Protein AF-A0A9P6TEL8-F1 (afdb_monomer)

Sequence (952 aa):
MSQSDEKSLIQFINDIPPGVNAYSTVANQLFSLLQPPTTPAWVQWVQRVILLGYGIMFLQAVYLVSLRIKTKMFRGIIFNELAIFWFYGKAENEYNHVQKLTLNVIKTLQDASLSYSPESYDEGKLLIMLIPERKAESHLNMVNKYIRMAIQVNLYQSVLPSRKIDGRKLNSETGEAIMLKSIGEKTRRKRDLIVMHATIAYTSTLVYLPVIIWQSTFKGDDFLRNPTWLIGTRLSAILIIKNARLELPNPRAQTQKITSPTLELRDVFGRCEVRTNTETISIPEPRLQPNTGGNILEKAAIAIMPLRIPNGGIRTMRTALHTKSQWSPTRMLSPRPFVRSTSESSNASPSSSNSDRKVLASLDGGPVNKISQPIAPNSKAEAKVAFYTMGRIIRAMIFTTLGLGTSAVVAFAGLHLWVENFELPPGNRGLRALKEEEELYGWKEELEGWGAAYAGGGTDSRIGWKARSLVRAAWVAANWQTGQRALSQTGTDVADEDGWMVDSAFAIAETRLQQALLLARKRGLKLDQDGVVDRALMELESRLAYICECINTPLALTKAHQVYERLWQACAGAIDRLGKDGKDCWEIREGMRIATRLGDVGLKLSTSGLILDPLSIVDSQRSAEQYLVWSVTQGLGLAVGDGEAFRKIPTANDQSVFAKPGGIFSFLTKSKQPIIDRDSTTASASQPLKAEVALLEASLDALNQLPPEKILGGPYISPTASRATILALTRFIVHLATVDVNLAYRLQKRTHGVLQKAIPGNLNNNSPDAFLHGNWFQTREALAAVYLAELGYATKHLKPESVVDLCQSALRSLDSVLSKERFQDEVFKRGGTRSASGRLAEQAHRIREEARMTAAMASNILGIMFENCPVNVTKESPAWCGSQPGCSSAKAFFTRALRYSDASTTSDGLGGENRMVSLWNQSRHHLDRVERNIPSTASDPISSKSSSSLSP

pLDDT: mean 71.87, std 23.31, range [23.41, 98.12]

Nearest PDB structures (foldseek):
  8qai-assembly2_B  TM=4.046E-01  e=1.006E-02  synthetic construct
  5cwm-assembly1_A  TM=3.563E-01  e=3.461E-02  synthetic construct
  7a6r-assembly1_A  TM=4.408E-01  e=5.032E-01  Homo sapiens
  7bii-assembly2_B  TM=2.185E-01  e=1.352E+00  Nematocida sp. ERTm5

Structure (mmCIF, N/CA/C/O backbone):
data_AF-A0A9P6TEL8-F1
#
_entry.id   AF-A0A9P6TEL8-F1
#
loop_
_atom_site.group_PDB
_atom_site.id
_atom_site.type_symbol
_atom_site.label_atom_id
_atom_site.label_alt_id
_atom_site.label_comp_id
_atom_site.label_asym_id
_atom_site.label_entity_id
_atom_site.label_seq_id
_atom_site.pdbx_PDB_ins_code
_atom_site.Cartn_x
_atom_site.Cartn_y
_atom_site.Cartn_z
_atom_site.occupancy
_atom_site.B_iso_or_equiv
_atom_site.auth_seq_id
_atom_site.auth_comp_id
_atom_site.auth_asym_id
_atom_site.auth_atom_id
_atom_site.pdbx_PDB_model_num
ATOM 1 N N . MET A 1 1 ? 55.507 15.311 -52.796 1.00 65.06 1 MET A N 1
ATOM 2 C CA . MET A 1 1 ? 55.201 14.566 -54.029 1.00 65.06 1 MET A CA 1
ATOM 3 C C . MET A 1 1 ? 55.265 13.085 -53.670 1.00 65.06 1 MET A C 1
ATOM 5 O O . MET A 1 1 ? 56.182 12.735 -52.939 1.00 65.06 1 MET A O 1
ATOM 9 N N . SER A 1 2 ? 54.272 12.253 -54.010 1.00 66.00 2 SER A N 1
ATOM 10 C CA . SER A 1 2 ? 54.348 10.816 -53.676 1.00 66.00 2 SER A CA 1
ATOM 11 C C . SER A 1 2 ? 55.459 10.147 -54.499 1.00 66.00 2 SER A C 1
ATOM 13 O O . SER A 1 2 ? 55.808 10.647 -55.566 1.00 66.00 2 SER A O 1
ATOM 15 N N . GLN A 1 3 ? 55.985 8.994 -54.074 1.00 70.88 3 GLN A N 1
ATOM 16 C CA . GLN A 1 3 ? 56.974 8.250 -54.875 1.00 70.88 3 GLN A CA 1
ATOM 17 C C . GLN A 1 3 ? 56.440 7.897 -56.283 1.00 70.88 3 GLN A C 1
ATOM 19 O O . GLN A 1 3 ? 57.208 7.712 -57.225 1.00 70.88 3 GLN A O 1
ATOM 24 N N . SER A 1 4 ? 55.113 7.803 -56.439 1.00 74.38 4 SER A N 1
ATOM 25 C CA . SER A 1 4 ? 54.455 7.614 -57.735 1.00 74.38 4 SER A CA 1
ATOM 26 C C . SER A 1 4 ? 54.449 8.895 -58.569 1.00 74.38 4 SER A C 1
ATOM 28 O O . SER A 1 4 ? 54.710 8.842 -59.767 1.00 74.38 4 SER A O 1
ATOM 30 N N . ASP A 1 5 ? 54.173 10.039 -57.944 1.00 75.75 5 ASP A N 1
ATOM 31 C CA . ASP A 1 5 ? 54.202 11.344 -58.607 1.00 75.75 5 ASP A CA 1
ATOM 32 C C . ASP A 1 5 ? 55.634 11.698 -59.042 1.00 75.75 5 ASP A C 1
ATOM 34 O O . ASP A 1 5 ? 55.823 12.223 -60.129 1.00 75.75 5 ASP A O 1
ATOM 38 N N . GLU A 1 6 ? 56.645 11.361 -58.232 1.00 79.94 6 GLU A N 1
ATOM 39 C CA . GLU A 1 6 ? 58.064 11.553 -58.561 1.00 79.94 6 GLU A CA 1
ATOM 40 C C . GLU A 1 6 ? 58.463 10.737 -59.789 1.00 79.94 6 GLU A C 1
ATOM 42 O O . GLU A 1 6 ? 59.033 11.276 -60.733 1.00 79.94 6 GLU A O 1
ATOM 47 N N . LYS A 1 7 ? 58.083 9.454 -59.833 1.00 82.31 7 LYS A N 1
ATOM 48 C CA . LYS A 1 7 ? 58.286 8.614 -61.021 1.00 82.31 7 LYS A CA 1
ATOM 49 C C . LYS A 1 7 ? 57.555 9.167 -62.241 1.00 82.31 7 LYS A C 1
ATOM 51 O O . LYS A 1 7 ? 58.127 9.175 -63.324 1.00 82.31 7 LYS A O 1
ATOM 56 N N . SER A 1 8 ? 56.324 9.650 -62.064 1.00 83.12 8 SER A N 1
ATOM 57 C CA . SER A 1 8 ? 55.549 10.264 -63.145 1.00 83.12 8 SER A CA 1
ATOM 58 C C . SER A 1 8 ? 56.167 11.574 -63.628 1.00 83.12 8 SER A C 1
ATOM 60 O O . SER A 1 8 ? 56.089 11.856 -64.818 1.00 83.12 8 SER A O 1
ATOM 62 N N . LEU A 1 9 ? 56.765 12.371 -62.738 1.00 85.00 9 LEU A N 1
ATOM 63 C CA . LEU A 1 9 ? 57.433 13.621 -63.092 1.00 85.00 9 LEU A CA 1
ATOM 64 C C . LEU A 1 9 ? 58.752 13.345 -63.818 1.00 85.00 9 LEU A C 1
ATOM 66 O O . LEU A 1 9 ? 59.008 13.966 -64.839 1.00 85.00 9 LEU A O 1
ATOM 70 N N . ILE A 1 10 ? 59.553 12.388 -63.340 1.00 86.56 10 ILE A N 1
ATOM 71 C CA . ILE A 1 10 ? 60.791 11.964 -64.012 1.00 86.56 10 ILE A CA 1
ATOM 72 C C . ILE A 1 10 ? 60.472 11.412 -65.402 1.00 86.56 10 ILE A C 1
ATOM 74 O O . ILE A 1 10 ? 61.114 11.784 -66.377 1.00 86.56 10 ILE A O 1
ATOM 78 N N . GLN A 1 11 ? 59.443 10.569 -65.512 1.00 90.00 11 GLN A N 1
ATOM 79 C CA . GLN A 1 11 ? 58.989 10.064 -66.803 1.00 90.00 11 GLN A CA 1
ATOM 80 C C . GLN A 1 11 ? 58.515 11.204 -67.714 1.00 90.00 11 GLN A C 1
ATOM 82 O O . GLN A 1 11 ? 58.922 11.266 -68.866 1.00 90.00 11 GLN A O 1
ATOM 87 N N . PHE A 1 12 ? 57.743 12.156 -67.181 1.00 90.88 12 PHE A N 1
ATOM 88 C CA . PHE A 1 12 ? 57.314 13.340 -67.924 1.00 90.88 12 PHE A CA 1
ATOM 89 C C . PHE A 1 12 ? 58.490 14.194 -68.416 1.00 90.88 12 PHE A C 1
ATOM 91 O O . PHE A 1 12 ? 58.431 14.679 -69.537 1.00 90.88 12 PHE A O 1
ATOM 98 N N . ILE A 1 13 ? 59.548 14.361 -67.611 1.00 90.75 13 ILE A N 1
ATOM 99 C CA . ILE A 1 13 ? 60.770 15.090 -67.991 1.00 90.75 13 ILE A CA 1
ATOM 100 C C . ILE A 1 13 ? 61.494 14.376 -69.139 1.00 90.75 13 ILE A C 1
ATOM 102 O O . ILE A 1 13 ? 61.902 15.032 -70.095 1.00 90.75 13 ILE A O 1
ATOM 106 N N . ASN A 1 14 ? 61.599 13.047 -69.073 1.00 89.88 14 ASN A N 1
ATOM 107 C CA . ASN A 1 14 ? 62.244 12.237 -70.112 1.00 89.88 14 ASN A CA 1
ATOM 108 C C . ASN A 1 14 ? 61.471 12.244 -71.442 1.00 89.88 14 ASN A C 1
ATOM 110 O O . ASN A 1 14 ? 62.073 12.075 -72.499 1.00 89.88 14 ASN A O 1
ATOM 114 N N . ASP A 1 15 ? 60.155 12.457 -71.392 1.00 91.38 15 ASP A N 1
ATOM 115 C CA . ASP A 1 15 ? 59.270 12.453 -72.561 1.00 91.38 15 ASP A CA 1
ATOM 116 C C . ASP A 1 15 ? 59.164 13.835 -73.255 1.00 91.38 15 ASP A C 1
ATOM 118 O O . ASP A 1 15 ? 58.415 13.985 -74.226 1.00 91.38 15 ASP A O 1
ATOM 122 N N . ILE A 1 16 ? 59.890 14.867 -72.792 1.00 90.81 16 ILE A N 1
ATOM 123 C CA . ILE A 1 16 ? 59.842 16.214 -73.391 1.00 90.81 16 ILE A CA 1
ATOM 124 C C . ILE A 1 16 ? 60.568 16.215 -74.751 1.00 90.81 16 ILE A C 1
ATOM 126 O O . ILE A 1 16 ? 61.758 15.900 -74.809 1.00 90.81 16 ILE A O 1
ATOM 130 N N . PRO A 1 17 ? 59.908 16.618 -75.857 1.00 90.50 17 PRO A N 1
ATOM 131 C CA . PRO A 1 17 ? 60.537 16.631 -77.174 1.00 90.50 17 PRO A CA 1
ATOM 132 C C . PRO A 1 17 ? 61.736 17.593 -77.252 1.00 90.50 17 PRO A C 1
ATOM 134 O O . PRO A 1 17 ? 61.655 18.714 -76.732 1.00 90.50 17 PRO A O 1
ATOM 137 N N . PRO A 1 18 ? 62.815 17.223 -77.970 1.00 82.06 18 PRO A N 1
ATOM 138 C CA . PRO A 1 18 ? 63.937 18.124 -78.209 1.00 82.06 18 PRO A CA 1
ATOM 139 C C . PRO A 1 18 ? 63.453 19.357 -78.989 1.00 82.06 18 PRO A C 1
ATOM 141 O O . PRO A 1 18 ? 62.857 19.235 -80.057 1.00 82.06 18 PRO A O 1
ATOM 144 N N . GLY A 1 19 ? 63.675 20.550 -78.431 1.00 84.69 19 GLY A N 1
ATOM 145 C CA . GLY A 1 19 ? 63.225 21.832 -78.993 1.00 84.69 19 GLY A CA 1
ATOM 146 C C . GLY A 1 19 ? 62.068 22.498 -78.237 1.00 84.69 19 GLY A C 1
ATOM 147 O O . GLY A 1 19 ? 61.784 23.671 -78.475 1.00 84.69 19 GLY A O 1
ATOM 148 N N . VAL A 1 20 ? 61.431 21.802 -77.291 1.00 90.12 20 VAL A N 1
ATOM 149 C CA . VAL A 1 20 ? 60.465 22.406 -76.361 1.00 90.12 20 VAL A CA 1
ATOM 150 C C . VAL A 1 20 ? 61.199 22.873 -75.103 1.00 90.12 20 VAL A C 1
ATOM 152 O O . VAL A 1 20 ? 62.045 22.165 -74.563 1.00 90.12 20 VAL A O 1
ATOM 155 N N . ASN A 1 21 ? 60.869 24.067 -74.605 1.00 92.25 21 ASN A N 1
ATOM 156 C CA . ASN A 1 21 ? 61.451 24.600 -73.373 1.00 92.25 21 ASN A CA 1
ATOM 157 C C . ASN A 1 21 ? 61.050 23.724 -72.171 1.00 92.25 21 ASN A C 1
ATOM 159 O O . ASN A 1 21 ? 59.938 23.836 -71.635 1.00 92.25 21 ASN A O 1
ATOM 163 N N . ALA A 1 22 ? 61.963 22.843 -71.761 1.00 90.62 22 ALA A N 1
ATOM 164 C CA . ALA A 1 22 ? 61.742 21.886 -70.685 1.00 90.62 22 ALA A CA 1
ATOM 165 C C . ALA A 1 22 ? 61.431 22.584 -69.352 1.00 90.62 22 ALA A C 1
ATOM 167 O O . ALA A 1 22 ? 60.518 22.168 -68.643 1.00 90.62 22 ALA A O 1
ATOM 168 N N . TYR A 1 23 ? 62.093 23.708 -69.052 1.00 91.81 23 TYR A N 1
ATOM 169 C CA . TYR A 1 23 ? 61.861 24.466 -67.819 1.00 91.81 23 TYR A CA 1
ATOM 170 C C . TYR A 1 23 ? 60.429 25.014 -67.730 1.00 91.81 23 TYR A C 1
ATOM 172 O O . TYR A 1 23 ? 59.773 24.859 -66.701 1.00 91.81 23 TYR A O 1
ATOM 180 N N . SER A 1 24 ? 59.909 25.598 -68.817 1.00 91.19 24 SER A N 1
ATOM 181 C CA . SER A 1 24 ? 58.525 26.100 -68.867 1.00 91.19 24 SER A CA 1
ATOM 182 C C . SER A 1 24 ? 57.502 24.962 -68.772 1.00 91.19 24 SER A C 1
ATOM 184 O O . SER A 1 24 ? 56.507 25.060 -68.053 1.00 91.19 24 SER A O 1
ATOM 186 N N . THR A 1 25 ? 57.772 23.850 -69.455 1.00 91.12 25 THR A N 1
ATOM 187 C CA . THR A 1 25 ? 56.878 22.685 -69.503 1.00 91.12 25 THR A CA 1
ATOM 188 C C . THR A 1 25 ? 56.768 22.007 -68.136 1.00 91.12 25 THR A C 1
ATOM 190 O O . THR A 1 25 ? 55.662 21.739 -67.664 1.00 91.12 25 THR A O 1
ATOM 193 N N . VAL A 1 26 ? 57.896 21.819 -67.446 1.00 91.69 26 VAL A N 1
ATOM 194 C CA . VAL A 1 26 ? 57.936 21.280 -66.079 1.00 91.69 26 VAL A CA 1
ATOM 195 C C . VAL A 1 26 ? 57.318 22.259 -65.079 1.00 91.69 26 VAL A C 1
ATOM 197 O O . VAL A 1 26 ? 56.549 21.832 -64.220 1.00 91.69 26 VAL A O 1
ATOM 200 N N . ALA A 1 27 ? 57.561 23.568 -65.215 1.00 90.25 27 ALA A N 1
ATOM 201 C CA . ALA A 1 27 ? 56.921 24.581 -64.374 1.00 90.25 27 ALA A CA 1
ATOM 202 C C . ALA A 1 27 ? 55.389 24.555 -64.502 1.00 90.25 27 ALA A C 1
ATOM 204 O O . ALA A 1 27 ? 54.687 24.592 -63.492 1.00 90.25 27 ALA A O 1
ATOM 205 N N . ASN A 1 28 ? 54.862 24.436 -65.724 1.00 87.56 28 ASN A N 1
ATOM 206 C CA . ASN A 1 28 ? 53.423 24.336 -65.977 1.00 87.56 28 ASN A CA 1
ATOM 207 C C . ASN A 1 28 ? 52.833 23.028 -65.435 1.00 87.56 28 ASN A C 1
ATOM 209 O O . ASN A 1 28 ? 51.743 23.040 -64.860 1.00 87.56 28 ASN A O 1
ATOM 213 N N . GLN A 1 29 ? 53.563 21.916 -65.556 1.00 88.62 29 GLN A N 1
ATOM 214 C CA . GLN A 1 29 ? 53.145 20.631 -65.002 1.00 88.62 29 GLN A CA 1
ATOM 215 C C . GLN A 1 29 ? 53.103 20.675 -63.468 1.00 88.62 29 GLN A C 1
ATOM 217 O O . GLN A 1 29 ? 52.082 20.321 -62.879 1.00 88.62 29 GLN A O 1
ATOM 222 N N . LEU A 1 30 ? 54.141 21.198 -62.809 1.00 85.88 30 LEU A N 1
ATOM 223 C CA . LEU A 1 30 ? 54.158 21.412 -61.356 1.00 85.88 30 LEU A CA 1
ATOM 224 C C . LEU A 1 30 ? 53.060 22.377 -60.900 1.00 85.88 30 LEU A C 1
ATOM 226 O O . LEU A 1 30 ? 52.406 22.143 -59.884 1.00 85.88 30 LEU A O 1
ATOM 230 N N . PHE A 1 31 ? 52.808 23.437 -61.670 1.00 84.62 31 PHE A N 1
ATOM 231 C CA . PHE A 1 31 ? 51.720 24.369 -61.391 1.00 84.62 31 PHE A CA 1
ATOM 232 C C . PHE A 1 31 ? 50.354 23.680 -61.488 1.00 84.62 31 PHE A C 1
ATOM 234 O O . PHE A 1 31 ? 49.499 23.902 -60.634 1.00 84.62 31 PHE A O 1
ATOM 241 N N . SER A 1 32 ? 50.159 22.789 -62.466 1.00 80.56 32 SER A N 1
ATOM 242 C CA . SER A 1 32 ? 48.930 21.998 -62.600 1.00 80.56 32 SER A CA 1
ATOM 243 C C . SER A 1 32 ? 48.724 21.017 -61.439 1.00 80.56 32 SER A C 1
ATOM 245 O O . SER A 1 32 ? 47.596 20.841 -60.987 1.00 80.56 32 SER A O 1
ATOM 247 N N . LEU A 1 33 ? 49.809 20.448 -60.897 1.00 77.50 33 LEU A N 1
ATOM 248 C CA . LEU A 1 33 ? 49.777 19.582 -59.713 1.00 77.50 33 LEU A CA 1
ATOM 249 C C . LEU A 1 33 ? 49.490 20.361 -58.418 1.00 77.50 33 LEU A C 1
ATOM 251 O O . LEU A 1 33 ? 48.956 19.792 -57.465 1.00 77.50 33 LEU A O 1
ATOM 255 N N . LEU A 1 34 ? 49.827 21.654 -58.380 1.00 73.81 34 LEU A N 1
ATOM 256 C CA . LEU A 1 34 ? 49.540 22.556 -57.261 1.00 73.81 34 LEU A CA 1
ATOM 257 C C . LEU A 1 34 ? 48.138 23.160 -57.295 1.00 73.81 34 LEU A C 1
ATOM 259 O O . LEU A 1 34 ? 47.656 23.613 -56.252 1.00 73.81 34 LEU A O 1
ATOM 263 N N . GLN A 1 35 ? 47.489 23.220 -58.461 1.00 68.06 35 GLN A N 1
ATOM 264 C CA . GLN A 1 35 ? 46.132 23.736 -58.518 1.00 68.06 35 GLN A CA 1
ATOM 265 C C . GLN A 1 35 ? 45.204 22.778 -57.765 1.00 68.06 35 GLN A C 1
ATOM 267 O O . GLN A 1 35 ? 45.113 21.600 -58.120 1.00 68.06 35 GLN A O 1
ATOM 272 N N . PRO A 1 36 ? 44.490 23.253 -56.724 1.00 58.50 36 PRO A N 1
ATOM 273 C CA . PRO A 1 36 ? 43.475 22.431 -56.094 1.00 58.50 36 PRO A CA 1
ATOM 274 C C . PRO A 1 36 ? 42.472 22.028 -57.182 1.00 58.50 36 PRO A C 1
ATOM 276 O O . PRO A 1 36 ? 42.120 22.876 -58.009 1.00 58.50 36 PRO A O 1
ATOM 279 N N . PRO A 1 37 ? 42.010 20.764 -57.211 1.00 58.75 37 PRO A N 1
ATOM 280 C CA . PRO A 1 37 ? 41.077 20.309 -58.231 1.00 58.75 37 PRO A CA 1
ATOM 281 C C . PRO A 1 37 ? 39.908 21.291 -58.290 1.00 58.75 37 PRO A C 1
ATOM 283 O O . PRO A 1 37 ? 39.257 21.544 -57.269 1.00 58.75 37 PRO A O 1
ATOM 286 N N . THR A 1 38 ? 39.695 21.899 -59.462 1.00 50.88 38 THR A N 1
ATOM 287 C CA . THR A 1 38 ? 38.678 22.934 -59.640 1.00 50.88 38 THR A CA 1
ATOM 288 C C . THR A 1 38 ? 37.337 22.341 -59.245 1.00 50.88 38 THR A C 1
ATOM 290 O O . THR A 1 38 ? 36.808 21.415 -59.861 1.00 50.88 38 THR A O 1
ATOM 293 N N . THR A 1 39 ? 36.812 22.819 -58.121 1.00 46.09 39 THR A N 1
ATOM 294 C CA . THR A 1 39 ? 35.548 22.308 -57.614 1.00 46.09 39 THR A CA 1
ATOM 295 C C . THR A 1 39 ? 34.451 22.751 -58.582 1.00 46.09 39 THR A C 1
ATOM 297 O O . THR A 1 39 ? 34.379 23.938 -58.908 1.00 46.09 39 THR A O 1
ATOM 300 N N . PRO A 1 40 ? 33.600 21.828 -59.072 1.00 60.81 40 PRO A N 1
ATOM 301 C CA . PRO A 1 40 ? 32.486 22.186 -59.940 1.00 60.81 40 PRO A CA 1
ATOM 302 C C . PRO A 1 40 ? 31.662 23.322 -59.326 1.00 60.81 40 PRO A C 1
ATOM 304 O O . PRO A 1 40 ? 31.474 23.348 -58.110 1.00 60.81 40 PRO A O 1
ATOM 307 N N . ALA A 1 41 ? 31.117 24.231 -60.137 1.00 61.06 41 ALA A N 1
ATOM 308 C CA . ALA A 1 41 ? 30.379 25.400 -59.639 1.00 61.06 41 ALA A CA 1
ATOM 309 C C . ALA A 1 41 ? 29.249 25.037 -58.649 1.00 61.06 41 ALA A C 1
ATOM 311 O O . ALA A 1 41 ? 29.008 25.755 -57.679 1.00 61.06 41 ALA A O 1
ATOM 312 N N . TRP A 1 42 ? 28.605 23.876 -58.822 1.00 60.62 42 TRP A N 1
ATOM 313 C CA . TRP A 1 42 ? 27.594 23.379 -57.882 1.00 60.62 42 TRP A CA 1
ATOM 314 C C . TRP A 1 42 ? 28.171 23.036 -56.496 1.00 60.62 42 TRP A C 1
ATOM 316 O O . TRP A 1 42 ? 27.497 23.229 -55.489 1.00 60.62 42 TRP A O 1
ATOM 326 N N . VAL A 1 43 ? 29.428 22.585 -56.413 1.00 49.22 43 VAL A N 1
ATOM 327 C CA . VAL A 1 43 ? 30.126 22.308 -55.146 1.00 49.22 43 VAL A CA 1
ATOM 328 C C . VAL A 1 43 ? 30.391 23.600 -54.388 1.00 49.22 43 VAL A C 1
ATOM 330 O O . VAL A 1 43 ? 30.230 23.620 -53.173 1.00 49.22 43 VAL A O 1
ATOM 333 N N . GLN A 1 44 ? 30.735 24.687 -55.082 1.00 57.59 44 GLN A N 1
ATOM 334 C CA . GLN A 1 44 ? 30.915 25.997 -54.449 1.00 57.59 44 GLN A CA 1
ATOM 335 C C . GLN A 1 44 ? 29.594 26.520 -53.870 1.00 57.59 44 GLN A C 1
ATOM 337 O O . GLN A 1 44 ? 29.569 27.054 -52.761 1.00 57.59 44 GLN A O 1
ATOM 342 N N . TRP A 1 45 ? 28.476 26.296 -54.569 1.00 66.12 45 TRP A N 1
ATOM 343 C CA . TRP A 1 45 ? 27.138 26.575 -54.041 1.00 66.12 45 TRP A CA 1
ATOM 344 C C . TRP A 1 45 ? 26.811 25.730 -52.808 1.00 66.12 45 TRP A C 1
ATOM 346 O O . TRP A 1 45 ? 26.383 26.273 -51.791 1.00 66.12 45 TRP A O 1
ATOM 356 N N . VAL A 1 46 ? 27.079 24.423 -52.850 1.00 54.53 46 VAL A N 1
ATOM 357 C CA . VAL A 1 46 ? 26.896 23.531 -51.695 1.00 54.53 46 VAL A CA 1
ATOM 358 C C . VAL A 1 46 ? 27.782 23.958 -50.522 1.00 54.53 46 VAL A C 1
ATOM 360 O O . VAL A 1 46 ? 27.313 23.990 -49.390 1.00 54.53 46 VAL A O 1
ATOM 363 N N . GLN A 1 47 ? 29.028 24.366 -50.768 1.00 54.25 47 GLN A N 1
ATOM 364 C CA . GLN A 1 47 ? 29.947 24.845 -49.737 1.00 54.25 47 GLN A CA 1
ATOM 365 C C . GLN A 1 47 ? 29.458 26.147 -49.089 1.00 54.25 47 GLN A C 1
ATOM 367 O O . GLN A 1 47 ? 29.532 26.270 -47.869 1.00 54.25 47 GLN A O 1
ATOM 372 N N . ARG A 1 48 ? 28.887 27.083 -49.861 1.00 69.94 48 ARG A N 1
ATOM 373 C CA . ARG A 1 48 ? 28.245 28.299 -49.324 1.00 69.94 48 ARG A CA 1
ATOM 374 C C . ARG A 1 48 ? 27.017 27.973 -48.474 1.00 69.94 48 ARG A C 1
ATOM 376 O O . ARG A 1 48 ? 26.840 28.566 -47.416 1.00 69.94 48 ARG A O 1
ATOM 383 N N . VAL A 1 49 ? 26.204 27.001 -48.891 1.00 62.56 49 VAL A N 1
ATOM 384 C CA . VAL A 1 49 ? 25.047 26.526 -48.111 1.00 62.56 49 VAL A CA 1
ATOM 385 C C . VAL A 1 49 ? 25.494 25.839 -46.816 1.00 62.56 49 VAL A C 1
ATOM 387 O O . VAL A 1 49 ? 24.894 26.062 -45.768 1.00 62.56 49 VAL A O 1
ATOM 390 N N . ILE A 1 50 ? 26.570 25.051 -46.861 1.00 56.47 50 ILE A N 1
ATOM 391 C CA . ILE A 1 50 ? 27.166 24.419 -45.677 1.00 56.47 50 ILE A CA 1
ATOM 392 C C . ILE A 1 50 ? 27.731 25.481 -44.727 1.00 56.47 50 ILE A C 1
ATOM 394 O O . ILE A 1 50 ? 27.450 25.421 -43.535 1.00 56.47 50 ILE A O 1
ATOM 398 N N . LEU A 1 51 ? 28.464 26.478 -45.234 1.00 64.50 51 LEU A N 1
ATOM 399 C CA . LEU A 1 51 ? 28.972 27.609 -44.446 1.00 64.50 51 LEU A CA 1
ATOM 400 C C . LEU A 1 51 ? 27.841 28.404 -43.787 1.00 64.50 51 LEU A C 1
ATOM 402 O O . LEU A 1 51 ? 27.934 28.726 -42.606 1.00 64.50 51 LEU A O 1
ATOM 406 N N . LEU A 1 52 ? 26.749 28.657 -44.513 1.00 73.25 52 LEU A N 1
ATOM 407 C CA . LEU A 1 52 ? 25.547 29.277 -43.957 1.00 73.25 52 LEU A CA 1
ATOM 408 C C . LEU A 1 52 ? 24.940 28.406 -42.842 1.00 73.25 52 LEU A C 1
ATOM 410 O O . LEU A 1 52 ? 24.605 28.917 -41.776 1.00 73.25 52 LEU A O 1
ATOM 414 N N . GLY A 1 53 ? 24.858 27.088 -43.054 1.00 60.44 53 GLY A N 1
ATOM 415 C CA . GLY A 1 53 ? 24.396 26.124 -42.053 1.00 60.44 53 GLY A CA 1
ATOM 416 C C . GLY A 1 53 ? 25.266 26.105 -40.792 1.00 60.44 53 GLY A C 1
ATOM 417 O O . GLY A 1 53 ? 24.736 26.161 -39.684 1.00 60.44 53 GLY A O 1
ATOM 418 N N . TYR A 1 54 ? 26.594 26.108 -40.941 1.00 61.16 54 TYR A N 1
ATOM 419 C CA . TYR A 1 54 ? 27.531 26.226 -39.821 1.00 61.16 54 TYR A CA 1
ATOM 420 C C . TYR A 1 54 ? 27.406 27.570 -39.101 1.00 61.16 54 TYR A C 1
ATOM 422 O O . TYR A 1 54 ? 27.449 27.589 -37.876 1.00 61.16 54 TYR A O 1
ATOM 430 N N . GLY A 1 55 ? 27.192 28.673 -39.824 1.00 71.62 55 GLY A N 1
ATOM 431 C CA . GLY A 1 55 ? 26.930 29.983 -39.225 1.00 71.62 55 GLY A CA 1
ATOM 432 C C . GLY A 1 55 ? 25.671 29.983 -38.354 1.00 71.62 55 GLY A C 1
ATOM 433 O O . GLY A 1 55 ? 25.692 30.494 -37.236 1.00 71.62 55 GLY A O 1
ATOM 434 N N . ILE A 1 56 ? 24.599 29.333 -38.815 1.00 64.25 56 ILE A N 1
ATOM 435 C CA . ILE A 1 56 ? 23.354 29.186 -38.047 1.00 64.25 56 ILE A CA 1
ATOM 436 C C . ILE A 1 56 ? 23.577 28.310 -36.807 1.00 64.25 56 ILE A C 1
ATOM 438 O O . ILE A 1 56 ? 23.204 28.717 -35.707 1.00 64.25 56 ILE A O 1
ATOM 442 N N . MET A 1 57 ? 24.231 27.151 -36.950 1.00 56.38 57 MET A N 1
ATOM 443 C CA . MET A 1 57 ? 24.541 26.279 -35.808 1.00 56.38 57 MET A CA 1
ATOM 444 C C . MET A 1 57 ? 25.466 26.960 -34.794 1.00 56.38 57 MET A C 1
ATOM 446 O O . MET A 1 57 ? 25.283 26.802 -33.590 1.00 56.38 57 MET A O 1
ATOM 450 N N . PHE A 1 58 ? 26.437 27.750 -35.256 1.00 63.88 58 PHE A N 1
ATOM 451 C CA . PHE A 1 58 ? 27.328 28.520 -34.393 1.00 63.88 58 PHE A CA 1
ATOM 452 C C . PHE A 1 58 ? 26.557 29.582 -33.604 1.00 63.88 58 PHE A C 1
ATOM 454 O O . PHE A 1 58 ? 26.705 29.659 -32.388 1.00 63.88 58 PHE A O 1
ATOM 461 N N . LEU A 1 59 ? 25.671 30.344 -34.253 1.00 64.56 59 LEU A N 1
ATOM 462 C CA . LEU A 1 59 ? 24.814 31.318 -33.568 1.00 64.56 59 LEU A CA 1
ATOM 463 C C . LEU A 1 59 ? 23.879 30.645 -32.550 1.00 64.56 59 LEU A C 1
ATOM 465 O O . LEU A 1 59 ? 23.697 31.164 -31.449 1.00 64.56 59 LEU A O 1
ATOM 469 N N . GLN A 1 60 ? 23.341 29.464 -32.868 1.00 56.50 60 GLN A N 1
ATOM 470 C CA . GLN A 1 60 ? 22.539 28.661 -31.938 1.00 56.50 60 GLN A CA 1
ATOM 471 C C . GLN A 1 60 ? 23.363 28.149 -30.750 1.00 56.50 60 GLN A C 1
ATOM 473 O O . GLN A 1 60 ? 22.909 28.231 -29.608 1.00 56.50 60 GLN A O 1
ATOM 478 N N . ALA A 1 61 ? 24.583 27.665 -30.988 1.00 55.12 61 ALA A N 1
ATOM 479 C CA . ALA A 1 61 ? 25.491 27.226 -29.937 1.00 55.12 61 ALA A CA 1
ATOM 480 C C . ALA A 1 61 ? 25.895 28.396 -29.031 1.00 55.12 61 ALA A C 1
ATOM 482 O O . ALA A 1 61 ? 25.830 28.264 -27.813 1.00 55.12 61 ALA A O 1
ATOM 483 N N . VAL A 1 62 ? 26.219 29.561 -29.601 1.00 62.78 62 VAL A N 1
ATOM 484 C CA . VAL A 1 62 ? 26.503 30.793 -28.849 1.00 62.78 62 VAL A CA 1
ATOM 485 C C . VAL A 1 62 ? 25.284 31.233 -28.040 1.00 62.78 62 VAL A C 1
ATOM 487 O O . VAL A 1 62 ? 25.441 31.600 -26.880 1.00 62.78 62 VAL A O 1
ATOM 490 N N . TYR A 1 63 ? 24.069 31.138 -28.585 1.00 68.38 63 TYR A N 1
ATOM 491 C CA . TYR A 1 63 ? 22.831 31.449 -27.864 1.00 68.38 63 TYR A CA 1
ATOM 492 C C . TYR A 1 63 ? 22.571 30.487 -26.691 1.00 68.38 63 TYR A C 1
ATOM 494 O O . TYR A 1 63 ? 22.269 30.926 -25.580 1.00 68.38 63 TYR A O 1
ATOM 502 N N . LEU A 1 64 ? 22.750 29.179 -26.897 1.00 57.16 64 LEU A N 1
ATOM 503 C CA . LEU A 1 64 ? 22.605 28.166 -25.847 1.00 57.16 64 LEU A CA 1
ATOM 504 C C . LEU A 1 64 ? 23.697 28.282 -24.781 1.00 57.16 64 LEU A C 1
ATOM 506 O O . LEU A 1 64 ? 23.409 28.165 -23.593 1.00 57.16 64 LEU A O 1
ATOM 510 N N . VAL A 1 65 ? 24.939 28.553 -25.182 1.00 55.72 65 VAL A N 1
ATOM 511 C CA . VAL A 1 65 ? 26.058 28.810 -24.271 1.00 55.72 65 VAL A CA 1
ATOM 512 C C . VAL A 1 65 ? 25.835 30.119 -23.512 1.00 55.72 65 VAL A C 1
ATOM 514 O O . VAL A 1 65 ? 26.038 30.137 -22.308 1.00 55.72 65 VAL A O 1
ATOM 517 N N . SER A 1 66 ? 25.313 31.171 -24.144 1.00 64.62 66 SER A N 1
ATOM 518 C CA . SER A 1 66 ? 24.875 32.420 -23.496 1.00 64.62 66 SER A CA 1
ATOM 519 C C . SER A 1 66 ? 23.813 32.166 -22.415 1.00 64.62 66 SER A C 1
ATOM 521 O O . SER A 1 66 ? 23.965 32.600 -21.268 1.00 64.62 66 SER A O 1
ATOM 523 N N . LEU A 1 67 ? 22.783 31.374 -22.737 1.00 58.56 67 LEU A N 1
ATOM 524 C CA . LEU A 1 67 ? 21.738 30.960 -21.794 1.00 58.56 67 LEU A CA 1
ATOM 525 C C . LEU A 1 67 ? 22.284 30.132 -20.623 1.00 58.56 67 LEU A C 1
ATOM 527 O O . LEU A 1 67 ? 21.742 30.198 -19.523 1.00 58.56 67 LEU A O 1
ATOM 531 N N . ARG A 1 68 ? 23.361 29.371 -20.843 1.00 51.91 68 ARG A N 1
ATOM 532 C CA . ARG A 1 68 ? 23.933 28.426 -19.868 1.00 51.91 68 ARG A CA 1
ATOM 533 C C . ARG A 1 68 ? 25.132 28.979 -19.088 1.00 51.91 68 ARG A C 1
ATOM 535 O O . ARG A 1 68 ? 25.391 28.543 -17.971 1.00 51.91 68 ARG A O 1
ATOM 542 N N . ILE A 1 69 ? 25.839 29.981 -19.611 1.00 52.22 69 ILE A N 1
ATOM 543 C CA . ILE A 1 69 ? 26.828 30.781 -18.869 1.00 52.22 69 ILE A CA 1
ATOM 544 C C . ILE A 1 69 ? 26.119 31.561 -17.759 1.00 52.22 69 ILE A C 1
ATOM 546 O O . ILE A 1 69 ? 26.647 31.668 -16.651 1.00 52.22 69 ILE A O 1
ATOM 550 N N . LYS A 1 70 ? 24.871 31.988 -17.995 1.00 63.34 70 LYS A N 1
ATOM 551 C CA . LYS A 1 70 ? 23.998 32.507 -16.933 1.00 63.34 70 LYS A CA 1
ATOM 552 C C . LYS A 1 70 ? 23.712 31.491 -15.813 1.00 63.34 70 LYS A C 1
ATOM 554 O O . LYS A 1 70 ? 23.343 31.914 -14.727 1.00 63.34 70 LYS A O 1
ATOM 559 N N . THR A 1 71 ? 23.951 30.189 -16.015 1.00 51.44 71 THR A N 1
ATOM 560 C CA . THR A 1 71 ? 23.693 29.119 -15.028 1.00 51.44 71 THR A CA 1
ATOM 561 C C . THR A 1 71 ? 24.966 28.462 -14.462 1.00 51.44 71 THR A C 1
ATOM 563 O O . THR A 1 71 ? 24.926 27.302 -14.073 1.00 51.44 71 THR A O 1
ATOM 566 N N . LYS A 1 72 ? 26.102 29.183 -14.440 1.00 44.44 72 LYS A N 1
ATOM 567 C CA . LYS A 1 72 ? 27.385 28.869 -13.757 1.00 44.44 72 LYS A CA 1
ATOM 568 C C . LYS A 1 72 ? 27.696 27.376 -13.503 1.00 44.44 72 LYS A C 1
ATOM 570 O O . LYS A 1 72 ? 27.511 26.892 -12.397 1.00 44.44 72 LYS A O 1
ATOM 575 N N . MET A 1 73 ? 28.307 26.698 -14.478 1.00 52.22 73 MET A N 1
ATOM 576 C CA . MET A 1 73 ? 29.403 25.725 -14.267 1.00 52.22 73 MET A CA 1
ATOM 577 C C . MET A 1 73 ? 29.803 25.094 -15.607 1.00 52.22 73 MET A C 1
ATOM 579 O O . MET A 1 73 ? 29.175 24.148 -16.070 1.00 52.22 73 MET A O 1
ATOM 583 N N . PHE A 1 74 ? 30.872 25.587 -16.234 1.00 47.97 74 PHE A N 1
ATOM 584 C CA . PHE A 1 74 ? 31.496 24.903 -17.370 1.00 47.97 74 PHE A CA 1
ATOM 585 C C . PHE A 1 74 ? 33.007 25.154 -17.374 1.00 47.97 74 PHE A C 1
ATOM 587 O O . PHE A 1 74 ? 33.481 26.132 -17.937 1.00 47.97 74 PHE A O 1
ATOM 594 N N . ARG A 1 75 ? 33.779 24.273 -16.723 1.00 48.56 75 ARG A N 1
ATOM 595 C CA . ARG A 1 75 ? 35.257 24.285 -16.794 1.00 48.56 75 ARG A CA 1
ATOM 596 C C . ARG A 1 75 ? 35.867 23.056 -17.487 1.00 48.56 75 ARG A C 1
ATOM 598 O O . ARG A 1 75 ? 37.079 22.981 -17.600 1.00 48.56 75 ARG A O 1
ATOM 605 N N . GLY A 1 76 ? 35.060 22.118 -17.999 1.00 49.69 76 GLY A N 1
ATOM 606 C CA . GLY A 1 76 ? 35.568 20.828 -18.502 1.00 49.69 76 GLY A CA 1
ATOM 607 C C . GLY A 1 76 ? 35.575 20.592 -20.020 1.00 49.69 76 GLY A C 1
ATOM 608 O O . GLY A 1 76 ? 36.277 19.692 -20.461 1.00 49.69 76 GLY A O 1
ATOM 609 N N . ILE A 1 77 ? 34.812 21.341 -20.829 1.00 52.16 77 ILE A N 1
ATOM 610 C CA . ILE A 1 77 ? 34.627 21.020 -22.268 1.00 52.16 77 ILE A CA 1
ATOM 611 C C . ILE A 1 77 ? 35.586 21.784 -23.201 1.00 52.16 77 ILE A C 1
ATOM 613 O O . ILE A 1 77 ? 35.830 21.355 -24.322 1.00 52.16 77 ILE A O 1
ATOM 617 N N . ILE A 1 78 ? 36.206 22.869 -22.737 1.00 52.81 78 ILE A N 1
ATOM 618 C CA . ILE A 1 78 ? 36.932 23.800 -23.620 1.00 52.81 78 ILE A CA 1
ATOM 619 C C . ILE A 1 78 ? 38.276 23.229 -24.124 1.00 52.81 78 ILE A C 1
ATOM 621 O O . ILE A 1 78 ? 38.711 23.574 -25.217 1.00 52.81 78 ILE A O 1
ATOM 625 N N . PHE A 1 79 ? 38.917 22.310 -23.395 1.00 54.91 79 PHE A N 1
ATOM 626 C CA . PHE A 1 79 ? 40.268 21.842 -23.744 1.00 54.91 79 PHE A CA 1
ATOM 627 C C . PHE A 1 79 ? 40.341 20.888 -24.952 1.00 54.91 79 PHE A C 1
ATOM 629 O O . PHE A 1 79 ? 41.384 20.830 -25.599 1.00 54.91 79 PHE A O 1
ATOM 636 N N . ASN A 1 80 ? 39.262 20.178 -25.302 1.00 60.28 80 ASN A N 1
ATOM 637 C CA . ASN A 1 80 ? 39.314 19.145 -26.350 1.00 60.28 80 ASN A CA 1
ATOM 638 C C . ASN A 1 80 ? 39.047 19.684 -27.765 1.00 60.28 80 ASN A C 1
ATOM 640 O O . ASN A 1 80 ? 39.715 19.265 -28.706 1.00 60.28 80 ASN A O 1
ATOM 644 N N . GLU A 1 81 ? 38.147 20.660 -27.919 1.00 67.06 81 GLU A N 1
ATOM 645 C CA . GLU A 1 81 ? 37.907 21.319 -29.216 1.00 67.06 81 GLU A CA 1
ATOM 646 C C . GLU A 1 81 ? 39.141 22.111 -29.673 1.00 67.06 81 GLU A C 1
ATOM 648 O O . GLU A 1 81 ? 39.516 22.086 -30.846 1.00 67.06 81 GLU A O 1
ATOM 653 N N . LEU A 1 82 ? 39.848 22.742 -28.727 1.00 71.25 82 LEU A N 1
ATOM 654 C CA . LEU A 1 82 ? 41.100 23.452 -28.999 1.00 71.25 82 LEU A CA 1
ATOM 655 C C . LEU A 1 82 ? 42.178 22.533 -29.586 1.00 71.25 82 LEU A C 1
ATOM 657 O O . LEU A 1 82 ? 42.949 22.980 -30.431 1.00 71.25 82 LEU A O 1
ATOM 661 N N . ALA A 1 83 ? 42.211 21.253 -29.201 1.00 74.38 83 ALA A N 1
ATOM 662 C CA . ALA A 1 83 ? 43.157 20.292 -29.761 1.00 74.38 83 ALA A CA 1
ATOM 663 C C . ALA A 1 83 ? 42.866 20.003 -31.244 1.00 74.38 83 ALA A C 1
ATOM 665 O O . ALA A 1 83 ? 43.794 19.971 -32.050 1.00 74.38 83 ALA A O 1
ATOM 666 N N . ILE A 1 84 ? 41.591 19.853 -31.626 1.00 78.44 84 ILE A N 1
ATOM 667 C CA . ILE A 1 84 ? 41.189 19.625 -33.024 1.00 78.44 84 ILE A CA 1
ATOM 668 C C . ILE A 1 84 ? 41.569 20.833 -33.889 1.00 78.44 84 ILE A C 1
ATOM 670 O O . ILE A 1 84 ? 42.232 20.667 -34.915 1.00 78.44 84 ILE A O 1
ATOM 674 N N . PHE A 1 85 ? 41.219 22.048 -33.452 1.00 76.06 85 PHE A N 1
ATOM 675 C CA . PHE A 1 85 ? 41.601 23.279 -34.153 1.00 76.06 85 PHE A CA 1
ATOM 676 C C . PHE A 1 85 ? 43.120 23.442 -34.251 1.00 76.06 85 PHE A C 1
ATOM 678 O O . PHE A 1 85 ? 43.627 23.841 -35.297 1.00 76.06 85 PHE A O 1
ATOM 685 N N . TRP A 1 86 ? 43.858 23.086 -33.198 1.00 87.25 86 TRP A N 1
ATOM 686 C CA . TRP A 1 86 ? 45.316 23.145 -33.196 1.00 87.25 86 TRP A CA 1
ATOM 687 C C . TRP A 1 86 ? 45.937 22.194 -34.226 1.00 87.25 86 TRP A C 1
ATOM 689 O O . TRP A 1 86 ? 46.811 22.610 -34.987 1.00 87.25 86 TRP A O 1
ATOM 699 N N . PHE A 1 87 ? 45.466 20.944 -34.311 1.00 86.00 87 PHE A N 1
ATOM 700 C CA . PHE A 1 87 ? 45.967 19.979 -35.295 1.00 86.00 87 PHE A CA 1
ATOM 701 C C . PHE A 1 87 ? 45.646 20.394 -36.736 1.00 86.00 87 PHE A C 1
ATOM 703 O O . PHE A 1 87 ? 46.526 20.308 -37.594 1.00 86.00 87 PHE A O 1
ATOM 710 N N . TYR A 1 88 ? 44.436 20.895 -37.011 1.00 81.94 88 TYR A N 1
ATOM 711 C CA . TYR A 1 88 ? 44.102 21.415 -38.343 1.00 81.94 88 TYR A CA 1
ATOM 712 C C . TYR A 1 88 ? 44.910 22.666 -38.699 1.00 81.94 88 TYR A C 1
ATOM 714 O O . TYR A 1 88 ? 45.442 22.738 -39.804 1.00 81.94 88 TYR A O 1
ATOM 722 N N . GLY A 1 89 ? 45.092 23.602 -37.762 1.00 81.12 89 GLY A N 1
ATOM 723 C CA . GLY A 1 89 ? 45.924 24.787 -37.982 1.00 81.12 89 GLY A CA 1
ATOM 724 C C . GLY A 1 89 ? 47.396 24.440 -38.229 1.00 81.12 89 GLY A C 1
ATOM 725 O O . GLY A 1 89 ? 48.056 25.056 -39.065 1.00 81.12 89 GLY A O 1
ATOM 726 N N . LYS A 1 90 ? 47.922 23.403 -37.562 1.00 87.25 90 LYS A N 1
ATOM 727 C CA . LYS A 1 90 ? 49.260 22.874 -37.860 1.00 87.25 90 LYS A CA 1
ATOM 728 C C . LYS A 1 90 ? 49.327 22.235 -39.244 1.00 87.25 90 LYS A C 1
ATOM 730 O O . LYS A 1 90 ? 50.269 22.530 -39.971 1.00 87.25 90 LYS A O 1
ATOM 735 N N . ALA A 1 91 ? 48.335 21.433 -39.633 1.00 83.62 91 ALA A N 1
ATOM 736 C CA . ALA A 1 91 ? 48.268 20.853 -40.975 1.00 83.62 91 ALA A CA 1
ATOM 737 C C . ALA A 1 91 ? 48.232 21.936 -42.070 1.00 83.62 91 ALA A C 1
ATOM 739 O O . ALA A 1 91 ? 48.964 21.842 -43.049 1.00 83.62 91 ALA A O 1
ATOM 740 N N . GLU A 1 92 ? 47.445 22.994 -41.881 1.00 84.31 92 GLU A N 1
ATOM 741 C CA . GLU A 1 92 ? 47.378 24.125 -42.811 1.00 84.31 92 GLU A CA 1
ATOM 742 C C . GLU A 1 92 ? 48.710 24.882 -42.898 1.00 84.31 92 GLU A C 1
ATOM 744 O O . GLU A 1 92 ? 49.176 25.205 -43.990 1.00 84.31 92 GLU A O 1
ATOM 749 N N . ASN A 1 93 ? 49.380 25.112 -41.765 1.00 87.19 93 ASN A N 1
ATOM 750 C CA . ASN A 1 93 ? 50.687 25.761 -41.765 1.00 87.19 93 ASN A CA 1
ATOM 751 C C . ASN A 1 93 ? 51.743 24.937 -42.520 1.00 87.19 93 ASN A C 1
ATOM 753 O O . ASN A 1 93 ? 52.493 25.498 -43.317 1.00 87.19 93 ASN A O 1
ATOM 757 N N . GLU A 1 94 ? 51.793 23.619 -42.310 1.00 90.06 94 GLU A N 1
ATOM 758 C CA . GLU A 1 94 ? 52.695 22.731 -43.059 1.00 90.06 94 GLU A CA 1
ATOM 759 C C . GLU A 1 94 ? 52.357 22.714 -44.558 1.00 90.06 94 GLU A 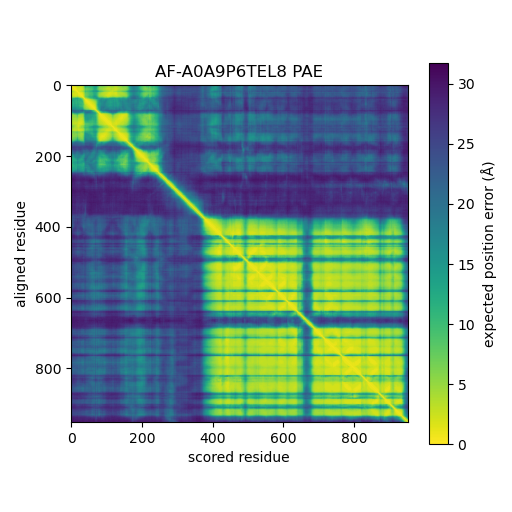C 1
ATOM 761 O O . GLU A 1 94 ? 53.254 22.766 -45.399 1.00 90.06 94 GLU A O 1
ATOM 766 N N . TYR A 1 95 ? 51.068 22.727 -44.913 1.00 85.62 95 TYR A N 1
ATOM 767 C CA . TYR A 1 95 ? 50.627 22.809 -46.307 1.00 85.62 95 TYR A CA 1
ATOM 768 C C . TYR A 1 95 ? 51.057 24.125 -46.974 1.00 85.62 95 TYR A C 1
ATOM 770 O O . TYR A 1 95 ? 51.575 24.121 -48.089 1.00 85.62 95 TYR A O 1
ATOM 778 N N . ASN A 1 96 ? 50.945 25.252 -46.269 1.00 83.06 96 ASN A N 1
ATOM 779 C CA . ASN A 1 96 ? 51.421 26.545 -46.761 1.00 83.06 96 ASN A CA 1
ATOM 780 C C . ASN A 1 96 ? 52.948 26.564 -46.959 1.00 83.06 96 ASN A C 1
ATOM 782 O O . ASN A 1 96 ? 53.440 27.251 -47.856 1.00 83.06 96 ASN A O 1
ATOM 786 N N . HIS A 1 97 ? 53.713 25.807 -46.163 1.00 88.38 97 HIS A N 1
ATOM 787 C CA . HIS A 1 97 ? 55.154 25.635 -46.382 1.00 88.38 97 HIS A CA 1
ATOM 788 C C . HIS A 1 97 ? 55.442 24.826 -47.648 1.00 88.38 97 HIS A C 1
ATOM 790 O O . HIS A 1 97 ? 56.289 25.243 -48.438 1.00 88.38 97 HIS A O 1
ATOM 796 N N . VAL A 1 98 ? 54.703 23.735 -47.883 1.00 86.75 98 VAL A N 1
ATOM 797 C CA . VAL A 1 98 ? 54.765 22.974 -49.145 1.00 86.75 98 VAL A CA 1
ATOM 798 C C . VAL A 1 98 ? 54.492 23.899 -50.327 1.00 86.75 98 VAL A C 1
ATOM 800 O O . VAL A 1 98 ? 55.305 23.975 -51.243 1.00 86.75 98 VAL A O 1
ATOM 803 N N . GLN A 1 99 ? 53.408 24.673 -50.271 1.00 85.81 99 GLN A N 1
ATOM 804 C CA . GLN A 1 99 ? 53.031 25.580 -51.350 1.00 85.81 99 GLN A CA 1
ATOM 805 C C . GLN A 1 99 ? 54.107 26.642 -51.617 1.00 85.81 99 GLN A C 1
ATOM 807 O O . GLN A 1 99 ? 54.450 26.882 -52.772 1.00 85.81 99 GLN A O 1
ATOM 812 N N . LYS A 1 100 ? 54.683 27.254 -50.573 1.00 89.00 100 LYS A N 1
ATOM 813 C CA . LYS A 1 100 ? 55.777 28.230 -50.720 1.00 89.00 100 LYS A CA 1
ATOM 814 C C . LYS A 1 100 ? 57.023 27.613 -51.355 1.00 89.00 100 LYS A C 1
ATOM 816 O O . LYS A 1 100 ? 57.615 28.230 -52.237 1.00 89.00 100 LYS A O 1
ATOM 821 N N . LEU A 1 101 ? 57.419 26.413 -50.925 1.00 89.31 101 LEU A N 1
ATOM 822 C CA . LEU A 1 101 ? 58.576 25.711 -51.484 1.00 89.31 101 LEU A CA 1
ATOM 823 C C . LEU A 1 101 ? 58.366 25.398 -52.967 1.00 89.31 101 LEU A C 1
ATOM 825 O O . LEU A 1 101 ? 59.230 25.713 -53.781 1.00 89.31 101 LEU A O 1
ATOM 829 N N . THR A 1 102 ? 57.206 24.852 -53.330 1.00 87.75 102 THR A N 1
ATOM 830 C CA . THR A 1 102 ? 56.913 24.496 -54.721 1.00 87.75 102 THR A CA 1
ATOM 831 C C . THR A 1 102 ? 56.730 25.735 -55.608 1.00 87.75 102 THR A C 1
ATOM 833 O O . THR A 1 102 ? 57.206 25.742 -56.738 1.00 87.75 102 THR A O 1
ATOM 836 N N . LEU A 1 103 ? 56.132 26.826 -55.107 1.00 88.75 103 LEU A N 1
ATOM 837 C CA . LEU A 1 103 ? 56.046 28.093 -55.850 1.00 88.75 103 LEU A CA 1
ATOM 838 C C . LEU A 1 103 ? 57.422 28.721 -56.102 1.00 88.75 103 LEU A C 1
ATOM 840 O O . LEU A 1 103 ? 57.644 29.272 -57.177 1.00 88.75 103 LEU A O 1
ATOM 844 N N . ASN A 1 104 ? 58.355 28.615 -55.152 1.00 91.75 104 ASN A N 1
ATOM 845 C CA . ASN A 1 104 ? 59.729 29.072 -55.362 1.00 91.75 104 ASN A CA 1
ATOM 846 C C . ASN A 1 104 ? 60.427 28.255 -56.455 1.00 91.75 104 ASN A C 1
ATOM 848 O O . ASN A 1 104 ? 61.067 28.844 -57.319 1.00 91.75 104 ASN A O 1
ATOM 852 N N . VAL A 1 105 ? 60.253 26.928 -56.456 1.00 91.00 105 VAL A N 1
ATOM 853 C CA . VAL A 1 105 ? 60.777 26.049 -57.517 1.00 91.00 105 VAL A CA 1
ATOM 854 C C . VAL A 1 105 ? 60.183 26.430 -58.873 1.00 91.00 105 VAL A C 1
ATOM 856 O O . VAL A 1 105 ? 60.931 26.633 -59.824 1.00 91.00 105 VAL A O 1
ATOM 859 N N . ILE A 1 106 ? 58.863 26.624 -58.957 1.00 90.44 106 ILE A N 1
ATOM 860 C CA . ILE A 1 106 ? 58.197 27.075 -60.190 1.00 90.44 106 ILE A CA 1
ATOM 861 C C . ILE A 1 106 ? 58.760 28.409 -60.664 1.00 90.44 106 ILE A C 1
ATOM 863 O O . ILE A 1 106 ? 59.042 28.551 -61.849 1.00 90.44 106 ILE A O 1
ATOM 867 N N . LYS A 1 107 ? 58.954 29.374 -59.761 1.00 91.88 107 LYS A N 1
ATOM 868 C CA . LYS A 1 107 ? 59.520 30.675 -60.117 1.00 91.88 107 LYS A CA 1
ATOM 869 C C . LYS A 1 107 ? 60.940 30.532 -60.668 1.00 91.88 107 LYS A C 1
ATOM 871 O O . LYS A 1 107 ? 61.235 31.090 -61.714 1.00 91.88 107 LYS A O 1
ATOM 876 N N . THR A 1 108 ? 61.794 29.734 -60.025 1.00 92.81 108 THR A N 1
ATOM 877 C CA . THR A 1 108 ? 63.155 29.467 -60.518 1.00 92.81 108 THR A CA 1
ATOM 878 C C . THR A 1 108 ? 63.146 28.778 -61.881 1.00 92.81 108 THR A C 1
ATOM 880 O O . THR A 1 108 ? 63.941 29.137 -62.747 1.00 92.81 108 THR A O 1
ATOM 883 N N . LEU A 1 109 ? 62.228 27.834 -62.104 1.00 92.19 109 LEU A N 1
ATOM 884 C CA . LEU A 1 109 ? 62.044 27.195 -63.407 1.00 92.19 109 LEU A CA 1
ATOM 885 C C . LEU A 1 109 ? 61.546 28.195 -64.461 1.00 92.19 109 LEU A C 1
ATOM 887 O O . LEU A 1 109 ? 62.020 28.174 -65.591 1.00 92.19 109 LEU A O 1
ATOM 891 N N . GLN A 1 110 ? 60.637 29.105 -64.108 1.00 92.88 110 GLN A N 1
ATOM 892 C CA . GLN A 1 110 ? 60.166 30.163 -65.005 1.00 92.88 110 GLN A CA 1
ATOM 893 C C . GLN A 1 110 ? 61.288 31.149 -65.355 1.00 92.88 110 GLN A C 1
ATOM 895 O O . GLN A 1 110 ? 61.486 31.436 -66.534 1.00 92.88 110 GLN A O 1
ATOM 900 N N . ASP A 1 111 ? 62.079 31.592 -64.379 1.00 92.81 111 ASP A N 1
ATOM 901 C CA . ASP A 1 111 ? 63.228 32.478 -64.602 1.00 92.81 111 ASP A CA 1
ATOM 902 C C . ASP A 1 111 ? 64.293 31.790 -65.483 1.00 92.81 111 ASP A C 1
ATOM 904 O O . ASP A 1 111 ? 64.815 32.384 -66.429 1.00 92.81 111 ASP A O 1
ATOM 908 N N . ALA A 1 112 ? 64.561 30.499 -65.247 1.00 91.88 112 ALA A N 1
ATOM 909 C CA . ALA A 1 112 ? 65.440 29.693 -66.095 1.00 91.88 112 ALA A CA 1
ATOM 910 C C . ALA A 1 112 ? 64.878 29.532 -67.517 1.00 91.88 112 ALA A C 1
ATOM 912 O O . ALA A 1 112 ? 65.633 29.594 -68.486 1.00 91.88 112 ALA A O 1
ATOM 913 N N . SER A 1 113 ? 63.554 29.402 -67.658 1.00 92.50 113 SER A N 1
ATOM 914 C CA . SER A 1 113 ? 62.898 29.274 -68.960 1.00 92.50 113 SER A CA 1
ATOM 915 C C . SER A 1 113 ? 63.088 30.507 -69.849 1.00 92.50 113 SER A C 1
ATOM 917 O O . SER A 1 113 ? 63.178 30.350 -71.064 1.00 92.50 113 SER A O 1
ATOM 919 N N . LEU A 1 114 ? 63.217 31.707 -69.267 1.00 91.12 114 LEU A N 1
ATOM 920 C CA . LEU A 1 114 ? 63.455 32.952 -70.010 1.00 91.12 114 LEU A CA 1
ATOM 921 C C . LEU A 1 114 ? 64.864 33.029 -70.617 1.00 91.12 114 LEU A C 1
ATOM 923 O O . LEU A 1 114 ? 65.068 33.741 -71.594 1.00 91.12 114 LEU A O 1
ATOM 927 N N . SER A 1 115 ? 65.827 32.293 -70.053 1.00 88.88 115 SER A N 1
ATOM 928 C CA . SER A 1 115 ? 67.222 32.230 -70.523 1.00 88.88 115 SER A CA 1
ATOM 929 C C . SER A 1 115 ? 67.541 30.947 -71.304 1.00 88.88 115 SER A C 1
ATOM 931 O O . SER A 1 115 ? 68.706 30.637 -71.556 1.00 88.88 115 SER A O 1
ATOM 933 N N . TYR A 1 116 ? 66.510 30.186 -71.678 1.00 90.75 116 TYR A N 1
ATOM 934 C CA . TYR A 1 116 ? 66.651 28.898 -72.345 1.00 90.75 116 TYR A CA 1
ATOM 935 C C . TYR A 1 116 ? 67.157 29.045 -73.787 1.00 90.75 116 TYR A C 1
ATOM 937 O O . TYR A 1 116 ? 66.546 29.737 -74.601 1.00 90.75 116 TYR A O 1
ATOM 945 N N . SER A 1 117 ? 68.223 28.313 -74.116 1.00 88.12 117 SER A N 1
ATOM 946 C CA . SER A 1 117 ? 68.618 27.991 -75.488 1.00 88.12 117 SER A CA 1
ATOM 947 C C . SER A 1 117 ? 68.731 26.467 -75.612 1.00 88.12 117 SER A C 1
ATOM 949 O O . SER A 1 117 ? 69.206 25.830 -74.668 1.00 88.12 117 SER A O 1
ATOM 951 N N . PRO A 1 118 ? 68.335 25.859 -76.746 1.00 86.94 118 PRO A N 1
ATOM 952 C CA . PRO A 1 118 ? 68.494 24.421 -76.966 1.00 86.94 118 PRO A CA 1
ATOM 953 C C . PRO A 1 118 ? 69.936 23.930 -76.769 1.00 86.94 118 PRO A C 1
ATOM 955 O O . PRO A 1 118 ? 70.139 22.812 -76.311 1.00 86.94 118 PRO A O 1
ATOM 958 N N . GLU A 1 119 ? 70.929 24.778 -77.061 1.00 87.38 119 GLU A N 1
ATOM 959 C CA . GLU A 1 119 ? 72.359 24.458 -76.928 1.00 87.38 119 GLU A CA 1
ATOM 960 C C . GLU A 1 119 ? 72.889 24.591 -75.489 1.00 87.38 119 GLU A C 1
ATOM 962 O O . GLU A 1 119 ? 73.925 24.020 -75.160 1.00 87.38 119 GLU A O 1
ATOM 967 N N . SER A 1 120 ? 72.193 25.332 -74.616 1.00 82.50 120 SER A N 1
ATOM 968 C CA . SER A 1 120 ? 72.588 25.567 -73.216 1.00 82.50 120 SER A CA 1
ATOM 969 C C . SER A 1 120 ? 71.772 24.753 -72.206 1.00 82.50 120 SER A C 1
ATOM 971 O O . SER A 1 120 ? 71.885 24.963 -70.992 1.00 82.50 120 SER A O 1
ATOM 973 N N . TYR A 1 121 ? 70.925 23.842 -72.694 1.00 87.69 121 TYR A N 1
ATOM 974 C CA . TYR A 1 121 ? 70.113 22.971 -71.857 1.00 87.69 121 TYR A CA 1
ATOM 975 C C . TYR A 1 121 ? 70.973 21.901 -71.182 1.00 87.69 121 TYR A C 1
ATOM 977 O O . TYR A 1 121 ? 71.675 21.138 -71.837 1.00 87.69 121 TYR A O 1
ATOM 985 N N . ASP A 1 122 ? 70.864 21.830 -69.860 1.00 87.69 122 ASP A N 1
ATOM 986 C CA . ASP A 1 122 ? 71.474 20.795 -69.039 1.00 87.69 122 ASP A CA 1
ATOM 987 C C . ASP A 1 122 ? 70.382 20.162 -68.171 1.00 87.69 122 ASP A C 1
ATOM 989 O O . ASP A 1 122 ? 69.767 20.822 -67.326 1.00 87.69 122 ASP A O 1
ATOM 993 N N . GLU A 1 123 ? 70.133 18.874 -68.394 1.00 86.50 123 GLU A N 1
ATOM 994 C CA . GLU A 1 123 ? 69.185 18.074 -67.619 1.00 86.50 123 GLU A CA 1
ATOM 995 C C . GLU A 1 123 ? 69.592 18.007 -66.138 1.00 86.50 123 GLU A C 1
ATOM 997 O O . GLU A 1 123 ? 68.740 18.069 -65.247 1.00 86.50 123 GLU A O 1
ATOM 1002 N N . GLY A 1 124 ? 70.900 17.990 -65.854 1.00 87.38 124 GLY A N 1
ATOM 1003 C CA . GLY A 1 124 ? 71.428 18.034 -64.495 1.00 87.38 124 GLY A CA 1
ATOM 1004 C C . GLY A 1 124 ? 71.020 19.317 -63.773 1.00 87.38 124 GLY A C 1
ATOM 1005 O O . GLY A 1 124 ? 70.575 19.272 -62.625 1.00 87.38 124 GLY A O 1
ATOM 1006 N N . LYS A 1 125 ? 71.074 20.462 -64.462 1.00 89.56 125 LYS A N 1
ATOM 1007 C CA . LYS A 1 125 ? 70.626 21.757 -63.933 1.00 89.56 125 LYS A CA 1
ATOM 1008 C C . LYS A 1 125 ? 69.122 21.777 -63.637 1.00 89.56 125 LYS A C 1
ATOM 1010 O O . LYS A 1 125 ? 68.727 22.318 -62.603 1.00 89.56 125 LYS A O 1
ATOM 1015 N N . LEU A 1 126 ? 68.297 21.155 -64.483 1.00 89.94 126 LEU A N 1
ATOM 1016 C CA . LEU A 1 126 ? 66.855 21.003 -64.250 1.00 89.94 126 LEU A CA 1
ATOM 1017 C C . LEU A 1 126 ? 66.571 20.140 -63.009 1.00 89.94 126 LEU A C 1
ATOM 1019 O O . LEU A 1 126 ? 65.804 20.551 -62.138 1.00 89.94 126 LEU A O 1
ATOM 1023 N N . LEU A 1 127 ? 67.232 18.986 -62.877 1.00 87.06 127 LEU A N 1
ATOM 1024 C CA . LEU A 1 127 ? 67.088 18.112 -61.707 1.00 87.06 127 LEU A CA 1
ATOM 1025 C C . LEU A 1 127 ? 67.558 18.798 -60.420 1.00 87.06 127 LEU A C 1
ATOM 1027 O O . LEU A 1 127 ? 66.889 18.694 -59.392 1.00 87.06 127 LEU A O 1
ATOM 1031 N N . ILE A 1 128 ? 68.654 19.563 -60.476 1.00 87.81 128 ILE A N 1
ATOM 1032 C CA . ILE A 1 128 ? 69.151 20.351 -59.339 1.00 87.81 128 ILE A CA 1
ATOM 1033 C C . ILE A 1 128 ? 68.119 21.398 -58.894 1.00 87.81 128 ILE A C 1
ATOM 1035 O O . ILE A 1 128 ? 67.923 21.583 -57.691 1.00 87.81 128 ILE A O 1
ATOM 1039 N N . MET A 1 129 ? 67.410 22.040 -59.831 1.00 89.44 129 MET A N 1
ATOM 1040 C CA . MET A 1 129 ? 66.336 22.994 -59.515 1.00 89.44 129 MET A CA 1
ATOM 1041 C C . MET A 1 129 ? 65.118 22.339 -58.846 1.00 89.44 129 MET A C 1
ATOM 1043 O O . MET A 1 129 ? 64.405 23.020 -58.109 1.00 89.44 129 MET A O 1
ATOM 1047 N N . LEU A 1 130 ? 64.905 21.032 -59.037 1.00 87.69 130 LEU A N 1
ATOM 1048 C CA . LEU A 1 130 ? 63.824 20.262 -58.408 1.00 87.69 130 LEU A CA 1
ATOM 1049 C C . LEU A 1 130 ? 64.201 19.693 -57.026 1.00 87.69 130 LEU A C 1
ATOM 1051 O O . LEU A 1 130 ? 63.317 19.357 -56.241 1.00 87.69 130 LEU A O 1
ATOM 1055 N N . ILE A 1 131 ? 65.489 19.646 -56.655 1.00 86.38 131 ILE A N 1
ATOM 1056 C CA . ILE A 1 131 ? 65.945 19.143 -55.339 1.00 86.38 131 ILE A CA 1
ATOM 1057 C C . ILE A 1 131 ? 65.218 19.794 -54.142 1.00 86.38 131 ILE A C 1
ATOM 1059 O O . ILE A 1 131 ? 64.871 19.069 -53.201 1.00 86.38 131 ILE A O 1
ATOM 1063 N N . PRO A 1 132 ? 64.955 21.120 -54.109 1.00 85.06 132 PRO A N 1
ATOM 1064 C CA . PRO A 1 132 ? 64.216 21.741 -53.010 1.00 85.06 132 PRO A CA 1
ATOM 1065 C C . PRO A 1 132 ? 62.809 21.160 -52.812 1.00 85.06 132 PRO A C 1
ATOM 1067 O O . PRO A 1 132 ? 62.315 21.150 -51.683 1.00 85.06 132 PRO A O 1
ATOM 1070 N N . GLU A 1 133 ? 62.186 20.618 -53.861 1.00 77.31 133 GLU A N 1
ATOM 1071 C CA . GLU A 1 133 ? 60.870 19.979 -53.799 1.00 77.31 133 GLU A CA 1
ATOM 1072 C C . GLU A 1 133 ? 60.889 18.687 -52.969 1.00 77.31 133 GLU A C 1
ATOM 1074 O O . GLU A 1 133 ? 59.920 18.372 -52.277 1.00 77.31 133 GLU A O 1
ATOM 1079 N N . ARG A 1 134 ? 62.030 17.989 -52.906 1.00 78.69 134 ARG A N 1
ATOM 1080 C CA . ARG A 1 134 ? 62.200 16.813 -52.038 1.00 78.69 134 ARG A CA 1
ATOM 1081 C C . ARG A 1 134 ? 62.011 17.157 -50.557 1.00 78.69 134 ARG A C 1
ATOM 1083 O O . ARG A 1 134 ? 61.526 16.338 -49.781 1.00 78.69 134 ARG A O 1
ATOM 1090 N N . LYS A 1 135 ? 62.308 18.398 -50.148 1.00 81.69 135 LYS A N 1
ATOM 1091 C CA . LYS A 1 135 ? 62.036 18.870 -48.776 1.00 81.69 135 LYS A CA 1
ATOM 1092 C C . LYS A 1 135 ? 60.535 19.025 -48.501 1.00 81.69 135 LYS A C 1
ATOM 1094 O O . LYS A 1 135 ? 60.118 18.887 -47.351 1.00 81.69 135 LYS A O 1
ATOM 1099 N N . ALA A 1 136 ? 59.713 19.246 -49.530 1.00 81.31 136 ALA A N 1
ATOM 1100 C CA . ALA A 1 136 ? 58.262 19.358 -49.395 1.00 81.31 136 ALA A CA 1
ATOM 1101 C C . ALA A 1 136 ? 57.592 18.021 -49.026 1.00 81.31 136 ALA A C 1
ATOM 1103 O O . ALA A 1 136 ? 56.517 18.016 -48.429 1.00 81.31 136 ALA A O 1
ATOM 1104 N N . GLU A 1 137 ? 58.231 16.882 -49.312 1.00 81.19 137 GLU A N 1
ATOM 1105 C CA . GLU A 1 137 ? 57.742 15.556 -48.911 1.00 81.19 137 GLU A CA 1
ATOM 1106 C C . GLU A 1 137 ? 57.655 15.409 -47.384 1.00 81.19 137 GLU A C 1
ATOM 1108 O O . GLU A 1 137 ? 56.652 14.929 -46.855 1.00 81.19 137 GLU A O 1
ATOM 1113 N N . SER A 1 138 ? 58.665 15.904 -46.660 1.00 83.38 138 SER A N 1
ATOM 1114 C CA . SER A 1 138 ? 58.671 15.897 -45.192 1.00 83.38 138 SER A CA 1
ATOM 1115 C C . SER A 1 138 ? 57.486 16.687 -44.621 1.00 83.38 138 SER A C 1
ATOM 1117 O O . SER A 1 138 ? 56.764 16.199 -43.749 1.00 83.38 138 SER A O 1
ATOM 1119 N N . HIS A 1 139 ? 57.215 17.870 -45.180 1.00 86.62 139 HIS A N 1
ATOM 1120 C CA . HIS A 1 139 ? 56.077 18.696 -44.779 1.00 86.62 139 HIS A CA 1
ATOM 1121 C C . HIS A 1 139 ? 54.732 18.036 -45.124 1.00 86.62 139 HIS A C 1
ATOM 1123 O O . HIS A 1 139 ? 53.823 18.035 -44.296 1.00 86.62 139 HIS A O 1
ATOM 1129 N N . LEU A 1 140 ? 54.604 17.380 -46.283 1.00 80.44 140 LEU A N 1
ATOM 1130 C CA . LEU A 1 140 ? 53.389 16.645 -46.661 1.00 80.44 140 LEU A CA 1
ATOM 1131 C C . LEU A 1 140 ? 53.111 15.452 -45.723 1.00 80.44 140 LEU A C 1
ATOM 1133 O O . LEU A 1 140 ? 51.968 15.211 -45.327 1.00 80.44 140 LEU A O 1
ATOM 1137 N N . ASN A 1 141 ? 54.157 14.744 -45.292 1.00 82.19 141 ASN A N 1
ATOM 1138 C CA . ASN A 1 141 ? 54.040 13.688 -44.284 1.00 82.19 141 ASN A CA 1
ATOM 1139 C C . ASN A 1 141 ? 53.565 14.237 -42.929 1.00 82.19 141 ASN A C 1
ATOM 1141 O O . ASN A 1 141 ? 52.757 13.598 -42.247 1.00 82.19 141 ASN A O 1
ATOM 1145 N N . MET A 1 142 ? 53.996 15.446 -42.560 1.00 84.81 142 MET A N 1
ATOM 1146 C CA . MET A 1 142 ? 53.520 16.135 -41.358 1.00 84.81 142 MET A CA 1
ATOM 1147 C C . MET A 1 142 ? 52.054 16.574 -41.483 1.00 84.81 142 MET A C 1
ATOM 1149 O O . MET A 1 142 ? 51.291 16.358 -40.540 1.00 84.81 142 MET A O 1
ATOM 1153 N N . VAL A 1 143 ? 51.615 17.076 -42.646 1.00 82.31 143 VAL A N 1
ATOM 1154 C CA . VAL A 1 143 ? 50.192 17.361 -42.935 1.00 82.31 143 VAL A CA 1
ATOM 1155 C C . VAL A 1 143 ? 49.337 16.114 -42.694 1.00 82.31 143 VAL A C 1
ATOM 1157 O O . VAL A 1 143 ? 48.373 16.152 -41.927 1.00 82.31 143 VAL A O 1
ATOM 1160 N N . ASN A 1 144 ? 49.730 14.978 -43.277 1.00 79.31 144 ASN A N 1
ATOM 1161 C CA . ASN A 1 144 ? 49.025 13.707 -43.108 1.00 79.31 144 ASN A CA 1
ATOM 1162 C C . ASN A 1 144 ? 48.971 13.254 -41.645 1.00 79.31 144 ASN A C 1
ATOM 1164 O O . ASN A 1 144 ? 47.930 12.792 -41.169 1.00 79.31 144 ASN A O 1
ATOM 1168 N N . LYS A 1 145 ? 50.081 13.399 -40.916 1.00 84.81 145 LYS A N 1
ATOM 1169 C CA . LYS A 1 145 ? 50.162 13.062 -39.493 1.00 84.81 145 LYS A CA 1
ATOM 1170 C C . LYS A 1 145 ? 49.199 13.910 -38.661 1.00 84.81 145 LYS A C 1
ATOM 1172 O O . LYS A 1 145 ? 48.450 13.352 -37.860 1.00 84.81 145 LYS A O 1
ATOM 1177 N N . TYR A 1 146 ? 49.178 15.226 -38.868 1.00 87.00 146 TYR A N 1
ATOM 1178 C CA . TYR A 1 146 ? 48.305 16.132 -38.121 1.00 87.00 146 TYR A CA 1
ATOM 1179 C C . TYR A 1 146 ? 46.820 15.913 -38.437 1.00 87.00 146 TYR A C 1
ATOM 1181 O O . TYR A 1 146 ? 46.010 15.867 -37.512 1.00 87.00 146 TYR A O 1
ATOM 1189 N N . ILE A 1 147 ? 46.458 15.666 -39.702 1.00 81.75 147 ILE A N 1
ATOM 1190 C CA . ILE A 1 147 ? 45.077 15.325 -40.085 1.00 81.75 147 ILE A CA 1
ATOM 1191 C C . ILE A 1 147 ? 44.633 14.014 -39.418 1.00 81.75 147 ILE A C 1
ATOM 1193 O O . ILE A 1 147 ? 43.547 13.947 -38.842 1.00 81.75 147 ILE A O 1
ATOM 1197 N N . ARG A 1 148 ? 45.479 12.973 -39.422 1.00 78.94 148 ARG A N 1
ATOM 1198 C CA . ARG A 1 148 ? 45.168 11.696 -38.753 1.00 78.94 148 ARG A CA 1
ATOM 1199 C C . ARG A 1 148 ? 45.003 11.863 -37.240 1.00 78.94 148 ARG A C 1
ATOM 1201 O O . ARG A 1 148 ? 44.087 11.270 -36.674 1.00 78.94 148 ARG A O 1
ATOM 1208 N N . MET A 1 149 ? 45.832 12.685 -36.595 1.00 81.56 149 MET A N 1
ATOM 1209 C CA . MET A 1 149 ? 45.695 12.999 -35.167 1.00 81.56 149 MET A CA 1
ATOM 1210 C C . MET A 1 149 ? 44.385 13.740 -34.868 1.00 81.56 149 MET A C 1
ATOM 1212 O O . MET A 1 149 ? 43.683 13.362 -33.932 1.00 81.56 149 MET A O 1
ATOM 1216 N N . ALA A 1 150 ? 43.996 14.717 -35.693 1.00 80.19 150 ALA A N 1
ATOM 1217 C CA . ALA A 1 150 ? 42.714 15.411 -35.550 1.00 80.19 150 ALA A CA 1
ATOM 1218 C C . ALA A 1 150 ? 41.520 14.442 -35.650 1.00 80.19 150 ALA A C 1
ATOM 1220 O O . ALA A 1 150 ? 40.592 14.499 -34.842 1.00 80.19 150 ALA A O 1
ATOM 1221 N N . ILE A 1 151 ? 41.571 13.503 -36.601 1.00 75.94 151 ILE A N 1
ATOM 1222 C CA . ILE A 1 151 ? 40.544 12.468 -36.785 1.00 75.94 151 ILE A CA 1
ATOM 1223 C C . ILE A 1 151 ? 40.481 11.518 -35.576 1.00 75.94 151 ILE A C 1
ATOM 1225 O O . ILE A 1 151 ? 39.392 11.186 -35.108 1.00 75.94 151 ILE A O 1
ATOM 1229 N N . GLN A 1 152 ? 41.630 11.098 -35.038 1.00 76.69 152 GLN A N 1
ATOM 1230 C CA . GLN A 1 152 ? 41.698 10.226 -33.859 1.00 76.69 152 GLN A CA 1
ATOM 1231 C C . GLN A 1 152 ? 41.153 10.900 -32.594 1.00 76.69 152 GLN A C 1
ATOM 1233 O O . GLN A 1 152 ? 40.418 10.267 -31.836 1.00 76.69 152 GLN A O 1
ATOM 1238 N N . VAL A 1 153 ? 41.461 12.184 -32.379 1.00 77.12 153 VAL A N 1
ATOM 1239 C CA . VAL A 1 153 ? 40.908 12.967 -31.261 1.00 77.12 153 VAL A CA 1
ATOM 1240 C C . VAL A 1 153 ? 39.385 13.077 -31.383 1.00 77.12 153 VAL A C 1
ATOM 1242 O O . VAL A 1 153 ? 38.678 12.852 -30.401 1.00 77.12 153 VAL A O 1
ATOM 1245 N N . ASN A 1 154 ? 38.870 13.317 -32.593 1.00 74.69 154 ASN A N 1
ATOM 1246 C CA . ASN A 1 154 ? 37.431 13.375 -32.857 1.00 74.69 154 ASN A CA 1
ATOM 1247 C C . ASN A 1 154 ? 36.734 12.016 -32.606 1.00 74.69 154 ASN A C 1
ATOM 1249 O O . ASN A 1 154 ? 35.701 11.948 -31.938 1.00 74.69 154 ASN A O 1
ATOM 1253 N N . LEU A 1 155 ? 37.342 10.900 -33.035 1.00 68.56 155 LEU A N 1
ATOM 1254 C CA . LEU A 1 155 ? 36.864 9.548 -32.707 1.00 68.56 155 LEU A CA 1
ATOM 1255 C C . LEU A 1 155 ? 36.783 9.323 -31.197 1.00 68.56 155 LEU A C 1
ATOM 1257 O O . LEU A 1 155 ? 35.751 8.879 -30.694 1.00 68.56 155 LEU A O 1
ATOM 1261 N N . TYR A 1 156 ? 37.850 9.653 -30.471 1.00 72.81 156 TYR A N 1
ATOM 1262 C CA . TYR A 1 156 ? 37.900 9.483 -29.022 1.00 72.81 156 TYR A CA 1
ATOM 1263 C C . TYR A 1 156 ? 36.810 10.309 -28.318 1.00 72.81 156 TYR A C 1
ATOM 1265 O O . TYR A 1 156 ? 36.130 9.814 -27.415 1.00 72.81 156 TYR A O 1
ATOM 1273 N N . GLN A 1 157 ? 36.568 11.532 -28.796 1.00 68.88 157 GLN A N 1
ATOM 1274 C CA . GLN A 1 157 ? 35.499 12.401 -28.308 1.00 68.88 157 GLN A CA 1
ATOM 1275 C C . GLN A 1 157 ? 34.099 11.850 -28.600 1.00 68.88 157 GLN A C 1
ATOM 1277 O O . GLN A 1 157 ? 33.225 11.989 -27.753 1.00 68.88 157 GLN A O 1
ATOM 1282 N N . SER A 1 158 ? 33.872 11.193 -29.740 1.00 62.28 158 SER A N 1
ATOM 1283 C CA . SER A 1 158 ? 32.563 10.604 -30.070 1.00 62.28 158 SER A CA 1
ATOM 1284 C C . SER A 1 158 ? 32.198 9.379 -29.212 1.00 62.28 158 SER A C 1
ATOM 1286 O O . SER A 1 158 ? 31.021 9.071 -29.039 1.00 62.28 158 SER A O 1
ATOM 1288 N N . VAL A 1 159 ? 33.192 8.702 -28.620 1.00 58.84 159 VAL A N 1
ATOM 1289 C CA . VAL A 1 159 ? 33.004 7.471 -27.826 1.00 58.84 159 VAL A CA 1
ATOM 1290 C C . VAL A 1 159 ? 32.852 7.750 -26.319 1.00 58.84 159 VAL A C 1
ATOM 1292 O O . VAL A 1 159 ? 32.170 7.005 -25.613 1.00 58.84 159 VAL A O 1
ATOM 1295 N N . LEU A 1 160 ? 33.443 8.833 -25.804 1.00 53.12 160 LEU A N 1
ATOM 1296 C CA . LEU A 1 160 ? 33.438 9.177 -24.372 1.00 53.12 160 LEU A CA 1
ATOM 1297 C C . LEU A 1 160 ? 32.088 9.597 -23.734 1.00 53.12 160 LEU A C 1
ATOM 1299 O O . LEU A 1 160 ? 31.923 9.314 -22.541 1.00 53.12 160 LEU A O 1
ATOM 1303 N N . PRO A 1 161 ? 31.114 10.231 -24.427 1.00 53.44 161 PRO A N 1
ATOM 1304 C CA . PRO A 1 161 ? 29.851 10.663 -23.817 1.00 53.44 161 PRO A CA 1
ATOM 1305 C C . PRO A 1 161 ? 29.066 9.500 -23.201 1.00 53.44 161 PRO A C 1
ATOM 1307 O O . PRO A 1 161 ? 28.384 9.669 -22.192 1.00 53.44 161 PRO A O 1
ATOM 1310 N N . SER A 1 162 ? 29.250 8.295 -23.741 1.00 47.22 162 SER A N 1
ATOM 1311 C CA . SER A 1 162 ? 28.585 7.062 -23.317 1.00 47.22 162 SER A CA 1
ATOM 1312 C C . SER A 1 162 ? 28.993 6.562 -21.922 1.00 47.22 162 SER A C 1
ATOM 1314 O O . SER A 1 162 ? 28.349 5.656 -21.404 1.00 47.22 162 SER A O 1
ATOM 1316 N N . ARG A 1 163 ? 30.044 7.118 -21.293 1.00 44.75 163 ARG A N 1
ATOM 1317 C CA . ARG A 1 163 ? 30.528 6.683 -19.963 1.00 44.75 163 ARG A CA 1
ATOM 1318 C C . ARG A 1 163 ? 30.203 7.629 -18.803 1.00 44.75 163 ARG A C 1
ATOM 1320 O O . ARG A 1 163 ? 30.438 7.252 -17.662 1.00 44.75 163 ARG A O 1
ATOM 1327 N N . LYS A 1 164 ? 29.684 8.837 -19.056 1.00 40.50 164 LYS A N 1
ATOM 1328 C CA . LYS A 1 164 ? 29.472 9.872 -18.016 1.00 40.50 164 LYS A CA 1
ATOM 1329 C C . LYS A 1 164 ? 28.009 10.263 -17.778 1.00 40.50 164 LYS A C 1
ATOM 1331 O O . LYS A 1 164 ? 27.749 11.308 -17.186 1.00 40.50 164 LYS A O 1
ATOM 1336 N N . ILE A 1 165 ? 27.048 9.426 -18.170 1.00 45.62 165 ILE A N 1
ATOM 1337 C CA . ILE A 1 165 ? 25.695 9.499 -17.597 1.00 45.62 165 ILE A CA 1
ATOM 1338 C C . ILE A 1 165 ? 25.743 8.733 -16.273 1.00 45.62 165 ILE A C 1
ATOM 1340 O O . ILE A 1 165 ? 25.354 7.574 -16.175 1.00 45.62 165 ILE A O 1
ATOM 1344 N N . ASP A 1 166 ? 26.338 9.373 -15.272 1.00 39.62 166 ASP A N 1
ATOM 1345 C CA . ASP A 1 166 ? 26.421 8.843 -13.918 1.00 39.62 166 ASP A CA 1
ATOM 1346 C C . ASP A 1 166 ? 25.041 9.023 -13.267 1.00 39.62 166 ASP A C 1
ATOM 1348 O O . ASP A 1 166 ? 24.628 10.134 -12.926 1.00 39.62 166 ASP A O 1
ATOM 1352 N N . GLY A 1 167 ? 24.288 7.928 -13.145 1.00 40.50 167 GLY A N 1
ATOM 1353 C CA . GLY A 1 167 ? 22.904 7.897 -12.654 1.00 40.50 167 GLY A CA 1
ATOM 1354 C C . GLY A 1 167 ? 22.714 8.286 -11.182 1.00 40.50 167 GLY A C 1
ATOM 1355 O O . GLY A 1 167 ? 21.640 8.068 -10.636 1.00 40.50 167 GLY A O 1
ATOM 1356 N N . ARG A 1 168 ? 23.731 8.848 -10.516 1.00 37.09 168 ARG A N 1
ATOM 1357 C CA . ARG A 1 168 ? 23.717 9.121 -9.068 1.00 37.09 168 ARG A CA 1
ATOM 1358 C C . ARG A 1 168 ? 23.290 10.528 -8.661 1.00 37.09 168 ARG A C 1
ATOM 1360 O O . ARG A 1 168 ? 23.113 10.756 -7.472 1.00 37.09 168 ARG A O 1
ATOM 1367 N N . LYS A 1 169 ? 23.111 11.474 -9.589 1.00 37.47 169 LYS A N 1
ATOM 1368 C CA . LYS A 1 169 ? 22.818 12.880 -9.229 1.00 37.47 169 LYS A CA 1
ATOM 1369 C C . LYS A 1 169 ? 21.429 13.407 -9.587 1.00 37.47 169 LYS A C 1
ATOM 1371 O O . LYS A 1 169 ? 21.185 14.590 -9.403 1.00 37.47 169 LYS A O 1
ATOM 1376 N N . LEU A 1 170 ? 20.499 12.555 -10.023 1.00 41.47 170 LEU A N 1
ATOM 1377 C CA . LEU A 1 170 ? 19.102 12.972 -10.227 1.00 41.47 170 LEU A CA 1
ATOM 1378 C C . LEU A 1 170 ? 18.229 12.928 -8.955 1.00 41.47 170 LEU A C 1
ATOM 1380 O O . LEU A 1 170 ? 17.059 13.283 -9.035 1.00 41.47 170 LEU A O 1
ATOM 1384 N N . ASN A 1 171 ? 18.785 12.542 -7.798 1.00 37.41 171 ASN A N 1
ATOM 1385 C CA . ASN A 1 171 ? 18.018 12.317 -6.564 1.00 37.41 171 ASN A CA 1
ATOM 1386 C C . ASN A 1 171 ? 18.259 13.351 -5.444 1.00 37.41 171 ASN A C 1
ATOM 1388 O O . ASN A 1 171 ? 17.852 13.088 -4.319 1.00 37.41 171 ASN A O 1
ATOM 1392 N N . SER A 1 172 ? 18.918 14.495 -5.682 1.00 39.06 172 SER A N 1
ATOM 1393 C CA . SER A 1 172 ? 19.329 15.377 -4.566 1.00 39.06 172 SER A CA 1
ATOM 1394 C C . SER A 1 172 ? 19.000 16.866 -4.685 1.00 39.06 172 SER A C 1
ATOM 1396 O O . SER A 1 172 ? 19.681 17.664 -4.050 1.00 39.06 172 SER A O 1
ATOM 1398 N N . GLU A 1 173 ? 17.991 17.276 -5.451 1.00 36.19 173 GLU A N 1
ATOM 1399 C CA . GLU A 1 173 ? 17.545 18.681 -5.425 1.00 36.19 173 GLU A CA 1
ATOM 1400 C C . GLU A 1 173 ? 16.028 18.770 -5.229 1.00 36.19 173 GLU A C 1
ATOM 1402 O O . GLU A 1 173 ? 15.246 19.029 -6.141 1.00 36.19 173 GLU A O 1
ATOM 1407 N N . THR A 1 174 ? 15.622 18.516 -3.985 1.00 47.75 174 THR A N 1
ATOM 1408 C CA . THR A 1 174 ? 14.380 19.001 -3.379 1.00 47.75 174 THR A CA 1
ATOM 1409 C C . THR A 1 174 ? 14.610 20.402 -2.824 1.00 47.75 174 THR A C 1
ATOM 1411 O O . THR A 1 174 ? 15.357 20.573 -1.863 1.00 47.75 174 THR A O 1
ATOM 1414 N N . GLY A 1 175 ? 13.936 21.392 -3.404 1.00 42.47 175 GLY A N 1
ATOM 1415 C CA . GLY A 1 175 ? 13.845 22.743 -2.859 1.00 42.47 175 GLY A CA 1
ATOM 1416 C C . GLY A 1 175 ? 13.230 23.704 -3.872 1.00 42.47 175 GLY A C 1
ATOM 1417 O O . GLY A 1 175 ? 13.851 23.975 -4.887 1.00 42.47 175 GLY A O 1
ATOM 1418 N N . GLU A 1 176 ? 12.030 24.203 -3.559 1.00 39.22 176 GLU A N 1
ATOM 1419 C CA . GLU A 1 176 ? 11.233 25.234 -4.262 1.00 39.22 176 GLU A CA 1
ATOM 1420 C C . GLU A 1 176 ? 10.126 24.740 -5.209 1.00 39.22 176 GLU A C 1
ATOM 1422 O O . GLU A 1 176 ? 10.214 24.751 -6.437 1.00 39.22 176 GLU A O 1
ATOM 1427 N N . ALA A 1 177 ? 8.995 24.383 -4.593 1.00 43.00 177 ALA A N 1
ATOM 1428 C CA . ALA A 1 177 ? 7.729 24.077 -5.248 1.00 43.00 177 ALA A CA 1
ATOM 1429 C C . ALA A 1 177 ? 6.699 25.200 -5.022 1.00 43.00 177 ALA A C 1
ATOM 1431 O O . ALA A 1 177 ? 5.765 25.023 -4.251 1.00 43.00 177 ALA A O 1
ATOM 1432 N N . ILE A 1 178 ? 6.856 26.349 -5.697 1.00 44.12 178 ILE A N 1
ATOM 1433 C CA . ILE A 1 178 ? 5.766 27.344 -5.871 1.00 44.12 178 ILE A CA 1
ATOM 1434 C C . ILE A 1 178 ? 5.618 27.818 -7.345 1.00 44.12 178 ILE A C 1
ATOM 1436 O O . ILE A 1 178 ? 4.624 28.438 -7.702 1.00 44.12 178 ILE A O 1
ATOM 1440 N N . MET A 1 179 ? 6.499 27.434 -8.285 1.00 42.78 179 MET A N 1
ATOM 1441 C CA . MET A 1 179 ? 6.487 27.974 -9.667 1.00 42.78 179 MET A CA 1
ATOM 1442 C C . MET A 1 179 ? 6.262 26.930 -10.791 1.00 42.78 179 MET A C 1
ATOM 1444 O O . MET A 1 179 ? 6.865 27.018 -11.860 1.00 42.78 179 MET A O 1
ATOM 1448 N N . LEU A 1 180 ? 5.416 25.908 -10.587 1.00 47.34 180 LEU A N 1
ATOM 1449 C CA . LEU A 1 180 ? 5.386 24.695 -11.439 1.00 47.34 180 LEU A CA 1
ATOM 1450 C C . LEU A 1 180 ? 4.167 24.495 -12.372 1.00 47.34 180 LEU A C 1
ATOM 1452 O O . LEU A 1 180 ? 4.081 23.450 -13.010 1.00 47.34 180 LEU A O 1
ATOM 1456 N N . LYS A 1 181 ? 3.288 25.490 -12.581 1.00 42.03 181 LYS A N 1
ATOM 1457 C CA . LYS A 1 181 ? 2.193 25.402 -13.588 1.00 42.03 181 LYS A CA 1
ATOM 1458 C C . LYS A 1 181 ? 2.694 25.552 -15.045 1.00 42.03 181 LYS A C 1
ATOM 1460 O O . LYS A 1 181 ? 2.212 24.878 -15.943 1.00 42.03 181 LYS A O 1
ATOM 1465 N N . SER A 1 182 ? 3.731 26.367 -15.285 1.00 44.62 182 SER A N 1
ATOM 1466 C CA . SER A 1 182 ? 4.321 26.637 -16.625 1.00 44.62 182 SER A CA 1
ATOM 1467 C C . SER A 1 182 ? 5.460 25.674 -17.008 1.00 44.62 182 SER A C 1
ATOM 1469 O O . SER A 1 182 ? 5.857 25.555 -18.172 1.00 44.62 182 SER A O 1
ATOM 1471 N N . ILE A 1 183 ? 6.011 24.968 -16.017 1.00 46.97 183 ILE A N 1
ATOM 1472 C CA . ILE A 1 183 ? 7.207 24.142 -16.185 1.00 46.97 183 ILE A CA 1
ATOM 1473 C C . ILE A 1 183 ? 6.846 22.701 -16.569 1.00 46.97 183 ILE A C 1
ATOM 1475 O O . ILE A 1 183 ? 7.616 22.099 -17.308 1.00 46.97 183 ILE A O 1
ATOM 1479 N N . GLY A 1 184 ? 5.680 22.159 -16.196 1.00 48.53 184 GLY A N 1
ATOM 1480 C CA . GLY A 1 184 ? 5.284 20.776 -16.516 1.00 48.53 184 GLY A CA 1
ATOM 1481 C C . GLY A 1 184 ? 5.196 20.474 -18.019 1.00 48.53 184 GLY A C 1
ATOM 1482 O O . GLY A 1 184 ? 5.854 19.553 -18.510 1.00 48.53 184 GLY A O 1
ATOM 1483 N N . GLU A 1 185 ? 4.486 21.306 -18.787 1.00 49.59 185 GLU A N 1
ATOM 1484 C CA . GLU A 1 185 ? 4.402 21.158 -20.250 1.00 49.59 185 GLU A CA 1
ATOM 1485 C C . GLU A 1 185 ? 5.745 21.423 -20.939 1.00 49.59 185 GLU A C 1
ATOM 1487 O O . GLU A 1 185 ? 6.148 20.694 -21.851 1.00 49.59 185 GLU A O 1
ATOM 1492 N N . LYS A 1 186 ? 6.493 22.425 -20.456 1.00 51.56 186 LYS A N 1
ATOM 1493 C CA . LYS A 1 186 ? 7.862 22.687 -20.917 1.00 51.5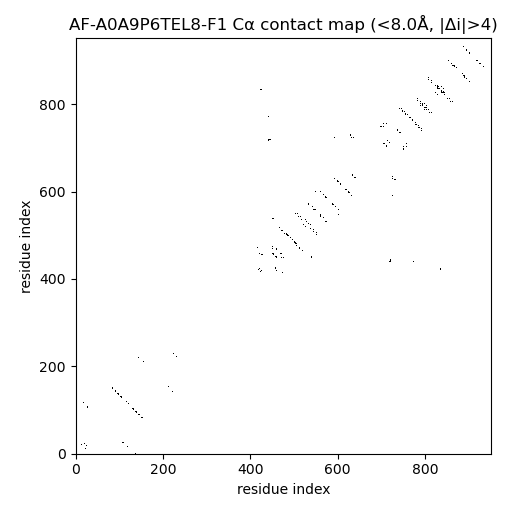6 186 LYS A CA 1
ATOM 1494 C C . LYS A 1 186 ? 8.793 21.522 -20.594 1.00 51.56 186 LYS A C 1
ATOM 1496 O O . LYS A 1 186 ? 9.699 21.269 -21.374 1.00 51.56 186 LYS A O 1
ATOM 1501 N N . THR A 1 187 ? 8.579 20.795 -19.503 1.00 47.47 187 THR A N 1
ATOM 1502 C CA . THR A 1 187 ? 9.434 19.677 -19.077 1.00 47.47 187 THR A CA 1
ATOM 1503 C C . THR A 1 187 ? 9.113 18.402 -19.842 1.00 47.47 187 THR A C 1
ATOM 1505 O O . THR A 1 187 ? 10.042 17.689 -20.205 1.00 47.47 187 THR A O 1
ATOM 1508 N N . ARG A 1 188 ? 7.844 18.147 -20.199 1.00 52.78 188 ARG A N 1
ATOM 1509 C CA . ARG A 1 188 ? 7.473 17.020 -21.074 1.00 52.78 188 ARG A CA 1
ATOM 1510 C C . ARG A 1 188 ? 7.968 17.236 -22.504 1.00 52.78 188 ARG A C 1
ATOM 1512 O O . ARG A 1 188 ? 8.650 16.367 -23.034 1.00 52.78 188 ARG A O 1
ATOM 1519 N N . ARG A 1 189 ? 7.780 18.444 -23.061 1.00 55.50 189 ARG A N 1
ATOM 1520 C CA . ARG A 1 189 ? 8.393 18.823 -24.347 1.00 55.50 189 ARG A CA 1
ATOM 1521 C C . ARG A 1 189 ? 9.912 18.736 -24.280 1.00 55.50 189 ARG A C 1
ATOM 1523 O O . ARG A 1 189 ? 10.508 18.204 -25.199 1.00 55.50 189 ARG A O 1
ATOM 1530 N N . LYS A 1 190 ? 10.544 19.175 -23.185 1.00 55.16 190 LYS A N 1
ATOM 1531 C CA . LYS A 1 190 ? 11.992 19.012 -22.990 1.00 55.16 190 LYS A CA 1
ATOM 1532 C C . LYS A 1 190 ? 12.406 17.545 -22.877 1.00 55.16 190 LYS A C 1
ATOM 1534 O O . LYS A 1 190 ? 13.461 17.216 -23.387 1.00 55.16 190 LYS A O 1
ATOM 1539 N N . ARG A 1 191 ? 11.620 16.661 -22.254 1.00 52.31 191 ARG A N 1
ATOM 1540 C CA . ARG A 1 191 ? 11.962 15.237 -22.094 1.00 52.31 191 ARG A CA 1
ATOM 1541 C C . ARG A 1 191 ? 11.825 14.473 -23.413 1.00 52.31 191 ARG A C 1
ATOM 1543 O O . ARG A 1 191 ? 12.756 13.758 -23.765 1.00 52.31 191 ARG A O 1
ATOM 1550 N N . ASP A 1 192 ? 10.759 14.697 -24.179 1.00 54.12 192 ASP A N 1
ATOM 1551 C CA . ASP A 1 192 ? 10.609 14.115 -25.522 1.00 54.12 192 ASP A CA 1
ATOM 1552 C C . ASP A 1 192 ? 11.649 14.688 -26.487 1.00 54.12 192 ASP A C 1
ATOM 1554 O O . ASP A 1 192 ? 12.243 13.954 -27.273 1.00 54.12 192 ASP A O 1
ATOM 1558 N N . LEU A 1 193 ? 11.963 15.981 -26.357 1.00 63.00 193 LEU A N 1
ATOM 1559 C CA . LEU A 1 193 ? 13.061 16.616 -27.076 1.00 63.00 193 LEU A CA 1
ATOM 1560 C C . LEU A 1 193 ? 14.407 15.991 -26.692 1.00 63.00 193 LEU A C 1
ATOM 1562 O O . LEU A 1 193 ? 15.184 15.690 -27.584 1.00 63.00 193 LEU A O 1
ATOM 1566 N N . ILE A 1 194 ? 14.669 15.717 -25.410 1.00 59.91 194 ILE A N 1
ATOM 1567 C CA . ILE A 1 194 ? 15.899 15.055 -24.943 1.00 59.91 194 ILE A CA 1
ATOM 1568 C C . ILE A 1 194 ? 15.991 13.619 -25.469 1.00 59.91 194 ILE A C 1
ATOM 1570 O O . ILE A 1 194 ? 17.059 13.222 -25.920 1.00 59.91 194 ILE A O 1
ATOM 1574 N N . VAL A 1 195 ? 14.904 12.841 -25.450 1.00 57.75 195 VAL A N 1
ATOM 1575 C CA . VAL A 1 195 ? 14.893 11.463 -25.978 1.00 57.75 195 VAL A CA 1
ATOM 1576 C C . VAL A 1 195 ? 15.084 11.464 -27.494 1.00 57.75 195 VAL A C 1
ATOM 1578 O O . VAL A 1 195 ? 15.859 10.664 -28.020 1.00 57.75 195 VAL A O 1
ATOM 1581 N N . MET A 1 196 ? 14.448 12.397 -28.201 1.00 59.06 196 MET A N 1
ATOM 1582 C CA . MET A 1 196 ? 14.643 12.592 -29.634 1.00 59.06 196 MET A CA 1
ATOM 1583 C C . MET A 1 196 ? 16.086 13.011 -29.943 1.00 59.06 196 MET A C 1
ATOM 1585 O O . MET A 1 196 ? 16.720 12.394 -30.791 1.00 59.06 196 MET A O 1
ATOM 1589 N N . HIS A 1 197 ? 16.643 13.973 -29.201 1.00 60.16 197 HIS A N 1
ATOM 1590 C CA . HIS A 1 197 ? 18.031 14.424 -29.347 1.00 60.16 197 HIS A CA 1
ATOM 1591 C C . HIS A 1 197 ? 19.017 13.298 -29.039 1.00 60.16 197 HIS A C 1
ATOM 1593 O O . HIS A 1 197 ? 19.987 13.126 -29.766 1.00 60.16 197 HIS A O 1
ATOM 1599 N N . ALA A 1 198 ? 18.761 12.488 -28.010 1.00 58.44 198 ALA A N 1
ATOM 1600 C CA . ALA A 1 198 ? 19.579 11.323 -27.693 1.00 58.44 198 ALA A CA 1
ATOM 1601 C C . ALA A 1 198 ? 19.515 10.281 -28.817 1.00 58.44 198 ALA A C 1
ATOM 1603 O O . ALA A 1 198 ? 20.545 9.745 -29.209 1.00 58.44 198 ALA A O 1
ATOM 1604 N N . THR A 1 199 ? 18.333 10.038 -29.387 1.00 58.50 199 THR A N 1
ATOM 1605 C CA . THR A 1 199 ? 18.140 9.083 -30.489 1.00 58.50 199 THR A CA 1
ATOM 1606 C C . THR A 1 199 ? 18.800 9.570 -31.782 1.00 58.50 199 THR A C 1
ATOM 1608 O O . THR A 1 199 ? 19.465 8.794 -32.468 1.00 58.50 199 THR A O 1
ATOM 1611 N N . ILE A 1 200 ? 18.680 10.860 -32.104 1.00 60.69 200 ILE A N 1
ATOM 1612 C CA . ILE A 1 200 ? 19.320 11.493 -33.268 1.00 60.69 200 ILE A CA 1
ATOM 1613 C C . ILE A 1 200 ? 20.840 11.527 -33.089 1.00 60.69 200 ILE A C 1
ATOM 1615 O O . ILE A 1 200 ? 21.576 11.152 -34.000 1.00 60.69 200 ILE A O 1
ATOM 1619 N N . ALA A 1 201 ? 21.329 11.883 -31.899 1.00 61.19 201 ALA A N 1
ATOM 1620 C CA . ALA A 1 201 ? 22.751 11.833 -31.583 1.00 61.19 201 ALA A CA 1
ATOM 1621 C C . ALA A 1 201 ? 23.285 10.406 -31.761 1.00 61.19 201 ALA A C 1
ATOM 1623 O O . ALA A 1 201 ? 24.237 10.207 -32.508 1.00 61.19 201 ALA A O 1
ATOM 1624 N N . TYR A 1 202 ? 22.613 9.403 -31.194 1.00 58.56 202 TYR A N 1
ATOM 1625 C CA . TYR A 1 202 ? 23.043 8.007 -31.277 1.00 58.56 202 TYR A CA 1
ATOM 1626 C C . TYR A 1 202 ? 23.023 7.464 -32.711 1.00 58.56 202 TYR A C 1
ATOM 1628 O O . TYR A 1 202 ? 23.974 6.822 -33.154 1.00 58.56 202 TYR A O 1
ATOM 1636 N N . THR A 1 203 ? 21.965 7.757 -33.470 1.00 60.44 203 THR A N 1
ATOM 1637 C CA . THR A 1 203 ? 21.858 7.351 -34.880 1.00 60.44 203 THR A CA 1
ATOM 1638 C C . THR A 1 203 ? 22.890 8.056 -35.751 1.00 60.44 203 THR A C 1
ATOM 1640 O O . THR A 1 203 ? 23.499 7.410 -36.600 1.00 60.44 203 THR A O 1
ATOM 1643 N N . SER A 1 204 ? 23.169 9.339 -35.505 1.00 61.31 204 SER A N 1
ATOM 1644 C CA . SER A 1 204 ? 24.244 10.047 -36.197 1.00 61.31 204 SER A CA 1
ATOM 1645 C C . SER A 1 204 ? 25.600 9.409 -35.886 1.00 61.31 204 SER A C 1
ATOM 1647 O O . SER A 1 204 ? 26.310 9.036 -36.818 1.00 61.31 204 SER A O 1
ATOM 1649 N N . THR A 1 205 ? 25.930 9.159 -34.612 1.00 62.97 205 THR A N 1
ATOM 1650 C CA . THR A 1 205 ? 27.182 8.499 -34.214 1.00 62.97 205 THR A CA 1
ATOM 1651 C C . THR A 1 205 ? 27.325 7.118 -34.855 1.00 62.97 205 THR A C 1
ATOM 1653 O O . THR A 1 205 ? 28.402 6.800 -35.347 1.00 62.97 205 THR A O 1
ATOM 1656 N N . LEU A 1 206 ? 26.250 6.326 -34.944 1.00 58.94 206 LEU A N 1
ATOM 1657 C CA . LEU A 1 206 ? 26.262 5.016 -35.611 1.00 58.94 206 LEU A CA 1
ATOM 1658 C C . LEU A 1 206 ? 26.527 5.096 -37.121 1.00 58.94 206 LEU A C 1
ATOM 1660 O O . LEU A 1 206 ? 27.142 4.186 -37.675 1.00 58.94 206 LEU A O 1
ATOM 1664 N N . VAL A 1 207 ? 26.094 6.168 -37.788 1.00 65.06 207 VAL A N 1
ATOM 1665 C CA . VAL A 1 207 ? 26.387 6.408 -39.212 1.00 65.06 207 VAL A CA 1
ATOM 1666 C C . VAL A 1 207 ? 27.820 6.922 -39.402 1.00 65.06 207 VAL A C 1
ATOM 1668 O O . VAL A 1 207 ? 28.481 6.559 -40.374 1.00 65.06 207 VAL A O 1
ATOM 1671 N N . TYR A 1 208 ? 28.327 7.727 -38.466 1.00 66.12 208 TYR A N 1
ATOM 1672 C CA . TYR A 1 208 ? 29.665 8.317 -38.530 1.00 66.12 208 TYR A CA 1
ATOM 1673 C C . TYR A 1 208 ? 30.793 7.354 -38.183 1.00 66.12 208 TYR A C 1
ATOM 1675 O O . TYR A 1 208 ? 31.818 7.346 -38.863 1.00 66.12 208 TYR A O 1
ATOM 1683 N N . LEU A 1 209 ? 30.632 6.565 -37.119 1.00 63.38 209 LEU A N 1
ATOM 1684 C CA . LEU A 1 209 ? 31.709 5.744 -36.570 1.00 63.38 209 LEU A CA 1
ATOM 1685 C C . LEU A 1 209 ? 32.341 4.826 -37.635 1.00 63.38 209 LEU A C 1
ATOM 1687 O O . LEU A 1 209 ? 33.567 4.796 -37.717 1.00 63.38 209 LEU A O 1
ATOM 1691 N N . PRO A 1 210 ? 31.571 4.149 -38.516 1.00 67.06 210 PRO A N 1
ATOM 1692 C CA . PRO A 1 210 ? 32.143 3.331 -39.581 1.00 67.06 210 PRO A CA 1
ATOM 1693 C C . PRO A 1 210 ? 32.953 4.140 -40.599 1.00 67.06 210 PRO A C 1
ATOM 1695 O O . PRO A 1 210 ? 34.009 3.680 -41.019 1.00 67.06 210 PRO A O 1
ATOM 1698 N N . VAL A 1 211 ? 32.504 5.347 -40.966 1.00 65.00 211 VAL A N 1
ATOM 1699 C CA . VAL A 1 211 ? 33.205 6.220 -41.927 1.00 65.00 211 VAL A CA 1
ATOM 1700 C C . VAL A 1 211 ? 34.539 6.683 -41.349 1.00 65.00 211 VAL A C 1
ATOM 1702 O O . VAL A 1 211 ? 35.557 6.630 -42.034 1.00 65.00 211 VAL A O 1
ATOM 1705 N N . ILE A 1 212 ? 34.564 7.065 -40.072 1.00 63.81 212 ILE A N 1
ATOM 1706 C CA . ILE A 1 212 ? 35.780 7.567 -39.431 1.00 63.81 212 ILE A CA 1
ATOM 1707 C C . ILE A 1 212 ? 36.752 6.416 -39.082 1.00 63.81 212 ILE A C 1
ATOM 1709 O O . ILE A 1 212 ? 37.968 6.542 -39.251 1.00 63.81 212 ILE A O 1
ATOM 1713 N N . ILE A 1 213 ? 36.244 5.239 -38.690 1.00 65.00 213 ILE A N 1
ATOM 1714 C CA . ILE A 1 213 ? 37.058 4.016 -38.549 1.00 65.00 213 ILE A CA 1
ATOM 1715 C C . ILE A 1 213 ? 37.666 3.628 -39.906 1.00 65.00 213 ILE A C 1
ATOM 1717 O O . ILE A 1 213 ? 38.842 3.275 -39.993 1.00 65.00 213 ILE A O 1
ATOM 1721 N N . TRP A 1 214 ? 36.905 3.750 -40.990 1.00 67.56 214 TRP A N 1
ATOM 1722 C CA . TRP A 1 214 ? 37.401 3.450 -42.329 1.00 67.56 214 TRP A CA 1
ATOM 1723 C C . TRP A 1 214 ? 38.453 4.465 -42.813 1.00 67.56 214 TRP A C 1
ATOM 1725 O O . TRP A 1 214 ? 39.482 4.063 -43.350 1.00 67.56 214 TRP A O 1
ATOM 1735 N N . GLN A 1 215 ? 38.274 5.759 -42.526 1.00 63.59 215 GLN A N 1
ATOM 1736 C CA . GLN A 1 215 ? 39.280 6.802 -42.784 1.00 63.59 215 GLN A CA 1
ATOM 1737 C C . GLN A 1 215 ? 40.575 6.582 -41.988 1.00 63.59 215 GLN A C 1
ATOM 1739 O O . GLN A 1 215 ? 41.671 6.748 -42.517 1.00 63.59 215 GLN A O 1
ATOM 1744 N N . SER A 1 216 ? 40.470 6.175 -40.721 1.00 61.03 216 SER A N 1
ATOM 1745 C CA . SER A 1 216 ? 41.647 5.965 -39.863 1.00 61.03 216 SER A CA 1
ATOM 1746 C C . SER A 1 216 ? 42.440 4.693 -40.194 1.00 61.03 216 SER A C 1
ATOM 1748 O O . SER A 1 216 ? 43.634 4.628 -39.898 1.00 61.03 216 SER A O 1
ATOM 1750 N N . THR A 1 217 ? 41.816 3.703 -40.841 1.00 65.25 217 THR A N 1
ATOM 1751 C CA . THR A 1 217 ? 42.450 2.422 -41.210 1.00 65.25 217 THR A CA 1
ATOM 1752 C C . THR A 1 217 ? 43.122 2.427 -42.586 1.00 65.25 217 THR A C 1
ATOM 1754 O O . THR A 1 217 ? 43.847 1.485 -42.911 1.00 65.25 217 THR A O 1
ATOM 1757 N N . PHE A 1 218 ? 42.947 3.483 -43.388 1.00 64.94 218 PHE A N 1
ATOM 1758 C CA . PHE A 1 218 ? 43.540 3.577 -44.722 1.00 64.94 218 PHE A CA 1
ATOM 1759 C C . PHE A 1 218 ? 45.052 3.874 -44.657 1.00 64.94 218 PHE A C 1
ATOM 1761 O O . PHE A 1 218 ? 45.503 4.738 -43.895 1.00 64.94 218 PHE A O 1
ATOM 1768 N N . LYS A 1 219 ? 45.865 3.160 -45.445 1.00 65.81 219 LYS A N 1
ATOM 1769 C CA . LYS A 1 219 ? 47.324 3.365 -45.535 1.00 65.81 219 LYS A CA 1
ATOM 1770 C C . LYS A 1 219 ? 47.635 4.312 -46.703 1.00 65.81 219 LYS A C 1
ATOM 1772 O O . LYS A 1 219 ? 47.137 4.077 -47.793 1.00 65.81 219 LYS A O 1
ATOM 1777 N N . GLY A 1 220 ? 48.445 5.349 -46.469 1.00 70.62 220 GLY A N 1
ATOM 1778 C CA . GLY A 1 220 ? 48.839 6.337 -47.491 1.00 70.62 220 GLY A CA 1
ATOM 1779 C C . GLY A 1 220 ? 48.053 7.657 -47.464 1.00 70.62 220 GLY A C 1
ATOM 1780 O O . GLY A 1 220 ? 47.255 7.901 -46.554 1.00 70.62 220 GLY A O 1
ATOM 1781 N N . ASP A 1 221 ? 48.326 8.518 -48.443 1.00 62.62 221 ASP A N 1
ATOM 1782 C CA . ASP A 1 221 ? 47.782 9.872 -48.646 1.00 62.62 221 ASP A CA 1
ATOM 1783 C C . ASP A 1 221 ? 46.740 9.960 -49.781 1.00 62.62 221 ASP A C 1
ATOM 1785 O O . ASP A 1 221 ? 46.050 10.971 -49.920 1.00 62.62 221 ASP A O 1
ATOM 1789 N N . ASP A 1 222 ? 46.530 8.863 -50.515 1.00 64.31 222 ASP A N 1
ATOM 1790 C CA . ASP A 1 222 ? 45.568 8.750 -51.623 1.00 64.31 222 ASP A CA 1
ATOM 1791 C C . ASP A 1 222 ? 44.122 9.107 -51.243 1.00 64.31 222 ASP A C 1
ATOM 1793 O O . ASP A 1 222 ? 43.329 9.521 -52.093 1.00 64.31 222 ASP A O 1
ATOM 1797 N N . PHE A 1 223 ? 43.760 9.000 -49.962 1.00 65.12 223 PHE A N 1
ATOM 1798 C CA . PHE A 1 223 ? 42.425 9.361 -49.479 1.00 65.12 223 PHE A CA 1
ATOM 1799 C C . PHE A 1 223 ? 42.112 10.861 -49.645 1.00 65.12 223 PHE A C 1
ATOM 1801 O O . PHE A 1 223 ? 40.941 11.227 -49.734 1.00 65.12 223 PHE A O 1
ATOM 1808 N N . LEU A 1 224 ? 43.133 11.729 -49.712 1.00 60.66 224 LEU A N 1
ATOM 1809 C CA . LEU A 1 224 ? 42.959 13.167 -49.957 1.00 60.66 224 LEU A CA 1
ATOM 1810 C C . LEU A 1 224 ? 42.685 13.481 -51.434 1.00 60.66 224 LEU A C 1
ATOM 1812 O O . LEU A 1 224 ? 42.083 14.510 -51.739 1.00 60.66 224 LEU A O 1
ATOM 1816 N N . ARG A 1 225 ? 43.118 12.606 -52.349 1.00 62.75 225 ARG A N 1
ATOM 1817 C CA . ARG A 1 225 ? 43.069 12.838 -53.801 1.00 62.75 225 ARG A CA 1
ATOM 1818 C C . ARG A 1 225 ? 41.990 12.029 -54.510 1.00 62.75 225 ARG A C 1
ATOM 1820 O O . ARG A 1 225 ? 41.521 12.431 -55.572 1.00 62.75 225 ARG A O 1
ATOM 1827 N N . ASN A 1 226 ? 41.572 10.899 -53.945 1.00 67.12 226 ASN A N 1
ATOM 1828 C CA . ASN A 1 226 ? 40.629 10.013 -54.610 1.00 67.12 226 ASN A CA 1
ATOM 1829 C C . ASN A 1 226 ? 39.184 10.576 -54.526 1.00 67.12 226 ASN A C 1
ATOM 1831 O O . ASN A 1 226 ? 38.640 10.767 -53.434 1.00 67.12 226 ASN A O 1
ATOM 1835 N N . PRO A 1 227 ? 38.518 10.832 -55.670 1.00 62.44 227 PRO A N 1
ATOM 1836 C CA . PRO A 1 227 ? 37.209 11.489 -55.717 1.00 62.44 227 PRO A CA 1
ATOM 1837 C C . PRO A 1 227 ? 36.111 10.684 -55.010 1.00 62.44 227 PRO A C 1
ATOM 1839 O O . PRO A 1 227 ? 35.175 11.266 -54.462 1.00 62.44 227 PRO A O 1
ATOM 1842 N N . THR A 1 228 ? 36.251 9.359 -54.942 1.00 65.00 228 THR A N 1
ATOM 1843 C CA . THR A 1 228 ? 35.340 8.468 -54.209 1.00 65.00 228 THR A CA 1
ATOM 1844 C C . THR A 1 228 ? 35.337 8.787 -52.711 1.00 65.00 228 THR A C 1
ATOM 1846 O O . THR A 1 228 ? 34.286 8.750 -52.072 1.00 65.00 228 THR A O 1
ATOM 1849 N N . TRP A 1 229 ? 36.487 9.190 -52.156 1.00 68.56 229 TRP A N 1
ATOM 1850 C CA . TRP A 1 229 ? 36.631 9.589 -50.751 1.00 68.56 229 TRP A CA 1
ATOM 1851 C C . TRP A 1 229 ? 35.978 10.930 -50.455 1.00 68.56 229 TRP A C 1
ATOM 1853 O O . TRP A 1 229 ? 35.266 11.070 -49.454 1.00 68.56 229 TRP A O 1
ATOM 1863 N N . LEU A 1 230 ? 36.176 11.907 -51.343 1.00 64.38 230 LEU A N 1
ATOM 1864 C CA . LEU A 1 230 ? 35.499 13.198 -51.264 1.00 64.38 230 LEU A CA 1
ATOM 1865 C C . LEU A 1 230 ? 33.983 13.022 -51.353 1.00 64.38 230 LEU A C 1
ATOM 1867 O O . LEU A 1 230 ? 33.258 13.658 -50.594 1.00 64.38 230 LEU A O 1
ATOM 1871 N N . ILE A 1 231 ? 33.495 12.128 -52.216 1.00 71.12 231 ILE A N 1
ATOM 1872 C CA . ILE A 1 231 ? 32.066 11.821 -52.331 1.00 71.12 231 ILE A CA 1
ATOM 1873 C C . ILE A 1 231 ? 31.548 11.133 -51.063 1.00 71.12 231 ILE A C 1
ATOM 1875 O O . ILE A 1 231 ? 30.540 11.578 -50.523 1.00 71.12 231 ILE A O 1
ATOM 1879 N N . GLY A 1 232 ? 32.235 10.113 -50.538 1.00 68.50 232 GLY A N 1
ATOM 1880 C CA . GLY A 1 232 ? 31.824 9.409 -49.316 1.00 68.50 232 GLY A CA 1
ATOM 1881 C C . GLY A 1 232 ? 31.751 10.326 -48.092 1.00 68.50 232 GLY A C 1
ATOM 1882 O O . GLY A 1 232 ? 30.738 10.350 -47.395 1.00 68.50 232 GLY A O 1
ATOM 1883 N N . THR A 1 233 ? 32.774 11.162 -47.895 1.00 66.38 233 THR A N 1
ATOM 1884 C CA . THR A 1 233 ? 32.835 12.134 -46.788 1.00 66.38 233 THR A CA 1
ATOM 1885 C C . THR A 1 233 ? 31.775 13.236 -46.939 1.00 66.38 233 THR A C 1
ATOM 1887 O O . THR A 1 233 ? 31.194 13.703 -45.956 1.00 66.38 233 THR A O 1
ATOM 1890 N N . ARG A 1 234 ? 31.457 13.634 -48.179 1.00 63.44 234 ARG A N 1
ATOM 1891 C CA . ARG A 1 234 ? 30.383 14.598 -48.472 1.00 63.44 234 ARG A CA 1
ATOM 1892 C C . ARG A 1 234 ? 28.990 13.988 -48.329 1.00 63.44 234 ARG A C 1
ATOM 1894 O O . ARG A 1 234 ? 28.090 14.673 -47.860 1.00 63.44 234 ARG A O 1
ATOM 1901 N N . LEU A 1 235 ? 28.792 12.718 -48.679 1.00 64.56 235 LEU A N 1
ATOM 1902 C CA . LEU A 1 235 ? 27.523 12.015 -48.468 1.00 64.56 235 LEU A CA 1
ATOM 1903 C C . LEU A 1 235 ? 27.247 11.806 -46.982 1.00 64.56 235 LEU A C 1
ATOM 1905 O O . LEU A 1 235 ? 26.117 12.043 -46.553 1.00 64.56 235 LEU A O 1
ATOM 1909 N N . SER A 1 236 ? 28.271 11.458 -46.190 1.00 60.75 236 SER A N 1
ATOM 1910 C CA . SER A 1 236 ? 28.132 11.483 -44.735 1.00 60.75 236 SER A CA 1
ATOM 1911 C C . SER A 1 236 ? 27.744 12.883 -44.274 1.00 60.75 236 SER A C 1
ATOM 1913 O O . SER A 1 236 ? 26.703 12.985 -43.635 1.00 60.75 236 SER A O 1
ATOM 1915 N N . ALA A 1 237 ? 28.464 13.941 -44.706 1.00 60.16 237 ALA A N 1
ATOM 1916 C CA . ALA A 1 237 ? 28.173 15.358 -44.408 1.00 60.16 237 ALA A CA 1
ATOM 1917 C C . ALA A 1 237 ? 26.702 15.748 -44.696 1.00 60.16 237 ALA A C 1
ATOM 1919 O O . ALA A 1 237 ? 26.033 16.369 -43.871 1.00 60.16 237 ALA A O 1
ATOM 1920 N N . ILE A 1 238 ? 26.169 15.338 -45.852 1.00 63.28 238 ILE A N 1
ATOM 1921 C CA . ILE A 1 238 ? 24.791 15.619 -46.284 1.00 63.28 238 ILE A CA 1
ATOM 1922 C C . ILE A 1 238 ? 23.759 14.885 -45.417 1.00 63.28 238 ILE A C 1
ATOM 1924 O O . ILE A 1 238 ? 22.734 15.476 -45.073 1.00 63.28 238 ILE A O 1
ATOM 1928 N N . LEU A 1 239 ? 24.005 13.625 -45.041 1.00 57.56 239 LEU A N 1
ATOM 1929 C CA . LEU A 1 239 ? 23.097 12.861 -44.174 1.00 57.56 239 LEU A CA 1
ATOM 1930 C C . LEU A 1 239 ? 22.940 13.515 -42.792 1.00 57.56 239 LEU A C 1
ATOM 1932 O O . LEU A 1 239 ? 21.848 13.500 -42.228 1.00 57.56 239 LEU A O 1
ATOM 1936 N N . ILE A 1 240 ? 23.988 14.169 -42.291 1.00 57.12 240 ILE A N 1
ATOM 1937 C CA . ILE A 1 240 ? 23.953 14.915 -41.022 1.00 57.12 240 ILE A CA 1
ATOM 1938 C C . ILE A 1 240 ? 23.115 16.172 -41.155 1.00 57.12 240 ILE A C 1
ATOM 1940 O O . ILE A 1 240 ? 22.252 16.417 -40.321 1.00 57.12 240 ILE A O 1
ATOM 1944 N N . ILE A 1 241 ? 23.327 16.941 -42.225 1.00 55.97 241 ILE A N 1
ATOM 1945 C CA . ILE A 1 241 ? 22.561 18.164 -42.489 1.00 55.97 241 ILE A CA 1
ATOM 1946 C C . ILE A 1 241 ? 21.078 17.824 -42.655 1.00 55.97 241 ILE A C 1
ATOM 1948 O O . ILE A 1 241 ? 20.209 18.554 -42.183 1.00 55.97 241 ILE A O 1
ATOM 1952 N N . LYS A 1 242 ? 20.769 16.692 -43.295 1.00 57.25 242 LYS A N 1
ATOM 1953 C CA . LYS A 1 242 ? 19.392 16.239 -43.490 1.00 57.25 242 LYS A CA 1
ATOM 1954 C C . LYS A 1 242 ? 18.748 15.767 -42.182 1.00 57.25 242 LYS A C 1
ATOM 1956 O O . LYS A 1 242 ? 17.589 16.099 -41.955 1.00 57.25 242 LYS A O 1
ATOM 1961 N N . ASN A 1 243 ? 19.496 15.079 -41.316 1.00 53.28 243 ASN A N 1
ATOM 1962 C CA . ASN A 1 243 ? 19.030 14.706 -39.977 1.00 53.28 243 ASN A CA 1
ATOM 1963 C C . ASN A 1 243 ? 18.839 15.929 -39.064 1.00 53.28 243 ASN A C 1
ATOM 1965 O O . ASN A 1 243 ? 17.836 15.990 -38.365 1.00 53.28 243 ASN A O 1
ATOM 1969 N N . ALA A 1 244 ? 19.711 16.939 -39.144 1.00 52.31 244 ALA A N 1
ATOM 1970 C CA . ALA A 1 244 ? 19.554 18.206 -38.421 1.00 52.31 244 ALA A CA 1
ATOM 1971 C C . ALA A 1 244 ? 18.364 19.042 -38.941 1.00 52.31 244 ALA A C 1
ATOM 1973 O O . ALA A 1 244 ? 17.716 19.765 -38.195 1.00 52.31 244 ALA A O 1
ATOM 1974 N N . ARG A 1 245 ? 18.009 18.928 -40.230 1.00 49.31 245 ARG A N 1
ATOM 1975 C CA . ARG A 1 245 ? 16.861 19.647 -40.818 1.00 49.31 245 ARG A CA 1
ATOM 1976 C C . ARG A 1 245 ? 15.498 19.081 -40.397 1.00 49.31 245 ARG A C 1
ATOM 1978 O O . ARG A 1 245 ? 14.502 19.792 -40.504 1.00 49.31 245 ARG A O 1
ATOM 1985 N N . LEU A 1 246 ? 15.443 17.837 -39.913 1.00 50.16 246 LEU A N 1
ATOM 1986 C CA . LEU A 1 246 ? 14.226 17.240 -39.344 1.00 50.16 246 LEU A CA 1
ATOM 1987 C C . LEU A 1 246 ? 13.854 17.843 -37.970 1.00 50.16 246 LEU A C 1
ATOM 1989 O O . LEU A 1 246 ? 12.790 17.532 -37.444 1.00 50.16 246 LEU A O 1
ATOM 1993 N N . GLU A 1 247 ? 14.680 18.743 -37.420 1.00 51.72 247 GLU A N 1
ATOM 1994 C CA . GLU A 1 247 ? 14.492 19.391 -36.115 1.00 51.72 247 GLU A CA 1
ATOM 1995 C C . GLU A 1 247 ? 13.634 20.676 -36.135 1.00 51.72 247 GLU A C 1
ATOM 1997 O O . GLU A 1 247 ? 13.536 21.342 -35.107 1.00 51.72 247 GLU A O 1
ATOM 2002 N N . LEU A 1 248 ? 12.997 21.069 -37.250 1.00 46.59 248 LEU A N 1
ATOM 2003 C CA . LEU A 1 248 ? 12.220 22.322 -37.306 1.00 46.59 248 LEU A CA 1
ATOM 2004 C C . LEU A 1 248 ? 10.703 22.115 -37.101 1.00 46.59 248 LEU A C 1
ATOM 2006 O O . LEU A 1 248 ? 10.039 21.571 -37.986 1.00 46.59 248 LEU A O 1
ATOM 2010 N N . PRO A 1 249 ? 10.101 22.635 -36.011 1.00 42.72 249 PRO A N 1
ATOM 2011 C CA . PRO A 1 249 ? 8.665 22.877 -35.939 1.00 42.72 249 PRO A CA 1
ATOM 2012 C C . PRO A 1 249 ? 8.289 24.098 -36.795 1.00 42.72 249 PRO A C 1
ATOM 2014 O O . PRO A 1 249 ? 9.009 25.095 -36.839 1.00 42.72 249 PRO A O 1
ATOM 2017 N N . ASN A 1 250 ? 7.131 24.032 -37.453 1.00 37.56 250 ASN A N 1
ATOM 2018 C CA . ASN A 1 250 ? 6.578 25.101 -38.287 1.00 37.56 250 ASN A CA 1
ATOM 2019 C C . ASN A 1 250 ? 6.335 26.395 -37.462 1.00 37.56 250 ASN A C 1
ATOM 2021 O O . ASN A 1 250 ? 5.543 26.362 -36.518 1.00 37.56 250 ASN A O 1
ATOM 2025 N N . PRO A 1 251 ? 6.957 27.543 -37.801 1.00 36.22 251 PRO A N 1
ATOM 2026 C CA . PRO A 1 251 ? 6.944 28.753 -36.967 1.00 36.22 251 PRO A CA 1
ATOM 2027 C C . PRO A 1 251 ? 5.629 29.561 -36.973 1.00 36.22 251 PRO A C 1
ATOM 2029 O O . PRO A 1 251 ? 5.575 30.631 -36.373 1.00 36.22 251 PRO A O 1
ATOM 2032 N N . ARG A 1 252 ? 4.550 29.100 -37.623 1.00 33.31 252 ARG A N 1
ATOM 2033 C CA . ARG A 1 252 ? 3.315 29.899 -37.793 1.00 33.31 252 ARG A CA 1
ATOM 2034 C C . ARG A 1 252 ? 2.274 29.818 -36.664 1.00 33.31 252 ARG A C 1
ATOM 2036 O O . ARG A 1 252 ? 1.243 30.466 -36.781 1.00 33.31 252 ARG A O 1
ATOM 2043 N N . ALA A 1 253 ? 2.515 29.092 -35.572 1.00 36.59 253 ALA A N 1
ATOM 2044 C CA . ALA A 1 253 ? 1.496 28.869 -34.532 1.00 36.59 253 ALA A CA 1
ATOM 2045 C C . ALA A 1 253 ? 1.682 29.664 -33.215 1.00 36.59 253 ALA A C 1
ATOM 2047 O O . ALA A 1 253 ? 1.046 29.323 -32.224 1.00 36.59 253 ALA A O 1
ATOM 2048 N N . GLN A 1 254 ? 2.550 30.687 -33.149 1.00 34.56 254 GLN A N 1
ATOM 2049 C CA . GLN A 1 254 ? 2.957 31.293 -31.860 1.00 34.56 254 GLN A CA 1
ATOM 2050 C C . GLN A 1 254 ? 2.774 32.812 -31.700 1.00 34.56 254 GLN A C 1
ATOM 2052 O O . GLN A 1 254 ? 3.371 33.406 -30.805 1.00 34.56 254 GLN A O 1
ATOM 2057 N N . THR A 1 255 ? 1.903 33.453 -32.477 1.00 35.44 255 THR A N 1
ATOM 2058 C CA . THR A 1 255 ? 1.593 34.883 -32.289 1.00 35.44 255 THR A CA 1
ATOM 2059 C C . THR A 1 255 ? 0.144 35.098 -31.863 1.00 35.44 255 THR A C 1
ATOM 2061 O O . THR A 1 255 ? -0.711 35.429 -32.677 1.00 35.44 255 THR A O 1
ATOM 2064 N N . GLN A 1 256 ? -0.133 34.983 -30.559 1.00 29.91 256 GLN A N 1
ATOM 2065 C CA . GLN A 1 256 ? -1.276 35.676 -29.959 1.00 29.91 256 GLN A CA 1
ATOM 2066 C C . GLN A 1 256 ? -0.936 36.258 -28.576 1.00 29.91 256 GLN A C 1
ATOM 2068 O O . GLN A 1 256 ? -0.674 35.549 -27.610 1.00 29.91 256 GLN A O 1
ATOM 2073 N N . LYS A 1 257 ? -0.882 37.597 -28.592 1.00 31.56 257 LYS A N 1
ATOM 2074 C CA . LYS A 1 257 ? -0.961 38.618 -27.535 1.00 31.56 257 LYS A CA 1
ATOM 2075 C C . LYS A 1 257 ? -1.156 38.143 -26.087 1.00 31.56 257 LYS A C 1
ATOM 2077 O O . LYS A 1 257 ? -2.220 37.655 -25.728 1.00 31.56 257 LYS A O 1
ATOM 2082 N N . ILE A 1 258 ? -0.195 38.509 -25.238 1.00 28.59 258 ILE A N 1
ATOM 2083 C CA . ILE A 1 258 ? -0.402 38.738 -23.803 1.00 28.59 258 ILE A CA 1
ATOM 2084 C C . ILE A 1 258 ? -0.175 40.232 -23.554 1.00 28.59 258 ILE A C 1
ATOM 2086 O O . ILE A 1 258 ? 0.944 40.726 -23.673 1.00 28.59 258 ILE A O 1
ATOM 2090 N N . THR A 1 259 ? -1.252 40.948 -23.246 1.00 29.75 259 THR A N 1
ATOM 2091 C CA . THR A 1 259 ? -1.236 42.253 -22.574 1.00 29.75 259 THR A CA 1
ATOM 2092 C C . THR A 1 259 ? -1.593 42.016 -21.114 1.00 29.75 259 THR A C 1
ATOM 2094 O O . THR A 1 259 ? -2.630 41.422 -20.831 1.00 29.75 259 THR A O 1
ATOM 2097 N N . SER A 1 260 ? -0.747 42.477 -20.200 1.00 28.80 260 SER A N 1
ATOM 2098 C CA . SER A 1 260 ? -0.954 42.442 -18.748 1.00 28.80 260 SER A CA 1
ATOM 2099 C C . SER A 1 260 ? -0.974 43.869 -18.194 1.00 28.80 260 SER A C 1
ATOM 2101 O O . SER A 1 260 ? -0.110 44.651 -18.600 1.00 28.80 260 SER A O 1
ATOM 2103 N N . PRO A 1 261 ? -1.874 44.215 -17.255 1.00 32.38 261 PRO A N 1
ATOM 2104 C CA . PRO A 1 261 ? -1.711 45.385 -16.413 1.00 32.38 261 PRO A CA 1
ATOM 2105 C C . PRO A 1 261 ? -1.008 45.021 -15.097 1.00 32.38 261 PRO A C 1
ATOM 2107 O O . PRO A 1 261 ? -1.215 43.962 -14.507 1.00 32.38 261 PRO A O 1
ATOM 2110 N N . THR A 1 262 ? -0.147 45.938 -14.682 1.00 31.17 262 THR A N 1
ATOM 2111 C CA . THR A 1 262 ? 0.593 46.023 -13.422 1.00 31.17 262 THR A CA 1
ATOM 2112 C C . THR A 1 262 ? -0.310 46.364 -12.240 1.00 31.17 262 THR A C 1
ATOM 2114 O O . THR A 1 262 ? -1.144 47.259 -12.363 1.00 31.17 262 THR A O 1
ATOM 2117 N N . LEU A 1 263 ? -0.059 45.755 -11.077 1.00 25.55 263 LEU A N 1
ATOM 2118 C CA . LEU A 1 263 ? -0.377 46.349 -9.777 1.00 25.55 263 LEU A CA 1
ATOM 2119 C C . LEU A 1 263 ? 0.577 45.838 -8.689 1.00 25.55 263 LEU A C 1
ATOM 2121 O O . LEU A 1 263 ? 0.967 44.672 -8.667 1.00 25.55 263 LEU A O 1
ATOM 2125 N N . GLU A 1 264 ? 0.995 46.795 -7.869 1.00 28.91 264 GLU A N 1
ATOM 2126 C CA . GLU A 1 264 ? 2.016 46.770 -6.825 1.00 28.91 264 GLU A CA 1
ATOM 2127 C C . GLU A 1 264 ? 1.610 45.955 -5.590 1.00 28.91 264 GLU A C 1
ATOM 2129 O O . GLU A 1 264 ? 0.434 45.935 -5.237 1.00 28.91 264 GLU A O 1
ATOM 2134 N N . LEU A 1 265 ? 2.593 45.412 -4.854 1.00 25.70 265 LEU A N 1
ATOM 2135 C CA . LEU A 1 265 ? 2.650 45.582 -3.395 1.00 25.70 265 LEU A CA 1
ATOM 2136 C C . LEU A 1 265 ? 4.012 45.195 -2.794 1.00 25.70 265 LEU A C 1
ATOM 2138 O O . LEU A 1 265 ? 4.680 44.252 -3.212 1.00 25.70 265 LEU A O 1
ATOM 2142 N N . ARG A 1 266 ? 4.387 46.030 -1.826 1.00 25.09 266 ARG A N 1
ATOM 2143 C CA . ARG A 1 266 ? 5.646 46.185 -1.098 1.00 25.09 266 ARG A CA 1
ATOM 2144 C C . ARG A 1 266 ? 5.840 45.173 0.041 1.00 25.09 266 ARG A C 1
ATOM 2146 O O . ARG A 1 266 ? 4.898 44.857 0.754 1.00 25.09 266 ARG A O 1
ATOM 2153 N N . ASP A 1 267 ? 7.124 44.882 0.247 1.00 26.92 267 ASP A N 1
ATOM 2154 C CA . ASP A 1 267 ? 7.889 44.803 1.501 1.00 26.92 267 ASP A CA 1
ATOM 2155 C C . ASP A 1 267 ? 7.741 43.669 2.538 1.00 26.92 267 ASP A C 1
ATOM 2157 O O . ASP A 1 267 ? 6.671 43.234 2.945 1.00 26.92 267 ASP A O 1
ATOM 2161 N N . VAL A 1 268 ? 8.941 43.382 3.071 1.00 27.14 268 VAL A N 1
ATOM 2162 C CA . VAL A 1 268 ? 9.329 42.766 4.351 1.00 27.14 268 VAL A CA 1
ATOM 2163 C C . VAL A 1 268 ? 9.501 41.245 4.351 1.00 27.14 268 VAL A C 1
ATOM 2165 O O . VAL A 1 268 ? 8.546 40.513 4.533 1.00 27.14 268 VAL A O 1
ATOM 2168 N N . PHE A 1 269 ? 10.757 40.777 4.261 1.00 28.31 269 PHE A N 1
ATOM 2169 C CA . PHE A 1 269 ? 11.362 39.911 5.291 1.00 28.31 269 PHE A CA 1
ATOM 2170 C C . PHE A 1 269 ? 12.896 39.905 5.181 1.00 28.31 269 PHE A C 1
ATOM 2172 O O . PHE A 1 269 ? 13.482 39.548 4.157 1.00 28.31 269 PHE A O 1
ATOM 2179 N N . GLY A 1 270 ? 13.533 40.344 6.270 1.00 26.55 270 GLY A N 1
ATOM 2180 C CA . GLY A 1 270 ? 14.976 40.346 6.477 1.00 26.55 270 GLY A CA 1
ATOM 2181 C C . GLY A 1 270 ? 15.520 38.941 6.726 1.00 26.55 270 GLY A C 1
ATOM 2182 O O . GLY A 1 270 ? 14.891 38.100 7.364 1.00 26.55 270 GLY A O 1
ATOM 2183 N N . ARG A 1 271 ? 16.711 38.707 6.183 1.00 24.52 271 ARG A N 1
ATOM 2184 C CA . ARG A 1 271 ? 17.446 37.447 6.167 1.00 24.52 271 ARG A CA 1
ATOM 2185 C C . ARG A 1 271 ? 18.418 37.442 7.357 1.00 24.52 271 ARG A C 1
ATOM 2187 O O . ARG A 1 271 ? 19.327 38.264 7.373 1.00 24.52 271 ARG A O 1
ATOM 2194 N N . CYS A 1 272 ? 18.245 36.536 8.321 1.00 24.48 272 CYS A N 1
ATOM 2195 C CA . CYS A 1 272 ? 19.254 36.248 9.349 1.00 24.48 272 CYS A CA 1
ATOM 2196 C C . CYS A 1 272 ? 19.724 34.798 9.211 1.00 24.48 272 CYS A C 1
ATOM 2198 O O . CYS A 1 272 ? 18.968 33.851 9.405 1.00 24.48 272 CYS A O 1
ATOM 2200 N N . GLU A 1 273 ? 20.988 34.663 8.832 1.00 24.98 273 GLU A N 1
ATOM 2201 C CA . GLU A 1 273 ? 21.736 33.422 8.682 1.00 24.98 273 GLU A CA 1
ATOM 2202 C C . GLU A 1 273 ? 22.319 33.066 10.063 1.00 24.98 273 GLU A C 1
ATOM 2204 O O . GLU A 1 273 ? 23.137 33.815 10.595 1.00 24.98 273 GLU A O 1
ATOM 2209 N N . VAL A 1 274 ? 21.879 31.962 10.680 1.00 26.95 274 VAL A N 1
ATOM 2210 C CA . VAL A 1 274 ? 22.444 31.472 11.950 1.00 26.95 274 VAL A CA 1
ATOM 2211 C C . VAL A 1 274 ? 23.145 30.140 11.714 1.00 26.95 274 VAL A C 1
ATOM 2213 O O . VAL A 1 274 ? 22.581 29.174 11.206 1.00 26.95 274 VAL A O 1
ATOM 2216 N N . ARG A 1 275 ? 24.425 30.148 12.076 1.00 23.41 275 ARG A N 1
ATOM 2217 C CA . ARG A 1 275 ? 25.431 29.100 11.931 1.00 23.41 275 ARG A CA 1
ATOM 2218 C C . ARG A 1 275 ? 25.240 28.067 13.047 1.00 23.41 275 ARG A C 1
ATOM 2220 O O . ARG A 1 275 ? 25.412 28.401 14.215 1.00 23.41 275 ARG A O 1
ATOM 2227 N N . THR A 1 276 ? 24.890 26.827 12.714 1.00 27.06 276 THR A N 1
ATOM 2228 C CA . THR A 1 276 ? 24.779 25.734 13.693 1.00 27.06 276 THR A CA 1
ATOM 2229 C C . THR A 1 276 ? 26.143 25.084 13.922 1.00 27.06 276 THR A C 1
ATOM 2231 O O . THR A 1 276 ? 26.671 24.430 13.021 1.00 27.06 276 THR A O 1
ATOM 2234 N N . ASN A 1 277 ? 26.695 25.241 15.126 1.00 23.91 277 ASN A N 1
ATOM 2235 C CA . ASN A 1 277 ? 27.762 24.384 15.639 1.00 23.91 277 ASN A CA 1
ATOM 2236 C C . ASN A 1 277 ? 27.117 23.150 16.286 1.00 23.91 277 ASN A C 1
ATOM 2238 O O . ASN A 1 277 ? 26.288 23.271 17.184 1.00 23.91 277 ASN A O 1
ATOM 2242 N N . THR A 1 278 ? 27.480 21.969 15.799 1.00 26.02 278 THR A N 1
ATOM 2243 C CA . THR A 1 278 ? 27.144 20.668 16.387 1.00 26.02 278 THR A CA 1
ATOM 2244 C C . THR A 1 278 ? 28.009 20.413 17.618 1.00 26.02 278 THR A C 1
ATOM 2246 O O . THR A 1 278 ? 29.205 20.164 17.473 1.00 26.02 278 THR A O 1
ATOM 2249 N N . GLU A 1 279 ? 27.405 20.421 18.806 1.00 25.30 279 GLU A N 1
ATOM 2250 C CA . GLU 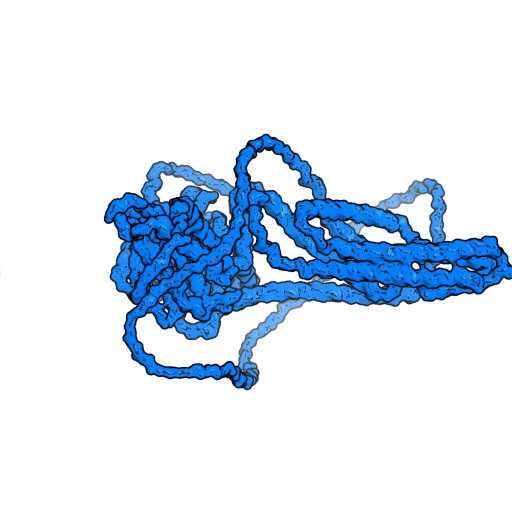A 1 279 ? 27.977 19.812 20.010 1.00 25.30 279 GLU A CA 1
ATOM 2251 C C . GLU A 1 279 ? 27.213 18.531 20.357 1.00 25.30 279 GLU A C 1
ATOM 2253 O O . GLU A 1 279 ? 25.991 18.506 20.507 1.00 25.30 279 GLU A O 1
ATOM 2258 N N . THR A 1 280 ? 27.968 17.440 20.437 1.00 26.92 280 THR A N 1
ATOM 2259 C CA . THR A 1 280 ? 27.523 16.103 20.823 1.00 26.92 280 THR A CA 1
ATOM 2260 C C . THR A 1 280 ? 27.395 16.057 22.345 1.00 26.92 280 THR A C 1
ATOM 2262 O O . THR A 1 280 ? 28.404 16.116 23.042 1.00 26.92 280 THR A O 1
ATOM 2265 N N . ILE A 1 281 ? 26.171 15.944 22.865 1.00 26.78 281 ILE A N 1
ATOM 2266 C CA . ILE A 1 281 ? 25.906 15.781 24.301 1.00 26.78 281 ILE A CA 1
ATOM 2267 C C . ILE A 1 281 ? 25.529 14.320 24.566 1.00 26.78 281 ILE A C 1
ATOM 2269 O O . ILE A 1 281 ? 24.508 13.827 24.087 1.00 26.78 281 ILE A O 1
ATOM 2273 N N . SER A 1 282 ? 26.371 13.628 25.330 1.00 27.31 282 SER A N 1
ATOM 2274 C CA . SER A 1 282 ? 26.115 12.317 25.925 1.00 27.31 282 SER A CA 1
ATOM 2275 C C . SER A 1 282 ? 25.321 12.475 27.229 1.00 27.31 282 SER A C 1
ATOM 2277 O O . SER A 1 282 ? 25.668 13.292 28.079 1.00 27.31 282 SER A O 1
ATOM 2279 N N . ILE A 1 283 ? 24.250 11.693 27.401 1.00 30.09 283 ILE A N 1
ATOM 2280 C CA . ILE A 1 283 ? 23.438 11.628 28.633 1.00 30.09 283 ILE A CA 1
ATOM 2281 C C . ILE A 1 283 ? 23.314 10.149 29.054 1.00 30.09 283 ILE A C 1
ATOM 2283 O O . ILE A 1 283 ? 23.221 9.296 28.168 1.00 30.09 283 ILE A O 1
ATOM 2287 N N . PRO A 1 284 ? 23.369 9.825 30.365 1.00 30.52 284 PRO A N 1
ATOM 2288 C CA . PRO A 1 284 ? 23.785 8.513 30.854 1.00 30.52 284 PRO A CA 1
ATOM 2289 C C . PRO A 1 284 ? 22.631 7.518 31.063 1.00 30.52 284 PRO A C 1
ATOM 2291 O O . PRO A 1 284 ? 21.483 7.898 31.292 1.00 30.52 284 PRO A O 1
ATOM 2294 N N . GLU A 1 285 ? 22.981 6.229 31.023 1.00 28.66 285 GLU A N 1
ATOM 2295 C CA . GLU A 1 285 ? 22.132 5.087 31.385 1.00 28.66 285 GLU A CA 1
ATOM 2296 C C . GLU A 1 285 ? 21.720 5.098 32.871 1.00 28.66 285 GLU A C 1
ATOM 2298 O O . GLU A 1 285 ? 22.512 5.493 33.737 1.00 28.66 285 GLU A O 1
ATOM 2303 N N . PRO A 1 286 ? 20.516 4.601 33.211 1.00 34.66 286 PRO A N 1
ATOM 2304 C CA . PRO A 1 286 ? 20.107 4.435 34.597 1.00 34.66 286 PRO A CA 1
ATOM 2305 C C . PRO A 1 286 ? 20.745 3.187 35.231 1.00 34.66 286 PRO A C 1
ATOM 2307 O O . PRO A 1 286 ? 20.610 2.065 34.744 1.00 34.66 286 PRO A O 1
ATOM 2310 N N . ARG A 1 287 ? 21.399 3.403 36.380 1.00 26.47 287 ARG A N 1
ATOM 2311 C CA . ARG A 1 287 ? 21.883 2.367 37.303 1.00 26.47 287 ARG A CA 1
ATOM 2312 C C . ARG A 1 287 ? 20.712 1.584 37.905 1.00 26.47 287 ARG A C 1
ATOM 2314 O O . ARG A 1 287 ? 19.867 2.166 38.580 1.00 26.47 287 ARG A O 1
ATOM 2321 N N . LEU A 1 288 ? 20.738 0.263 37.753 1.00 31.66 288 LEU A N 1
ATOM 2322 C CA . LEU A 1 288 ? 20.001 -0.683 38.593 1.00 31.66 288 LEU A CA 1
ATOM 2323 C C . LEU A 1 288 ? 20.903 -1.122 39.756 1.00 31.66 288 LEU A C 1
ATOM 2325 O O . LEU A 1 288 ? 22.033 -1.558 39.538 1.00 31.66 288 LEU A O 1
ATOM 2329 N N . GLN A 1 289 ? 20.412 -0.989 40.991 1.00 31.55 289 GLN A N 1
ATOM 2330 C CA . GLN A 1 289 ? 21.034 -1.595 42.171 1.00 31.55 289 GLN A CA 1
ATOM 2331 C C . GLN A 1 289 ? 20.707 -3.098 42.234 1.00 31.55 289 GLN A C 1
ATOM 2333 O O . GLN A 1 289 ? 19.577 -3.478 41.917 1.00 31.55 289 GLN A O 1
ATOM 2338 N N . PRO A 1 290 ? 21.652 -3.953 42.668 1.00 40.94 290 PRO A N 1
ATOM 2339 C CA . PRO A 1 290 ? 21.422 -5.377 42.836 1.00 40.94 290 PRO A CA 1
ATOM 2340 C C . PRO A 1 290 ? 21.040 -5.698 44.284 1.00 40.94 290 PRO A C 1
ATOM 2342 O O . PRO A 1 290 ? 21.579 -5.116 45.223 1.00 40.94 290 PRO A O 1
ATOM 2345 N N . ASN A 1 291 ? 20.185 -6.700 44.470 1.00 30.20 291 ASN A N 1
ATOM 2346 C CA . ASN A 1 291 ? 20.139 -7.439 45.723 1.00 30.20 291 ASN A CA 1
ATOM 2347 C C . ASN A 1 291 ? 20.024 -8.936 45.433 1.00 30.20 291 ASN A C 1
ATOM 2349 O O . ASN A 1 291 ? 19.077 -9.364 44.781 1.00 30.20 291 ASN A O 1
ATOM 2353 N N . THR A 1 292 ? 21.028 -9.661 45.948 1.00 31.58 292 THR A N 1
ATOM 2354 C CA . THR A 1 292 ? 21.021 -11.041 46.482 1.00 31.58 292 THR A CA 1
ATOM 2355 C C . THR A 1 292 ? 20.429 -12.142 45.590 1.00 31.58 292 THR A C 1
ATOM 2357 O O . THR A 1 292 ? 19.257 -12.112 45.256 1.00 31.58 292 THR A O 1
ATOM 2360 N N . GLY A 1 293 ? 21.114 -13.214 45.200 1.00 28.12 293 GLY A N 1
ATOM 2361 C CA . GLY A 1 293 ? 22.226 -13.941 45.809 1.00 28.12 293 GLY A CA 1
ATOM 2362 C C . GLY A 1 293 ? 21.873 -15.432 45.707 1.00 28.12 293 GLY A C 1
ATOM 2363 O O . GLY A 1 293 ? 20.849 -15.852 46.235 1.00 28.12 293 GLY A O 1
ATOM 2364 N N . GLY A 1 294 ? 22.672 -16.222 44.990 1.00 27.34 294 GLY A N 1
ATOM 2365 C CA . GLY A 1 294 ? 22.405 -17.647 44.781 1.00 27.34 294 GLY A CA 1
ATOM 2366 C C . GLY A 1 294 ? 23.427 -18.279 43.846 1.00 27.34 294 GLY A C 1
ATOM 2367 O O . GLY A 1 294 ? 23.240 -18.303 42.636 1.00 27.34 294 GLY A O 1
ATOM 2368 N N . ASN A 1 295 ? 24.530 -18.734 44.438 1.00 30.28 295 ASN A N 1
ATOM 2369 C CA . ASN A 1 295 ? 25.616 -19.478 43.805 1.00 30.28 295 ASN A CA 1
ATOM 2370 C C . ASN A 1 295 ? 25.113 -20.726 43.066 1.00 30.28 295 ASN A C 1
ATOM 2372 O O . ASN A 1 295 ? 24.301 -21.451 43.626 1.00 30.28 295 ASN A O 1
ATOM 2376 N N . ILE A 1 296 ? 25.707 -21.029 41.905 1.00 30.23 296 ILE A N 1
ATOM 2377 C CA . ILE A 1 296 ? 26.297 -22.340 41.575 1.00 30.23 296 ILE A CA 1
ATOM 2378 C C . ILE A 1 296 ? 27.371 -22.119 40.490 1.00 30.23 296 ILE A C 1
ATOM 2380 O O . ILE A 1 296 ? 27.123 -21.563 39.423 1.00 30.23 296 ILE A O 1
ATOM 2384 N N . LEU A 1 297 ? 28.585 -22.539 40.838 1.00 29.25 297 LEU A N 1
ATOM 2385 C CA . LEU A 1 297 ? 29.789 -22.677 40.021 1.00 29.25 297 LEU A CA 1
ATOM 2386 C C . LEU A 1 297 ? 29.725 -23.983 39.211 1.00 29.25 297 LEU A C 1
ATOM 2388 O O . LEU A 1 297 ? 29.409 -25.015 39.791 1.00 29.25 297 LEU A O 1
ATOM 2392 N N . GLU A 1 298 ? 30.107 -23.962 37.930 1.00 28.44 298 GLU A N 1
ATOM 2393 C CA . GLU A 1 298 ? 31.306 -24.653 37.400 1.00 28.44 298 GLU A CA 1
ATOM 2394 C C . GLU A 1 298 ? 31.276 -24.842 35.866 1.00 28.44 298 GLU A C 1
ATOM 2396 O O . GLU A 1 298 ? 30.372 -25.474 35.335 1.00 28.44 298 GLU A O 1
ATOM 2401 N N . LYS A 1 299 ? 32.389 -24.413 35.233 1.00 27.23 299 LYS A N 1
ATOM 2402 C CA . LYS A 1 299 ? 33.108 -25.017 34.080 1.00 27.23 299 LYS A CA 1
ATOM 2403 C C . LYS A 1 299 ? 32.404 -25.060 32.705 1.00 27.23 299 LYS A C 1
ATOM 2405 O O . LYS A 1 299 ? 31.229 -25.342 32.595 1.00 27.23 299 LYS A O 1
ATOM 2410 N N . ALA A 1 300 ? 33.067 -24.912 31.558 1.00 26.55 300 ALA A N 1
ATOM 2411 C CA . ALA A 1 300 ? 34.419 -24.516 31.170 1.00 26.55 300 ALA A CA 1
ATOM 2412 C C . ALA A 1 300 ? 34.462 -24.427 29.623 1.00 26.55 300 ALA A C 1
ATOM 2414 O O . ALA A 1 300 ? 33.695 -25.096 28.940 1.00 26.55 300 ALA A O 1
ATOM 2415 N N . ALA A 1 301 ? 35.445 -23.673 29.121 1.00 26.36 301 ALA A N 1
ATOM 2416 C CA . ALA A 1 301 ? 36.212 -23.912 27.891 1.00 26.36 301 ALA A CA 1
ATOM 2417 C C . ALA A 1 301 ? 35.533 -23.831 26.502 1.00 26.36 301 ALA A C 1
ATOM 2419 O O . ALA A 1 301 ? 34.969 -24.778 25.965 1.00 26.36 301 ALA A O 1
ATOM 2420 N N . ILE A 1 302 ? 35.767 -22.673 25.877 1.00 28.06 302 ILE A N 1
ATOM 2421 C CA . ILE A 1 302 ? 36.360 -22.460 24.541 1.00 28.06 302 ILE A CA 1
ATOM 2422 C C . ILE A 1 302 ? 36.735 -23.746 23.773 1.00 28.06 302 ILE A C 1
ATOM 2424 O O . ILE A 1 302 ? 37.672 -24.447 24.152 1.00 28.06 302 ILE A O 1
ATOM 2428 N N . ALA A 1 303 ? 36.117 -23.944 22.604 1.00 25.17 303 ALA A N 1
ATOM 2429 C CA . ALA A 1 303 ? 36.693 -24.718 21.506 1.00 25.17 303 ALA A CA 1
ATOM 2430 C C . ALA A 1 303 ? 36.246 -24.155 20.143 1.00 25.17 303 ALA A C 1
ATOM 2432 O O . ALA A 1 303 ? 35.083 -24.219 19.753 1.00 25.17 303 ALA A O 1
ATOM 2433 N N . ILE A 1 304 ? 37.220 -23.594 19.430 1.00 26.25 304 ILE A N 1
ATOM 2434 C CA . ILE A 1 304 ? 37.211 -23.268 18.001 1.00 26.25 304 ILE A CA 1
ATOM 2435 C C . ILE A 1 304 ? 37.434 -24.574 17.230 1.00 26.25 304 ILE A C 1
ATOM 2437 O O . ILE A 1 304 ? 38.495 -25.152 17.447 1.00 26.25 304 ILE A O 1
ATOM 2441 N N . MET A 1 305 ? 36.525 -25.011 16.335 1.00 24.67 305 MET A N 1
ATOM 2442 C CA . MET A 1 305 ? 36.821 -25.801 15.108 1.00 24.67 305 MET A CA 1
ATOM 2443 C C . MET A 1 305 ? 35.547 -26.223 14.315 1.00 24.67 305 MET A C 1
ATOM 2445 O O . MET A 1 305 ? 34.448 -25.976 14.798 1.00 24.67 305 MET A O 1
ATOM 2449 N N . PRO A 1 306 ? 35.624 -26.742 13.063 1.00 31.02 306 PRO A N 1
ATOM 2450 C CA . PRO A 1 306 ? 35.337 -25.951 11.867 1.00 31.02 306 PRO A CA 1
ATOM 2451 C C . PRO A 1 306 ? 34.227 -26.526 10.954 1.00 31.02 306 PRO A C 1
ATOM 2453 O O . PRO A 1 306 ? 33.697 -27.618 11.151 1.00 31.02 306 PRO A O 1
ATOM 2456 N N . LEU A 1 307 ? 33.935 -25.762 9.895 1.00 28.62 307 LEU A N 1
ATOM 2457 C CA . LEU A 1 307 ? 33.159 -26.126 8.705 1.00 28.62 307 LEU A CA 1
ATOM 2458 C C . LEU A 1 307 ? 33.459 -27.549 8.200 1.00 28.62 307 LEU A C 1
ATOM 2460 O O . LEU A 1 307 ? 34.572 -27.847 7.765 1.00 28.62 307 LEU A O 1
ATOM 2464 N N . ARG A 1 308 ? 32.422 -28.395 8.173 1.00 24.89 308 ARG A N 1
ATOM 2465 C CA . ARG A 1 308 ? 32.429 -29.714 7.532 1.00 24.89 308 ARG A CA 1
ATOM 2466 C C . ARG A 1 308 ? 31.470 -29.705 6.342 1.00 24.89 308 ARG A C 1
ATOM 2468 O O . ARG A 1 308 ? 30.256 -29.694 6.507 1.00 24.89 308 ARG A O 1
ATOM 2475 N N . ILE A 1 309 ? 32.044 -29.710 5.143 1.00 30.06 309 ILE A N 1
ATOM 2476 C CA . ILE A 1 309 ? 31.362 -29.964 3.868 1.00 30.06 309 ILE A CA 1
ATOM 2477 C C . ILE A 1 309 ? 31.134 -31.480 3.754 1.00 30.06 309 ILE A C 1
ATOM 2479 O O . ILE A 1 309 ? 32.113 -32.225 3.862 1.00 30.06 309 ILE A O 1
ATOM 2483 N N . PRO A 1 310 ? 29.915 -31.979 3.482 1.00 33.19 310 PRO A N 1
ATOM 2484 C CA . PRO A 1 310 ? 29.749 -33.338 3.001 1.00 33.19 310 PRO A CA 1
ATOM 2485 C C . PRO A 1 310 ? 29.816 -33.351 1.468 1.00 33.19 310 PRO A C 1
ATOM 2487 O O . PRO A 1 310 ? 28.879 -32.970 0.770 1.00 33.19 310 PRO A O 1
ATOM 2490 N N . ASN A 1 311 ? 30.955 -33.820 0.959 1.00 26.19 311 ASN A N 1
ATOM 2491 C CA . ASN A 1 311 ? 31.055 -34.436 -0.359 1.00 26.19 311 ASN A CA 1
ATOM 2492 C C . ASN A 1 311 ? 30.420 -35.832 -0.309 1.00 26.19 311 ASN A C 1
ATOM 2494 O O . ASN A 1 311 ? 30.706 -36.600 0.607 1.00 26.19 311 ASN A O 1
ATOM 2498 N N . GLY A 1 312 ? 29.671 -36.193 -1.352 1.00 26.45 312 GLY A N 1
ATOM 2499 C CA . GLY A 1 312 ? 29.447 -37.594 -1.718 1.00 26.45 312 GLY A CA 1
ATOM 2500 C C . GLY A 1 312 ? 27.989 -37.957 -1.965 1.00 26.45 312 GLY A C 1
ATOM 2501 O O . GLY A 1 312 ? 27.235 -38.200 -1.031 1.00 26.45 312 GLY A O 1
ATOM 2502 N N . GLY A 1 313 ? 27.612 -38.068 -3.240 1.00 24.61 313 GLY A N 1
ATOM 2503 C CA . GLY A 1 313 ? 26.315 -38.625 -3.616 1.00 24.61 313 GLY A CA 1
ATOM 2504 C C . GLY A 1 313 ? 25.971 -38.551 -5.100 1.00 24.61 313 GLY A C 1
ATOM 2505 O O . GLY A 1 313 ? 24.835 -38.238 -5.436 1.00 24.61 313 GLY A O 1
ATOM 2506 N N . ILE A 1 314 ? 26.920 -38.824 -6.003 1.00 29.89 314 ILE A N 1
ATOM 2507 C CA . ILE A 1 314 ? 26.597 -39.082 -7.414 1.00 29.89 314 ILE A CA 1
ATOM 2508 C C . ILE A 1 314 ? 25.846 -40.419 -7.468 1.00 29.89 314 ILE A C 1
ATOM 2510 O O . ILE A 1 314 ? 26.449 -41.481 -7.327 1.00 29.89 314 ILE A O 1
ATOM 2514 N N . ARG A 1 315 ? 24.525 -40.370 -7.669 1.00 29.61 315 ARG A N 1
ATOM 2515 C CA . ARG A 1 315 ? 23.724 -41.521 -8.101 1.00 29.61 315 ARG A CA 1
ATOM 2516 C C . ARG A 1 315 ? 23.117 -41.235 -9.467 1.00 29.61 315 ARG A C 1
ATOM 2518 O O . ARG A 1 315 ? 22.165 -40.479 -9.619 1.00 29.61 315 ARG A O 1
ATOM 2525 N N . THR A 1 316 ? 23.709 -41.881 -10.458 1.00 27.50 316 THR A N 1
ATOM 2526 C CA . THR A 1 316 ? 23.170 -42.148 -11.785 1.00 27.50 316 THR A CA 1
ATOM 2527 C C . THR A 1 316 ? 21.991 -43.126 -11.691 1.00 27.50 316 THR A C 1
ATOM 2529 O O . THR A 1 316 ? 22.145 -44.251 -11.229 1.00 27.50 316 THR A O 1
ATOM 2532 N N . MET A 1 317 ? 20.819 -42.727 -12.187 1.00 26.83 317 MET A N 1
ATOM 2533 C CA . MET A 1 317 ? 19.734 -43.615 -12.643 1.00 26.83 317 MET A CA 1
ATOM 2534 C C . MET A 1 317 ? 19.103 -42.919 -13.856 1.00 26.83 317 MET A C 1
ATOM 2536 O O . MET A 1 317 ? 18.499 -41.864 -13.723 1.00 26.83 317 MET A O 1
ATOM 2540 N N . ARG A 1 318 ? 19.499 -43.258 -15.087 1.00 26.39 318 ARG A N 1
ATOM 2541 C CA . ARG A 1 318 ? 19.028 -44.390 -15.908 1.00 26.39 318 ARG A CA 1
ATOM 2542 C C . ARG A 1 318 ? 17.504 -44.385 -16.096 1.00 26.39 318 ARG A C 1
ATOM 2544 O O . ARG A 1 318 ? 16.753 -44.922 -15.296 1.00 26.39 318 ARG A O 1
ATOM 2551 N N . THR A 1 319 ? 17.115 -43.714 -17.179 1.00 28.42 319 THR A N 1
ATOM 2552 C CA . THR A 1 319 ? 16.062 -44.079 -18.137 1.00 28.42 319 THR A CA 1
ATOM 2553 C C . THR A 1 319 ? 15.174 -45.273 -17.771 1.00 28.42 319 THR A C 1
ATOM 2555 O O . THR A 1 319 ? 15.590 -46.422 -17.881 1.00 28.42 319 THR A O 1
ATOM 2558 N N . ALA A 1 320 ? 13.899 -44.985 -17.504 1.00 26.30 320 ALA A N 1
ATOM 2559 C CA . ALA A 1 320 ? 12.792 -45.914 -17.703 1.00 26.30 320 ALA A CA 1
ATOM 2560 C C . ALA A 1 320 ? 11.743 -45.234 -18.601 1.00 26.30 320 ALA A C 1
ATOM 2562 O O . ALA A 1 320 ? 10.885 -44.474 -18.158 1.00 26.30 320 ALA A O 1
ATOM 2563 N N . LEU A 1 321 ? 11.900 -45.470 -19.903 1.00 27.72 321 LEU A N 1
ATOM 2564 C CA . LEU A 1 321 ? 10.899 -45.274 -20.945 1.00 27.72 321 LEU A CA 1
ATOM 2565 C C . LEU A 1 321 ? 9.917 -46.449 -20.880 1.00 27.72 321 LEU A C 1
ATOM 2567 O O . LEU A 1 321 ? 10.360 -47.581 -21.031 1.00 27.72 321 LEU A O 1
ATOM 2571 N N . HIS A 1 322 ? 8.625 -46.175 -20.685 1.00 28.48 322 HIS A N 1
ATOM 2572 C CA . HIS A 1 322 ? 7.486 -46.719 -21.446 1.00 28.48 322 HIS A CA 1
ATOM 2573 C C . HIS A 1 322 ? 6.191 -46.651 -20.628 1.00 28.48 322 HIS A C 1
ATOM 2575 O O . HIS A 1 322 ? 5.992 -47.456 -19.733 1.00 28.48 322 HIS A O 1
ATOM 2581 N N . THR A 1 323 ? 5.260 -45.794 -21.053 1.00 27.50 323 THR A N 1
ATOM 2582 C CA . THR A 1 323 ? 3.854 -46.185 -21.264 1.00 27.50 323 THR A CA 1
ATOM 2583 C C . THR A 1 323 ? 3.226 -45.236 -22.283 1.00 27.50 323 THR A C 1
ATOM 2585 O O . THR A 1 323 ? 3.249 -44.017 -22.133 1.00 27.50 323 THR A O 1
ATOM 2588 N N . LYS A 1 324 ? 2.739 -45.837 -23.371 1.00 27.02 324 LYS A N 1
ATOM 2589 C CA . LYS A 1 324 ? 2.081 -45.233 -24.533 1.00 27.02 324 LYS A CA 1
ATOM 2590 C C . LYS A 1 324 ? 0.637 -44.829 -24.194 1.00 27.02 324 LYS A C 1
ATOM 2592 O O . LYS A 1 324 ? -0.094 -45.645 -23.652 1.00 27.02 324 LYS A O 1
ATOM 2597 N N . SER A 1 325 ? 0.206 -43.651 -24.640 1.00 27.06 325 SER A N 1
ATOM 2598 C CA . SER A 1 325 ? -1.146 -43.399 -25.181 1.00 27.06 325 SER A CA 1
ATOM 2599 C C . SER A 1 325 ? -1.028 -42.195 -26.136 1.00 27.06 325 SER A C 1
ATOM 2601 O O . SER A 1 325 ? -0.708 -41.087 -25.732 1.00 27.06 325 SER A O 1
ATOM 2603 N N . GLN A 1 326 ? -0.798 -42.416 -27.431 1.00 26.11 326 GLN A N 1
ATOM 2604 C CA . GLN A 1 326 ? -1.788 -42.662 -28.487 1.00 26.11 326 GLN A CA 1
ATOM 2605 C C . GLN A 1 326 ? -2.777 -41.494 -28.670 1.00 26.11 326 GLN A C 1
ATOM 2607 O O . GLN A 1 326 ? -3.915 -41.560 -28.231 1.00 26.11 326 GLN A O 1
ATOM 2612 N N . TRP A 1 327 ? -2.328 -40.437 -29.355 1.00 26.88 327 TRP A N 1
ATOM 2613 C CA . TRP A 1 327 ? -3.193 -39.485 -30.060 1.00 26.88 327 TRP A CA 1
ATOM 2614 C C . TRP A 1 327 ? -2.693 -39.363 -31.503 1.00 26.88 327 TRP A C 1
ATOM 2616 O O . TRP A 1 327 ? -1.557 -38.961 -31.758 1.00 26.88 327 TRP A O 1
ATOM 2626 N N . SER A 1 328 ? -3.538 -39.793 -32.435 1.00 25.64 328 SER A N 1
ATOM 2627 C CA . SER A 1 328 ? -3.324 -39.748 -33.881 1.00 25.64 328 SER A CA 1
ATOM 2628 C C . SER A 1 328 ? -3.486 -38.317 -34.417 1.00 25.64 328 SER A C 1
ATOM 2630 O O . SER A 1 328 ? -4.392 -37.613 -33.969 1.00 25.64 328 SER A O 1
ATOM 2632 N N . PRO A 1 329 ? -2.688 -37.875 -35.406 1.00 28.97 329 PRO A N 1
ATOM 2633 C CA . PRO A 1 329 ? -2.905 -36.609 -36.092 1.00 28.97 329 PRO A CA 1
ATOM 2634 C C . PRO A 1 329 ? -3.763 -36.824 -37.346 1.00 28.97 329 PRO A C 1
ATOM 2636 O O . PRO A 1 329 ? -3.330 -37.458 -38.310 1.00 28.97 329 PRO A O 1
ATOM 2639 N N . THR A 1 330 ? -4.975 -36.270 -37.364 1.00 30.16 330 THR A N 1
ATOM 2640 C CA . THR A 1 330 ? -5.796 -36.219 -38.580 1.00 30.16 330 THR A CA 1
ATOM 2641 C C . THR A 1 330 ? -5.230 -35.169 -39.534 1.00 30.16 330 THR A C 1
ATOM 2643 O O . THR A 1 330 ? -5.168 -33.978 -39.236 1.00 30.16 330 THR A O 1
ATOM 2646 N N . ARG A 1 331 ? -4.792 -35.655 -40.693 1.00 29.31 331 ARG A N 1
ATOM 2647 C CA . ARG A 1 331 ? -4.277 -34.932 -41.856 1.00 29.31 331 ARG A CA 1
ATOM 2648 C C . ARG A 1 331 ? -5.390 -34.896 -42.907 1.00 29.31 331 ARG A C 1
ATOM 2650 O O . ARG A 1 331 ? -5.872 -35.970 -43.234 1.00 29.31 331 ARG A O 1
ATOM 2657 N N . MET A 1 332 ? -5.755 -33.716 -43.425 1.00 28.23 332 MET A N 1
ATOM 2658 C CA . MET A 1 332 ? -6.456 -33.425 -44.707 1.00 28.23 332 MET A CA 1
ATOM 2659 C C . MET A 1 332 ? -6.922 -31.946 -44.648 1.00 28.23 332 MET A C 1
ATOM 2661 O O . MET A 1 332 ? -7.416 -31.542 -43.608 1.00 28.23 332 MET A O 1
ATOM 2665 N N . LEU A 1 333 ? -6.770 -31.026 -45.613 1.00 29.39 333 LEU A N 1
ATOM 2666 C CA . LEU A 1 333 ? -6.601 -31.056 -47.072 1.00 29.39 333 LEU A CA 1
ATOM 2667 C C . LEU A 1 333 ? -5.847 -29.800 -47.585 1.00 29.39 333 LEU A C 1
ATOM 2669 O O . LEU A 1 333 ? -5.629 -28.830 -46.867 1.00 29.39 333 LEU A O 1
ATOM 2673 N N . SER A 1 334 ? -5.461 -29.891 -48.857 1.00 29.84 334 SER A N 1
ATOM 2674 C CA . SER A 1 334 ? -4.566 -29.083 -49.700 1.00 29.84 334 SER A CA 1
ATOM 2675 C C . SER A 1 334 ? -4.831 -27.572 -49.864 1.00 29.84 334 SER A C 1
ATOM 2677 O O . SER A 1 334 ? -5.978 -27.134 -49.772 1.00 29.84 334 SER A O 1
ATOM 2679 N N . PRO A 1 335 ? -3.815 -26.803 -50.313 1.00 31.27 335 PRO A N 1
ATOM 2680 C CA . PRO A 1 335 ? -3.968 -25.427 -50.785 1.00 31.27 335 PRO A CA 1
ATOM 2681 C C . PRO A 1 335 ? -4.445 -25.372 -52.254 1.00 31.27 335 PRO A C 1
ATOM 2683 O O . PRO A 1 335 ? -3.921 -26.087 -53.108 1.00 31.27 335 PRO A O 1
ATOM 2686 N N . ARG A 1 336 ? -5.419 -24.502 -52.567 1.00 30.61 336 ARG A N 1
ATOM 2687 C CA . ARG A 1 336 ? -5.795 -24.156 -53.954 1.00 30.61 336 ARG A CA 1
ATOM 2688 C C . ARG A 1 336 ? -4.972 -22.960 -54.466 1.00 30.61 336 ARG A C 1
ATOM 2690 O O . ARG A 1 336 ? -4.751 -22.025 -53.697 1.00 30.61 336 ARG A O 1
ATOM 2697 N N . PRO A 1 337 ? -4.561 -22.957 -55.748 1.00 36.53 337 PRO A N 1
ATOM 2698 C CA . PRO A 1 337 ? -3.853 -21.850 -56.384 1.00 36.53 337 PRO A CA 1
ATOM 2699 C C . PRO A 1 337 ? -4.837 -20.815 -56.952 1.00 36.53 337 PRO A C 1
ATOM 2701 O O . PRO A 1 337 ? -5.938 -21.168 -57.370 1.00 36.53 337 PRO A O 1
ATOM 2704 N N . PHE A 1 338 ? -4.427 -19.546 -57.016 1.00 28.05 338 PHE A N 1
ATOM 2705 C CA . PHE A 1 338 ? -5.179 -18.489 -57.698 1.00 28.05 338 PHE A CA 1
ATOM 2706 C C . PHE A 1 338 ? -4.356 -17.978 -58.886 1.00 28.05 338 PHE A C 1
ATOM 2708 O O . PHE A 1 338 ? -3.301 -17.371 -58.708 1.00 28.05 338 PHE A O 1
ATOM 2715 N N . VAL A 1 339 ? -4.827 -18.270 -60.100 1.00 30.41 339 VAL A N 1
ATOM 2716 C CA . VAL A 1 339 ? -4.280 -17.796 -61.376 1.00 30.41 339 VAL A CA 1
ATOM 2717 C C . VAL A 1 339 ? -5.422 -17.183 -62.191 1.00 30.41 339 VAL A C 1
ATOM 2719 O O . VAL A 1 339 ? -6.390 -17.867 -62.494 1.00 30.41 339 VAL A O 1
ATOM 2722 N N . ARG A 1 340 ? -5.209 -15.910 -62.559 1.00 29.77 340 ARG A N 1
ATOM 2723 C CA . ARG A 1 340 ? -5.616 -15.179 -63.779 1.00 29.77 340 ARG A CA 1
ATOM 2724 C C . ARG A 1 340 ? -7.107 -14.992 -64.110 1.00 29.77 340 ARG A C 1
ATOM 2726 O O . ARG A 1 340 ? -7.813 -15.934 -64.435 1.00 29.77 340 ARG A O 1
ATOM 2733 N N . SER A 1 341 ? -7.477 -13.724 -64.303 1.00 27.77 341 SER A N 1
ATOM 2734 C CA . SER A 1 341 ? -8.377 -13.313 -65.388 1.00 27.77 341 SER A CA 1
ATOM 2735 C C . SER A 1 341 ? -8.031 -11.904 -65.878 1.00 27.77 341 SER A C 1
ATOM 2737 O O . SER A 1 341 ? -8.107 -10.925 -65.140 1.00 27.77 341 SER A O 1
ATOM 2739 N N . THR A 1 342 ? -7.615 -11.851 -67.136 1.00 31.45 342 THR A N 1
ATOM 2740 C CA . THR A 1 342 ? -7.573 -10.701 -68.040 1.00 31.45 342 THR A CA 1
ATOM 2741 C C . THR A 1 342 ? -8.980 -10.380 -68.558 1.00 31.45 342 THR A C 1
ATOM 2743 O O . THR A 1 342 ? -9.730 -11.297 -68.870 1.00 31.45 342 THR A O 1
ATOM 2746 N N . SER A 1 343 ? -9.299 -9.094 -68.695 1.00 31.53 343 SER A N 1
ATOM 2747 C CA . SER A 1 343 ? -10.278 -8.507 -69.637 1.00 31.53 343 SER A CA 1
ATOM 2748 C C . SER A 1 343 ? -9.787 -7.061 -69.838 1.00 31.53 343 SER A C 1
ATOM 2750 O O . SER A 1 343 ? -9.502 -6.398 -68.847 1.00 31.53 343 SER A O 1
ATOM 2752 N N . GLU A 1 344 ? -9.332 -6.583 -70.998 1.00 29.53 344 GLU A N 1
ATOM 2753 C CA . GLU A 1 344 ? -9.950 -6.457 -72.329 1.00 29.53 344 GLU A CA 1
ATOM 2754 C C . GLU A 1 344 ? -11.281 -5.687 -72.337 1.00 29.53 344 GLU A C 1
ATOM 2756 O O . GLU A 1 344 ? -12.347 -6.254 -72.127 1.00 29.53 344 GLU A O 1
ATOM 2761 N N . SER A 1 345 ? -11.191 -4.385 -72.646 1.00 31.03 345 SER A N 1
ATOM 2762 C CA . SER A 1 345 ? -12.142 -3.687 -73.520 1.00 31.03 345 SER A CA 1
ATOM 2763 C C . SER A 1 345 ? -11.408 -2.622 -74.366 1.00 31.03 345 SER A C 1
ATOM 2765 O O . SER A 1 345 ? -11.037 -1.556 -73.876 1.00 31.03 345 SER A O 1
ATOM 2767 N N . SER A 1 346 ? -11.163 -2.971 -75.634 1.00 31.73 346 SER A N 1
ATOM 2768 C CA . SER A 1 346 ? -11.475 -2.213 -76.873 1.00 31.73 346 SER A CA 1
ATOM 2769 C C . SER A 1 346 ? -12.394 -0.988 -76.700 1.00 31.73 346 SER A C 1
ATOM 2771 O O . SER A 1 346 ? -13.280 -1.043 -75.857 1.00 31.73 346 SER A O 1
ATOM 2773 N N . ASN A 1 347 ? -12.422 0.105 -77.471 1.00 31.27 347 ASN A N 1
ATOM 2774 C CA . ASN A 1 347 ? -11.870 0.658 -78.727 1.00 31.27 347 ASN A CA 1
ATOM 2775 C C . ASN A 1 347 ? -12.139 2.199 -78.594 1.00 31.27 347 ASN A C 1
ATOM 2777 O O . ASN A 1 347 ? -12.941 2.584 -77.750 1.00 31.27 347 ASN A O 1
ATOM 2781 N N . ALA A 1 348 ? -11.571 3.182 -79.298 1.00 30.61 348 ALA A N 1
ATOM 2782 C CA . ALA A 1 348 ? -11.412 3.359 -80.737 1.00 30.61 348 ALA A CA 1
ATOM 2783 C C . ALA A 1 348 ? -10.522 4.597 -81.032 1.00 30.61 348 ALA A C 1
ATOM 2785 O O . ALA A 1 348 ? -10.443 5.532 -80.236 1.00 30.61 348 ALA A O 1
ATOM 2786 N N . SER A 1 349 ? -9.864 4.571 -82.191 1.00 33.44 349 SER A N 1
ATOM 2787 C CA . SER A 1 349 ? -9.033 5.613 -82.833 1.00 33.44 349 SER A CA 1
ATOM 2788 C C . SER A 1 349 ? -9.906 6.650 -83.598 1.00 33.44 349 SER A C 1
ATOM 2790 O O . SER A 1 349 ? -11.121 6.618 -83.418 1.00 33.44 349 SER A O 1
ATOM 2792 N N . PRO A 1 350 ? -9.423 7.416 -84.610 1.00 53.94 350 PRO A N 1
ATOM 2793 C CA . PRO A 1 350 ? -8.163 8.160 -84.824 1.00 53.94 350 PRO A CA 1
ATOM 2794 C C . PRO A 1 350 ? -8.399 9.612 -85.348 1.00 53.94 350 PRO A C 1
ATOM 2796 O O . PRO A 1 350 ? -9.428 9.902 -85.944 1.00 53.94 350 PRO A O 1
ATOM 2799 N N . SER A 1 351 ? -7.393 10.494 -85.288 1.00 29.89 351 SER A N 1
ATOM 2800 C CA . SER A 1 351 ? -7.179 11.559 -86.302 1.00 29.89 351 SER A CA 1
ATOM 2801 C C . SER A 1 351 ? -5.793 12.191 -86.085 1.00 29.89 351 SER A C 1
ATOM 2803 O O . SER A 1 351 ? -5.522 12.693 -85.002 1.00 29.89 351 SER A O 1
ATOM 2805 N N . SER A 1 352 ? -4.803 12.035 -86.970 1.00 33.09 352 SER A N 1
ATOM 2806 C CA . SER A 1 352 ? -4.673 12.703 -88.277 1.00 33.09 352 SER A CA 1
ATOM 2807 C C . SER A 1 352 ? -4.660 14.236 -88.183 1.00 33.09 352 SER A C 1
ATOM 2809 O O . SER A 1 352 ? -5.713 14.850 -88.308 1.00 33.09 352 SER A O 1
ATOM 2811 N N . SER A 1 353 ? -3.468 14.837 -88.084 1.00 33.12 353 SER A N 1
ATOM 2812 C CA . SER A 1 353 ? -3.097 16.003 -88.908 1.00 33.12 353 SER A CA 1
ATOM 2813 C C . SER A 1 353 ? -1.598 16.311 -88.796 1.00 33.12 353 SER A C 1
ATOM 2815 O O . SER A 1 353 ? -1.115 16.821 -87.784 1.00 33.12 353 SER A O 1
ATOM 2817 N N . ASN A 1 354 ? -0.880 16.005 -89.877 1.00 33.03 354 ASN A N 1
ATOM 2818 C CA . ASN A 1 354 ? 0.299 16.746 -90.321 1.00 33.03 354 ASN A CA 1
ATOM 2819 C C . ASN A 1 354 ? -0.058 18.231 -90.478 1.00 33.03 354 ASN A C 1
ATOM 2821 O O . ASN A 1 354 ? -1.095 18.501 -91.073 1.00 33.03 354 ASN A O 1
ATOM 2825 N N . SER A 1 355 ? 0.821 19.141 -90.043 1.00 34.28 355 SER A N 1
ATOM 2826 C CA . SER A 1 355 ? 1.399 20.219 -90.876 1.00 34.28 355 SER A CA 1
ATOM 2827 C C . SER A 1 355 ? 1.989 21.360 -90.031 1.00 34.28 355 SER A C 1
ATOM 2829 O O . SER A 1 355 ? 1.299 21.973 -89.223 1.00 34.28 355 SER A O 1
ATOM 2831 N N . ASP A 1 356 ? 3.251 21.669 -90.330 1.00 32.88 356 ASP A N 1
ATOM 2832 C CA . ASP A 1 356 ? 3.824 23.014 -90.447 1.00 32.88 356 ASP A CA 1
ATOM 2833 C C . ASP A 1 356 ? 3.965 23.936 -89.224 1.00 32.88 356 ASP A C 1
ATOM 2835 O O . ASP A 1 356 ? 3.075 24.701 -88.863 1.00 32.88 356 ASP A O 1
ATOM 2839 N N . ARG A 1 357 ? 5.222 24.070 -88.771 1.00 31.09 357 ARG A N 1
ATOM 2840 C CA . ARG A 1 357 ? 5.946 25.347 -88.924 1.00 31.09 357 ARG A CA 1
ATOM 2841 C C . ARG A 1 357 ? 7.468 25.170 -88.867 1.00 31.09 357 ARG A C 1
ATOM 2843 O O . ARG A 1 357 ? 8.050 24.864 -87.832 1.00 31.09 357 ARG A O 1
ATOM 2850 N N . LYS A 1 358 ? 8.091 25.410 -90.025 1.00 35.69 358 LYS A N 1
ATOM 2851 C CA . LYS A 1 358 ? 9.472 25.892 -90.186 1.00 35.69 358 LYS A CA 1
ATOM 2852 C C . LYS A 1 358 ? 9.612 27.310 -89.599 1.00 35.69 358 LYS A C 1
ATOM 2854 O O . LYS A 1 358 ? 8.611 28.015 -89.494 1.00 35.69 358 LYS A O 1
ATOM 2859 N N . VAL A 1 359 ? 10.877 27.734 -89.423 1.00 35.00 359 VAL A N 1
ATOM 2860 C CA . VAL A 1 359 ? 11.396 29.092 -89.102 1.00 35.00 359 VAL A CA 1
ATOM 2861 C C . VAL A 1 359 ? 11.509 29.302 -87.574 1.00 35.00 359 VAL A C 1
ATOM 2863 O O . VAL A 1 359 ? 10.497 29.425 -86.905 1.00 35.00 359 VAL A O 1
ATOM 2866 N N . LEU A 1 360 ? 12.677 29.245 -86.913 1.00 37.19 360 LEU A N 1
ATOM 2867 C CA . LEU A 1 360 ? 13.968 29.900 -87.178 1.00 37.19 360 LEU A CA 1
ATOM 2868 C C . LEU A 1 360 ? 15.179 29.041 -86.764 1.00 37.19 360 LEU A C 1
ATOM 2870 O O . LEU A 1 360 ? 15.160 28.334 -85.761 1.00 37.19 360 LEU A O 1
ATOM 2874 N N . ALA A 1 361 ? 16.239 29.181 -87.556 1.00 38.50 361 ALA A N 1
ATOM 2875 C CA . ALA A 1 361 ? 17.603 28.751 -87.288 1.00 38.50 361 ALA A CA 1
ATOM 2876 C C . ALA A 1 361 ? 18.298 29.628 -86.224 1.00 38.50 361 ALA A C 1
ATOM 2878 O O . ALA A 1 361 ? 17.825 30.725 -85.929 1.00 38.50 361 ALA A O 1
ATOM 2879 N N . SER A 1 362 ? 19.477 29.164 -85.782 1.00 39.34 362 SER A N 1
ATOM 2880 C CA . SER A 1 362 ? 20.536 29.871 -85.031 1.00 39.34 362 SER A CA 1
ATOM 2881 C C . SER A 1 362 ? 20.668 29.485 -83.555 1.00 39.34 362 SER A C 1
ATOM 2883 O O . SER A 1 362 ? 20.079 30.115 -82.682 1.00 39.34 362 SER A O 1
ATOM 2885 N N . LEU A 1 363 ? 21.482 28.456 -83.285 1.00 36.72 363 LEU A N 1
ATOM 2886 C CA . LEU A 1 363 ? 22.688 28.560 -82.445 1.00 36.72 363 LEU A CA 1
ATOM 2887 C C . LEU A 1 363 ? 23.368 27.186 -82.365 1.00 36.72 363 LEU A C 1
ATOM 2889 O O . LEU A 1 363 ? 23.072 26.355 -81.508 1.00 36.72 363 LEU A O 1
ATOM 2893 N N . ASP A 1 364 ? 24.280 26.975 -83.314 1.00 40.38 364 ASP A N 1
ATOM 2894 C CA . ASP A 1 364 ? 25.300 25.935 -83.272 1.00 40.38 364 ASP A CA 1
ATOM 2895 C C . ASP A 1 364 ? 26.201 26.120 -82.047 1.00 40.38 364 ASP A C 1
ATOM 2897 O O . ASP A 1 364 ? 26.729 27.201 -81.782 1.00 40.38 364 ASP A O 1
ATOM 2901 N N . GLY A 1 365 ? 26.395 25.027 -81.318 1.00 37.00 365 GLY A N 1
ATOM 2902 C CA . GLY A 1 365 ? 27.271 24.940 -80.156 1.00 37.00 365 GLY A CA 1
ATOM 2903 C C . GLY A 1 365 ? 27.400 23.495 -79.692 1.00 37.00 365 GLY A C 1
ATOM 2904 O O . GLY A 1 365 ? 27.085 23.173 -78.550 1.00 37.00 365 GLY A O 1
ATOM 2905 N N . GLY A 1 366 ? 27.786 22.601 -80.606 1.00 38.97 366 GLY A N 1
ATOM 2906 C CA . GLY A 1 366 ? 27.980 21.185 -80.310 1.00 38.97 366 GLY A CA 1
ATOM 2907 C C . GLY A 1 366 ? 29.115 20.957 -79.300 1.00 38.97 366 GLY A C 1
ATOM 2908 O O . GLY A 1 366 ? 30.219 21.468 -79.499 1.00 38.97 366 GLY A O 1
ATOM 2909 N N . PRO A 1 367 ? 28.908 20.165 -78.232 1.00 37.78 367 PRO A N 1
ATOM 2910 C CA . PRO A 1 367 ? 30.015 19.665 -77.442 1.00 37.78 367 PRO A CA 1
ATOM 2911 C C . PRO A 1 367 ? 30.696 18.529 -78.210 1.00 37.78 367 PRO A C 1
ATOM 2913 O O . PRO A 1 367 ? 30.124 17.471 -78.462 1.00 37.78 367 PRO A O 1
ATOM 2916 N N . VAL A 1 368 ? 31.945 18.797 -78.575 1.00 41.94 368 VAL A N 1
ATOM 2917 C CA . VAL A 1 368 ? 32.937 17.868 -79.116 1.00 41.94 368 VAL A CA 1
ATOM 2918 C C . VAL A 1 368 ? 32.875 16.517 -78.395 1.00 41.94 368 VAL A C 1
ATOM 2920 O O . VAL A 1 368 ? 33.013 16.445 -77.172 1.00 41.94 368 VAL A O 1
ATOM 2923 N N . ASN A 1 369 ? 32.717 15.449 -79.182 1.00 47.75 369 ASN A N 1
ATOM 2924 C CA . ASN A 1 369 ? 32.892 14.058 -78.774 1.00 47.75 369 ASN A CA 1
ATOM 2925 C C . ASN A 1 369 ? 34.263 13.874 -78.103 1.00 47.75 369 ASN A C 1
ATOM 2927 O O . ASN A 1 369 ? 35.278 13.666 -78.768 1.00 47.75 369 ASN A O 1
ATOM 2931 N N . LYS A 1 370 ? 34.300 13.933 -76.767 1.00 41.09 370 LYS A N 1
ATOM 2932 C CA . LYS A 1 370 ? 35.430 13.427 -75.987 1.00 41.09 370 LYS A CA 1
ATOM 2933 C C . LYS A 1 370 ? 35.413 11.908 -76.076 1.00 41.09 370 LYS A C 1
ATOM 2935 O O . LYS A 1 370 ? 34.539 11.252 -75.517 1.00 41.09 370 LYS A O 1
ATOM 2940 N N . ILE A 1 371 ? 36.404 11.397 -76.796 1.00 47.00 371 ILE A N 1
ATOM 2941 C CA . ILE A 1 371 ? 36.863 10.009 -76.835 1.00 47.00 371 ILE A CA 1
ATOM 2942 C C . ILE A 1 371 ? 36.691 9.379 -75.446 1.00 47.00 371 ILE A C 1
ATOM 2944 O O . ILE A 1 371 ? 37.330 9.791 -74.476 1.00 47.00 371 ILE A O 1
ATOM 2948 N N . SER A 1 372 ? 35.795 8.398 -75.352 1.00 44.00 372 SER A N 1
ATOM 2949 C CA . SER A 1 372 ? 35.600 7.567 -74.170 1.00 44.00 372 SER A CA 1
ATOM 2950 C C . SER A 1 372 ? 36.891 6.802 -73.891 1.00 44.00 372 SER A C 1
ATOM 2952 O O . SER A 1 372 ? 37.171 5.791 -74.536 1.00 44.00 372 SER A O 1
ATOM 2954 N N . GLN A 1 373 ? 37.697 7.314 -72.957 1.00 48.53 373 GLN A N 1
ATOM 2955 C CA . GLN A 1 373 ? 38.874 6.613 -72.458 1.00 48.53 373 GLN A CA 1
ATOM 2956 C C . GLN A 1 373 ? 38.445 5.235 -71.923 1.00 48.53 373 GLN A C 1
ATOM 2958 O O . GLN A 1 373 ? 37.452 5.153 -71.189 1.00 48.53 373 GLN A O 1
ATOM 2963 N N . PRO A 1 374 ? 39.150 4.148 -72.286 1.00 49.69 374 PRO A N 1
ATOM 2964 C CA . PRO A 1 374 ? 38.839 2.820 -71.788 1.00 49.69 374 PRO A CA 1
ATOM 2965 C C . PRO A 1 374 ? 38.953 2.829 -70.264 1.00 49.69 374 PRO A C 1
ATOM 2967 O O . PRO A 1 374 ? 39.980 3.207 -69.702 1.00 49.69 374 PRO A O 1
ATOM 2970 N N . ILE A 1 375 ? 37.867 2.440 -69.597 1.00 47.03 375 ILE A N 1
ATOM 2971 C CA . ILE A 1 375 ? 37.809 2.297 -68.145 1.00 47.03 375 ILE A CA 1
ATOM 2972 C C . ILE A 1 375 ? 39.009 1.450 -67.704 1.00 47.03 375 ILE A C 1
ATOM 2974 O O . ILE A 1 375 ? 39.156 0.310 -68.151 1.00 47.03 375 ILE A O 1
ATOM 2978 N N . ALA A 1 376 ? 39.856 2.010 -66.834 1.00 55.31 376 ALA A N 1
ATOM 2979 C CA . ALA A 1 376 ? 41.064 1.347 -66.362 1.00 55.31 376 ALA A CA 1
ATOM 2980 C C . ALA A 1 376 ? 40.734 -0.071 -65.840 1.00 55.31 376 ALA A C 1
ATOM 2982 O O . ALA A 1 376 ? 39.750 -0.236 -65.097 1.00 55.31 376 ALA A O 1
ATOM 2983 N N . PRO A 1 377 ? 41.538 -1.097 -66.188 1.00 62.56 377 PRO A N 1
ATOM 2984 C CA . PRO A 1 377 ? 41.259 -2.502 -65.867 1.00 62.56 377 PRO A CA 1
ATOM 2985 C C . PRO A 1 377 ? 41.092 -2.787 -64.359 1.00 62.56 377 PRO A C 1
ATOM 2987 O O . PRO A 1 377 ? 40.514 -3.809 -63.988 1.00 62.56 377 PRO A O 1
ATOM 2990 N N . ASN A 1 378 ? 41.494 -1.856 -63.486 1.00 64.44 378 ASN A N 1
ATOM 2991 C CA . ASN A 1 378 ? 41.421 -1.981 -62.027 1.00 64.44 378 ASN A CA 1
ATOM 2992 C C . ASN A 1 378 ? 40.054 -1.611 -61.412 1.00 64.44 378 ASN A C 1
ATOM 2994 O O . ASN A 1 378 ? 39.749 -2.037 -60.299 1.00 64.44 378 ASN A O 1
ATOM 2998 N N . SER A 1 379 ? 39.176 -0.911 -62.137 1.00 60.53 379 SER A N 1
ATOM 2999 C CA . SER A 1 379 ? 37.842 -0.502 -61.641 1.00 60.53 379 SER A CA 1
ATOM 3000 C C . SER A 1 379 ? 36.940 -1.684 -61.247 1.00 60.53 379 SER A C 1
ATOM 3002 O O . SER A 1 379 ? 36.166 -1.611 -60.290 1.00 60.53 379 SER A O 1
ATOM 3004 N N . LYS A 1 380 ? 37.071 -2.823 -61.943 1.00 69.44 380 LYS A N 1
ATOM 3005 C CA . LYS A 1 380 ? 36.343 -4.060 -61.620 1.00 69.44 380 LYS A CA 1
ATOM 3006 C C . LYS A 1 380 ? 36.823 -4.685 -60.307 1.00 69.44 380 LYS A C 1
ATOM 3008 O O . LYS A 1 380 ? 36.020 -5.301 -59.607 1.00 69.44 380 LYS A O 1
ATOM 3013 N N . ALA A 1 381 ? 38.106 -4.547 -59.972 1.00 73.94 381 ALA A N 1
ATOM 3014 C CA . ALA A 1 381 ? 38.657 -5.044 -58.713 1.00 73.94 381 ALA A CA 1
ATOM 3015 C C . ALA A 1 381 ? 38.194 -4.175 -57.534 1.00 73.94 381 ALA A C 1
ATOM 3017 O O . ALA A 1 381 ? 37.739 -4.704 -56.521 1.00 73.94 381 ALA A O 1
ATOM 3018 N N . GLU A 1 382 ? 38.199 -2.853 -57.703 1.00 73.44 382 GLU A N 1
ATOM 3019 C CA . GLU A 1 382 ? 37.732 -1.901 -56.688 1.00 73.44 382 GLU A CA 1
ATOM 3020 C C . GLU A 1 382 ? 36.232 -2.038 -56.403 1.00 73.44 382 GLU A C 1
ATOM 3022 O O . GLU A 1 382 ? 35.826 -2.087 -55.241 1.00 73.44 382 GLU A O 1
ATOM 3027 N N . ALA A 1 383 ? 35.407 -2.206 -57.444 1.00 71.25 383 ALA A N 1
ATOM 3028 C CA . ALA A 1 383 ? 33.979 -2.459 -57.276 1.00 71.25 383 ALA A CA 1
ATOM 3029 C C . ALA A 1 383 ? 33.725 -3.745 -56.473 1.00 71.25 383 ALA A C 1
ATOM 3031 O O . ALA A 1 383 ? 32.914 -3.746 -55.547 1.00 71.25 383 ALA A O 1
ATOM 3032 N N . LYS A 1 384 ? 34.457 -4.833 -56.764 1.00 78.81 384 LYS A N 1
ATOM 3033 C CA . LYS A 1 384 ? 34.353 -6.083 -55.992 1.00 78.81 384 LYS A CA 1
ATOM 3034 C C . LYS A 1 384 ? 34.685 -5.854 -54.516 1.00 78.81 384 LYS A C 1
ATOM 3036 O O . LYS A 1 384 ? 33.915 -6.279 -53.659 1.00 78.81 384 LYS A O 1
ATOM 3041 N N . VAL A 1 385 ? 35.773 -5.146 -54.206 1.00 80.38 385 VAL A N 1
ATOM 3042 C CA . VAL A 1 385 ? 36.165 -4.835 -52.817 1.00 80.38 385 VAL A CA 1
ATOM 3043 C C . VAL A 1 385 ? 35.112 -3.974 -52.109 1.00 80.38 385 VAL A C 1
ATOM 3045 O O . VAL A 1 385 ? 34.770 -4.250 -50.955 1.00 80.38 385 VAL A O 1
ATOM 3048 N N . ALA A 1 386 ? 34.537 -2.985 -52.797 1.00 73.88 386 ALA A N 1
ATOM 3049 C CA . ALA A 1 386 ? 33.457 -2.161 -52.261 1.00 73.88 386 ALA A CA 1
ATOM 3050 C C . ALA A 1 386 ? 32.203 -2.995 -51.947 1.00 73.88 386 ALA A C 1
ATOM 3052 O O . ALA A 1 386 ? 31.656 -2.887 -50.848 1.00 73.88 386 ALA A O 1
ATOM 3053 N N . PHE A 1 387 ? 31.791 -3.895 -52.848 1.00 80.69 387 PHE A N 1
ATOM 3054 C CA . PHE A 1 387 ? 30.655 -4.791 -52.609 1.00 80.69 387 PHE A CA 1
ATOM 3055 C C . PHE A 1 387 ? 30.907 -5.771 -51.455 1.00 80.69 387 PHE A C 1
ATOM 3057 O O . PHE A 1 387 ? 30.013 -5.976 -50.632 1.00 80.69 387 PHE A O 1
ATOM 3064 N N . TYR A 1 388 ? 32.117 -6.326 -51.327 1.00 85.50 388 TYR A N 1
ATOM 3065 C CA . TYR A 1 388 ? 32.475 -7.169 -50.178 1.00 85.50 388 TYR A CA 1
ATOM 3066 C C . TYR A 1 388 ? 32.433 -6.394 -48.857 1.00 85.50 388 TYR A C 1
ATOM 3068 O O . TYR A 1 388 ? 31.928 -6.901 -47.852 1.00 85.50 388 TYR A O 1
ATOM 3076 N N . THR A 1 389 ? 32.913 -5.150 -48.860 1.00 78.56 389 THR A N 1
ATOM 3077 C CA . THR A 1 389 ? 32.923 -4.285 -47.673 1.00 78.56 389 THR A CA 1
ATOM 3078 C C . THR A 1 389 ? 31.504 -3.888 -47.272 1.00 78.56 389 THR A C 1
ATOM 3080 O O . THR A 1 389 ? 31.128 -4.041 -46.110 1.00 78.56 389 THR A O 1
ATOM 3083 N N . MET A 1 390 ? 30.674 -3.483 -48.236 1.00 79.44 390 MET A N 1
ATOM 3084 C CA . MET A 1 390 ? 29.262 -3.172 -48.010 1.00 79.44 390 MET A CA 1
ATOM 3085 C C . MET A 1 390 ? 28.501 -4.395 -47.490 1.00 79.44 390 MET A C 1
ATOM 3087 O O . MET A 1 390 ? 27.766 -4.300 -46.509 1.00 79.44 390 MET A O 1
ATOM 3091 N N . GLY A 1 391 ? 28.743 -5.574 -48.073 1.00 85.75 391 GLY A N 1
ATOM 3092 C CA . GLY A 1 391 ? 28.174 -6.833 -47.596 1.00 85.75 391 GLY A CA 1
ATOM 3093 C C . GLY A 1 391 ? 28.561 -7.146 -46.147 1.00 85.75 391 GLY A C 1
ATOM 3094 O O . GLY A 1 391 ? 27.718 -7.587 -45.366 1.00 85.75 391 GLY A O 1
ATOM 3095 N N . ARG A 1 392 ? 29.807 -6.867 -45.747 1.00 87.88 392 ARG A N 1
ATOM 3096 C CA . ARG A 1 392 ? 30.270 -7.034 -44.361 1.00 87.88 392 ARG A CA 1
ATOM 3097 C C . ARG A 1 392 ? 29.602 -6.044 -43.401 1.00 87.88 392 ARG A C 1
ATOM 3099 O O . ARG A 1 392 ? 29.210 -6.455 -42.311 1.00 87.88 392 ARG A O 1
ATOM 3106 N N . ILE A 1 393 ? 29.434 -4.782 -43.802 1.00 82.75 393 ILE A N 1
ATOM 3107 C CA . ILE A 1 393 ? 28.760 -3.752 -42.993 1.00 82.75 393 ILE A CA 1
ATOM 3108 C C . ILE A 1 393 ? 27.277 -4.087 -42.817 1.00 82.75 393 ILE A C 1
ATOM 3110 O O . ILE A 1 393 ? 26.785 -4.071 -41.693 1.00 82.75 393 ILE A O 1
ATOM 3114 N N . ILE A 1 394 ? 26.579 -4.459 -43.895 1.00 85.19 394 ILE A N 1
ATOM 3115 C CA . ILE A 1 394 ? 25.165 -4.854 -43.836 1.00 85.19 394 ILE A CA 1
ATOM 3116 C C . ILE A 1 394 ? 24.990 -6.056 -42.904 1.00 85.19 394 ILE A C 1
ATOM 3118 O O . ILE A 1 394 ? 24.116 -6.036 -42.039 1.00 85.19 394 ILE A O 1
ATOM 3122 N N . ARG A 1 395 ? 25.853 -7.076 -43.008 1.00 88.00 395 ARG A N 1
ATOM 3123 C CA . ARG A 1 395 ? 25.838 -8.209 -42.070 1.00 88.00 395 ARG A CA 1
ATOM 3124 C C . ARG A 1 395 ? 26.053 -7.747 -40.629 1.00 88.00 395 ARG A C 1
ATOM 3126 O O . ARG A 1 395 ? 25.299 -8.162 -39.758 1.00 88.00 395 ARG A O 1
ATOM 3133 N N . ALA A 1 396 ? 27.026 -6.872 -40.372 1.00 86.56 396 ALA A N 1
ATOM 3134 C CA . ALA A 1 396 ? 27.279 -6.341 -39.032 1.00 86.56 396 ALA A CA 1
ATOM 3135 C C . ALA A 1 396 ? 26.083 -5.551 -38.473 1.00 86.56 396 ALA A C 1
ATOM 3137 O O . ALA A 1 396 ? 25.739 -5.726 -37.305 1.00 86.56 396 ALA A O 1
ATOM 3138 N N . MET A 1 397 ? 25.408 -4.740 -39.294 1.00 84.56 397 MET A N 1
ATOM 3139 C CA . MET A 1 397 ? 24.183 -4.038 -38.902 1.00 84.56 397 MET A CA 1
ATOM 3140 C C . MET A 1 397 ? 23.061 -5.022 -38.570 1.00 84.56 397 MET A C 1
ATOM 3142 O O . MET A 1 397 ? 22.480 -4.925 -37.496 1.00 84.56 397 MET A O 1
ATOM 3146 N N . ILE A 1 398 ? 22.813 -6.015 -39.432 1.00 90.88 398 ILE A N 1
ATOM 3147 C CA . ILE A 1 398 ? 21.793 -7.047 -39.196 1.00 90.88 398 ILE A CA 1
ATOM 3148 C C . ILE A 1 398 ? 22.083 -7.800 -37.894 1.00 90.88 398 ILE A C 1
ATOM 3150 O O . ILE A 1 398 ? 21.191 -7.932 -37.059 1.00 90.88 398 ILE A O 1
ATOM 3154 N N . PHE A 1 399 ? 23.327 -8.238 -37.673 1.00 92.12 399 PHE A N 1
ATOM 3155 C CA . PHE A 1 399 ? 23.712 -8.923 -36.436 1.00 92.12 399 PHE A CA 1
ATOM 3156 C C . PHE A 1 399 ? 23.591 -8.022 -35.204 1.00 92.12 399 PHE A C 1
ATOM 3158 O O . PHE A 1 399 ? 23.167 -8.495 -34.155 1.00 92.12 399 PHE A O 1
ATOM 3165 N N . THR A 1 400 ? 23.897 -6.729 -35.324 1.00 88.50 400 THR A N 1
ATOM 3166 C CA . THR A 1 400 ? 23.759 -5.771 -34.217 1.00 88.50 400 THR A CA 1
ATOM 3167 C C . THR A 1 400 ? 22.289 -5.527 -33.879 1.00 88.50 400 THR A C 1
ATOM 3169 O O . THR A 1 400 ? 21.910 -5.601 -32.714 1.00 88.50 400 THR A O 1
ATOM 3172 N N . THR A 1 401 ? 21.432 -5.296 -34.877 1.00 86.62 401 THR A N 1
ATOM 3173 C CA . THR A 1 401 ? 19.990 -5.104 -34.671 1.00 86.62 401 THR A CA 1
ATOM 3174 C C . THR A 1 401 ? 19.331 -6.367 -34.119 1.00 86.62 401 THR A C 1
ATOM 3176 O O . THR A 1 401 ? 18.547 -6.276 -33.176 1.00 86.62 401 THR A O 1
ATOM 3179 N N . LEU A 1 402 ? 19.683 -7.547 -34.644 1.00 93.31 402 LEU A N 1
ATOM 3180 C CA . LEU A 1 402 ? 19.225 -8.829 -34.100 1.00 93.31 402 LEU A CA 1
ATOM 3181 C C . LEU A 1 402 ? 19.720 -9.036 -32.667 1.00 93.31 402 LEU A C 1
ATOM 3183 O O . LEU A 1 402 ? 18.942 -9.468 -31.819 1.00 93.31 402 LEU A O 1
ATOM 3187 N N . GLY A 1 403 ? 20.977 -8.692 -32.378 1.00 92.69 403 GLY A N 1
ATOM 3188 C CA . GLY A 1 403 ? 21.555 -8.762 -31.039 1.00 92.69 403 GLY A CA 1
ATOM 3189 C C . GLY A 1 403 ? 20.805 -7.882 -30.040 1.00 92.69 403 GLY A C 1
ATOM 3190 O O . GLY A 1 403 ? 20.371 -8.377 -29.003 1.00 92.69 403 GLY A O 1
ATOM 3191 N N . LEU A 1 404 ? 20.566 -6.614 -30.386 1.00 88.88 404 LEU A N 1
ATOM 3192 C CA . LEU A 1 404 ? 19.827 -5.663 -29.548 1.00 88.88 404 LEU A CA 1
ATOM 3193 C C . LEU A 1 404 ? 18.366 -6.081 -29.341 1.00 88.88 404 LEU A C 1
ATOM 3195 O O . LEU A 1 404 ? 17.872 -6.067 -28.210 1.00 88.88 404 LEU A O 1
ATOM 3199 N N . GLY A 1 405 ? 17.687 -6.503 -30.411 1.00 90.44 405 GLY A N 1
ATOM 3200 C CA . GLY A 1 405 ? 16.318 -7.012 -30.335 1.00 90.44 405 GLY A CA 1
ATOM 3201 C C . GLY A 1 405 ? 16.223 -8.248 -29.440 1.00 90.44 405 GLY A C 1
ATOM 3202 O O . GLY A 1 405 ? 15.372 -8.311 -28.554 1.00 90.44 405 GLY A O 1
ATOM 3203 N N . THR A 1 406 ? 17.155 -9.191 -29.600 1.00 94.31 406 THR A N 1
ATOM 3204 C CA . THR A 1 406 ? 17.224 -10.403 -28.773 1.00 94.31 406 THR A CA 1
ATOM 3205 C C . THR A 1 406 ? 17.508 -10.056 -27.314 1.00 94.31 406 THR A C 1
ATOM 3207 O O . THR A 1 406 ? 16.809 -10.551 -26.432 1.00 94.31 406 THR A O 1
ATOM 3210 N N . SER A 1 407 ? 18.459 -9.157 -27.031 1.00 90.62 407 SER A N 1
ATOM 3211 C CA . SER A 1 407 ? 18.757 -8.745 -25.654 1.00 90.62 407 SER A CA 1
ATOM 3212 C C . SER A 1 407 ? 17.574 -8.053 -24.978 1.00 90.62 407 SER A C 1
ATOM 3214 O O . SER A 1 407 ? 17.322 -8.307 -23.804 1.00 90.62 407 SER A O 1
ATOM 3216 N N . ALA A 1 408 ? 16.805 -7.238 -25.710 1.00 89.50 408 ALA A N 1
ATOM 3217 C CA . ALA A 1 408 ? 15.617 -6.580 -25.171 1.00 89.50 408 ALA A CA 1
ATOM 3218 C C . ALA A 1 408 ? 14.515 -7.594 -24.824 1.00 89.50 408 ALA A C 1
ATOM 3220 O O . ALA A 1 408 ? 13.911 -7.508 -23.756 1.00 89.50 408 ALA A O 1
ATOM 3221 N N . VAL A 1 409 ? 14.291 -8.593 -25.686 1.00 92.62 409 VAL A N 1
ATOM 3222 C CA . VAL A 1 409 ? 13.333 -9.681 -25.425 1.00 92.62 409 VAL A CA 1
ATOM 3223 C C . VAL A 1 409 ? 13.767 -10.524 -24.224 1.00 92.62 409 VAL A C 1
ATOM 3225 O O . VAL A 1 409 ? 12.938 -10.831 -23.368 1.00 92.62 409 VAL A O 1
ATOM 3228 N N . VAL A 1 410 ? 15.058 -10.859 -24.122 1.00 94.88 410 VAL A N 1
ATOM 3229 C CA . VAL A 1 410 ? 15.612 -11.607 -22.981 1.00 94.88 410 VAL A CA 1
ATOM 3230 C C . VAL A 1 410 ? 15.490 -10.803 -21.689 1.00 94.88 410 VAL A C 1
ATOM 3232 O O . VAL A 1 410 ? 15.052 -11.357 -20.687 1.00 94.88 410 VAL A O 1
ATOM 3235 N N . ALA A 1 411 ? 15.803 -9.505 -21.701 1.00 92.38 411 ALA A N 1
ATOM 3236 C CA . ALA A 1 411 ? 15.654 -8.640 -20.532 1.00 92.38 411 ALA A CA 1
ATOM 3237 C C . ALA A 1 411 ? 14.186 -8.526 -20.092 1.00 92.38 411 ALA A C 1
ATOM 3239 O O . ALA A 1 411 ? 13.882 -8.660 -18.908 1.00 92.38 411 ALA A O 1
ATOM 3240 N N . PHE A 1 412 ? 13.263 -8.352 -21.042 1.00 91.75 412 PHE A N 1
ATOM 3241 C CA . PHE A 1 412 ? 11.825 -8.305 -20.774 1.00 91.75 412 PHE A CA 1
ATOM 3242 C C . PHE A 1 412 ? 11.306 -9.619 -20.169 1.00 91.75 412 PHE A C 1
ATOM 3244 O O . PHE A 1 412 ? 10.629 -9.613 -19.139 1.00 91.75 412 PHE A O 1
ATOM 3251 N N . ALA A 1 413 ? 11.642 -10.761 -20.775 1.00 94.56 413 ALA A N 1
ATOM 3252 C CA . ALA A 1 413 ? 11.253 -12.072 -20.264 1.00 94.56 413 ALA A CA 1
ATOM 3253 C C . ALA A 1 413 ? 11.909 -12.370 -18.908 1.00 94.56 413 ALA A C 1
ATOM 3255 O O . ALA A 1 413 ? 11.241 -12.874 -18.007 1.00 94.56 413 ALA A O 1
ATOM 3256 N N . GLY A 1 414 ? 13.186 -12.015 -18.754 1.00 96.38 414 GLY A N 1
ATOM 3257 C CA . GLY A 1 414 ? 13.957 -12.156 -17.524 1.00 96.38 414 GLY A CA 1
ATOM 3258 C C . GLY A 1 414 ? 13.341 -11.371 -16.374 1.00 96.38 414 GLY A C 1
ATOM 3259 O O . GLY A 1 414 ? 13.133 -11.941 -15.310 1.00 96.38 414 GLY A O 1
ATOM 3260 N N . LEU A 1 415 ? 12.938 -10.119 -16.606 1.00 95.56 415 LEU A N 1
ATOM 3261 C CA . LEU A 1 415 ? 12.229 -9.313 -15.613 1.00 95.56 415 LEU A CA 1
ATOM 3262 C C . LEU A 1 415 ? 10.913 -9.973 -15.185 1.00 95.56 415 LEU A C 1
ATOM 3264 O O . LEU A 1 415 ? 10.627 -10.112 -14.000 1.00 95.56 415 LEU A O 1
ATOM 3268 N N . HIS A 1 416 ? 10.109 -10.423 -16.146 1.00 95.00 416 HIS A N 1
ATOM 3269 C CA . HIS A 1 416 ? 8.848 -11.092 -15.849 1.00 95.00 416 HIS A CA 1
ATOM 3270 C C . HIS A 1 416 ? 9.040 -12.419 -15.103 1.00 95.00 416 HIS A C 1
ATOM 3272 O O . HIS A 1 416 ? 8.246 -12.744 -14.220 1.00 95.00 416 HIS A O 1
ATOM 3278 N N . LEU A 1 417 ? 10.060 -13.204 -15.444 1.00 94.38 417 LEU A N 1
ATOM 3279 C CA . LEU A 1 417 ? 10.413 -14.421 -14.710 1.00 94.38 417 LEU A CA 1
ATOM 3280 C C . LEU A 1 417 ? 10.957 -14.103 -13.320 1.00 94.38 417 LEU A C 1
ATOM 3282 O O . LEU A 1 417 ? 10.704 -14.860 -12.389 1.00 94.38 417 LEU A O 1
ATOM 3286 N N . TRP A 1 418 ? 11.665 -12.987 -13.171 1.00 94.94 418 TRP A N 1
ATOM 3287 C CA . TRP A 1 418 ? 12.148 -12.535 -11.882 1.00 94.94 418 TRP A CA 1
ATOM 3288 C C . TRP A 1 418 ? 10.975 -12.160 -10.965 1.00 94.94 418 TRP A C 1
ATOM 3290 O O . TRP A 1 418 ? 10.872 -12.705 -9.875 1.00 94.94 418 TRP A O 1
ATOM 3300 N N . VAL A 1 419 ? 10.007 -11.369 -11.444 1.00 94.88 419 VAL A N 1
ATOM 3301 C CA . VAL A 1 419 ? 8.789 -11.056 -10.669 1.00 94.88 419 VAL A CA 1
ATOM 3302 C C . VAL A 1 419 ? 8.018 -12.330 -10.320 1.00 94.88 419 VAL A C 1
ATOM 3304 O O . VAL A 1 419 ? 7.636 -12.518 -9.173 1.00 94.88 419 VAL A O 1
ATOM 3307 N N . GLU A 1 420 ? 7.820 -13.227 -11.291 1.00 93.56 420 GLU A N 1
ATOM 3308 C CA . GLU A 1 420 ? 7.087 -14.486 -11.089 1.00 93.56 420 GLU A CA 1
ATOM 3309 C C . GLU A 1 420 ? 7.707 -15.363 -9.995 1.00 93.56 420 GLU A C 1
ATOM 3311 O O . GLU A 1 420 ? 6.979 -15.939 -9.200 1.00 93.56 420 GLU A O 1
ATOM 3316 N N . ASN A 1 421 ? 9.037 -15.486 -9.966 1.00 90.88 421 ASN A N 1
ATOM 3317 C CA . ASN A 1 421 ? 9.706 -16.450 -9.094 1.00 90.88 421 ASN A CA 1
ATOM 3318 C C . ASN A 1 421 ? 10.228 -15.836 -7.787 1.00 90.88 421 ASN A C 1
ATOM 3320 O O . ASN A 1 421 ? 10.319 -16.552 -6.793 1.00 90.88 421 ASN A O 1
ATOM 3324 N N . PHE A 1 422 ? 10.573 -14.544 -7.775 1.00 90.19 422 PHE A N 1
ATOM 3325 C CA . PHE A 1 422 ? 11.212 -13.885 -6.629 1.00 90.19 422 PHE A CA 1
ATOM 3326 C C . PHE A 1 422 ? 10.295 -12.909 -5.889 1.00 90.19 422 PHE A C 1
ATOM 3328 O O . PHE A 1 422 ? 10.424 -12.770 -4.675 1.00 90.19 422 PHE A O 1
ATOM 3335 N N . GLU A 1 423 ? 9.358 -12.254 -6.575 1.00 89.81 423 GLU A N 1
ATOM 3336 C CA . GLU A 1 423 ? 8.447 -11.281 -5.945 1.00 89.81 423 GLU A CA 1
ATOM 3337 C C . GLU A 1 423 ? 7.042 -11.832 -5.714 1.00 89.81 423 GLU A C 1
ATOM 3339 O O . GLU A 1 423 ? 6.344 -11.449 -4.770 1.00 89.81 423 GLU A O 1
ATOM 3344 N N . LEU A 1 424 ? 6.653 -12.805 -6.533 1.00 90.00 424 LEU A N 1
ATOM 3345 C CA . LEU A 1 424 ? 5.435 -13.592 -6.400 1.00 90.00 424 LEU A CA 1
ATOM 3346 C C . LEU A 1 424 ? 5.779 -15.048 -6.059 1.00 90.00 424 LEU A C 1
ATOM 3348 O O . LEU A 1 424 ? 5.275 -15.944 -6.740 1.00 90.00 424 LEU 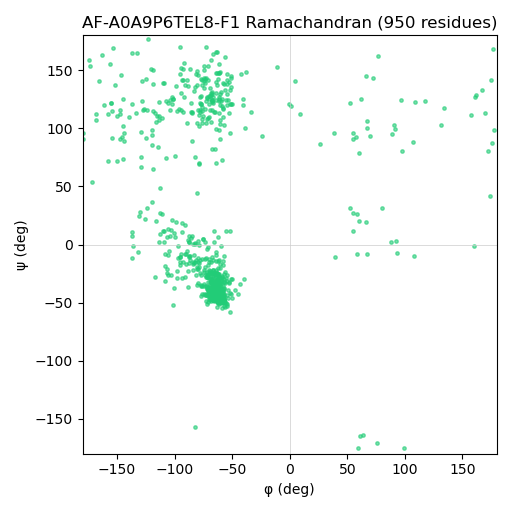A O 1
ATOM 3352 N N . PRO A 1 425 ? 6.654 -15.308 -5.062 1.00 77.31 425 PRO A N 1
ATOM 3353 C CA . PRO A 1 425 ? 7.270 -16.612 -4.896 1.00 77.31 425 PRO A CA 1
ATOM 3354 C C . PRO A 1 425 ? 6.215 -17.720 -4.848 1.00 77.31 425 PRO A C 1
ATOM 3356 O O . PRO A 1 425 ? 5.149 -17.534 -4.242 1.00 77.31 425 PRO A O 1
ATOM 3359 N N . PRO A 1 426 ? 6.486 -18.875 -5.485 1.00 68.31 426 PRO A N 1
ATOM 3360 C CA . PRO A 1 426 ? 5.648 -20.039 -5.307 1.00 68.31 426 PRO A CA 1
ATOM 3361 C C . PRO A 1 426 ? 5.540 -20.304 -3.807 1.00 68.31 426 PRO A C 1
ATOM 3363 O O . PRO A 1 426 ? 6.566 -20.412 -3.135 1.00 68.31 426 PRO A O 1
ATOM 3366 N N . GLY A 1 427 ? 4.320 -20.370 -3.265 1.00 66.44 427 GLY A N 1
ATOM 3367 C CA . GLY A 1 427 ? 4.129 -20.795 -1.882 1.00 66.44 427 GLY A CA 1
ATOM 3368 C C . GLY A 1 427 ? 4.854 -22.126 -1.738 1.00 66.44 427 GLY A C 1
ATOM 3369 O O . GLY A 1 427 ? 4.498 -23.059 -2.455 1.00 66.44 427 GLY A O 1
ATOM 3370 N N . ASN A 1 428 ? 5.936 -22.152 -0.947 1.00 60.91 428 ASN A N 1
ATOM 3371 C CA . ASN A 1 428 ? 6.945 -23.215 -0.934 1.00 60.91 428 ASN A CA 1
ATOM 3372 C C . ASN A 1 428 ? 6.292 -24.594 -1.103 1.00 60.91 428 ASN A C 1
ATOM 3374 O O . ASN A 1 428 ? 5.749 -25.152 -0.154 1.00 60.91 428 ASN A O 1
ATOM 3378 N N . ARG A 1 429 ? 6.325 -25.152 -2.322 1.00 53.28 429 ARG A N 1
ATOM 3379 C CA . ARG A 1 429 ? 5.617 -26.408 -2.637 1.00 53.28 429 ARG A CA 1
ATOM 3380 C C . ARG A 1 429 ? 6.162 -27.599 -1.843 1.00 53.28 429 ARG A C 1
ATOM 3382 O O . ARG A 1 429 ? 5.442 -28.568 -1.646 1.00 53.28 429 ARG A O 1
ATOM 3389 N N . GLY A 1 430 ? 7.404 -27.509 -1.357 1.00 54.00 430 GLY A N 1
ATOM 3390 C CA . GLY A 1 430 ? 8.007 -28.491 -0.447 1.00 54.00 430 GLY A CA 1
ATOM 3391 C C . GLY A 1 430 ? 7.480 -28.428 0.990 1.00 54.00 430 GLY A C 1
ATOM 3392 O O . GLY A 1 430 ? 7.686 -29.356 1.758 1.00 54.00 430 GLY A O 1
ATOM 3393 N N . LEU A 1 431 ? 6.755 -27.368 1.341 1.00 54.38 431 LEU A N 1
ATOM 3394 C CA . LEU A 1 431 ? 6.162 -27.146 2.655 1.00 54.38 431 LEU A CA 1
ATOM 3395 C C . LEU A 1 431 ? 4.653 -27.455 2.664 1.00 54.38 431 LEU A C 1
ATOM 3397 O O . LEU A 1 431 ? 3.936 -27.021 3.554 1.00 54.38 431 LEU A O 1
ATOM 3401 N N . ARG A 1 432 ? 4.164 -28.263 1.710 1.00 54.38 432 ARG A N 1
ATOM 3402 C CA . ARG A 1 432 ? 2.816 -28.871 1.763 1.00 54.38 432 ARG A CA 1
ATOM 3403 C C . ARG A 1 432 ? 2.649 -29.845 2.944 1.00 54.38 432 ARG A C 1
ATOM 3405 O O . ARG A 1 432 ? 1.548 -30.307 3.195 1.00 54.38 432 ARG A O 1
ATOM 3412 N N . ALA A 1 433 ? 3.751 -30.159 3.629 1.00 55.22 433 ALA A N 1
ATOM 3413 C CA . ALA A 1 433 ? 3.798 -30.887 4.893 1.00 55.22 433 ALA A CA 1
ATOM 3414 C C . ALA A 1 433 ? 3.974 -29.965 6.118 1.00 55.22 433 ALA A C 1
ATOM 3416 O O . ALA A 1 433 ? 4.179 -30.465 7.223 1.00 55.22 433 ALA A O 1
ATOM 3417 N N . LEU A 1 434 ? 3.935 -28.635 5.949 1.00 58.78 434 LEU A N 1
ATOM 3418 C CA . LEU A 1 434 ? 3.764 -27.756 7.102 1.00 58.78 434 LEU A CA 1
ATOM 3419 C C . LEU A 1 434 ? 2.442 -28.097 7.758 1.00 58.78 434 LEU A C 1
ATOM 3421 O O . LEU A 1 434 ? 1.419 -28.204 7.086 1.00 58.78 434 LEU A O 1
ATOM 3425 N N . LYS A 1 435 ? 2.518 -28.310 9.066 1.00 62.19 435 LYS A N 1
ATOM 3426 C CA . LYS A 1 435 ? 1.400 -28.698 9.909 1.00 62.19 435 LYS A CA 1
ATOM 3427 C C . LYS A 1 435 ? 0.221 -27.752 9.684 1.00 62.19 435 LYS A C 1
ATOM 3429 O O . LYS A 1 435 ? 0.409 -26.544 9.567 1.00 62.19 435 LYS A O 1
ATOM 3434 N N . GLU A 1 436 ? -0.975 -28.324 9.718 1.00 72.88 436 GLU A N 1
ATOM 3435 C CA . GLU A 1 436 ? -2.286 -27.662 9.807 1.00 72.88 436 GLU A CA 1
ATOM 3436 C C . GLU A 1 436 ? -2.283 -26.447 10.771 1.00 72.88 436 GLU A C 1
ATOM 3438 O O . GLU A 1 436 ? -2.942 -25.439 10.531 1.00 72.88 436 GLU A O 1
ATOM 3443 N N . GLU A 1 437 ? -1.426 -26.483 11.799 1.00 72.56 437 GLU A N 1
ATOM 3444 C CA . GLU A 1 437 ? -1.137 -25.388 12.736 1.00 72.56 437 GLU A CA 1
ATOM 3445 C C . GLU A 1 437 ? -0.668 -24.063 12.089 1.00 72.56 437 GLU A C 1
ATOM 3447 O O . GLU A 1 437 ? -0.963 -22.996 12.623 1.00 72.56 437 GLU A O 1
ATOM 3452 N N . GLU A 1 438 ? 0.061 -24.075 10.964 1.00 77.25 438 GLU A N 1
ATOM 3453 C CA . GLU A 1 438 ? 0.487 -22.830 10.295 1.00 77.25 438 GLU A CA 1
ATOM 3454 C C . GLU A 1 438 ? -0.629 -22.203 9.452 1.00 77.25 438 GLU A C 1
ATOM 3456 O O . GLU A 1 438 ? -0.710 -20.978 9.332 1.00 77.25 438 GLU A O 1
ATOM 3461 N N . GLU A 1 439 ? -1.496 -23.032 8.868 1.00 80.06 439 GLU A N 1
ATOM 3462 C CA . GLU A 1 439 ? -2.665 -22.568 8.111 1.00 80.06 439 GLU A CA 1
ATOM 3463 C C . GLU A 1 439 ? -3.739 -21.998 9.044 1.00 80.06 439 GLU A C 1
ATOM 3465 O O . GLU A 1 439 ? -4.429 -21.049 8.671 1.00 80.06 439 GLU A O 1
ATOM 3470 N N . LEU A 1 440 ? -3.794 -22.473 10.295 1.00 84.88 440 LEU A N 1
ATOM 3471 C CA . LEU A 1 440 ? -4.712 -21.988 11.328 1.00 84.88 440 LEU A CA 1
ATOM 3472 C C . LEU A 1 440 ? -4.671 -20.461 11.495 1.00 84.88 440 LEU A C 1
ATOM 3474 O O . LEU A 1 440 ? -5.709 -19.808 11.625 1.00 84.88 440 LEU A O 1
ATOM 3478 N N . TYR A 1 441 ? -3.473 -19.869 11.484 1.00 88.12 441 TYR A N 1
ATOM 3479 C CA . TYR A 1 441 ? -3.333 -18.428 11.675 1.00 88.12 441 TYR A CA 1
ATOM 3480 C C . TYR A 1 441 ? -3.644 -17.618 10.428 1.00 88.12 441 TYR A C 1
ATOM 3482 O O . TYR A 1 441 ? -3.900 -16.432 10.577 1.00 88.12 441 TYR A O 1
ATOM 3490 N N . GLY A 1 442 ? -3.625 -18.214 9.238 1.00 87.50 442 GLY A N 1
ATOM 3491 C CA . GLY A 1 442 ? -4.011 -17.612 7.962 1.00 87.50 442 GLY A CA 1
ATOM 3492 C C . GLY A 1 442 ? -3.250 -16.351 7.512 1.00 87.50 442 GLY A C 1
ATOM 3493 O O . GLY A 1 442 ? -3.766 -15.513 6.766 1.00 87.50 442 GLY A O 1
ATOM 3494 N N . TRP A 1 443 ? -2.003 -16.178 7.965 1.00 89.44 443 TRP A N 1
ATOM 3495 C CA . TRP A 1 443 ? -1.161 -15.038 7.574 1.00 89.44 443 TRP A CA 1
ATOM 3496 C C . TRP A 1 443 ? -0.829 -15.009 6.080 1.00 89.44 443 TRP A C 1
ATOM 3498 O O . TRP A 1 443 ? -0.577 -13.937 5.526 1.00 89.44 443 TRP A O 1
ATOM 3508 N N . LYS A 1 444 ? -0.800 -16.177 5.426 1.00 83.56 444 LYS A N 1
ATOM 3509 C CA . LYS A 1 444 ? -0.521 -16.296 3.987 1.00 83.56 444 LYS A CA 1
ATOM 3510 C C . LYS A 1 444 ? -1.693 -15.783 3.157 1.00 83.56 444 LYS A C 1
ATOM 3512 O O . LYS A 1 444 ? -1.475 -15.135 2.140 1.00 83.56 444 LYS A O 1
ATOM 3517 N N . GLU A 1 445 ? -2.917 -16.044 3.599 1.00 81.38 445 GLU A N 1
ATOM 3518 C CA . GLU A 1 445 ? -4.149 -15.591 2.965 1.00 81.38 445 GLU A CA 1
ATOM 3519 C C . GLU A 1 445 ? -4.349 -14.088 3.141 1.00 81.38 445 GLU A C 1
ATOM 3521 O O . GLU A 1 445 ? -5.044 -13.476 2.337 1.00 81.38 445 GLU A O 1
ATOM 3526 N N . GLU A 1 446 ? -3.817 -13.495 4.214 1.00 81.06 446 GLU A N 1
ATOM 3527 C CA . GLU A 1 446 ? -3.870 -12.045 4.453 1.00 81.06 446 GLU A CA 1
ATOM 3528 C C . GLU A 1 446 ? -2.885 -11.245 3.621 1.00 81.06 446 GLU A C 1
ATOM 3530 O O . GLU A 1 446 ? -3.130 -10.065 3.352 1.00 81.06 446 GLU A O 1
ATOM 3535 N N . LEU A 1 447 ? -1.775 -11.863 3.210 1.00 78.12 447 LEU A N 1
ATOM 3536 C CA . LEU A 1 447 ? -0.893 -11.215 2.260 1.00 78.12 447 LEU A CA 1
ATOM 3537 C C . LEU A 1 447 ? -1.683 -10.908 1.005 1.00 78.12 447 LEU A C 1
ATOM 3539 O O . LEU A 1 447 ? -2.465 -11.716 0.510 1.00 78.12 447 LEU A O 1
ATOM 3543 N N . GLU A 1 448 ? -1.429 -9.725 0.466 1.00 68.00 448 GLU A N 1
ATOM 3544 C CA . GLU A 1 448 ? -1.928 -9.339 -0.834 1.00 68.00 448 GLU A CA 1
ATOM 3545 C C . GLU A 1 448 ? -1.368 -10.326 -1.882 1.00 68.00 448 GLU A C 1
ATOM 3547 O O . GLU A 1 448 ? -0.261 -10.170 -2.402 1.00 68.00 448 GLU A O 1
ATOM 3552 N N . GLY A 1 449 ? -2.130 -11.400 -2.122 1.00 64.75 449 GLY A N 1
ATOM 3553 C CA . GLY A 1 449 ? -1.983 -12.440 -3.134 1.00 64.75 449 GLY A CA 1
ATOM 3554 C C . GLY A 1 449 ? -2.006 -11.864 -4.541 1.00 64.75 449 GLY A C 1
ATOM 3555 O O . GLY A 1 449 ? -2.987 -11.946 -5.271 1.00 64.75 449 GLY A O 1
ATOM 3556 N N . TRP A 1 450 ? -0.925 -11.188 -4.904 1.00 80.38 450 TRP A N 1
ATOM 3557 C CA . TRP A 1 450 ? -0.527 -11.019 -6.296 1.00 80.38 450 TRP A CA 1
ATOM 3558 C C . TRP A 1 450 ? -0.060 -12.348 -6.896 1.00 80.38 450 TRP A C 1
ATOM 3560 O O . TRP A 1 450 ? -0.115 -12.539 -8.110 1.00 80.38 450 TRP A O 1
ATOM 3570 N N . GLY A 1 451 ? 0.399 -13.256 -6.029 1.00 68.31 451 GLY A N 1
ATOM 3571 C CA . GLY A 1 451 ? 0.609 -14.649 -6.364 1.00 68.31 451 GLY A CA 1
ATOM 3572 C C . GLY A 1 451 ? -0.676 -15.434 -6.124 1.00 68.31 451 GLY A C 1
ATOM 3573 O O . GLY A 1 451 ? -1.302 -15.255 -5.083 1.00 68.31 451 GLY A O 1
ATOM 3574 N N . ALA A 1 452 ? -1.037 -16.315 -7.052 1.00 81.88 452 ALA A N 1
ATOM 3575 C CA . ALA A 1 452 ? -2.056 -17.345 -6.915 1.00 81.88 452 ALA A CA 1
ATOM 3576 C C . ALA A 1 452 ? -1.620 -18.337 -5.826 1.00 81.88 452 ALA A C 1
ATOM 3578 O O . ALA A 1 452 ? -1.210 -19.465 -6.102 1.00 81.88 452 ALA A O 1
ATOM 3579 N N . ALA A 1 453 ? -1.631 -17.892 -4.568 1.00 78.69 453 ALA A N 1
ATOM 3580 C CA . ALA A 1 453 ? -1.112 -18.631 -3.422 1.00 78.69 453 ALA A CA 1
ATOM 3581 C C . ALA A 1 453 ? -1.812 -19.989 -3.295 1.00 78.69 453 ALA A C 1
ATOM 3583 O O . ALA A 1 453 ? -1.155 -21.002 -3.063 1.00 78.69 453 ALA A O 1
ATOM 3584 N N . TYR A 1 454 ? -3.113 -20.025 -3.596 1.00 82.94 454 TYR A N 1
ATOM 3585 C CA . TYR A 1 454 ? -3.915 -21.247 -3.666 1.00 82.94 454 TYR A CA 1
ATOM 3586 C C . TYR A 1 454 ? -3.446 -22.245 -4.740 1.00 82.94 454 TYR A C 1
ATOM 3588 O O . TYR A 1 454 ? -3.661 -23.445 -4.603 1.00 82.94 454 TYR A O 1
ATOM 3596 N N . ALA A 1 455 ? -2.770 -21.775 -5.793 1.00 82.81 455 ALA A N 1
ATOM 3597 C CA . ALA A 1 455 ? -2.159 -22.594 -6.841 1.00 82.81 455 ALA A CA 1
ATOM 3598 C C . ALA A 1 455 ? -0.670 -22.908 -6.564 1.00 82.81 455 ALA A C 1
ATOM 3600 O O . ALA A 1 455 ? 0.049 -23.414 -7.433 1.00 82.81 455 ALA A O 1
ATOM 3601 N N . GLY A 1 456 ? -0.184 -22.614 -5.353 1.00 77.75 456 GLY A N 1
ATOM 3602 C CA . GLY A 1 456 ? 1.219 -22.773 -4.976 1.00 77.75 456 GLY A CA 1
ATOM 3603 C C . GLY A 1 456 ? 2.112 -21.623 -5.449 1.00 77.75 456 GLY A C 1
ATOM 3604 O O . GLY A 1 456 ? 3.282 -21.870 -5.728 1.00 77.75 456 GLY A O 1
ATOM 3605 N N . GLY A 1 457 ? 1.555 -20.406 -5.537 1.00 84.38 457 GLY A N 1
ATOM 3606 C CA . GLY A 1 457 ? 2.183 -19.114 -5.865 1.00 84.38 457 GLY A CA 1
ATOM 3607 C C . GLY A 1 457 ? 2.513 -18.891 -7.349 1.00 84.38 457 GLY A C 1
ATOM 3608 O O . GLY A 1 457 ? 2.052 -19.641 -8.210 1.00 84.38 457 GLY A O 1
ATOM 3609 N N . GLY A 1 458 ? 3.249 -17.817 -7.660 1.00 89.44 458 GLY A N 1
ATOM 3610 C CA . GLY A 1 458 ? 3.332 -17.272 -9.024 1.00 89.44 458 GLY A CA 1
ATOM 3611 C C . GLY A 1 458 ? 1.980 -16.748 -9.523 1.00 89.44 458 GLY A C 1
ATOM 3612 O O . GLY A 1 458 ? 1.060 -16.547 -8.743 1.00 89.44 458 GLY A O 1
ATOM 3613 N N . THR A 1 459 ? 1.810 -16.530 -10.822 1.00 94.06 459 THR A N 1
ATOM 3614 C CA . THR A 1 459 ? 0.518 -16.140 -11.415 1.00 94.06 459 THR A CA 1
ATOM 3615 C C . THR A 1 459 ? -0.256 -17.368 -11.916 1.00 94.06 459 THR A C 1
ATOM 3617 O O . THR A 1 459 ? 0.339 -18.283 -12.489 1.00 94.06 459 THR A O 1
ATOM 3620 N N . ASP A 1 460 ? -1.591 -17.405 -11.749 1.00 93.75 460 ASP A N 1
ATOM 3621 C CA . ASP A 1 460 ? -2.396 -18.577 -12.148 1.00 93.75 460 ASP A CA 1
ATOM 3622 C C . ASP A 1 460 ? -2.171 -18.927 -13.635 1.00 93.75 460 ASP A C 1
ATOM 3624 O O . ASP A 1 460 ? -2.337 -18.113 -14.546 1.00 93.75 460 ASP A O 1
ATOM 3628 N N . SER A 1 461 ? -1.779 -20.169 -13.914 1.00 94.38 461 SER A N 1
ATOM 3629 C CA . SER A 1 461 ? -1.574 -20.655 -15.279 1.00 94.38 461 SER A CA 1
ATOM 3630 C C . SER A 1 461 ? -2.844 -20.610 -16.147 1.00 94.38 461 SER A C 1
ATOM 3632 O O . SER A 1 461 ? -2.725 -20.402 -17.361 1.00 94.38 461 SER A O 1
ATOM 3634 N N . ARG A 1 462 ? -4.043 -20.708 -15.546 1.00 95.31 462 ARG A N 1
ATOM 3635 C CA . ARG A 1 462 ? -5.348 -20.727 -16.233 1.00 95.31 462 ARG A CA 1
ATOM 3636 C C . ARG A 1 462 ? -5.674 -19.407 -16.937 1.00 95.31 462 ARG A C 1
ATOM 3638 O O . ARG A 1 462 ? -6.233 -19.422 -18.033 1.00 95.31 462 ARG A O 1
ATOM 3645 N N . ILE A 1 463 ? -5.236 -18.259 -16.399 1.00 96.12 463 ILE A N 1
ATOM 3646 C CA . ILE A 1 463 ? -5.426 -16.949 -17.062 1.00 96.12 463 ILE A CA 1
ATOM 3647 C C . ILE A 1 463 ? -4.552 -16.800 -18.324 1.00 96.12 463 ILE A C 1
ATOM 3649 O O . ILE A 1 463 ? -4.806 -15.945 -19.176 1.00 96.12 463 ILE A O 1
ATOM 3653 N N . GLY A 1 464 ? -3.547 -17.669 -18.489 1.00 96.12 464 GLY A N 1
ATOM 3654 C CA . GLY A 1 464 ? -2.660 -17.784 -19.643 1.00 96.12 464 GLY A CA 1
ATOM 3655 C C . GLY A 1 464 ? -1.570 -16.712 -19.739 1.00 96.12 464 GLY A C 1
ATOM 3656 O O . GLY A 1 464 ? -1.612 -15.659 -19.111 1.00 96.12 464 GLY A O 1
ATOM 3657 N N . TRP A 1 465 ? -0.534 -16.988 -20.539 1.00 95.75 465 TRP A N 1
ATOM 3658 C CA . TRP A 1 465 ? 0.751 -16.269 -20.470 1.00 95.75 465 TRP A CA 1
ATOM 3659 C C . TRP A 1 465 ? 0.662 -14.746 -20.670 1.00 95.75 465 TRP A C 1
ATOM 3661 O O . TRP A 1 465 ? 1.334 -14.016 -19.947 1.00 95.75 465 TRP A O 1
ATOM 3671 N N . LYS A 1 466 ? -0.188 -14.266 -21.591 1.00 96.75 466 LYS A N 1
ATOM 3672 C CA . LYS A 1 466 ? -0.376 -12.824 -21.844 1.00 96.75 466 LYS A CA 1
ATOM 3673 C C . LYS A 1 466 ? -1.008 -12.100 -20.650 1.00 96.75 466 LYS A C 1
ATOM 3675 O O . LYS A 1 466 ? -0.574 -11.010 -20.295 1.00 96.75 466 LYS A O 1
ATOM 3680 N N . ALA A 1 467 ? -2.016 -12.705 -20.019 1.00 96.56 467 ALA A N 1
ATOM 3681 C CA . ALA A 1 467 ? -2.638 -12.132 -18.827 1.00 96.56 467 ALA A CA 1
ATOM 3682 C C . ALA A 1 467 ? -1.646 -12.156 -17.658 1.00 96.56 467 ALA A C 1
ATOM 3684 O O . ALA A 1 467 ? -1.445 -11.138 -17.010 1.00 96.56 467 ALA A O 1
ATOM 3685 N N . ARG A 1 468 ? -0.911 -13.263 -17.481 1.00 95.94 468 ARG A N 1
ATOM 3686 C CA . ARG A 1 468 ? 0.168 -13.376 -16.486 1.00 95.94 468 ARG A CA 1
ATOM 3687 C C . ARG A 1 468 ? 1.256 -12.312 -16.644 1.00 95.94 468 ARG A C 1
ATOM 3689 O O . ARG A 1 468 ? 1.720 -11.756 -15.655 1.00 95.94 468 ARG A O 1
ATOM 3696 N N . SER A 1 469 ? 1.702 -12.006 -17.868 1.00 96.25 469 SER A N 1
ATOM 3697 C CA . SER A 1 469 ? 2.653 -10.900 -18.081 1.00 96.25 469 SER A CA 1
ATOM 3698 C C . SER A 1 469 ? 2.054 -9.545 -17.707 1.00 96.25 469 SER A C 1
ATOM 3700 O O . SER A 1 469 ? 2.753 -8.725 -17.128 1.00 96.25 469 SER A O 1
ATOM 3702 N N . LEU A 1 470 ? 0.764 -9.317 -17.969 1.00 97.19 470 LEU A N 1
ATOM 3703 C CA . LEU A 1 470 ? 0.096 -8.070 -17.589 1.00 97.19 470 LEU A CA 1
ATOM 3704 C C . LEU A 1 470 ? -0.066 -7.933 -16.071 1.00 97.19 470 LEU A C 1
ATOM 3706 O O . LEU A 1 470 ? 0.196 -6.856 -15.552 1.00 97.19 470 LEU A O 1
ATOM 3710 N N . VAL A 1 471 ? -0.409 -9.010 -15.358 1.00 96.88 471 VAL A N 1
ATOM 3711 C CA . VAL A 1 471 ? -0.458 -9.021 -13.883 1.00 96.88 471 VAL A CA 1
ATOM 3712 C C . VAL A 1 471 ? 0.909 -8.673 -13.297 1.00 96.88 471 VAL A C 1
ATOM 3714 O O . VAL A 1 471 ? 1.014 -7.797 -12.446 1.00 96.88 471 VAL A O 1
ATOM 3717 N N . ARG A 1 472 ? 1.981 -9.281 -13.814 1.00 96.06 472 ARG A N 1
ATOM 3718 C CA . ARG A 1 472 ? 3.354 -8.966 -13.389 1.00 96.06 472 ARG A CA 1
ATOM 3719 C C . ARG A 1 472 ? 3.771 -7.538 -13.736 1.00 96.06 472 ARG A C 1
ATOM 3721 O O . ARG A 1 472 ? 4.444 -6.897 -12.943 1.00 96.06 472 ARG A O 1
ATOM 3728 N N . ALA A 1 473 ? 3.363 -7.023 -14.896 1.00 96.06 473 ALA A N 1
ATOM 3729 C CA . ALA A 1 473 ? 3.603 -5.627 -15.259 1.00 96.06 473 ALA A CA 1
ATOM 3730 C C . ALA A 1 473 ? 2.847 -4.661 -14.333 1.00 96.06 473 ALA A C 1
ATOM 3732 O O . ALA A 1 473 ? 3.388 -3.623 -13.967 1.00 96.06 473 ALA A O 1
ATOM 3733 N N . ALA A 1 474 ? 1.619 -5.010 -13.935 1.00 96.38 474 ALA A N 1
ATOM 3734 C CA . ALA A 1 474 ? 0.852 -4.246 -12.960 1.00 96.38 474 ALA A CA 1
ATOM 3735 C C . ALA A 1 474 ? 1.525 -4.253 -11.585 1.00 96.38 474 ALA A C 1
ATOM 3737 O O . ALA A 1 474 ? 1.619 -3.203 -10.959 1.00 96.38 474 ALA A O 1
ATOM 3738 N N . TRP A 1 475 ? 2.046 -5.407 -11.158 1.00 95.31 475 TRP A N 1
ATOM 3739 C CA . TRP A 1 475 ? 2.817 -5.526 -9.923 1.00 95.31 475 TRP A CA 1
ATOM 3740 C C . TRP A 1 475 ? 4.056 -4.630 -9.958 1.00 95.31 475 TRP A C 1
ATOM 3742 O O . TRP A 1 475 ? 4.266 -3.846 -9.039 1.00 95.31 475 TRP A O 1
ATOM 3752 N N . VAL A 1 476 ? 4.835 -4.688 -11.046 1.00 94.81 476 VAL A N 1
ATOM 3753 C CA . VAL A 1 476 ? 6.026 -3.845 -11.237 1.00 94.81 476 VAL A CA 1
ATOM 3754 C C . VAL A 1 476 ? 5.670 -2.367 -11.148 1.00 94.81 476 VAL A C 1
ATOM 3756 O O . VAL A 1 476 ? 6.336 -1.628 -10.431 1.00 94.81 476 VAL A O 1
ATOM 3759 N N . ALA A 1 477 ? 4.612 -1.933 -11.835 1.00 94.19 477 ALA A N 1
ATOM 3760 C CA . ALA A 1 477 ? 4.163 -0.550 -11.749 1.00 94.19 477 ALA A CA 1
ATOM 3761 C C . ALA A 1 477 ? 3.815 -0.187 -10.295 1.00 94.19 477 ALA A C 1
ATOM 3763 O O . ALA A 1 477 ? 4.429 0.713 -9.732 1.00 94.19 477 ALA A O 1
ATOM 3764 N N . ALA A 1 478 ? 2.932 -0.956 -9.654 1.00 92.44 478 ALA A N 1
ATOM 3765 C CA . ALA A 1 478 ? 2.424 -0.683 -8.310 1.00 92.44 478 ALA A CA 1
ATOM 3766 C C . ALA A 1 478 ? 3.447 -0.820 -7.167 1.00 92.44 478 ALA A C 1
ATOM 3768 O O . ALA A 1 478 ? 3.143 -0.375 -6.069 1.00 92.44 478 ALA A O 1
ATOM 3769 N N . ASN A 1 479 ? 4.612 -1.441 -7.379 1.00 89.56 479 ASN A N 1
ATOM 3770 C CA . ASN A 1 479 ? 5.608 -1.648 -6.315 1.00 89.56 479 ASN A CA 1
ATOM 3771 C C . ASN A 1 479 ? 6.941 -0.938 -6.572 1.00 89.56 479 ASN A C 1
ATOM 3773 O O . ASN A 1 479 ? 7.648 -0.616 -5.624 1.00 89.56 479 ASN A O 1
ATOM 3777 N N . TRP A 1 480 ? 7.323 -0.705 -7.831 1.00 90.06 480 TRP A N 1
ATOM 3778 C CA . TRP A 1 480 ? 8.629 -0.116 -8.158 1.00 90.06 480 TRP A CA 1
ATOM 3779 C C . TRP A 1 480 ? 8.566 1.328 -8.626 1.00 90.06 480 TRP A C 1
ATOM 3781 O O . TRP A 1 480 ? 9.583 2.017 -8.610 1.00 90.06 480 TRP A O 1
ATOM 3791 N N . GLN A 1 481 ? 7.405 1.775 -9.103 1.00 84.81 481 GLN A N 1
ATOM 3792 C CA . GLN A 1 481 ? 7.245 3.108 -9.686 1.00 84.81 481 GLN A CA 1
ATOM 3793 C C . GLN A 1 481 ? 6.419 4.045 -8.800 1.00 84.81 481 GLN A C 1
ATOM 3795 O O . GLN A 1 481 ? 6.194 5.192 -9.184 1.00 84.81 481 GLN A O 1
ATOM 3800 N N . THR A 1 482 ? 5.982 3.585 -7.624 1.00 75.94 482 THR A N 1
ATOM 3801 C CA . THR A 1 482 ? 5.199 4.391 -6.680 1.00 75.94 482 THR A CA 1
ATOM 3802 C C . THR A 1 482 ? 5.968 5.616 -6.205 1.00 75.94 482 THR A C 1
ATOM 3804 O O . THR A 1 482 ? 7.191 5.587 -6.067 1.00 75.94 482 THR A O 1
ATOM 3807 N N . GLY A 1 483 ? 5.242 6.697 -5.930 1.00 74.31 483 GLY A N 1
ATOM 3808 C CA . GLY A 1 483 ? 5.798 7.999 -5.560 1.00 74.31 483 GLY A CA 1
ATOM 3809 C C . GLY A 1 483 ? 5.990 8.944 -6.750 1.00 74.31 483 GLY A C 1
ATOM 3810 O O . GLY A 1 483 ? 6.252 10.132 -6.550 1.00 74.31 483 GLY A O 1
ATOM 3811 N N . GLN A 1 484 ? 5.797 8.472 -7.988 1.00 77.38 484 GLN A N 1
ATOM 3812 C CA . GLN A 1 484 ? 5.805 9.320 -9.181 1.00 77.38 484 GLN A CA 1
ATOM 3813 C C . GLN A 1 484 ? 4.421 9.941 -9.416 1.00 77.38 484 GLN A C 1
ATOM 3815 O O . GLN A 1 484 ? 3.579 9.405 -10.142 1.00 77.38 484 GLN A O 1
ATOM 3820 N N . ARG A 1 485 ? 4.194 11.118 -8.822 1.00 75.12 485 ARG A N 1
ATOM 3821 C CA . ARG A 1 485 ? 2.969 11.905 -9.038 1.00 75.12 485 ARG A CA 1
ATOM 3822 C C . ARG A 1 485 ? 2.916 12.424 -10.477 1.00 75.12 485 ARG A C 1
ATOM 3824 O O . ARG A 1 485 ? 3.822 13.131 -10.919 1.00 75.12 485 ARG A O 1
ATOM 3831 N N . ALA A 1 486 ? 1.844 12.101 -11.193 1.00 72.00 486 ALA A N 1
ATOM 3832 C CA . ALA A 1 486 ? 1.522 12.687 -12.487 1.00 72.00 486 ALA A CA 1
ATOM 3833 C C . ALA A 1 486 ? 0.158 13.379 -12.422 1.00 72.00 486 ALA A C 1
ATOM 3835 O O . ALA A 1 486 ? -0.729 12.995 -11.663 1.00 72.00 486 ALA A O 1
ATOM 3836 N N . LEU A 1 487 ? -0.019 14.413 -13.240 1.00 68.94 487 LEU A N 1
ATOM 3837 C CA . LEU A 1 487 ? -1.342 14.991 -13.449 1.00 68.94 487 LEU A CA 1
ATOM 3838 C C . LEU A 1 487 ? -2.202 13.974 -14.202 1.00 68.94 487 LEU A C 1
ATOM 3840 O O . LEU A 1 487 ? -1.757 13.419 -15.215 1.00 68.94 487 LEU A O 1
ATOM 3844 N N . SER A 1 488 ? -3.411 13.722 -13.700 1.00 62.38 488 SER A N 1
ATOM 3845 C CA . SER A 1 488 ? -4.364 12.835 -14.363 1.00 62.38 488 SER A CA 1
ATOM 3846 C C . SER A 1 488 ? -4.664 13.354 -15.774 1.00 62.38 488 SER A C 1
ATOM 3848 O O . SER A 1 488 ? -5.150 14.467 -15.945 1.00 62.38 488 SER A O 1
ATOM 3850 N N . GLN A 1 489 ? -4.362 12.558 -16.805 1.00 59.62 489 GLN A N 1
ATOM 3851 C CA . GLN A 1 489 ? -4.558 12.941 -18.213 1.00 59.62 489 GLN A CA 1
ATOM 3852 C C . GLN A 1 489 ? -6.009 12.796 -18.700 1.00 59.62 489 GLN A C 1
ATOM 3854 O O . GLN A 1 489 ? -6.269 13.005 -19.881 1.00 59.62 489 GLN A O 1
ATOM 3859 N N . THR A 1 490 ? -6.952 12.419 -17.836 1.00 56.62 490 THR A N 1
ATOM 3860 C CA . THR A 1 490 ? -8.353 12.187 -18.222 1.00 56.62 490 THR A CA 1
ATOM 3861 C C . THR A 1 490 ? -9.169 13.460 -18.472 1.00 56.62 490 THR A C 1
ATOM 3863 O O . THR A 1 490 ? -10.352 13.358 -18.779 1.00 56.62 490 THR A O 1
ATOM 3866 N N . GLY A 1 491 ? -8.556 14.645 -18.423 1.00 46.25 491 GLY A N 1
ATOM 3867 C CA . GLY A 1 491 ? -9.205 15.899 -18.792 1.00 46.25 491 GLY A CA 1
ATOM 3868 C C . GLY A 1 491 ? -9.270 16.103 -20.305 1.00 46.25 491 GLY A C 1
ATOM 3869 O O . GLY A 1 491 ? -8.299 16.528 -20.925 1.00 46.25 491 GLY A O 1
ATOM 3870 N N . THR A 1 492 ? -10.444 15.849 -20.880 1.00 51.31 492 THR A N 1
ATOM 3871 C CA . THR A 1 492 ? -11.023 16.707 -21.928 1.00 51.31 492 THR A CA 1
ATOM 3872 C C . THR A 1 492 ? -10.833 18.183 -21.552 1.00 51.31 492 THR A C 1
ATOM 3874 O O . THR A 1 492 ? -10.902 18.474 -20.365 1.00 51.31 492 THR A O 1
ATOM 3877 N N . ASP A 1 493 ? -10.632 19.083 -22.524 1.00 51.00 493 ASP A N 1
ATOM 3878 C CA . ASP A 1 493 ? -10.199 20.504 -22.421 1.00 51.00 493 ASP A CA 1
ATOM 3879 C C . ASP A 1 493 ? -10.965 21.456 -21.458 1.00 51.00 493 ASP A C 1
ATOM 3881 O O . ASP A 1 493 ? -10.777 22.673 -21.491 1.00 51.00 493 ASP A O 1
ATOM 3885 N N . VAL A 1 494 ? -11.823 20.947 -20.579 1.00 56.81 494 VAL A N 1
ATOM 3886 C CA . VAL A 1 494 ? -12.413 21.693 -19.470 1.00 56.81 494 VAL A CA 1
ATOM 3887 C C . VAL A 1 494 ? -11.388 21.736 -18.339 1.00 56.81 494 VAL A C 1
ATOM 3889 O O . VAL A 1 494 ? -11.124 20.739 -17.671 1.00 56.81 494 VAL A O 1
ATOM 3892 N N . ALA A 1 495 ? -10.761 22.898 -18.180 1.00 50.06 495 ALA A N 1
ATOM 3893 C CA . ALA A 1 495 ? -9.804 23.194 -17.127 1.00 50.06 495 ALA A CA 1
ATOM 3894 C C . ALA A 1 495 ? -10.478 23.153 -15.744 1.00 50.06 495 ALA A C 1
ATOM 3896 O O . ALA A 1 495 ? -10.847 24.191 -15.207 1.00 50.06 495 ALA A O 1
ATOM 3897 N N . ASP A 1 496 ? -10.638 21.961 -15.174 1.00 55.00 496 ASP A N 1
ATOM 3898 C CA . ASP A 1 496 ? -10.912 21.820 -13.746 1.00 55.00 496 ASP A CA 1
ATOM 3899 C C . ASP A 1 496 ? -9.643 22.226 -12.986 1.00 55.00 496 ASP A C 1
ATOM 3901 O O . ASP A 1 496 ? -8.576 21.619 -13.144 1.00 55.00 496 ASP A O 1
ATOM 3905 N N . GLU A 1 497 ? -9.736 23.306 -12.208 1.00 59.09 497 GLU A N 1
ATOM 3906 C CA . GLU A 1 497 ? -8.606 23.907 -11.490 1.00 59.09 497 GLU A CA 1
ATOM 3907 C C . GLU A 1 497 ? -7.999 22.982 -10.417 1.00 59.09 497 GLU A C 1
ATOM 3909 O O . GLU A 1 497 ? -6.849 23.185 -10.023 1.00 59.09 497 GLU A O 1
ATOM 3914 N N . ASP A 1 498 ? -8.694 21.907 -10.039 1.00 60.16 498 ASP A N 1
ATOM 3915 C CA . ASP A 1 498 ? -8.330 21.014 -8.930 1.00 60.16 498 ASP A CA 1
ATOM 3916 C C . ASP A 1 498 ? -7.503 19.782 -9.331 1.00 60.16 498 ASP A C 1
ATOM 3918 O O . ASP A 1 498 ? -7.436 18.813 -8.576 1.00 60.16 498 ASP A O 1
ATOM 3922 N N . GLY A 1 499 ? -6.870 19.798 -10.512 1.00 68.50 499 GLY A N 1
ATOM 3923 C CA . GLY A 1 499 ? -6.117 18.688 -11.117 1.00 68.50 499 GLY A CA 1
ATOM 3924 C C . GLY A 1 499 ? -5.567 17.644 -10.134 1.00 68.50 499 GLY A C 1
ATOM 3925 O O . GLY A 1 499 ? -4.457 17.780 -9.614 1.00 68.50 499 GLY A O 1
ATOM 3926 N N . TRP A 1 500 ? -6.341 16.574 -9.915 1.00 74.25 500 TRP A N 1
ATOM 3927 C CA . TRP A 1 500 ? -6.000 15.508 -8.978 1.00 74.25 500 TRP A CA 1
ATOM 3928 C C . TRP A 1 500 ? -4.657 14.891 -9.371 1.00 74.25 500 TRP A C 1
ATOM 3930 O O . TRP A 1 500 ? -4.492 14.336 -10.465 1.00 74.25 500 TRP A O 1
ATOM 3940 N N . MET A 1 501 ? -3.675 15.000 -8.477 1.00 77.69 501 MET A N 1
ATOM 3941 C CA . MET A 1 501 ? -2.397 14.319 -8.642 1.00 77.69 501 MET A CA 1
ATOM 3942 C C . MET A 1 501 ? -2.612 12.829 -8.408 1.00 77.69 501 MET A C 1
ATOM 3944 O O . MET A 1 501 ? -2.804 12.391 -7.276 1.00 77.69 501 MET A O 1
ATOM 3948 N N . VAL A 1 502 ? -2.551 12.054 -9.485 1.00 82.69 502 VAL A N 1
ATOM 3949 C CA . VAL A 1 502 ? -2.640 10.597 -9.435 1.00 82.69 502 VAL A CA 1
ATOM 3950 C C . VAL A 1 502 ? -1.229 10.032 -9.501 1.00 82.69 502 VAL A C 1
ATOM 3952 O O . VAL A 1 502 ? -0.392 10.484 -10.286 1.00 82.69 502 VAL A O 1
ATOM 3955 N N . ASP A 1 503 ? -0.933 9.031 -8.678 1.00 86.31 503 ASP A N 1
ATOM 3956 C CA . ASP A 1 503 ? 0.305 8.279 -8.849 1.00 86.31 503 ASP A CA 1
ATOM 3957 C C . ASP A 1 503 ? 0.247 7.530 -10.190 1.00 86.31 503 ASP A C 1
ATOM 3959 O O . ASP A 1 503 ? -0.583 6.637 -10.398 1.00 86.31 503 ASP A O 1
ATOM 3963 N N . SER A 1 504 ? 1.120 7.917 -11.124 1.00 89.25 504 SER A N 1
ATOM 3964 C CA . SER A 1 504 ? 1.155 7.337 -12.471 1.00 89.25 504 SER A CA 1
ATOM 3965 C C . SER A 1 504 ? 1.358 5.823 -12.451 1.00 89.25 504 SER A C 1
ATOM 3967 O O . SER A 1 504 ? 0.843 5.120 -13.324 1.00 89.25 504 SER A O 1
ATOM 3969 N N . ALA A 1 505 ? 2.044 5.313 -11.427 1.00 91.81 505 ALA A N 1
ATOM 3970 C CA . ALA A 1 505 ? 2.261 3.894 -11.216 1.00 91.81 505 ALA A CA 1
ATOM 3971 C C . ALA A 1 505 ? 0.949 3.122 -11.039 1.00 91.81 505 ALA A C 1
ATOM 3973 O O . ALA A 1 505 ? 0.745 2.087 -11.680 1.00 91.81 505 ALA A O 1
ATOM 3974 N N . PHE A 1 506 ? 0.028 3.642 -10.221 1.00 94.00 506 PHE A N 1
ATOM 3975 C CA . PHE A 1 506 ? -1.258 2.993 -9.983 1.00 94.00 506 PHE A CA 1
ATOM 3976 C C . PHE A 1 506 ? -2.171 3.058 -11.209 1.00 94.00 506 PHE A C 1
ATOM 3978 O O . PHE A 1 506 ? -2.803 2.056 -11.534 1.00 94.00 506 PHE A O 1
ATOM 3985 N N . ALA A 1 507 ? -2.165 4.160 -11.964 1.00 91.94 507 ALA A N 1
ATOM 3986 C CA . ALA A 1 507 ? -2.916 4.255 -13.222 1.00 91.94 507 ALA A CA 1
ATOM 3987 C C . ALA A 1 507 ? -2.419 3.247 -14.284 1.00 91.94 507 ALA A C 1
ATOM 3989 O O . ALA A 1 507 ? -3.205 2.614 -15.002 1.00 91.94 507 ALA A O 1
ATOM 3990 N N . ILE A 1 508 ? -1.097 3.044 -14.369 1.00 93.69 508 ILE A N 1
ATOM 3991 C CA . ILE A 1 508 ? -0.515 2.003 -15.227 1.00 93.69 508 ILE A CA 1
ATOM 3992 C C . ILE A 1 508 ? -0.945 0.620 -14.726 1.00 93.69 508 ILE A C 1
ATOM 3994 O O . ILE A 1 508 ? -1.396 -0.198 -15.531 1.00 93.69 508 ILE A O 1
ATOM 3998 N N . ALA A 1 509 ? -0.842 0.355 -13.420 1.00 95.69 509 ALA A N 1
ATOM 3999 C CA . ALA A 1 509 ? -1.236 -0.922 -12.831 1.00 95.69 509 ALA A CA 1
ATOM 4000 C C . ALA A 1 509 ? -2.714 -1.252 -13.097 1.00 95.69 509 ALA A C 1
ATOM 4002 O O . ALA A 1 509 ? -3.020 -2.353 -13.557 1.00 95.69 509 ALA A O 1
ATOM 4003 N N . GLU A 1 510 ? -3.610 -0.283 -12.912 1.00 95.94 510 GLU A N 1
ATOM 4004 C CA . GLU A 1 510 ? -5.041 -0.380 -13.204 1.00 95.94 510 GLU A CA 1
ATOM 4005 C C . GLU A 1 510 ? -5.284 -0.813 -14.655 1.00 95.94 510 GLU A C 1
ATOM 4007 O O . GLU A 1 510 ? -5.943 -1.825 -14.911 1.00 95.94 510 GLU A O 1
ATOM 4012 N N . THR A 1 511 ? -4.681 -0.102 -15.613 1.00 96.06 511 THR A N 1
ATOM 4013 C CA . THR A 1 511 ? -4.825 -0.390 -17.048 1.00 96.06 511 THR A CA 1
ATOM 4014 C C . THR A 1 511 ? -4.365 -1.813 -17.381 1.00 96.06 511 THR A C 1
ATOM 4016 O O . THR A 1 511 ? -5.001 -2.530 -18.162 1.00 96.06 511 THR A O 1
ATOM 4019 N N . ARG A 1 512 ? -3.256 -2.265 -16.781 1.00 97.25 512 ARG A N 1
ATOM 4020 C CA . ARG A 1 512 ? -2.717 -3.616 -16.996 1.00 97.25 512 ARG A CA 1
ATOM 4021 C C . ARG A 1 512 ? -3.606 -4.697 -16.381 1.00 97.25 512 ARG A C 1
ATOM 4023 O O . ARG A 1 512 ? -3.830 -5.717 -17.036 1.00 97.25 512 ARG A O 1
ATOM 4030 N N . LEU A 1 513 ? -4.161 -4.470 -15.190 1.00 97.31 513 LEU A N 1
ATOM 4031 C CA . LEU A 1 513 ? -5.101 -5.394 -14.545 1.00 97.31 513 LEU A CA 1
ATOM 4032 C C . LEU A 1 513 ? -6.409 -5.519 -15.333 1.00 97.31 513 LEU A C 1
ATOM 4034 O O . LEU A 1 513 ? -6.882 -6.632 -15.555 1.00 97.31 513 LEU A O 1
ATOM 4038 N N . GLN A 1 514 ? -6.950 -4.417 -15.857 1.00 97.06 514 GLN A N 1
ATOM 4039 C CA . GLN A 1 514 ? -8.123 -4.463 -16.737 1.00 97.06 514 GLN A CA 1
ATOM 4040 C C . GLN A 1 514 ? -7.870 -5.299 -17.997 1.00 97.06 514 GLN A C 1
ATOM 4042 O O . GLN A 1 514 ? -8.693 -6.136 -18.372 1.00 97.06 514 GLN A O 1
ATOM 4047 N N . GLN A 1 515 ? -6.716 -5.113 -18.646 1.00 97.50 515 GLN A N 1
ATOM 4048 C CA . GLN A 1 515 ? -6.335 -5.918 -19.809 1.00 97.50 515 GLN A CA 1
ATOM 4049 C C . GLN A 1 515 ? -6.171 -7.401 -19.440 1.00 97.50 515 GLN A C 1
ATOM 4051 O O . GLN A 1 515 ? -6.597 -8.273 -20.203 1.00 97.50 515 GLN A O 1
ATOM 4056 N N . ALA A 1 516 ? -5.595 -7.702 -18.271 1.00 97.19 516 ALA A N 1
ATOM 4057 C CA . ALA A 1 516 ? -5.469 -9.068 -17.773 1.00 97.19 516 ALA A CA 1
ATOM 4058 C C . ALA A 1 516 ? -6.845 -9.720 -17.553 1.00 97.19 516 ALA A C 1
ATOM 4060 O O . ALA A 1 516 ? -7.053 -10.841 -18.016 1.00 97.19 516 ALA A O 1
ATOM 4061 N N . LEU A 1 517 ? -7.799 -9.000 -16.950 1.00 97.25 517 LEU A N 1
ATOM 4062 C CA . LEU A 1 517 ? -9.179 -9.457 -16.741 1.00 97.25 517 LEU A CA 1
ATOM 4063 C C . LEU A 1 517 ? -9.897 -9.752 -18.057 1.00 97.25 517 LEU A C 1
ATOM 4065 O O . LEU A 1 517 ? -10.535 -10.794 -18.197 1.00 97.25 517 LEU A O 1
ATOM 4069 N N . LEU A 1 518 ? -9.756 -8.878 -19.058 1.00 97.44 518 LEU A N 1
ATOM 4070 C CA . LEU A 1 518 ? -10.332 -9.111 -20.384 1.00 97.44 518 LEU A CA 1
ATOM 4071 C C . LEU A 1 518 ? -9.774 -10.384 -21.032 1.00 97.44 518 LEU A C 1
ATOM 4073 O O . LEU A 1 518 ? -10.521 -11.138 -21.653 1.00 97.44 518 LEU A O 1
ATOM 4077 N N . LEU A 1 519 ? -8.472 -10.649 -20.891 1.00 97.31 519 LEU A N 1
ATOM 4078 C CA . LEU A 1 519 ? -7.855 -11.871 -21.413 1.00 97.31 519 LEU A CA 1
ATOM 4079 C C . LEU A 1 519 ? -8.246 -13.124 -20.618 1.00 97.31 519 LEU A C 1
ATOM 4081 O O . LEU A 1 519 ? -8.410 -14.179 -21.229 1.00 97.31 519 LEU A O 1
ATOM 4085 N N . ALA A 1 520 ? -8.409 -13.015 -19.297 1.00 96.75 520 ALA A N 1
ATOM 4086 C CA . ALA A 1 520 ? -8.881 -14.098 -18.437 1.00 96.75 520 ALA A CA 1
ATOM 4087 C C . ALA A 1 520 ? -10.321 -14.503 -18.796 1.00 96.75 520 ALA A C 1
ATOM 4089 O O . ALA A 1 520 ? -10.586 -15.674 -19.061 1.00 96.75 520 ALA A O 1
ATOM 4090 N N . ARG A 1 521 ? -11.225 -13.526 -18.940 1.00 96.88 521 ARG A N 1
ATOM 4091 C CA . ARG A 1 521 ? -12.620 -13.762 -19.355 1.00 96.88 521 ARG A CA 1
ATOM 4092 C C . ARG A 1 521 ? -12.723 -14.328 -20.771 1.00 96.88 521 ARG A C 1
ATOM 4094 O O . ARG A 1 521 ? -13.502 -15.243 -21.011 1.00 96.88 521 ARG A O 1
ATOM 4101 N N . LYS A 1 522 ? -11.881 -13.865 -21.707 1.00 97.38 522 LYS A N 1
ATOM 4102 C CA . LYS A 1 522 ? -11.781 -14.449 -23.064 1.00 97.38 522 LYS A CA 1
ATOM 4103 C C . LYS A 1 522 ? -11.360 -15.922 -23.065 1.00 97.38 522 LYS A C 1
ATOM 4105 O O . LYS A 1 522 ? -11.593 -16.602 -24.057 1.00 97.38 522 LYS A O 1
ATOM 4110 N N . ARG A 1 523 ? -10.738 -16.413 -21.989 1.00 96.75 523 ARG A N 1
ATOM 4111 C CA . ARG A 1 523 ? -10.405 -17.833 -21.802 1.00 96.75 523 ARG A CA 1
ATOM 4112 C C . ARG A 1 523 ? -11.515 -18.648 -21.133 1.00 96.75 523 ARG A C 1
ATOM 4114 O O . ARG A 1 523 ? -11.309 -19.829 -20.893 1.00 96.75 523 ARG A O 1
ATOM 4121 N N . GLY A 1 524 ? -12.670 -18.045 -20.861 1.00 96.69 524 GLY A N 1
ATOM 4122 C CA . GLY A 1 524 ? -13.821 -18.727 -20.275 1.00 96.69 524 GLY A CA 1
ATOM 4123 C C . GLY A 1 524 ? -13.889 -18.669 -18.751 1.00 96.69 524 GLY A C 1
ATOM 4124 O O . GLY A 1 524 ? -14.820 -19.234 -18.193 1.00 96.69 524 GLY A O 1
ATOM 4125 N N . LEU A 1 525 ? -12.966 -17.971 -18.077 1.00 96.38 525 LEU A N 1
ATOM 4126 C CA . LEU A 1 525 ? -13.067 -17.752 -16.632 1.00 96.38 525 LEU A CA 1
ATOM 4127 C C . LEU A 1 525 ? -14.221 -16.788 -16.337 1.00 96.38 525 LEU A C 1
ATOM 4129 O O . LEU A 1 525 ? -14.268 -15.677 -16.879 1.00 96.38 525 LEU A O 1
ATOM 4133 N N . LYS A 1 526 ? -15.141 -17.215 -15.475 1.00 96.19 526 LYS A N 1
ATOM 4134 C CA . LYS A 1 526 ? -16.273 -16.426 -14.980 1.00 96.19 526 LYS A CA 1
ATOM 4135 C C . LYS A 1 526 ? -16.155 -16.291 -13.467 1.00 96.19 526 LYS A C 1
ATOM 4137 O O . LYS A 1 526 ? -15.579 -17.161 -12.829 1.00 96.19 526 LYS A O 1
ATOM 4142 N N . LEU A 1 527 ? -16.660 -15.184 -12.921 1.00 94.81 527 LEU A N 1
ATOM 4143 C CA . LEU A 1 527 ? -16.540 -14.913 -11.486 1.00 94.81 527 LEU A CA 1
ATOM 4144 C C . LEU A 1 527 ? -17.404 -15.881 -10.686 1.00 94.81 527 LEU A C 1
ATOM 4146 O O . LEU A 1 527 ? -16.918 -16.456 -9.727 1.00 94.81 527 LEU A O 1
ATOM 4150 N N . ASP A 1 528 ? -18.639 -16.084 -11.137 1.00 92.00 528 ASP A N 1
ATOM 4151 C CA . ASP A 1 528 ? -19.549 -17.110 -10.647 1.00 92.00 528 ASP A CA 1
ATOM 4152 C C . ASP A 1 528 ? -19.873 -18.044 -11.819 1.00 92.00 528 ASP A C 1
ATOM 4154 O O . ASP A 1 528 ? -20.423 -17.615 -12.844 1.00 92.00 528 ASP A O 1
ATOM 4158 N N . GLN A 1 529 ? -19.446 -19.300 -11.710 1.00 91.81 529 GLN A N 1
ATOM 4159 C CA . GLN A 1 529 ? -19.800 -20.358 -12.645 1.00 91.81 529 GLN A CA 1
ATOM 4160 C C . GLN A 1 529 ? -20.429 -21.502 -11.863 1.00 91.81 529 GLN A C 1
ATOM 4162 O O . GLN A 1 529 ? -19.771 -22.124 -11.034 1.00 91.81 529 GLN A O 1
ATOM 4167 N N . ASP A 1 530 ? -21.707 -21.768 -12.138 1.00 89.50 530 ASP A N 1
ATOM 4168 C CA . ASP A 1 530 ? -22.476 -22.847 -11.506 1.00 89.50 530 ASP A CA 1
ATOM 4169 C C . ASP A 1 530 ? -22.469 -22.773 -9.972 1.00 89.50 530 ASP A C 1
ATOM 4171 O O . ASP A 1 530 ? -22.609 -23.768 -9.265 1.00 89.50 530 ASP A O 1
ATOM 4175 N N . GLY A 1 531 ? -22.304 -21.560 -9.450 1.00 85.38 531 GLY A N 1
ATOM 4176 C CA . GLY A 1 531 ? -22.282 -21.291 -8.035 1.00 85.38 531 GLY A CA 1
ATOM 4177 C C . GLY A 1 531 ? -20.940 -21.394 -7.333 1.00 85.38 531 GLY A C 1
ATOM 4178 O O . GLY A 1 531 ? -20.865 -21.204 -6.116 1.00 85.38 531 GLY A O 1
ATOM 4179 N N . VAL A 1 532 ? -19.886 -21.678 -8.086 1.00 89.12 532 VAL A N 1
ATOM 4180 C CA . VAL A 1 532 ? -18.522 -21.719 -7.581 1.00 89.12 532 VAL A CA 1
ATOM 4181 C C . VAL A 1 532 ? -17.823 -20.427 -7.983 1.00 89.12 532 VAL A C 1
ATOM 4183 O O . VAL A 1 532 ? -17.771 -20.070 -9.164 1.00 89.12 532 VAL A O 1
ATOM 4186 N N . VAL A 1 533 ? -17.272 -19.723 -6.992 1.00 93.38 533 VAL A N 1
ATOM 4187 C CA . VAL A 1 533 ? -16.511 -18.494 -7.231 1.00 93.38 533 VAL A CA 1
ATOM 4188 C C . VAL A 1 533 ? -15.130 -18.857 -7.770 1.00 93.38 533 VAL A C 1
ATOM 4190 O O . VAL A 1 533 ? -14.348 -19.518 -7.081 1.00 93.38 533 VAL A O 1
ATOM 4193 N N . ASP A 1 534 ? -14.786 -18.422 -8.988 1.00 94.19 534 ASP A N 1
ATOM 4194 C CA . ASP A 1 534 ? -13.435 -18.655 -9.506 1.00 94.19 534 ASP A CA 1
ATOM 4195 C C . ASP A 1 534 ? -12.430 -17.771 -8.763 1.00 94.19 534 ASP A C 1
ATOM 4197 O O . ASP A 1 534 ? -12.349 -16.553 -8.958 1.00 94.19 534 ASP A O 1
ATOM 4201 N N . ARG A 1 535 ? -11.614 -18.418 -7.931 1.00 92.62 535 ARG A N 1
ATOM 4202 C CA . ARG A 1 535 ? -10.632 -17.753 -7.076 1.00 92.62 535 ARG A CA 1
ATOM 4203 C C . ARG A 1 535 ? -9.593 -16.924 -7.843 1.00 92.62 535 ARG A C 1
ATOM 4205 O O . ARG A 1 535 ? -9.167 -15.894 -7.332 1.00 92.62 535 ARG A O 1
ATOM 4212 N N . ALA A 1 536 ? -9.207 -17.302 -9.068 1.00 93.31 536 ALA A N 1
ATOM 4213 C CA . ALA A 1 536 ? -8.256 -16.508 -9.858 1.00 93.31 536 ALA A CA 1
ATOM 4214 C C . ALA A 1 536 ? -8.858 -15.174 -10.270 1.00 93.31 536 ALA A C 1
ATOM 4216 O O . ALA A 1 536 ? -8.195 -14.138 -10.215 1.00 93.31 536 ALA A O 1
ATOM 4217 N N . LEU A 1 537 ? -10.104 -15.219 -10.746 1.00 94.75 537 LEU A N 1
ATOM 4218 C CA . LEU A 1 537 ? -10.788 -14.025 -11.207 1.00 94.75 537 LEU A CA 1
ATOM 4219 C C . LEU A 1 537 ? -11.161 -13.132 -10.024 1.00 94.75 537 LEU A C 1
ATOM 4221 O O . LEU A 1 537 ? -11.000 -11.919 -10.122 1.00 94.75 537 LEU A O 1
ATOM 4225 N N . MET A 1 538 ? -11.556 -13.740 -8.906 1.00 94.44 538 MET A N 1
ATOM 4226 C CA . MET A 1 538 ? -11.799 -13.073 -7.631 1.00 94.44 538 MET A CA 1
ATOM 4227 C C . MET A 1 538 ? -10.574 -12.287 -7.148 1.00 94.44 538 MET A C 1
ATOM 4229 O O . MET A 1 538 ? -10.664 -11.081 -6.928 1.00 94.44 538 MET A O 1
ATOM 4233 N N . GLU A 1 539 ? -9.407 -12.938 -7.061 1.00 92.75 539 GLU A N 1
ATOM 4234 C CA . GLU A 1 539 ? -8.149 -12.288 -6.668 1.00 92.75 539 GLU A CA 1
ATOM 4235 C C . GLU A 1 539 ? -7.744 -11.192 -7.666 1.00 92.75 539 GLU A C 1
ATOM 4237 O O . GLU A 1 539 ? -7.275 -10.126 -7.275 1.00 92.75 539 GLU A O 1
ATOM 4242 N N . LEU A 1 540 ? -7.941 -11.404 -8.971 1.00 95.12 540 LEU A N 1
ATOM 4243 C CA . LEU A 1 540 ? -7.575 -10.410 -9.981 1.00 95.12 540 LEU A CA 1
ATOM 4244 C C . LEU A 1 540 ? -8.487 -9.168 -9.950 1.00 95.12 540 LEU A C 1
ATOM 4246 O O . LEU A 1 540 ? -8.006 -8.045 -10.125 1.00 95.12 540 LEU A O 1
ATOM 4250 N N . GLU A 1 541 ? -9.790 -9.351 -9.727 1.00 96.19 541 GLU A N 1
ATOM 4251 C CA . GLU A 1 541 ? -10.742 -8.248 -9.562 1.00 96.19 541 GLU A CA 1
ATOM 4252 C C . GLU A 1 541 ? -10.543 -7.521 -8.229 1.00 96.19 541 GLU A C 1
ATOM 4254 O O . GLU A 1 541 ? -10.556 -6.289 -8.220 1.00 96.19 541 GLU A O 1
ATOM 4259 N N . SER A 1 542 ? -10.260 -8.230 -7.131 1.00 94.62 542 SER A N 1
ATOM 4260 C CA . SER A 1 542 ? -9.978 -7.588 -5.840 1.00 94.62 542 SER A CA 1
ATOM 4261 C C . SER A 1 542 ? -8.713 -6.726 -5.903 1.00 94.62 542 SER A C 1
ATOM 4263 O O . SER A 1 542 ? -8.687 -5.623 -5.357 1.00 94.62 542 SER A O 1
ATOM 4265 N N . ARG A 1 543 ? -7.695 -7.142 -6.673 1.00 94.00 543 ARG A N 1
ATOM 4266 C CA . ARG A 1 543 ? -6.502 -6.322 -6.966 1.00 94.00 543 ARG A CA 1
ATOM 4267 C C . ARG A 1 543 ? -6.845 -5.069 -7.751 1.00 94.00 543 ARG A C 1
ATOM 4269 O O . ARG A 1 543 ? -6.329 -4.002 -7.435 1.00 94.00 543 ARG A O 1
ATOM 4276 N N . LEU A 1 544 ? -7.699 -5.181 -8.768 1.00 96.38 544 LEU A N 1
ATOM 4277 C CA . LEU A 1 544 ? -8.144 -4.012 -9.522 1.00 96.38 544 LEU A CA 1
ATOM 4278 C C . LEU A 1 544 ? -8.862 -3.020 -8.599 1.00 96.38 544 LEU A C 1
ATOM 4280 O O . LEU A 1 544 ? -8.549 -1.833 -8.647 1.00 96.38 544 LEU A O 1
ATOM 4284 N N . ALA A 1 545 ? -9.776 -3.503 -7.754 1.00 96.62 545 ALA A N 1
ATOM 4285 C CA . ALA A 1 545 ? -10.495 -2.671 -6.793 1.00 96.62 545 ALA A CA 1
ATOM 4286 C C . ALA A 1 545 ? -9.538 -1.984 -5.810 1.00 96.62 545 ALA A C 1
ATOM 4288 O O . ALA A 1 545 ? -9.637 -0.779 -5.602 1.00 96.62 545 ALA A O 1
ATOM 4289 N N . TYR A 1 546 ? -8.555 -2.720 -5.289 1.00 95.25 546 TYR A N 1
ATOM 4290 C CA . TYR A 1 546 ? -7.522 -2.178 -4.412 1.00 95.25 546 TYR A CA 1
ATOM 4291 C C . TYR A 1 546 ? -6.666 -1.098 -5.089 1.00 95.25 546 TYR A C 1
ATOM 4293 O O . TYR A 1 546 ? -6.478 -0.027 -4.524 1.00 95.25 546 TYR A O 1
ATOM 4301 N N . ILE A 1 547 ? -6.190 -1.321 -6.321 1.00 95.75 547 ILE A N 1
ATOM 4302 C CA . ILE A 1 547 ? -5.444 -0.290 -7.061 1.00 95.75 547 ILE A CA 1
ATOM 4303 C C . ILE A 1 547 ? -6.310 0.956 -7.285 1.00 95.75 547 ILE A C 1
ATOM 4305 O O . ILE A 1 547 ? -5.824 2.073 -7.123 1.00 95.75 547 ILE A O 1
ATOM 4309 N N . CYS A 1 548 ? -7.593 0.781 -7.606 1.00 96.00 548 CYS A N 1
ATOM 4310 C CA . CYS A 1 548 ? -8.525 1.897 -7.753 1.00 96.00 548 CYS A CA 1
ATOM 4311 C C . CYS A 1 548 ? -8.746 2.644 -6.420 1.00 96.00 548 CYS A C 1
ATOM 4313 O O . CYS A 1 548 ? -8.804 3.872 -6.407 1.00 96.00 548 CYS A O 1
ATOM 4315 N N . GLU A 1 549 ? -8.787 1.928 -5.293 1.00 95.25 549 GLU A N 1
ATOM 4316 C CA . GLU A 1 549 ? -8.809 2.517 -3.949 1.00 95.25 549 GLU A CA 1
ATOM 4317 C C . GLU A 1 549 ? -7.534 3.336 -3.671 1.00 95.25 549 GLU A C 1
ATOM 4319 O O . GLU A 1 549 ? -7.621 4.446 -3.150 1.00 95.25 549 GLU A O 1
ATOM 4324 N N . CYS A 1 550 ? -6.354 2.834 -4.057 1.00 93.00 550 CYS A N 1
ATOM 4325 C CA . CYS A 1 550 ? -5.076 3.537 -3.896 1.00 93.00 550 CYS A CA 1
ATOM 4326 C C . CYS A 1 550 ? -4.952 4.795 -4.765 1.00 93.00 550 CYS A C 1
ATOM 4328 O O . CYS A 1 550 ? -4.285 5.744 -4.357 1.00 93.00 550 CYS A O 1
ATOM 4330 N N . ILE A 1 551 ? -5.586 4.822 -5.943 1.00 93.81 551 ILE A N 1
ATOM 4331 C CA . ILE A 1 551 ? -5.662 6.025 -6.789 1.00 93.81 551 ILE A CA 1
ATOM 4332 C C . ILE A 1 551 ? -6.429 7.144 -6.068 1.00 93.81 551 ILE A C 1
ATOM 4334 O O . ILE A 1 551 ? -6.098 8.313 -6.249 1.00 93.81 551 ILE A O 1
ATOM 4338 N N . ASN A 1 552 ? -7.422 6.784 -5.244 1.00 92.31 552 ASN A N 1
ATOM 4339 C CA . ASN A 1 552 ? -8.172 7.684 -4.364 1.00 92.31 552 ASN A CA 1
ATOM 4340 C C . ASN A 1 552 ? -8.765 8.926 -5.064 1.00 92.31 552 ASN A C 1
ATOM 4342 O O . ASN A 1 552 ? -8.890 9.988 -4.461 1.00 92.31 552 ASN A O 1
ATOM 4346 N N . THR A 1 553 ? -9.127 8.803 -6.344 1.00 91.12 553 THR A N 1
ATOM 4347 C CA . THR A 1 553 ? -9.953 9.799 -7.044 1.00 91.12 553 THR A CA 1
ATOM 4348 C C . THR A 1 553 ? -11.417 9.376 -6.973 1.00 91.12 553 THR A C 1
ATOM 4350 O O . THR A 1 553 ? -11.683 8.173 -6.951 1.00 91.12 553 THR A O 1
ATOM 4353 N N . PRO A 1 554 ? -12.391 10.301 -7.003 1.00 90.56 554 PRO A N 1
ATOM 4354 C CA . PRO A 1 554 ? -13.809 9.935 -6.939 1.00 90.56 554 PRO A CA 1
ATOM 4355 C C . PRO A 1 554 ? -14.237 8.903 -8.001 1.00 90.56 554 PRO A C 1
ATOM 4357 O O . PRO A 1 554 ? -14.974 7.960 -7.704 1.00 90.56 554 PRO A O 1
ATOM 4360 N N . LEU A 1 555 ? -13.713 9.018 -9.230 1.00 91.19 555 LEU A N 1
ATOM 4361 C CA . LEU A 1 555 ? -13.967 8.056 -10.307 1.00 91.19 555 LEU A CA 1
ATOM 4362 C C . LEU A 1 555 ? -13.363 6.678 -10.001 1.00 91.19 555 LEU A C 1
ATOM 4364 O O . LEU A 1 555 ? -14.025 5.655 -10.185 1.00 91.19 555 LEU A O 1
ATOM 4368 N N . ALA A 1 556 ? -12.117 6.639 -9.519 1.00 93.75 556 ALA A N 1
ATOM 4369 C CA . ALA A 1 556 ? -11.466 5.387 -9.153 1.00 93.75 556 ALA A CA 1
ATOM 4370 C C . ALA A 1 556 ? -12.134 4.741 -7.930 1.00 93.75 556 ALA A C 1
ATOM 4372 O O . ALA A 1 556 ? -12.346 3.534 -7.931 1.00 93.75 556 ALA A O 1
ATOM 4373 N N . LEU A 1 557 ? -12.559 5.519 -6.933 1.00 94.25 557 LEU A N 1
ATOM 4374 C CA . LEU A 1 557 ? -13.309 5.023 -5.777 1.00 94.25 557 LEU A CA 1
ATOM 4375 C C . LEU A 1 557 ? -14.673 4.455 -6.185 1.00 94.25 557 LEU A C 1
ATOM 4377 O O . LEU A 1 557 ? -15.028 3.366 -5.745 1.00 94.25 557 LEU A O 1
ATOM 4381 N N . THR A 1 558 ? -15.398 5.121 -7.089 1.00 93.44 558 THR A N 1
ATOM 4382 C CA . THR A 1 558 ? -16.681 4.617 -7.617 1.00 93.44 558 THR A CA 1
ATOM 4383 C C . THR A 1 558 ? -16.476 3.276 -8.312 1.00 93.44 558 THR A C 1
ATOM 4385 O O . THR A 1 558 ? -17.213 2.314 -8.096 1.00 93.44 558 THR A O 1
ATOM 4388 N N . LYS A 1 559 ? -15.414 3.174 -9.111 1.00 95.38 559 LYS A N 1
ATOM 4389 C CA . LYS A 1 559 ? -15.033 1.928 -9.767 1.00 95.38 559 LYS A CA 1
ATOM 4390 C C . LYS A 1 559 ? -14.599 0.851 -8.770 1.00 95.38 559 LYS A C 1
ATOM 4392 O O . LYS A 1 559 ? -14.977 -0.305 -8.943 1.00 95.38 559 LYS A O 1
ATOM 4397 N N . ALA A 1 560 ? -13.831 1.203 -7.739 1.00 96.31 560 ALA A N 1
ATOM 4398 C CA . ALA A 1 560 ? -13.441 0.285 -6.672 1.00 96.31 560 ALA A CA 1
ATOM 4399 C C . ALA A 1 560 ? -14.682 -0.275 -5.965 1.00 96.31 560 ALA A C 1
ATOM 4401 O O . ALA A 1 560 ? -14.791 -1.490 -5.822 1.00 96.31 560 ALA A O 1
ATOM 4402 N N . HIS A 1 561 ? -15.642 0.590 -5.624 1.00 95.56 561 HIS A N 1
ATOM 4403 C CA . HIS A 1 561 ? -16.921 0.217 -5.023 1.00 95.56 561 HIS A CA 1
ATOM 4404 C C . HIS A 1 561 ? -17.688 -0.769 -5.907 1.00 95.56 561 HIS A C 1
ATOM 4406 O O . HIS A 1 561 ? -18.008 -1.864 -5.463 1.00 95.56 561 HIS A O 1
ATOM 4412 N N . GLN A 1 562 ? -17.893 -0.444 -7.188 1.00 95.69 562 GLN A N 1
ATOM 4413 C CA . GLN A 1 562 ? -18.585 -1.325 -8.141 1.00 95.69 562 GLN A CA 1
ATOM 4414 C C . GLN A 1 562 ? -17.897 -2.684 -8.318 1.00 95.69 562 GLN A C 1
ATOM 4416 O O . GLN A 1 562 ? -18.550 -3.699 -8.561 1.00 95.69 562 GLN A O 1
ATOM 4421 N N . VAL A 1 563 ? -16.561 -2.731 -8.272 1.00 96.56 563 VAL A N 1
ATOM 4422 C CA . VAL A 1 563 ? -15.835 -4.003 -8.345 1.00 96.56 563 VAL A CA 1
ATOM 4423 C C . VAL A 1 563 ? -16.032 -4.790 -7.051 1.00 96.56 563 VAL A C 1
ATOM 4425 O O . VAL A 1 563 ? -16.420 -5.950 -7.134 1.00 96.56 563 VAL A O 1
ATOM 4428 N N . TYR A 1 564 ? -15.838 -4.178 -5.881 1.00 97.44 564 TYR A N 1
ATOM 4429 C CA . TYR A 1 564 ? -16.050 -4.844 -4.594 1.00 97.44 564 TYR A CA 1
ATOM 4430 C C . TYR A 1 564 ? -17.494 -5.321 -4.404 1.00 97.44 564 TYR A C 1
ATOM 4432 O O . TYR A 1 564 ? -17.684 -6.432 -3.932 1.00 97.44 564 TYR A O 1
ATOM 4440 N N . GLU A 1 565 ? -18.498 -4.562 -4.838 1.00 95.88 565 GLU A N 1
ATOM 4441 C CA . GLU A 1 565 ? -19.910 -4.957 -4.783 1.00 95.88 565 GLU A CA 1
ATOM 4442 C C . GLU A 1 565 ? -20.190 -6.209 -5.632 1.00 95.88 565 GLU A C 1
ATOM 4444 O O . GLU A 1 565 ? -20.863 -7.136 -5.185 1.00 95.88 565 GLU A O 1
ATOM 4449 N N . ARG A 1 566 ? -19.604 -6.306 -6.834 1.00 95.75 566 ARG A N 1
ATOM 4450 C CA . ARG A 1 566 ? -19.718 -7.523 -7.660 1.00 95.75 566 ARG A CA 1
ATOM 4451 C C . ARG A 1 566 ? -19.034 -8.729 -7.014 1.00 95.75 566 ARG A C 1
ATOM 4453 O O . ARG A 1 566 ? -19.560 -9.837 -7.086 1.00 95.75 566 ARG A O 1
ATOM 4460 N N . LEU A 1 567 ? -17.871 -8.529 -6.391 1.00 95.62 567 LEU A N 1
ATOM 4461 C CA . LEU A 1 567 ? -17.168 -9.596 -5.665 1.00 95.62 567 LEU A CA 1
ATOM 4462 C C . LEU A 1 567 ? -17.947 -10.028 -4.420 1.00 95.62 567 LEU A C 1
ATOM 4464 O O . LEU A 1 567 ? -18.038 -11.217 -4.124 1.00 95.62 567 LEU A O 1
ATOM 4468 N N . TRP A 1 568 ? -18.554 -9.064 -3.733 1.00 95.06 568 TRP A N 1
ATOM 4469 C CA . TRP A 1 568 ? -19.421 -9.276 -2.589 1.00 95.06 568 TRP A CA 1
ATOM 4470 C C . TRP A 1 568 ? -20.624 -10.150 -2.949 1.00 95.06 568 TRP A C 1
ATOM 4472 O O . TRP A 1 568 ? -20.856 -11.159 -2.293 1.00 95.06 568 TRP A O 1
ATOM 4482 N N . GLN A 1 569 ? -21.336 -9.824 -4.031 1.00 94.12 569 GLN A N 1
ATOM 4483 C CA . GLN A 1 569 ? -22.476 -10.612 -4.513 1.00 94.12 569 GLN A CA 1
ATOM 4484 C C . GLN A 1 569 ? -22.080 -12.059 -4.845 1.00 94.12 569 GLN A C 1
ATOM 4486 O O . GLN A 1 569 ? -22.801 -12.993 -4.492 1.00 94.12 569 GLN A O 1
ATOM 4491 N N . ALA A 1 570 ? -20.911 -12.258 -5.467 1.00 93.81 570 ALA A N 1
ATOM 4492 C CA . ALA A 1 570 ? -20.385 -13.592 -5.756 1.00 93.81 570 ALA A CA 1
ATOM 4493 C C . ALA A 1 570 ? -20.081 -14.383 -4.467 1.00 93.81 570 ALA A C 1
ATOM 4495 O O . ALA A 1 570 ? -20.459 -15.550 -4.354 1.00 93.81 570 ALA A O 1
ATOM 4496 N N . CYS A 1 571 ? -19.457 -13.741 -3.471 1.00 92.81 571 CYS A N 1
ATOM 4497 C CA . CYS A 1 571 ? -19.225 -14.329 -2.149 1.00 92.81 571 CYS A CA 1
ATOM 4498 C C . CYS A 1 571 ? -20.531 -14.663 -1.428 1.00 92.81 571 CYS A C 1
ATOM 4500 O O . CYS A 1 571 ? -20.688 -15.786 -0.962 1.00 92.81 571 CYS A O 1
ATOM 4502 N N . ALA A 1 572 ? -21.472 -13.722 -1.349 1.00 90.44 572 ALA A N 1
ATOM 4503 C CA . ALA A 1 572 ? -22.738 -13.901 -0.646 1.00 90.44 572 ALA A CA 1
ATOM 4504 C C . ALA A 1 572 ? -23.526 -15.098 -1.205 1.00 90.44 572 ALA A C 1
ATOM 4506 O O . ALA A 1 572 ? -23.965 -15.958 -0.444 1.00 90.44 572 ALA A O 1
ATOM 4507 N N . GLY A 1 573 ? -23.603 -15.229 -2.536 1.00 88.31 573 GLY A N 1
ATOM 4508 C CA . GLY A 1 573 ? -24.238 -16.385 -3.173 1.00 88.31 573 GLY A CA 1
ATOM 4509 C C . GLY A 1 573 ? -23.533 -17.715 -2.875 1.00 88.31 573 GLY A C 1
ATOM 4510 O O . GLY A 1 573 ? -24.187 -18.751 -2.759 1.00 88.31 573 GLY A O 1
ATOM 4511 N N . ALA A 1 574 ? -22.204 -17.716 -2.732 1.00 87.44 574 ALA A N 1
ATOM 4512 C CA . ALA A 1 574 ? -21.453 -18.906 -2.331 1.00 87.44 574 ALA A CA 1
ATOM 4513 C C . ALA A 1 574 ? -21.680 -19.272 -0.856 1.00 87.44 574 ALA A C 1
ATOM 4515 O O . ALA A 1 574 ? -21.890 -20.444 -0.552 1.00 87.44 574 ALA A O 1
ATOM 4516 N N . ILE A 1 575 ? -21.694 -18.280 0.037 1.00 87.69 575 ILE A N 1
ATOM 4517 C CA . ILE A 1 575 ? -21.920 -18.463 1.478 1.00 87.69 575 ILE A CA 1
ATOM 4518 C C . ILE A 1 575 ? -23.298 -19.083 1.734 1.00 87.69 575 ILE A C 1
ATOM 4520 O O . ILE A 1 575 ? -23.396 -20.060 2.471 1.00 87.69 575 ILE A O 1
ATOM 4524 N N . ASP A 1 576 ? -24.339 -18.598 1.054 1.00 85.62 576 ASP A N 1
ATOM 4525 C CA . ASP A 1 576 ? -25.704 -19.124 1.187 1.00 85.62 576 ASP A CA 1
ATOM 4526 C C . ASP A 1 576 ? -25.812 -20.617 0.826 1.00 85.62 576 ASP A C 1
ATOM 4528 O O . ASP A 1 576 ? -26.629 -21.346 1.391 1.00 85.62 576 ASP A O 1
ATOM 4532 N N . ARG A 1 577 ? -24.976 -21.094 -0.104 1.00 84.44 577 ARG A N 1
ATOM 4533 C CA . ARG A 1 577 ? -24.965 -22.495 -0.555 1.00 84.44 577 ARG A CA 1
ATOM 4534 C C . ARG A 1 577 ? -24.204 -23.432 0.373 1.00 84.44 577 ARG A C 1
ATOM 4536 O O . ARG A 1 577 ? -24.500 -24.623 0.391 1.00 84.44 577 ARG A O 1
ATOM 4543 N N . LEU A 1 578 ? -23.231 -22.917 1.121 1.00 80.81 578 LEU A N 1
ATOM 4544 C CA . LEU A 1 578 ? -22.369 -23.723 1.988 1.00 80.81 578 LEU A CA 1
ATOM 4545 C C . LEU A 1 578 ? -23.088 -24.237 3.248 1.00 80.81 578 LEU A C 1
ATOM 4547 O O . LEU A 1 578 ? -22.579 -25.135 3.919 1.00 80.81 578 LEU A O 1
ATOM 4551 N N . GLY A 1 579 ? -24.291 -23.732 3.544 1.00 78.19 579 GLY A N 1
ATOM 4552 C CA . GLY A 1 579 ? -25.101 -24.183 4.675 1.00 78.19 579 GLY A CA 1
ATOM 4553 C C . GLY A 1 579 ? -24.417 -23.965 6.033 1.00 78.19 579 GLY A C 1
ATOM 4554 O O . GLY A 1 579 ? -23.447 -23.222 6.157 1.00 78.19 579 GLY A O 1
ATOM 4555 N N . LYS A 1 580 ? -24.934 -24.616 7.085 1.00 69.12 580 LYS A N 1
ATOM 4556 C CA . LYS A 1 580 ? -24.409 -24.484 8.462 1.00 69.12 580 LYS A CA 1
ATOM 4557 C C . LYS A 1 580 ? -23.098 -25.248 8.710 1.00 69.12 580 LYS A C 1
ATOM 4559 O O . LYS A 1 580 ? -22.449 -25.004 9.729 1.00 69.12 580 LYS A O 1
ATOM 4564 N N . ASP A 1 581 ? -22.705 -26.131 7.792 1.00 70.56 581 ASP A N 1
ATOM 4565 C CA . ASP A 1 581 ? -21.581 -27.055 7.984 1.00 70.56 581 ASP A CA 1
ATOM 4566 C C . ASP A 1 581 ? -20.244 -26.496 7.451 1.00 70.56 581 ASP A C 1
ATOM 4568 O O . ASP A 1 581 ? -19.176 -26.969 7.835 1.00 70.56 581 ASP A O 1
ATOM 4572 N N . GLY A 1 582 ? -20.270 -25.437 6.631 1.00 63.25 582 GLY A N 1
ATOM 4573 C CA . GLY A 1 582 ? -19.092 -24.814 6.009 1.00 63.25 582 GLY A CA 1
ATOM 4574 C C . GLY A 1 582 ? -18.304 -23.843 6.901 1.00 63.25 582 GLY A C 1
ATOM 4575 O O . GLY A 1 582 ? -17.947 -22.756 6.448 1.00 63.25 582 GLY A O 1
ATOM 4576 N N . LYS A 1 583 ? -18.039 -24.193 8.168 1.00 59.00 583 LYS A N 1
ATOM 4577 C CA . LYS A 1 583 ? -17.496 -23.255 9.178 1.00 59.00 583 LYS A CA 1
ATOM 4578 C C . LYS A 1 583 ? -16.105 -22.668 8.881 1.00 59.00 583 LYS A C 1
ATOM 4580 O O . LYS A 1 583 ? -15.770 -21.652 9.475 1.00 59.00 583 LYS A O 1
ATOM 4585 N N . ASP A 1 584 ? -15.348 -23.210 7.925 1.00 63.69 584 ASP A N 1
ATOM 4586 C CA . ASP A 1 584 ? -14.005 -22.716 7.567 1.00 63.69 584 ASP A CA 1
ATOM 4587 C C . ASP A 1 584 ? -13.791 -22.471 6.065 1.00 63.69 584 ASP A C 1
ATOM 4589 O O . ASP A 1 584 ? -12.667 -22.498 5.547 1.00 63.69 584 ASP A O 1
ATOM 4593 N N . CYS A 1 585 ? -14.864 -22.156 5.345 1.00 79.12 585 CYS A N 1
ATOM 4594 C CA . CYS A 1 585 ? -14.782 -21.806 3.932 1.00 79.12 585 CYS A CA 1
ATOM 4595 C C . CYS A 1 585 ? -14.045 -20.471 3.718 1.00 79.12 585 CYS A C 1
ATOM 4597 O O . CYS A 1 585 ? -14.310 -19.456 4.370 1.00 79.12 585 CYS A O 1
ATOM 4599 N N . TRP A 1 586 ? -13.082 -20.465 2.794 1.00 87.19 586 TRP A N 1
ATOM 4600 C CA . TRP A 1 586 ? -12.294 -19.273 2.463 1.00 87.19 586 TRP A CA 1
ATOM 4601 C C . TRP A 1 586 ? -13.174 -18.155 1.884 1.00 87.19 586 TRP A C 1
ATOM 4603 O O . TRP A 1 586 ? -12.833 -16.983 2.026 1.00 87.19 586 TRP A O 1
ATOM 4613 N N . GLU A 1 587 ? -14.321 -18.511 1.302 1.00 89.69 587 GLU A N 1
ATOM 4614 C CA . GLU A 1 587 ? -15.346 -17.619 0.767 1.00 89.69 587 GLU A CA 1
ATOM 4615 C C . GLU A 1 587 ? -15.944 -16.713 1.845 1.00 89.69 587 GLU A C 1
ATOM 4617 O O . GLU A 1 587 ? -16.154 -15.531 1.584 1.00 89.69 587 GLU A O 1
ATOM 4622 N N . ILE A 1 588 ? -16.168 -17.230 3.062 1.00 88.88 588 ILE A N 1
ATOM 4623 C CA . ILE A 1 588 ? -16.669 -16.434 4.195 1.00 88.88 588 ILE A CA 1
ATOM 4624 C C . ILE A 1 588 ? -15.611 -15.404 4.594 1.00 88.88 588 ILE A C 1
ATOM 4626 O O . ILE A 1 588 ? -15.907 -14.217 4.724 1.00 88.88 588 ILE A O 1
ATOM 4630 N N . AR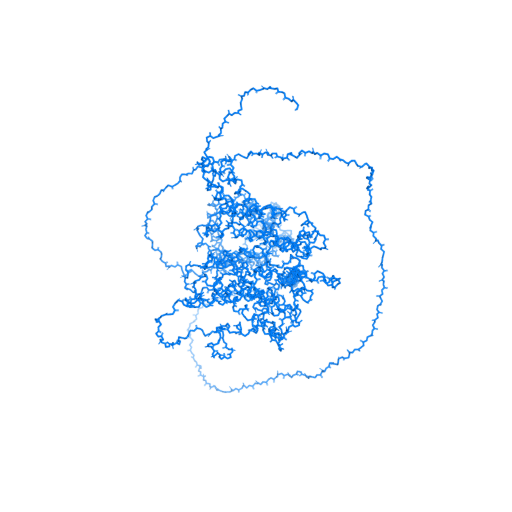G A 1 589 ? -14.351 -15.841 4.724 1.00 88.50 589 ARG A N 1
ATOM 4631 C CA . ARG A 1 589 ? -13.231 -14.956 5.086 1.00 88.50 589 ARG A CA 1
ATOM 4632 C C . ARG A 1 589 ? -13.015 -13.864 4.042 1.00 88.50 589 ARG A C 1
ATOM 4634 O O . ARG A 1 589 ? -12.804 -12.705 4.398 1.00 88.50 589 ARG A O 1
ATOM 4641 N N . GLU A 1 590 ? -13.073 -14.220 2.764 1.00 91.19 590 GLU A N 1
ATOM 4642 C CA . GLU A 1 590 ? -12.926 -13.258 1.674 1.00 91.19 590 GLU A CA 1
ATOM 4643 C C . GLU A 1 590 ? -14.144 -12.331 1.576 1.00 91.19 590 GLU A C 1
ATOM 4645 O O . GLU A 1 590 ? -13.977 -11.125 1.406 1.00 91.19 590 GLU A O 1
ATOM 4650 N N . GLY A 1 591 ? -15.352 -12.854 1.807 1.00 92.88 591 GLY A N 1
ATOM 4651 C CA . GLY A 1 591 ? -16.578 -12.069 1.923 1.00 92.88 591 GLY A CA 1
ATOM 4652 C C . GLY A 1 591 ? -16.476 -11.003 3.014 1.00 92.88 591 GLY A C 1
ATOM 4653 O O . GLY A 1 591 ? -16.724 -9.833 2.742 1.00 92.88 591 GLY A O 1
ATOM 4654 N N . MET A 1 592 ? -16.013 -11.361 4.217 1.00 92.62 592 MET A N 1
ATOM 4655 C CA . MET A 1 592 ? -15.769 -10.401 5.307 1.00 92.62 592 MET A CA 1
ATOM 4656 C C . MET A 1 592 ? -14.780 -9.304 4.902 1.00 92.62 592 MET A C 1
ATOM 4658 O O . MET A 1 592 ? -15.024 -8.117 5.129 1.00 92.62 592 MET A O 1
ATOM 4662 N N . ARG A 1 593 ? -13.665 -9.670 4.259 1.00 92.50 593 ARG A N 1
ATOM 4663 C CA . ARG A 1 593 ? -12.670 -8.690 3.795 1.00 92.50 593 ARG A CA 1
ATOM 4664 C C . ARG A 1 593 ? -13.251 -7.742 2.756 1.00 92.50 593 ARG A C 1
ATOM 4666 O O . ARG A 1 593 ? -13.006 -6.539 2.843 1.00 92.50 593 ARG A O 1
ATOM 4673 N N . ILE A 1 594 ? -14.013 -8.265 1.800 1.00 94.88 594 ILE A N 1
ATOM 4674 C CA . ILE A 1 594 ? -14.657 -7.460 0.763 1.00 94.88 594 ILE A CA 1
ATOM 4675 C C . ILE A 1 594 ? -15.710 -6.547 1.371 1.00 94.88 594 ILE A C 1
ATOM 4677 O O . ILE A 1 594 ? -15.680 -5.362 1.070 1.00 94.88 594 ILE A O 1
ATOM 4681 N N . ALA A 1 595 ? -16.573 -7.046 2.256 1.00 95.25 595 ALA A N 1
ATOM 4682 C CA . ALA A 1 595 ? -17.557 -6.227 2.959 1.00 95.25 595 ALA A CA 1
ATOM 4683 C C . ALA A 1 595 ? -16.876 -5.094 3.739 1.00 95.25 595 ALA A C 1
ATOM 4685 O O . ALA A 1 595 ? -17.266 -3.935 3.628 1.00 95.25 595 ALA A O 1
ATOM 4686 N N . THR A 1 596 ? -15.778 -5.397 4.439 1.00 95.00 596 THR A N 1
ATOM 4687 C CA . THR A 1 596 ? -14.996 -4.373 5.141 1.00 95.00 596 THR A CA 1
ATOM 4688 C C . THR A 1 596 ? -14.449 -3.313 4.177 1.00 95.00 596 THR A C 1
ATOM 4690 O O . THR A 1 596 ? -14.525 -2.117 4.453 1.00 95.00 596 THR A O 1
ATOM 4693 N N . ARG A 1 597 ? -13.896 -3.728 3.028 1.00 95.81 597 ARG A N 1
ATOM 4694 C CA . ARG A 1 597 ? -13.369 -2.809 2.002 1.00 95.81 597 ARG A CA 1
ATOM 4695 C C . ARG A 1 597 ? -14.465 -1.997 1.320 1.00 95.81 597 ARG A C 1
ATOM 4697 O O . ARG A 1 597 ? -14.246 -0.829 1.022 1.00 95.81 597 ARG A O 1
ATOM 4704 N N . LEU A 1 598 ? -15.622 -2.602 1.081 1.00 95.56 598 LEU A N 1
ATOM 4705 C CA . LEU A 1 598 ? -16.782 -1.952 0.488 1.00 95.56 598 LEU A CA 1
ATOM 4706 C C . LEU A 1 598 ? -17.328 -0.874 1.428 1.00 95.56 598 LEU A C 1
ATOM 4708 O O . LEU A 1 598 ? -17.581 0.240 0.980 1.00 95.56 598 LEU A O 1
ATOM 4712 N N . GLY A 1 599 ? -17.368 -1.171 2.732 1.00 95.12 599 GLY A N 1
ATOM 4713 C CA . GLY A 1 599 ? -17.584 -0.193 3.793 1.00 95.12 599 GLY A CA 1
ATOM 4714 C C . GLY A 1 599 ? -16.628 0.994 3.693 1.00 95.12 599 GLY A C 1
ATOM 4715 O O . GLY A 1 599 ? -17.058 2.126 3.501 1.00 95.12 599 GLY A O 1
ATOM 4716 N N . ASP A 1 600 ? -15.317 0.752 3.724 1.00 94.62 600 ASP A N 1
ATOM 4717 C CA . ASP A 1 600 ? -14.331 1.841 3.658 1.00 94.62 600 ASP A CA 1
ATOM 4718 C C . ASP A 1 600 ? -14.441 2.689 2.392 1.00 94.62 600 ASP A C 1
ATOM 4720 O O . ASP A 1 600 ? -14.356 3.915 2.452 1.00 94.62 600 ASP A O 1
ATOM 4724 N N . VAL A 1 601 ? -14.588 2.052 1.228 1.00 95.50 601 VAL A N 1
ATOM 4725 C CA . VAL A 1 601 ? -14.691 2.769 -0.045 1.00 95.50 601 VAL A CA 1
ATOM 4726 C C . VAL A 1 601 ? -15.991 3.568 -0.105 1.00 95.50 601 VAL A C 1
ATOM 4728 O O . VAL A 1 601 ? -15.961 4.709 -0.557 1.00 95.50 601 VAL A O 1
ATOM 4731 N N . GLY A 1 602 ? -17.107 3.019 0.381 1.00 94.81 602 GLY A N 1
ATOM 4732 C CA . GLY A 1 602 ? -18.381 3.733 0.454 1.00 94.81 602 GLY A CA 1
ATOM 4733 C C . GLY A 1 602 ? -18.318 4.954 1.378 1.00 94.81 602 GLY A C 1
ATOM 4734 O O . GLY A 1 602 ? -18.811 6.020 1.015 1.00 94.81 602 GLY A O 1
ATOM 4735 N N . LEU A 1 603 ? -17.606 4.855 2.506 1.00 93.50 603 LEU A N 1
ATOM 4736 C CA . LEU A 1 603 ? -17.346 5.994 3.397 1.00 93.50 603 LEU A CA 1
ATOM 4737 C C . LEU A 1 603 ? -16.396 7.034 2.784 1.00 93.50 603 LEU A C 1
ATOM 4739 O O . LEU A 1 603 ? -16.595 8.241 2.926 1.00 93.50 603 LEU A O 1
ATOM 4743 N N . LYS A 1 604 ? -15.359 6.602 2.059 1.00 93.69 604 LYS A N 1
ATOM 4744 C CA . LYS A 1 604 ? -14.498 7.519 1.289 1.00 93.69 604 LYS A CA 1
ATOM 4745 C C . LYS A 1 604 ? -15.282 8.241 0.192 1.00 93.69 604 LYS A C 1
ATOM 4747 O O . LYS A 1 604 ? -15.039 9.418 -0.064 1.00 93.69 604 LYS A O 1
ATOM 4752 N N . LEU A 1 605 ? -16.221 7.554 -0.458 1.00 92.75 605 LEU A N 1
ATOM 4753 C CA . LEU A 1 605 ? -17.102 8.148 -1.461 1.00 92.75 605 LEU A CA 1
ATOM 4754 C C . LEU A 1 605 ? -18.048 9.177 -0.846 1.00 92.75 605 LEU A C 1
ATOM 4756 O O . LEU A 1 605 ? -18.167 10.271 -1.397 1.00 92.75 605 LEU A O 1
ATOM 4760 N N . SER A 1 606 ? -18.666 8.867 0.299 1.00 91.25 606 SER A N 1
ATOM 4761 C CA . SER A 1 606 ? -19.576 9.798 0.969 1.00 91.25 606 SER A CA 1
ATOM 4762 C C . SER A 1 606 ? -18.850 11.062 1.441 1.00 91.25 606 SER A C 1
ATOM 4764 O O . SER A 1 606 ? -19.336 12.170 1.229 1.00 91.25 606 SER A O 1
ATOM 4766 N N . THR A 1 607 ? -17.644 10.912 1.996 1.00 90.44 607 THR A N 1
ATOM 4767 C CA . THR A 1 607 ? -16.806 12.036 2.454 1.00 90.44 607 THR A CA 1
ATOM 4768 C C . THR A 1 607 ? -16.207 12.865 1.324 1.00 90.44 607 THR A C 1
ATOM 4770 O O . THR A 1 607 ? -15.964 14.055 1.512 1.00 90.44 607 THR A O 1
ATOM 4773 N N . SER A 1 608 ? -15.983 12.280 0.143 1.00 87.81 608 SER A N 1
ATOM 4774 C CA . SER A 1 608 ? -15.383 13.012 -0.977 1.00 87.81 608 SER A CA 1
ATOM 4775 C C . SER A 1 608 ? -16.300 14.106 -1.529 1.00 87.81 608 SER A C 1
ATOM 4777 O O . SER A 1 608 ? -15.785 15.033 -2.138 1.00 87.81 608 SER A O 1
ATOM 4779 N N . GLY A 1 609 ? -17.627 14.016 -1.358 1.00 78.12 609 GLY A N 1
ATOM 4780 C CA . GLY A 1 609 ? -18.614 15.074 -1.658 1.00 78.12 609 GLY A CA 1
ATOM 4781 C C . GLY A 1 609 ? -18.687 15.605 -3.104 1.00 78.12 609 GLY A C 1
ATOM 4782 O O . GLY A 1 609 ? -19.588 16.368 -3.430 1.00 78.12 609 GLY A O 1
ATOM 4783 N N . LEU A 1 610 ? -17.760 15.216 -3.981 1.00 69.06 610 LEU A N 1
ATOM 4784 C CA . LEU A 1 610 ? -17.401 15.981 -5.178 1.00 69.06 610 LEU A CA 1
ATOM 4785 C C . LEU A 1 610 ? -18.124 15.565 -6.466 1.00 69.06 610 LEU A C 1
ATOM 4787 O O . LEU A 1 610 ? -18.001 16.268 -7.460 1.00 69.06 610 LEU A O 1
ATOM 4791 N N . ILE A 1 611 ? -18.854 14.442 -6.498 1.00 63.00 611 ILE A N 1
ATOM 4792 C CA . ILE A 1 611 ? -19.459 13.926 -7.753 1.00 63.00 611 ILE A CA 1
ATOM 4793 C C . ILE A 1 611 ? -20.906 13.432 -7.590 1.00 63.00 611 ILE A C 1
ATOM 4795 O O . ILE A 1 611 ? -21.604 13.195 -8.574 1.00 63.00 611 ILE A O 1
ATOM 4799 N N . LEU A 1 612 ? -21.388 13.282 -6.362 1.00 69.25 612 LEU A N 1
ATOM 4800 C CA . LEU A 1 612 ? -22.610 12.538 -6.083 1.00 69.25 612 LEU A CA 1
ATOM 4801 C C . LEU A 1 612 ? -23.749 13.471 -5.659 1.00 69.25 612 LEU A C 1
ATOM 4803 O O . LEU A 1 612 ? -23.545 14.407 -4.890 1.00 69.25 612 LEU A O 1
ATOM 4807 N N . ASP A 1 613 ? -24.954 13.196 -6.166 1.00 86.31 613 ASP A N 1
ATOM 4808 C CA . ASP A 1 613 ? -26.200 13.786 -5.664 1.00 86.31 613 ASP A CA 1
ATOM 4809 C C . ASP A 1 613 ? -26.254 13.564 -4.136 1.00 86.31 613 ASP A C 1
ATOM 4811 O O . ASP A 1 613 ? -25.985 12.435 -3.704 1.00 86.31 613 ASP A O 1
ATOM 4815 N N . PRO A 1 614 ? -26.577 14.575 -3.305 1.00 87.31 614 PRO A N 1
ATOM 4816 C CA . PRO A 1 614 ? -26.729 14.421 -1.857 1.00 87.31 614 PRO A CA 1
ATOM 4817 C C . PRO A 1 614 ? -27.493 13.164 -1.416 1.00 87.31 614 PRO A C 1
ATOM 4819 O O . PRO A 1 614 ? -27.147 12.564 -0.400 1.00 87.31 614 PRO A O 1
ATOM 4822 N N . LEU A 1 615 ? -28.489 12.717 -2.190 1.00 87.81 615 LEU A N 1
ATOM 4823 C CA . LEU A 1 615 ? -29.209 11.467 -1.917 1.00 87.81 615 LEU A CA 1
ATOM 4824 C C . LEU A 1 615 ? -28.310 10.231 -2.039 1.00 87.81 615 LEU A C 1
ATOM 4826 O O . LEU A 1 615 ? -28.271 9.398 -1.137 1.00 87.81 615 LEU A O 1
ATOM 4830 N N . SER A 1 616 ? -27.516 10.157 -3.106 1.00 86.06 616 SER A N 1
ATOM 4831 C CA . SER A 1 616 ? -26.580 9.053 -3.329 1.00 86.06 616 SER A CA 1
ATOM 4832 C C . SER A 1 616 ? -25.433 9.013 -2.313 1.00 86.06 616 SER A C 1
ATOM 4834 O O . SER A 1 616 ? -24.902 7.936 -2.046 1.00 86.06 616 SER A O 1
ATOM 4836 N N . ILE A 1 617 ? -25.084 10.148 -1.693 1.00 87.38 617 ILE A N 1
ATOM 4837 C CA . ILE A 1 617 ? -24.126 10.204 -0.574 1.00 87.38 617 ILE A CA 1
ATOM 4838 C C . ILE A 1 617 ? -24.699 9.483 0.650 1.00 87.38 617 ILE A C 1
ATOM 4840 O O . ILE A 1 617 ? -24.019 8.637 1.232 1.00 87.38 617 ILE A O 1
ATOM 4844 N N . VAL A 1 618 ? -25.954 9.777 1.011 1.00 89.25 618 VAL A N 1
ATOM 4845 C CA . VAL A 1 618 ? -26.641 9.139 2.147 1.00 89.25 618 VAL A CA 1
ATOM 4846 C C . VAL A 1 618 ? -26.830 7.642 1.900 1.00 89.25 618 VAL A C 1
ATOM 4848 O O . VAL A 1 618 ? -26.581 6.839 2.800 1.00 89.25 618 VAL A O 1
ATOM 4851 N N . ASP A 1 619 ? -27.204 7.250 0.681 1.00 89.00 619 ASP A N 1
ATOM 4852 C CA . ASP A 1 619 ? -27.382 5.839 0.323 1.00 89.00 619 ASP A CA 1
ATOM 4853 C C . ASP A 1 619 ? -26.050 5.073 0.319 1.00 89.00 619 ASP A C 1
ATOM 4855 O O . ASP A 1 619 ? -25.979 3.950 0.829 1.00 89.00 619 ASP A O 1
ATOM 4859 N N . SER A 1 620 ? -24.972 5.690 -0.181 1.00 88.69 620 SER A N 1
ATOM 4860 C CA . SER A 1 620 ? -23.623 5.104 -0.152 1.00 88.69 620 SER A CA 1
ATOM 4861 C C . SER A 1 620 ? -23.114 4.945 1.278 1.00 88.69 620 SER A C 1
ATOM 4863 O O . SER A 1 620 ? -22.559 3.903 1.621 1.00 88.69 620 SER A O 1
ATOM 4865 N N . GLN A 1 621 ? -23.342 5.948 2.133 1.00 92.38 621 GLN A N 1
ATOM 4866 C CA . GLN A 1 621 ? -22.983 5.883 3.546 1.00 92.38 621 GLN A CA 1
ATOM 4867 C C . GLN A 1 621 ? -23.757 4.775 4.270 1.00 92.38 621 GLN A C 1
ATOM 4869 O O . GLN A 1 621 ? -23.148 3.962 4.960 1.00 92.38 621 GLN A O 1
ATOM 4874 N N . ARG A 1 622 ? -25.080 4.698 4.090 1.00 91.94 622 ARG A N 1
ATOM 4875 C CA . ARG A 1 622 ? -25.905 3.657 4.721 1.00 91.94 622 ARG A CA 1
ATOM 4876 C C . ARG A 1 622 ? -25.498 2.258 4.261 1.00 91.94 622 ARG A C 1
ATOM 4878 O O . ARG A 1 622 ? -25.376 1.355 5.081 1.00 91.94 622 ARG A O 1
ATOM 4885 N N . SER A 1 623 ? -25.260 2.083 2.963 1.00 91.12 623 SER A N 1
ATOM 4886 C CA . SER A 1 623 ? -24.796 0.802 2.419 1.00 91.12 623 SER A CA 1
ATOM 4887 C C . SER A 1 623 ? -23.439 0.421 3.016 1.00 91.12 623 SER A C 1
ATOM 4889 O O . SER A 1 623 ? -23.237 -0.716 3.435 1.00 91.12 623 SER A O 1
ATOM 4891 N N . ALA A 1 624 ? -22.522 1.386 3.131 1.00 93.50 624 ALA A N 1
ATOM 4892 C CA . ALA A 1 624 ? -21.221 1.183 3.755 1.00 93.50 624 ALA A CA 1
ATOM 4893 C C . ALA A 1 624 ? -21.322 0.756 5.229 1.00 93.50 624 ALA A C 1
ATOM 4895 O O . ALA A 1 624 ? -20.632 -0.177 5.646 1.00 93.50 624 ALA A O 1
ATOM 4896 N N . GLU A 1 625 ? -22.203 1.399 6.000 1.00 93.56 625 GLU A N 1
ATOM 4897 C CA . GLU A 1 625 ? -22.504 1.029 7.387 1.00 93.56 625 GLU A CA 1
ATOM 4898 C C . GLU A 1 625 ? -23.006 -0.420 7.470 1.00 93.56 625 GLU A C 1
ATOM 4900 O O . GLU A 1 625 ? -22.473 -1.208 8.251 1.00 93.56 625 GLU A O 1
ATOM 4905 N N . GLN A 1 626 ? -23.941 -0.810 6.599 1.00 93.06 626 GLN A N 1
ATOM 4906 C CA . GLN A 1 626 ? -24.487 -2.170 6.560 1.00 93.06 626 GLN A CA 1
ATOM 4907 C C . GLN A 1 626 ? -23.429 -3.228 6.226 1.00 93.06 626 GLN A C 1
ATOM 4909 O O . GLN A 1 626 ? -23.416 -4.292 6.848 1.00 93.06 626 GLN A O 1
ATOM 4914 N N . TYR A 1 627 ? -22.503 -2.952 5.301 1.00 94.38 627 TYR A N 1
ATOM 4915 C CA . TYR A 1 627 ? -21.406 -3.879 4.996 1.00 94.38 627 TYR A CA 1
ATOM 4916 C C . TYR A 1 627 ? -20.432 -4.046 6.169 1.00 94.38 627 TYR A C 1
ATOM 4918 O O . TYR A 1 627 ? -19.971 -5.161 6.436 1.00 94.38 627 TYR A O 1
ATOM 4926 N N . LEU A 1 628 ? -20.137 -2.970 6.905 1.00 94.62 628 LEU A N 1
ATOM 4927 C CA . LEU A 1 628 ? -19.300 -3.041 8.105 1.00 94.62 628 LEU A CA 1
ATOM 4928 C C . LEU A 1 628 ? -19.994 -3.826 9.222 1.00 94.62 628 LEU A C 1
ATOM 4930 O O . LEU A 1 628 ? -19.383 -4.729 9.795 1.00 94.62 628 LEU A O 1
ATOM 4934 N N . VAL A 1 629 ? -21.273 -3.543 9.485 1.00 92.94 629 VAL A N 1
ATOM 4935 C CA . VAL A 1 629 ? -22.089 -4.284 10.461 1.00 92.94 629 VAL A CA 1
ATOM 4936 C C . VAL A 1 629 ? -22.163 -5.763 10.082 1.00 92.94 629 VAL A C 1
ATOM 4938 O O . VAL A 1 629 ? -21.948 -6.626 10.936 1.00 92.94 629 VAL A O 1
ATOM 4941 N N . TRP A 1 630 ? -22.377 -6.084 8.804 1.00 92.12 630 TRP A N 1
ATOM 4942 C CA . TRP A 1 630 ? -22.359 -7.467 8.331 1.00 92.12 630 TRP A CA 1
ATOM 4943 C C . TRP A 1 630 ? -21.004 -8.134 8.593 1.00 92.12 630 TRP A C 1
ATOM 4945 O O . TRP A 1 630 ? -20.943 -9.210 9.184 1.00 92.12 630 TRP A O 1
ATOM 4955 N N . SER A 1 631 ? -19.893 -7.483 8.234 1.00 92.81 631 SER A N 1
ATOM 4956 C CA . SER A 1 631 ? -18.563 -8.061 8.454 1.00 92.81 631 SER A CA 1
ATOM 4957 C C . SER A 1 631 ? -18.270 -8.302 9.937 1.00 92.81 631 SER A C 1
ATOM 4959 O O . SER A 1 631 ? -17.633 -9.300 10.276 1.00 92.81 631 SER A O 1
ATOM 4961 N N . VAL A 1 632 ? -18.709 -7.402 10.822 1.00 93.12 632 VAL A N 1
ATOM 4962 C CA . VAL A 1 632 ? -18.536 -7.569 12.270 1.00 93.12 632 VAL A CA 1
ATOM 4963 C C . VAL A 1 632 ? -19.412 -8.710 12.786 1.00 93.12 632 VAL A C 1
ATOM 4965 O O . VAL A 1 632 ? -18.913 -9.585 13.485 1.00 93.12 632 VAL A O 1
ATOM 4968 N N . THR A 1 633 ? -20.694 -8.747 12.420 1.00 90.38 633 THR A N 1
ATOM 4969 C CA . THR A 1 633 ? -21.633 -9.778 12.898 1.00 90.38 633 THR A CA 1
ATOM 4970 C C . THR A 1 633 ? -21.206 -11.189 12.499 1.00 90.38 633 THR A C 1
ATOM 4972 O O . THR A 1 633 ? -21.168 -12.072 13.357 1.00 90.38 633 THR A O 1
ATOM 4975 N N . GLN A 1 634 ? -20.789 -11.388 11.245 1.00 89.62 634 GLN A N 1
ATOM 4976 C CA . GLN A 1 634 ? -20.249 -12.673 10.790 1.00 89.62 634 GLN A CA 1
ATOM 4977 C C . GLN A 1 634 ? -18.976 -13.060 11.528 1.00 89.62 634 GLN A C 1
ATOM 4979 O O . GLN A 1 634 ? -18.805 -14.201 11.948 1.00 89.62 634 GLN A O 1
ATOM 4984 N N . GLY A 1 635 ? -18.086 -12.091 11.713 1.00 88.12 635 GLY A N 1
ATOM 4985 C CA . GLY A 1 635 ? -16.823 -12.296 12.393 1.00 88.12 635 GLY A CA 1
ATOM 4986 C C . GLY A 1 635 ? -16.951 -12.674 13.867 1.00 88.12 635 GLY A C 1
ATOM 4987 O O . GLY A 1 635 ? -16.142 -13.441 14.385 1.00 88.12 635 GLY A O 1
ATOM 4988 N N . LEU A 1 636 ? -18.007 -12.191 14.523 1.00 87.94 636 LEU A N 1
ATOM 4989 C CA . LEU A 1 636 ? -18.375 -12.564 15.888 1.00 87.94 636 LEU A CA 1
ATOM 4990 C C . LEU A 1 636 ? -19.089 -13.925 15.978 1.00 87.94 636 LEU A C 1
ATOM 4992 O O . LEU A 1 636 ? -19.458 -14.344 17.073 1.00 87.94 636 LEU A O 1
ATOM 4996 N N . GLY A 1 637 ? -19.307 -14.613 14.852 1.00 84.88 637 GLY A N 1
ATOM 4997 C CA . GLY A 1 637 ? -20.032 -15.883 14.812 1.00 84.88 637 GLY A CA 1
ATOM 4998 C C . GLY A 1 637 ? -21.510 -15.748 15.184 1.00 84.88 637 GLY A C 1
ATOM 4999 O O . GLY A 1 637 ? -22.148 -16.738 15.549 1.00 84.88 637 GLY A O 1
ATOM 5000 N N . LEU A 1 638 ? -22.065 -14.535 15.116 1.00 79.75 638 LEU A N 1
ATOM 5001 C CA . LEU A 1 638 ? -23.486 -14.314 15.324 1.00 79.75 638 LEU A CA 1
ATOM 5002 C C . LEU A 1 638 ? -24.192 -14.857 14.090 1.00 79.75 638 LEU A C 1
ATOM 5004 O O . LEU A 1 638 ? -24.144 -14.253 13.018 1.00 79.75 638 LEU A O 1
ATOM 5008 N N . ALA A 1 639 ? -24.819 -16.025 14.231 1.00 59.66 639 ALA A N 1
ATOM 5009 C CA . ALA A 1 639 ? -25.727 -16.527 13.219 1.00 59.66 639 ALA A CA 1
ATOM 5010 C C . ALA A 1 639 ? -26.815 -15.465 13.032 1.00 59.66 639 ALA A C 1
ATOM 5012 O O . ALA A 1 639 ? -27.696 -15.319 13.878 1.00 59.66 639 ALA A O 1
ATOM 5013 N N . VAL A 1 640 ? -26.720 -14.688 11.954 1.00 52.47 640 VAL A N 1
ATOM 5014 C CA . VAL A 1 640 ? -27.811 -13.822 11.527 1.00 52.47 640 VAL A CA 1
ATOM 5015 C C . VAL A 1 640 ? -28.964 -14.776 11.237 1.00 52.47 640 VAL A C 1
ATOM 5017 O O . VAL A 1 640 ? -28.910 -15.527 10.264 1.00 52.47 640 VAL A O 1
ATOM 5020 N N . GLY A 1 641 ? -29.939 -14.838 12.148 1.00 48.41 641 GLY A N 1
ATOM 5021 C CA . GLY A 1 641 ? -31.173 -15.586 11.930 1.00 48.41 641 GLY A CA 1
ATOM 5022 C C . GLY A 1 641 ? -31.750 -15.132 10.597 1.00 48.41 641 GLY A C 1
ATOM 5023 O O . GLY A 1 641 ? -31.928 -13.933 10.417 1.00 48.41 641 GLY A O 1
ATOM 5024 N N . ASP A 1 642 ? -31.906 -16.080 9.672 1.00 49.34 642 ASP A N 1
ATOM 5025 C CA . ASP A 1 642 ? -32.329 -15.914 8.282 1.00 49.34 642 ASP A CA 1
ATOM 5026 C C . ASP A 1 642 ? -31.752 -14.655 7.604 1.00 49.34 642 ASP A C 1
ATOM 5028 O O . ASP A 1 642 ? -32.309 -13.563 7.690 1.00 49.34 642 ASP A O 1
ATOM 5032 N N . GLY A 1 643 ? -30.638 -14.801 6.869 1.00 50.78 643 GLY A N 1
ATOM 5033 C CA . GLY A 1 643 ? -29.933 -13.738 6.119 1.00 50.78 643 GLY A CA 1
ATOM 5034 C C . GLY A 1 643 ? -30.762 -12.936 5.092 1.00 50.78 643 GLY A C 1
ATOM 5035 O O . GLY A 1 643 ? -30.217 -12.165 4.306 1.00 50.78 643 GLY A O 1
ATOM 5036 N N . GLU A 1 644 ? -32.084 -13.077 5.103 1.00 55.88 644 GLU A N 1
ATOM 5037 C CA . GLU A 1 644 ? -33.063 -12.356 4.304 1.00 55.88 644 GLU A CA 1
ATOM 5038 C C . GLU A 1 644 ? -33.062 -10.838 4.561 1.00 55.88 644 GLU A C 1
ATOM 5040 O O . GLU A 1 644 ? -33.263 -10.066 3.623 1.00 55.88 644 GLU A O 1
ATOM 5045 N N . ALA A 1 645 ? -32.774 -10.385 5.790 1.00 55.28 645 ALA A N 1
ATOM 5046 C CA . ALA A 1 645 ? -32.740 -8.953 6.115 1.00 55.28 645 ALA A CA 1
ATOM 5047 C C . ALA A 1 645 ? -31.594 -8.206 5.403 1.00 55.28 645 ALA A C 1
ATOM 5049 O O . ALA A 1 645 ? -31.799 -7.107 4.891 1.00 55.28 645 ALA A O 1
ATOM 5050 N N . PHE A 1 646 ? -30.414 -8.829 5.289 1.00 55.97 646 PHE A N 1
ATOM 5051 C CA . PHE A 1 646 ? -29.265 -8.258 4.571 1.00 55.97 646 PHE A CA 1
ATOM 5052 C C . PHE A 1 646 ? -29.317 -8.506 3.053 1.00 55.97 646 PHE A C 1
ATOM 5054 O O . PHE A 1 646 ? -28.641 -7.809 2.302 1.00 55.97 646 PHE A O 1
ATOM 5061 N N . ARG A 1 647 ? -30.151 -9.439 2.562 1.00 55.38 647 ARG A N 1
ATOM 5062 C CA . ARG A 1 647 ? -30.402 -9.602 1.114 1.00 55.38 647 ARG A CA 1
ATOM 5063 C C . ARG A 1 647 ? -31.121 -8.405 0.490 1.00 55.38 647 ARG A C 1
ATOM 5065 O O . ARG A 1 647 ? -30.994 -8.199 -0.710 1.00 55.38 647 ARG A O 1
ATOM 5072 N N . LYS A 1 648 ? -31.873 -7.632 1.283 1.00 57.44 648 LYS A N 1
ATOM 5073 C CA . LYS A 1 648 ? -32.637 -6.458 0.824 1.00 57.44 648 LYS A CA 1
ATOM 5074 C C . LYS A 1 648 ? -31.858 -5.142 0.902 1.00 57.44 648 LYS A C 1
ATOM 5076 O O . LYS A 1 648 ? -32.483 -4.084 0.843 1.00 57.44 648 LYS A O 1
ATOM 5081 N N . ILE A 1 649 ? -30.527 -5.174 1.032 1.00 55.84 649 ILE A N 1
ATOM 5082 C CA . ILE A 1 649 ? -29.726 -3.970 0.773 1.00 55.84 649 ILE A CA 1
ATOM 5083 C C . ILE A 1 649 ? -30.046 -3.560 -0.672 1.00 55.84 649 ILE A C 1
ATOM 5085 O O . ILE A 1 649 ? -29.806 -4.371 -1.570 1.00 55.84 649 ILE A O 1
ATOM 5089 N N . PRO A 1 650 ? -30.650 -2.380 -0.915 1.00 51.00 650 PRO A N 1
ATOM 5090 C CA . PRO A 1 650 ? -31.074 -1.991 -2.250 1.00 51.00 650 PRO A CA 1
ATOM 5091 C C . PRO A 1 650 ? -29.837 -1.940 -3.138 1.00 51.00 650 PRO A C 1
ATOM 5093 O O . PRO A 1 650 ? -29.002 -1.047 -3.001 1.00 51.00 650 PRO A O 1
ATOM 5096 N N . THR A 1 651 ? -29.684 -2.912 -4.034 1.00 49.91 651 THR A N 1
ATOM 5097 C CA . THR A 1 651 ? -28.647 -2.792 -5.052 1.00 49.91 651 THR A CA 1
ATOM 5098 C C . THR A 1 651 ? -29.091 -1.677 -5.988 1.00 49.91 651 THR A C 1
ATOM 5100 O O . THR A 1 651 ? -30.252 -1.628 -6.404 1.00 49.91 651 THR A O 1
ATOM 5103 N N . ALA A 1 652 ? -28.183 -0.766 -6.340 1.00 47.75 652 ALA A N 1
ATOM 5104 C CA . ALA A 1 652 ? -28.491 0.358 -7.231 1.00 47.75 652 ALA A CA 1
ATOM 5105 C C . ALA A 1 652 ? -29.048 -0.085 -8.609 1.00 47.75 652 ALA A C 1
ATOM 5107 O O . ALA A 1 652 ? -29.548 0.736 -9.375 1.00 47.75 652 ALA A O 1
ATOM 5108 N N . ASN A 1 653 ? -28.996 -1.387 -8.919 1.00 46.41 653 ASN A N 1
ATOM 5109 C CA . ASN A 1 653 ? -29.510 -1.988 -10.144 1.00 46.41 653 ASN A CA 1
ATOM 5110 C C . ASN A 1 653 ? -30.999 -2.375 -10.115 1.00 46.41 653 ASN A C 1
ATOM 5112 O O . ASN A 1 653 ? -31.555 -2.576 -11.195 1.00 46.41 653 ASN A O 1
ATOM 5116 N N . ASP A 1 654 ? -31.679 -2.420 -8.961 1.00 42.62 654 ASP A N 1
ATOM 5117 C CA . ASP A 1 654 ? -33.109 -2.794 -8.910 1.00 42.62 654 ASP A CA 1
ATOM 5118 C C . ASP A 1 654 ? -34.056 -1.719 -9.491 1.00 42.62 654 ASP A C 1
ATOM 5120 O O . ASP A 1 654 ? -35.256 -1.944 -9.633 1.00 42.62 654 ASP A O 1
ATOM 5124 N N . GLN A 1 655 ? -33.522 -0.571 -9.925 1.00 43.12 655 GLN A N 1
ATOM 5125 C CA . GLN A 1 655 ? -34.252 0.436 -10.711 1.00 43.12 655 GLN A CA 1
ATOM 5126 C C . GLN A 1 655 ? -33.957 0.393 -12.222 1.00 43.12 655 GLN A C 1
ATOM 5128 O O . GLN A 1 655 ? -34.369 1.290 -12.958 1.00 43.12 655 GLN A O 1
ATOM 5133 N N . SER A 1 656 ? -33.259 -0.631 -12.728 1.00 36.41 656 SER A N 1
ATOM 5134 C CA . SER A 1 656 ? -32.724 -0.613 -14.091 1.00 36.41 656 SER A CA 1
ATOM 5135 C C . SER A 1 656 ? -33.088 -1.883 -14.885 1.00 36.41 656 SER A C 1
ATOM 5137 O O . SER A 1 656 ? -32.405 -2.906 -14.856 1.00 36.41 656 SER A O 1
ATOM 5139 N N . VAL A 1 657 ? -34.159 -1.792 -15.683 1.00 37.16 657 VAL A N 1
ATOM 5140 C CA . VAL A 1 657 ? -34.309 -2.592 -16.910 1.00 37.16 657 VAL A CA 1
ATOM 5141 C C . VAL A 1 657 ? -33.247 -2.084 -17.892 1.00 37.16 657 VAL A C 1
ATOM 5143 O O . VAL A 1 657 ? -33.519 -1.223 -18.724 1.00 37.16 657 VAL A O 1
ATOM 5146 N N . PHE A 1 658 ? -32.006 -2.559 -17.765 1.00 36.56 658 PHE A N 1
ATOM 5147 C CA . PHE A 1 658 ? -30.938 -2.273 -18.725 1.00 36.56 658 PHE A CA 1
ATOM 5148 C C . PHE A 1 658 ? -30.714 -3.466 -19.652 1.00 36.56 658 PHE A C 1
ATOM 5150 O O . PHE A 1 658 ? -30.411 -4.586 -19.240 1.00 36.56 658 PHE A O 1
ATOM 5157 N N . ALA A 1 659 ? -30.886 -3.194 -20.943 1.00 36.25 659 ALA A N 1
ATOM 5158 C CA . ALA A 1 659 ? -30.617 -4.106 -22.037 1.00 36.25 659 ALA A CA 1
ATOM 5159 C C . ALA A 1 659 ? -29.132 -4.521 -22.103 1.00 36.25 659 ALA A C 1
ATOM 5161 O O . ALA A 1 659 ? -28.234 -3.815 -21.647 1.00 36.25 659 ALA A O 1
ATOM 5162 N N . LYS A 1 660 ? -28.911 -5.693 -22.712 1.00 30.30 660 LYS A N 1
ATOM 5163 C CA . LYS A 1 660 ? -27.632 -6.381 -22.971 1.00 30.30 660 LYS A CA 1
ATOM 5164 C C . LYS A 1 660 ? -26.461 -5.448 -23.359 1.00 30.30 660 LYS A C 1
ATOM 5166 O O . LYS A 1 660 ? -26.668 -4.469 -24.071 1.00 30.30 660 LYS A O 1
ATOM 5171 N N . PRO A 1 661 ? -25.207 -5.801 -23.009 1.00 35.09 661 PRO A N 1
ATOM 5172 C CA . PRO A 1 661 ? -24.063 -4.918 -23.184 1.00 35.09 661 PRO A CA 1
ATOM 5173 C C . PRO A 1 661 ? -23.586 -4.899 -24.642 1.00 35.09 661 PRO A C 1
ATOM 5175 O O . PRO A 1 661 ? -23.069 -5.892 -25.157 1.00 35.09 661 PRO A O 1
ATOM 5178 N N . GLY A 1 662 ? -23.697 -3.740 -25.286 1.00 29.20 662 GLY A N 1
ATOM 5179 C CA . GLY A 1 662 ? -23.048 -3.436 -26.557 1.00 29.20 662 GLY A CA 1
ATOM 5180 C C . GLY A 1 662 ? -22.750 -1.941 -26.669 1.00 29.20 662 GLY A C 1
ATOM 5181 O O . GLY A 1 662 ? -23.668 -1.152 -26.831 1.00 29.20 662 GLY A O 1
ATOM 5182 N N . GLY A 1 663 ? -21.466 -1.566 -26.618 1.00 30.38 663 GLY A N 1
ATOM 5183 C CA . GLY A 1 663 ? -20.980 -0.223 -26.972 1.00 30.38 663 GLY A CA 1
ATOM 5184 C C . GLY A 1 663 ? -20.499 0.631 -25.791 1.00 30.38 663 GLY A C 1
ATOM 5185 O O . GLY A 1 663 ? -21.236 0.892 -24.855 1.00 30.38 663 GLY A O 1
ATOM 5186 N N . ILE A 1 664 ? -19.241 1.084 -25.855 1.00 39.22 664 ILE A N 1
ATOM 5187 C CA . ILE A 1 664 ? -18.514 1.821 -24.796 1.00 39.22 664 ILE A CA 1
ATOM 5188 C C . ILE A 1 664 ? -18.774 3.348 -24.814 1.00 39.22 664 ILE A C 1
ATOM 5190 O O . ILE A 1 664 ? -18.179 4.077 -24.032 1.00 39.22 664 ILE A O 1
ATOM 5194 N N . PHE A 1 665 ? -19.694 3.874 -25.627 1.00 36.41 665 PHE A N 1
ATOM 5195 C CA . PHE A 1 665 ? -19.969 5.320 -25.657 1.00 36.41 665 PHE A CA 1
ATOM 5196 C C . PHE A 1 665 ? -21.453 5.635 -25.881 1.00 36.41 665 PHE A C 1
ATOM 5198 O O . PHE A 1 665 ? -21.886 5.824 -27.013 1.00 36.41 665 PHE A O 1
ATOM 5205 N N . SER A 1 666 ? -22.227 5.735 -24.798 1.00 26.98 666 SER A N 1
ATOM 5206 C CA . SER A 1 666 ? -23.534 6.412 -24.801 1.00 26.98 666 SER A CA 1
ATOM 5207 C C . SER A 1 666 ? -23.925 6.846 -23.383 1.00 26.98 666 SER A C 1
ATOM 5209 O O . SER A 1 666 ? -24.805 6.263 -22.755 1.00 26.98 666 SER A O 1
ATOM 5211 N N . PHE A 1 667 ? -23.250 7.866 -22.857 1.00 32.91 667 PHE A N 1
ATOM 5212 C CA . PHE A 1 667 ? -23.637 8.540 -21.617 1.00 32.91 667 PHE A CA 1
ATOM 5213 C C . PHE A 1 667 ? -23.900 10.003 -21.969 1.00 32.91 667 PHE A C 1
ATOM 5215 O O . PHE A 1 667 ? -22.964 10.789 -21.974 1.00 32.91 667 PHE A O 1
ATOM 5222 N N . LEU A 1 668 ? -25.125 10.315 -22.416 1.00 37.06 668 LEU A N 1
ATOM 5223 C CA . LEU A 1 668 ? -25.747 11.654 -22.467 1.00 37.06 668 LEU A CA 1
ATOM 5224 C C . LEU A 1 668 ? -27.082 11.575 -23.236 1.00 37.06 668 LEU A C 1
ATOM 5226 O O . LEU A 1 668 ? -27.157 11.945 -24.401 1.00 37.06 668 LEU A O 1
ATOM 5230 N N . THR A 1 669 ? -28.160 11.126 -22.588 1.00 32.38 669 THR A N 1
ATOM 5231 C CA . THR A 1 669 ? -29.512 11.642 -22.882 1.00 32.38 669 THR A CA 1
ATOM 5232 C C . THR A 1 669 ? -30.329 11.701 -21.589 1.00 32.38 669 THR A C 1
ATOM 5234 O O . THR A 1 669 ? -30.428 10.731 -20.844 1.00 32.38 669 THR A O 1
ATOM 5237 N N . LYS A 1 670 ? -30.857 12.896 -21.297 1.00 38.12 670 LYS A N 1
ATOM 5238 C CA . LYS A 1 670 ? -31.721 13.211 -20.152 1.00 38.12 670 LYS A CA 1
ATOM 5239 C C . LYS A 1 670 ? -33.069 12.499 -20.298 1.00 38.12 670 LYS A C 1
ATOM 5241 O O . LYS A 1 670 ? -33.779 12.753 -21.267 1.00 38.12 670 LYS A O 1
ATOM 5246 N N . SER A 1 671 ? -33.453 11.711 -19.298 1.00 28.56 671 SER A N 1
ATOM 5247 C CA . SER A 1 671 ? -34.836 11.272 -19.083 1.00 28.56 671 SER A CA 1
ATOM 5248 C C . SER A 1 671 ? -35.434 12.073 -17.922 1.00 28.56 671 SER A C 1
ATOM 5250 O O . SER A 1 671 ? -34.849 12.136 -16.843 1.00 28.56 671 SER A O 1
ATOM 5252 N N . LYS A 1 672 ? -36.568 12.738 -18.173 1.00 33.31 672 LYS A N 1
ATOM 5253 C CA . LYS A 1 672 ? -37.380 13.448 -17.173 1.00 33.31 672 LYS A CA 1
ATOM 5254 C C . LYS A 1 672 ? -38.055 12.421 -16.256 1.00 33.31 672 LYS A C 1
ATOM 5256 O O . LYS A 1 672 ? -38.854 11.628 -16.744 1.00 33.31 672 LYS A O 1
ATOM 5261 N N . GLN A 1 673 ? -37.795 12.479 -14.951 1.00 30.92 673 GLN A N 1
ATOM 5262 C CA . GLN A 1 673 ? -38.633 11.822 -13.941 1.00 30.92 673 GLN A CA 1
ATOM 5263 C C . GLN A 1 673 ? -39.702 12.791 -13.399 1.00 30.92 673 GLN A C 1
ATOM 5265 O O . GLN A 1 673 ? -39.479 14.006 -13.413 1.00 30.92 673 GLN A O 1
ATOM 5270 N N . PRO A 1 674 ? -40.870 12.277 -12.967 1.00 30.31 674 PRO A N 1
ATOM 5271 C CA . PRO A 1 674 ? -41.964 13.085 -12.446 1.00 30.31 674 PRO A CA 1
ATOM 5272 C C . PRO A 1 674 ? -41.656 13.589 -11.030 1.00 30.31 674 PRO A C 1
ATOM 5274 O O . PRO A 1 674 ? -41.102 12.871 -10.201 1.00 30.31 674 PRO A O 1
ATOM 5277 N N . ILE A 1 675 ? -42.036 14.839 -10.778 1.00 34.69 675 ILE A N 1
ATOM 5278 C CA . ILE A 1 675 ? -41.963 15.510 -9.479 1.00 34.69 675 ILE A CA 1
ATOM 5279 C C . ILE A 1 675 ? -42.961 14.820 -8.540 1.00 34.69 675 ILE A C 1
ATOM 5281 O O . ILE A 1 675 ? -44.162 14.844 -8.800 1.00 34.69 675 ILE A O 1
ATOM 5285 N N . ILE A 1 676 ? -42.461 14.187 -7.478 1.00 34.94 676 ILE A N 1
ATOM 5286 C CA . ILE A 1 676 ? -43.258 13.762 -6.322 1.00 34.94 676 ILE A CA 1
ATOM 5287 C C . ILE A 1 676 ? -42.926 14.735 -5.191 1.00 34.94 676 ILE A C 1
ATOM 5289 O O . ILE A 1 676 ? -41.755 14.884 -4.833 1.00 34.94 676 ILE A O 1
ATOM 5293 N N . ASP A 1 677 ? -43.958 15.407 -4.677 1.00 38.34 677 ASP A N 1
ATOM 5294 C CA . ASP A 1 677 ? -43.881 16.385 -3.590 1.00 38.34 677 ASP A CA 1
ATOM 5295 C C . ASP A 1 677 ? -43.204 15.799 -2.346 1.00 38.34 677 ASP A C 1
ATOM 5297 O O . ASP A 1 677 ? -43.544 14.713 -1.867 1.00 38.34 677 ASP A O 1
ATOM 5301 N N . ARG A 1 678 ? -42.211 16.533 -1.836 1.00 43.75 678 ARG A N 1
ATOM 5302 C CA . ARG A 1 678 ? -41.252 16.073 -0.830 1.00 43.75 678 ARG A CA 1
ATOM 5303 C C . ARG A 1 678 ? -41.163 17.053 0.336 1.00 43.75 678 ARG A C 1
ATOM 5305 O O . ARG A 1 678 ? -40.105 17.612 0.589 1.00 43.75 678 ARG A O 1
ATOM 5312 N N . ASP A 1 679 ? -42.250 17.172 1.086 1.00 39.06 679 ASP A N 1
ATOM 5313 C CA . ASP A 1 679 ? -42.281 17.887 2.364 1.00 39.06 679 ASP A CA 1
ATOM 5314 C C . ASP A 1 679 ? -42.695 16.906 3.478 1.00 39.06 679 ASP A C 1
ATOM 5316 O O . ASP A 1 679 ? -43.885 16.649 3.633 1.00 39.06 679 ASP A O 1
ATOM 5320 N N . SER A 1 680 ? -41.730 16.282 4.194 1.00 47.03 680 SER A N 1
ATOM 5321 C CA . SER A 1 680 ? -41.846 15.827 5.620 1.00 47.03 680 SER A CA 1
ATOM 5322 C C . SER A 1 680 ? -40.864 14.739 6.143 1.00 47.03 680 SER A C 1
ATOM 5324 O O . SER A 1 680 ? -40.920 14.425 7.329 1.00 47.03 680 SER A O 1
ATOM 5326 N N . THR A 1 681 ? -39.927 14.155 5.379 1.00 49.22 681 THR A N 1
ATOM 5327 C CA . THR A 1 681 ? -39.244 12.890 5.798 1.00 49.22 681 THR A CA 1
ATOM 5328 C C . THR A 1 681 ? -37.743 12.930 6.149 1.00 49.22 681 THR A C 1
ATOM 5330 O O . THR A 1 681 ? -37.068 11.904 6.087 1.00 49.22 681 THR A O 1
ATOM 5333 N N . THR A 1 682 ? -37.172 14.049 6.603 1.00 53.38 682 THR A N 1
ATOM 5334 C CA . THR A 1 682 ? -35.740 14.088 6.995 1.00 53.38 682 THR A CA 1
ATOM 5335 C C . THR A 1 682 ? -35.423 13.519 8.392 1.00 53.38 682 THR A C 1
ATOM 5337 O O . THR A 1 682 ? -34.261 13.244 8.677 1.00 53.38 682 THR A O 1
ATOM 5340 N N . ALA A 1 683 ? -36.415 13.248 9.252 1.00 52.88 683 ALA A N 1
ATOM 5341 C CA . ALA A 1 683 ? -36.174 12.824 10.644 1.00 52.88 683 ALA A CA 1
ATOM 5342 C C . ALA A 1 683 ? -36.067 11.296 10.891 1.00 52.88 683 ALA A C 1
ATOM 5344 O O . ALA A 1 683 ? -35.707 10.887 11.993 1.00 52.88 683 ALA A O 1
ATOM 5345 N N . SER A 1 684 ? -36.348 10.428 9.907 1.00 56.47 684 SER A N 1
ATOM 5346 C CA . SER A 1 684 ? -36.448 8.964 10.129 1.00 56.47 684 SER A CA 1
ATOM 5347 C C . SER A 1 684 ? -35.171 8.163 9.796 1.00 56.47 684 SER A C 1
ATOM 5349 O O . SER A 1 684 ? -35.030 7.010 10.198 1.00 56.47 684 SER A O 1
ATOM 5351 N N . ALA A 1 685 ? -34.181 8.764 9.128 1.00 60.19 685 ALA A N 1
ATOM 5352 C CA . ALA A 1 685 ? -33.022 8.036 8.597 1.00 60.19 685 ALA A CA 1
ATOM 5353 C C . ALA A 1 685 ? -32.019 7.504 9.649 1.00 60.19 685 ALA A C 1
ATOM 5355 O O . ALA A 1 685 ? -31.239 6.615 9.313 1.00 60.19 685 ALA A O 1
ATOM 5356 N N . SER A 1 686 ? -32.032 8.014 10.889 1.00 63.19 686 SER A N 1
ATOM 5357 C CA . SER A 1 686 ? -31.049 7.694 11.946 1.00 63.19 686 SER A CA 1
ATOM 5358 C C . SER A 1 686 ? -31.477 6.586 12.921 1.00 63.19 686 SER A C 1
ATOM 5360 O O . SER A 1 686 ? -30.662 6.109 13.712 1.00 63.19 686 SER A O 1
ATOM 5362 N N . GLN A 1 687 ? -32.741 6.155 12.887 1.00 76.62 687 GLN A N 1
ATOM 5363 C CA . GLN A 1 687 ? -33.241 5.073 13.740 1.00 76.62 687 GLN A CA 1
ATOM 5364 C C . GLN A 1 687 ? -32.670 3.670 13.437 1.00 76.62 687 GLN A C 1
ATOM 5366 O O . GLN A 1 687 ? -32.380 2.967 14.408 1.00 76.62 687 GLN A O 1
ATOM 5371 N N . PRO A 1 688 ? -32.455 3.237 12.174 1.00 81.94 688 PRO A N 1
ATOM 5372 C CA . PRO A 1 688 ? -32.010 1.866 11.904 1.00 81.94 688 PRO A CA 1
ATOM 5373 C C . PRO A 1 688 ? -30.587 1.593 12.412 1.00 81.94 688 PRO A C 1
ATOM 5375 O O . PRO A 1 688 ? -30.360 0.581 13.072 1.00 81.94 688 PRO A O 1
ATOM 5378 N N . LEU A 1 689 ? -29.658 2.539 12.227 1.00 87.44 689 LEU A N 1
ATOM 5379 C CA . LEU A 1 689 ? -28.271 2.389 12.682 1.00 87.44 689 LEU A CA 1
ATOM 5380 C C . LEU A 1 689 ? -28.181 2.213 14.206 1.00 87.44 689 LEU A C 1
ATOM 5382 O O . LEU A 1 689 ? -27.405 1.401 14.698 1.00 87.44 689 LEU A O 1
ATOM 5386 N N . LYS A 1 690 ? -29.008 2.930 14.979 1.00 90.38 690 LYS A N 1
ATOM 5387 C CA . LYS A 1 690 ? -29.017 2.806 16.447 1.00 90.38 690 LYS A CA 1
ATOM 5388 C C . LYS A 1 690 ? -29.426 1.407 16.912 1.00 90.38 690 LYS A C 1
ATOM 5390 O O . LYS A 1 690 ? -28.866 0.922 17.892 1.00 90.38 690 LYS A O 1
ATOM 5395 N N . ALA A 1 691 ? -30.374 0.769 16.225 1.00 90.81 691 ALA A N 1
ATOM 5396 C CA . ALA A 1 691 ? -30.803 -0.591 16.542 1.00 90.81 691 ALA A CA 1
ATOM 5397 C C . ALA A 1 691 ? -29.706 -1.620 16.216 1.00 90.81 691 ALA A C 1
ATOM 5399 O O . ALA A 1 691 ? -29.414 -2.489 17.036 1.00 90.81 691 ALA A O 1
ATOM 5400 N N . GLU A 1 692 ? -29.047 -1.479 15.063 1.00 89.69 692 GLU A N 1
ATOM 5401 C CA . GLU A 1 692 ? -27.925 -2.341 14.668 1.00 89.69 692 GLU A CA 1
ATOM 5402 C C . GLU A 1 692 ? -26.732 -2.197 15.620 1.00 89.69 692 GLU A C 1
ATOM 5404 O O . GLU A 1 692 ? -26.153 -3.193 16.060 1.00 89.69 692 GLU A O 1
ATOM 5409 N N . VAL A 1 693 ? -26.399 -0.967 16.023 1.00 91.69 693 VAL A N 1
ATOM 5410 C CA . VAL A 1 693 ? -25.331 -0.740 17.001 1.00 91.69 693 VAL A CA 1
ATOM 5411 C C . VAL A 1 693 ? -25.709 -1.293 18.373 1.00 91.69 693 VAL A C 1
ATOM 5413 O O . VAL A 1 693 ? -24.855 -1.886 19.022 1.00 91.69 693 VAL A O 1
ATOM 5416 N N . ALA A 1 694 ? -26.970 -1.193 18.806 1.00 92.62 694 ALA A N 1
ATOM 5417 C CA . ALA A 1 694 ? -27.416 -1.813 20.056 1.00 92.62 694 ALA A CA 1
ATOM 5418 C C . ALA A 1 694 ? -27.249 -3.348 20.044 1.00 92.62 694 ALA A C 1
ATOM 5420 O O . ALA A 1 694 ? -26.867 -3.936 21.058 1.00 92.62 694 ALA A O 1
ATOM 5421 N N . LEU A 1 695 ? -27.468 -3.998 18.896 1.00 91.44 695 LEU A N 1
ATOM 5422 C CA . LEU A 1 695 ? -27.218 -5.432 18.727 1.00 91.44 695 LEU A CA 1
ATOM 5423 C C . LEU A 1 695 ? -25.720 -5.767 18.817 1.00 91.44 695 LEU A C 1
ATOM 5425 O O . LEU A 1 695 ? -25.339 -6.727 19.495 1.00 91.44 695 LEU A O 1
ATOM 5429 N N . LEU A 1 696 ? -24.861 -4.972 18.170 1.00 91.69 696 LEU A N 1
ATOM 5430 C CA . LEU A 1 696 ? -23.404 -5.124 18.266 1.00 91.69 696 LEU A CA 1
ATOM 5431 C C . LEU A 1 696 ? -22.908 -4.920 19.700 1.00 91.69 696 LEU A C 1
ATOM 5433 O O . LEU A 1 696 ? -22.096 -5.695 20.197 1.00 91.69 696 LEU A O 1
ATOM 5437 N N . GLU A 1 697 ? -23.432 -3.904 20.378 1.00 94.50 697 GLU A N 1
ATOM 5438 C CA . GLU A 1 697 ? -23.169 -3.610 21.781 1.00 94.50 697 GLU A CA 1
ATOM 5439 C C . GLU A 1 697 ? -23.522 -4.807 22.685 1.00 94.50 697 GLU A C 1
ATOM 5441 O O . GLU A 1 697 ? -22.675 -5.245 23.465 1.00 94.50 697 GLU A O 1
ATOM 5446 N N . ALA A 1 698 ? -24.719 -5.386 22.532 1.00 93.31 698 ALA A N 1
ATOM 5447 C CA . ALA A 1 698 ? -25.146 -6.573 23.279 1.00 93.31 698 ALA A CA 1
ATOM 5448 C C . ALA A 1 698 ? -24.266 -7.802 22.988 1.00 93.31 698 ALA A C 1
ATOM 5450 O O . ALA A 1 698 ? -23.953 -8.585 23.885 1.00 93.31 698 ALA A O 1
ATOM 5451 N N . SER A 1 699 ? -23.824 -7.951 21.739 1.00 89.94 699 SER A N 1
ATOM 5452 C CA . SER A 1 699 ? -22.962 -9.059 21.321 1.00 89.94 699 SER A CA 1
ATOM 5453 C C . SER A 1 699 ? -21.554 -8.948 21.905 1.00 89.94 699 SER A C 1
ATOM 5455 O O . SER A 1 699 ? -20.995 -9.933 22.386 1.00 89.94 699 SER A O 1
ATOM 5457 N N . LEU A 1 700 ? -20.987 -7.739 21.926 1.00 92.56 700 LEU A N 1
ATOM 5458 C CA . LEU A 1 700 ? -19.706 -7.472 22.581 1.00 92.56 700 LEU A CA 1
ATOM 5459 C C . LEU A 1 700 ? -19.798 -7.660 24.099 1.00 92.56 700 LEU A C 1
ATOM 5461 O O . LEU A 1 700 ? -18.858 -8.182 24.693 1.00 92.56 700 LEU A O 1
ATOM 5465 N N . ASP A 1 701 ? -20.923 -7.304 24.725 1.00 94.12 701 ASP A N 1
ATOM 5466 C CA . ASP A 1 701 ? -21.147 -7.577 26.149 1.00 94.12 701 ASP A CA 1
ATOM 5467 C C . ASP A 1 701 ? -21.190 -9.082 26.438 1.00 94.12 701 ASP A C 1
ATOM 5469 O O . ASP A 1 701 ? -20.566 -9.533 27.401 1.00 94.12 701 ASP A O 1
ATOM 5473 N N . ALA A 1 702 ? -21.856 -9.870 25.588 1.00 90.25 702 ALA A N 1
ATOM 5474 C CA . ALA A 1 702 ? -21.875 -11.327 25.705 1.00 90.25 702 ALA A CA 1
ATOM 5475 C C . ALA A 1 702 ? -20.465 -11.929 25.575 1.00 90.25 702 ALA A C 1
ATOM 5477 O O . ALA A 1 702 ? -20.070 -12.763 26.389 1.00 90.25 702 ALA A O 1
ATOM 5478 N N . LEU A 1 703 ? -19.664 -11.460 24.612 1.00 88.25 703 LEU A N 1
ATOM 5479 C CA . LEU A 1 703 ? -18.269 -11.889 24.449 1.00 88.25 703 LEU A CA 1
ATOM 5480 C C . LEU A 1 703 ? -17.396 -11.497 25.639 1.00 88.25 703 LEU A C 1
ATOM 5482 O O . LEU A 1 703 ? -16.541 -12.268 26.064 1.00 88.25 703 LEU A O 1
ATOM 5486 N N . ASN A 1 704 ? -17.633 -10.320 26.215 1.00 91.62 704 ASN A N 1
ATOM 5487 C CA . ASN A 1 704 ? -16.915 -9.842 27.388 1.00 91.62 704 ASN A CA 1
ATOM 5488 C C . ASN A 1 704 ? -17.221 -10.685 28.645 1.00 91.62 704 ASN A C 1
ATOM 5490 O O . ASN A 1 704 ? -16.428 -10.690 29.587 1.00 91.62 704 ASN A O 1
ATOM 5494 N N . GLN A 1 705 ? -18.349 -11.399 28.686 1.00 93.19 705 GLN A N 1
ATOM 5495 C CA . GLN A 1 705 ? -18.690 -12.323 29.776 1.00 93.19 705 GLN A CA 1
ATOM 5496 C C . GLN A 1 705 ? -18.039 -13.705 29.623 1.00 93.19 705 GLN A C 1
ATOM 5498 O O . GLN A 1 705 ? -17.990 -14.466 30.591 1.00 93.19 705 GLN A O 1
ATOM 5503 N N . LEU A 1 706 ? -17.520 -14.042 28.438 1.00 89.25 706 LEU A N 1
ATOM 5504 C CA . LEU A 1 706 ? -16.845 -15.316 28.212 1.00 89.25 706 LEU A CA 1
ATOM 5505 C C . LEU A 1 706 ? -15.448 -15.335 28.859 1.00 89.25 706 LEU A C 1
ATOM 5507 O O . LEU A 1 706 ? -14.789 -14.297 28.966 1.00 89.25 706 LEU A O 1
ATOM 5511 N N . PRO A 1 707 ? -14.957 -16.516 29.280 1.00 89.00 707 PRO A N 1
ATOM 5512 C CA . PRO A 1 707 ? -13.584 -16.655 29.755 1.00 89.00 707 PRO A CA 1
ATOM 5513 C C . PRO A 1 707 ? -12.582 -16.353 28.622 1.00 89.00 707 PRO A C 1
ATOM 5515 O O . PRO A 1 707 ? -12.876 -16.701 27.474 1.00 89.00 707 PRO A O 1
ATOM 5518 N N . PRO A 1 708 ? -11.392 -15.787 28.925 1.00 84.94 708 PRO A N 1
ATOM 5519 C CA . PRO A 1 708 ? -10.373 -15.378 27.943 1.00 84.94 708 PRO A CA 1
ATOM 5520 C C . PRO A 1 708 ? -10.097 -16.396 26.831 1.00 84.94 708 PRO A C 1
ATOM 5522 O O . PRO A 1 708 ? -10.028 -16.044 25.656 1.00 84.94 708 PRO A O 1
ATOM 5525 N N . GLU A 1 709 ? -10.020 -17.678 27.194 1.00 83.06 709 GLU A N 1
ATOM 5526 C CA . GLU A 1 709 ? -9.733 -18.794 26.284 1.00 83.06 709 GLU A CA 1
ATOM 5527 C C . GLU A 1 709 ? -10.797 -18.982 25.190 1.00 83.06 709 GLU A C 1
ATOM 5529 O O . GLU A 1 709 ? -10.502 -19.494 24.113 1.00 83.06 709 GLU A O 1
ATOM 5534 N N . LYS A 1 710 ? -12.040 -18.548 25.436 1.00 83.81 710 LYS A N 1
ATOM 5535 C CA . LYS A 1 710 ? -13.162 -18.704 24.501 1.00 83.81 710 LYS A CA 1
ATOM 5536 C C . LYS A 1 710 ? -13.399 -17.489 23.606 1.00 83.81 710 LYS A C 1
ATOM 5538 O O . LYS A 1 710 ? -14.118 -17.636 22.625 1.00 83.81 710 LYS A O 1
ATOM 5543 N N . ILE A 1 711 ? -12.827 -16.320 23.916 1.00 80.75 711 ILE A N 1
ATOM 5544 C CA . ILE A 1 711 ? -13.194 -15.063 23.240 1.00 80.75 711 ILE A CA 1
ATOM 5545 C C . ILE A 1 711 ? -12.669 -15.027 21.796 1.00 80.75 711 ILE A C 1
ATOM 5547 O O . ILE A 1 711 ? -13.443 -14.748 20.889 1.00 80.75 711 ILE A O 1
ATOM 5551 N N . LEU A 1 712 ? -11.375 -15.304 21.564 1.00 68.81 712 LEU A N 1
ATOM 5552 C CA . LEU A 1 712 ? -10.737 -15.133 20.238 1.00 68.81 712 LEU A CA 1
ATOM 5553 C C . LEU A 1 712 ? -9.802 -16.285 19.817 1.00 68.81 712 LEU A C 1
ATOM 5555 O O . LEU A 1 712 ? -9.088 -16.163 18.824 1.00 68.81 712 LEU A O 1
ATOM 5559 N N . GLY A 1 713 ? -9.822 -17.399 20.554 1.00 63.41 713 GLY A N 1
ATOM 5560 C CA . GLY A 1 713 ? -9.095 -18.634 20.226 1.00 63.41 713 GLY A CA 1
ATOM 5561 C C . GLY A 1 713 ? -9.913 -19.908 20.443 1.00 63.41 713 GLY A C 1
ATOM 5562 O O . GLY A 1 713 ? -9.377 -21.009 20.345 1.00 63.41 713 GLY A O 1
ATOM 5563 N N . GLY A 1 714 ? -11.207 -19.767 20.752 1.00 66.62 714 GLY A N 1
ATOM 5564 C CA . GLY A 1 714 ? -12.110 -20.907 20.833 1.00 66.62 714 GLY A CA 1
ATOM 5565 C C . GLY A 1 714 ? -12.320 -21.547 19.453 1.00 66.62 714 GLY A C 1
ATOM 5566 O O . GLY A 1 714 ? -12.095 -20.890 18.437 1.00 66.62 714 GLY A O 1
ATOM 5567 N N . PRO A 1 715 ? -12.844 -22.783 19.388 1.00 64.56 715 PRO A N 1
ATOM 5568 C CA . PRO A 1 715 ? -13.095 -23.518 18.137 1.00 64.56 715 PRO A CA 1
ATOM 5569 C C . PRO A 1 715 ? -14.113 -22.850 17.187 1.00 64.56 715 PRO A C 1
ATOM 5571 O O . PRO A 1 715 ? -14.519 -23.447 16.198 1.00 64.56 715 PRO A O 1
ATOM 5574 N N . TYR A 1 716 ? -14.571 -21.637 17.502 1.00 68.06 716 TYR A N 1
ATOM 5575 C CA . TYR A 1 716 ? -15.646 -20.937 16.808 1.00 68.06 716 TYR A CA 1
ATOM 5576 C C . TYR A 1 716 ? -15.163 -19.794 15.909 1.00 68.06 716 TYR A C 1
ATOM 5578 O O . TYR A 1 716 ? -15.865 -19.467 14.958 1.00 68.06 716 TYR A O 1
ATOM 5586 N N . ILE A 1 717 ? -14.004 -19.176 16.182 1.00 83.62 717 ILE A N 1
ATOM 5587 C CA . ILE A 1 717 ? -13.501 -18.035 15.398 1.00 83.62 717 ILE A CA 1
ATOM 5588 C C . ILE A 1 717 ? -12.030 -18.272 15.073 1.00 83.62 717 ILE A C 1
ATOM 5590 O O . ILE A 1 717 ? -11.175 -18.254 15.958 1.00 83.62 717 ILE A O 1
ATOM 5594 N N . SER A 1 718 ? -11.724 -18.460 13.788 1.00 87.31 718 SER A N 1
ATOM 5595 C CA . SER A 1 718 ? -10.334 -18.573 13.343 1.00 87.31 718 SER A CA 1
ATOM 5596 C C . SER A 1 718 ? -9.550 -17.283 13.648 1.00 87.31 718 SER A C 1
ATOM 5598 O O . SER A 1 718 ? -10.105 -16.183 13.533 1.00 87.31 718 SER A O 1
ATOM 5600 N N . PRO A 1 719 ? -8.240 -17.363 13.948 1.00 89.81 719 PRO A N 1
ATOM 5601 C CA . PRO A 1 719 ? -7.376 -16.192 14.112 1.00 89.81 719 PRO A CA 1
ATOM 5602 C C . PRO A 1 719 ? -7.461 -15.174 12.967 1.00 89.81 719 PRO A C 1
ATOM 5604 O O . PRO A 1 719 ? -7.248 -13.985 13.167 1.00 89.81 719 PRO A O 1
ATOM 5607 N N . THR A 1 720 ? -7.753 -15.623 11.746 1.00 88.25 720 THR A N 1
ATOM 5608 C CA . THR A 1 720 ? -7.925 -14.733 10.587 1.00 88.25 720 THR A CA 1
ATOM 5609 C C . THR A 1 720 ? -9.265 -14.009 10.623 1.00 88.25 720 THR A C 1
ATOM 5611 O O . THR A 1 720 ? -9.326 -12.807 10.363 1.00 88.25 720 THR A O 1
ATOM 5614 N N . ALA A 1 721 ? -10.342 -14.722 10.967 1.00 88.94 721 ALA A N 1
ATOM 5615 C CA . ALA A 1 721 ? -11.657 -14.119 11.132 1.00 88.94 721 ALA A CA 1
ATOM 5616 C C . ALA A 1 721 ? -11.641 -13.088 12.267 1.00 88.94 721 ALA A C 1
ATOM 5618 O O . ALA A 1 721 ? -12.133 -11.978 12.073 1.00 88.94 721 ALA A O 1
ATOM 5619 N N . SER A 1 722 ? -10.993 -13.380 13.401 1.00 91.38 722 SER A N 1
ATOM 5620 C CA . SER A 1 722 ? -10.873 -12.417 14.503 1.00 91.38 722 SER A CA 1
ATOM 5621 C C . SER A 1 722 ? -10.153 -11.138 14.069 1.00 91.38 722 SER A C 1
ATOM 5623 O O . SER A 1 722 ? -10.655 -10.040 14.322 1.00 91.38 722 SER A O 1
ATOM 5625 N N . ARG A 1 723 ? -9.043 -11.251 13.323 1.00 92.81 723 ARG A N 1
ATOM 5626 C CA . ARG A 1 723 ? -8.337 -10.080 12.779 1.00 92.81 723 ARG A CA 1
ATOM 5627 C C . ARG A 1 723 ? -9.210 -9.253 11.843 1.00 92.81 723 ARG A C 1
ATOM 5629 O O . ARG A 1 723 ? -9.289 -8.036 12.010 1.00 92.81 723 ARG A O 1
ATOM 5636 N N . ALA A 1 724 ? -9.901 -9.897 10.903 1.00 91.25 724 ALA A N 1
ATOM 5637 C CA . ALA A 1 724 ? -10.825 -9.220 9.992 1.00 91.25 724 ALA A CA 1
ATOM 5638 C C . ALA A 1 724 ? -11.958 -8.501 10.749 1.00 91.25 724 ALA A C 1
ATOM 5640 O O . ALA A 1 724 ? -12.259 -7.346 10.457 1.00 91.25 724 ALA A O 1
ATOM 5641 N N . THR A 1 725 ? -12.519 -9.146 11.772 1.00 92.81 725 THR A N 1
ATOM 5642 C CA . THR A 1 725 ? -13.600 -8.602 12.611 1.00 92.81 725 THR A CA 1
ATOM 5643 C C . THR A 1 725 ? -13.173 -7.343 13.348 1.00 92.81 725 THR A C 1
ATOM 5645 O O . THR A 1 725 ? -13.867 -6.333 13.315 1.00 92.81 725 THR A O 1
ATOM 5648 N N . ILE A 1 726 ? -12.007 -7.378 13.991 1.00 95.00 726 ILE A N 1
ATOM 5649 C CA . ILE A 1 726 ? -11.470 -6.244 14.751 1.00 95.00 726 ILE A CA 1
ATOM 5650 C C . ILE A 1 726 ? -11.115 -5.092 13.816 1.00 95.00 726 ILE A C 1
ATOM 5652 O O . ILE A 1 726 ? -11.339 -3.936 14.167 1.00 95.00 726 ILE A O 1
ATOM 5656 N N . LEU A 1 727 ? -10.594 -5.378 12.619 1.00 93.88 727 LEU A N 1
ATOM 5657 C CA . LEU A 1 727 ? -10.346 -4.349 11.608 1.00 93.88 727 LEU A CA 1
ATOM 5658 C C . LEU A 1 727 ? -11.651 -3.685 11.159 1.00 93.88 727 LEU A C 1
ATOM 5660 O O . LEU A 1 727 ? -11.711 -2.457 11.121 1.00 93.88 727 LEU A O 1
ATOM 5664 N N . ALA A 1 728 ? -12.692 -4.473 10.875 1.00 94.06 728 ALA A N 1
ATOM 5665 C CA . ALA A 1 728 ? -14.011 -3.964 10.511 1.00 94.06 728 ALA A CA 1
ATOM 5666 C C . ALA A 1 728 ? -14.640 -3.134 11.636 1.00 94.06 728 ALA A C 1
ATOM 5668 O O . ALA A 1 728 ? -15.103 -2.022 11.397 1.00 94.06 728 ALA A O 1
ATOM 5669 N N . LEU A 1 729 ? -14.573 -3.627 12.874 1.00 95.75 729 LEU A N 1
ATOM 5670 C CA . LEU A 1 729 ? -15.081 -2.938 14.056 1.00 95.75 729 LEU A CA 1
ATOM 5671 C C . LEU A 1 729 ? -14.341 -1.619 14.301 1.00 95.75 729 LEU A C 1
ATOM 5673 O O . LEU A 1 729 ? -14.973 -0.596 14.537 1.00 95.75 729 LEU A O 1
ATOM 5677 N N . THR A 1 730 ? -13.012 -1.615 14.169 1.00 95.88 730 THR A N 1
ATOM 5678 C CA . THR A 1 730 ? -12.194 -0.398 14.302 1.00 95.88 730 THR A CA 1
ATOM 5679 C C . THR A 1 730 ? -12.584 0.642 13.249 1.00 95.88 730 THR A C 1
ATOM 5681 O O . THR A 1 730 ? -12.774 1.809 13.577 1.00 95.88 730 THR A O 1
ATOM 5684 N N . ARG A 1 731 ? -12.747 0.224 11.986 1.00 94.81 731 ARG A N 1
ATOM 5685 C CA . ARG A 1 731 ? -13.174 1.098 10.877 1.00 94.81 731 ARG A CA 1
ATOM 5686 C C . ARG A 1 731 ? -14.569 1.667 11.111 1.00 94.81 731 ARG A C 1
ATOM 5688 O O . ARG A 1 731 ? -14.780 2.865 10.947 1.00 94.81 731 ARG A O 1
ATOM 5695 N N . PHE A 1 732 ? -15.490 0.826 11.568 1.00 95.62 732 PHE A N 1
ATOM 5696 C CA . PHE A 1 732 ? -16.842 1.236 11.914 1.00 95.62 732 PHE A CA 1
ATOM 5697 C C . PHE A 1 732 ? -16.871 2.236 13.075 1.00 95.62 732 PHE A C 1
ATOM 5699 O O . PHE A 1 732 ? -17.588 3.226 13.005 1.00 95.62 732 PHE A O 1
ATOM 5706 N N . ILE A 1 733 ? -16.047 2.053 14.109 1.00 96.62 733 ILE A N 1
ATOM 5707 C CA . ILE A 1 733 ? -15.953 3.008 15.222 1.00 96.62 733 ILE A CA 1
ATOM 5708 C C . ILE A 1 733 ? -15.384 4.354 14.763 1.00 96.62 733 ILE A C 1
ATOM 5710 O O . ILE A 1 733 ? -15.905 5.394 15.161 1.00 96.62 733 ILE A O 1
ATOM 5714 N N . VAL A 1 734 ? -14.353 4.354 13.911 1.00 95.31 734 VAL A N 1
ATOM 5715 C CA . VAL A 1 734 ? -13.801 5.593 13.332 1.00 95.31 734 VAL A CA 1
ATOM 5716 C C . VAL A 1 734 ? -14.867 6.332 12.523 1.00 95.31 734 VAL A C 1
ATOM 5718 O O . VAL A 1 734 ? -14.990 7.548 12.643 1.00 95.31 734 VAL A O 1
ATOM 5721 N N . HIS A 1 735 ? -15.683 5.609 11.754 1.00 94.25 735 HIS A N 1
ATOM 5722 C CA . HIS A 1 735 ? -16.838 6.189 11.069 1.00 94.25 735 HIS A CA 1
ATOM 5723 C C . HIS A 1 735 ? -17.854 6.780 12.047 1.00 94.25 735 HIS A C 1
ATOM 5725 O O . HIS A 1 735 ? -18.210 7.953 11.937 1.00 94.25 735 HIS A O 1
ATOM 5731 N N . LEU A 1 736 ? -18.271 6.009 13.054 1.00 95.12 736 LEU A N 1
ATOM 5732 C CA . LEU A 1 736 ? -19.199 6.482 14.078 1.00 95.12 736 LEU A CA 1
ATOM 5733 C C . LEU A 1 736 ? -18.669 7.722 14.800 1.00 95.12 736 LEU A C 1
ATOM 5735 O O . LEU A 1 736 ? -19.464 8.584 15.146 1.00 95.12 736 LEU A O 1
ATOM 5739 N N . ALA A 1 737 ? -17.356 7.872 14.978 1.00 95.88 737 ALA A N 1
ATOM 5740 C CA . ALA A 1 737 ? -16.775 9.075 15.572 1.00 95.88 737 ALA A CA 1
ATOM 5741 C C . ALA A 1 737 ? -17.033 10.344 14.738 1.00 95.88 737 ALA A C 1
ATOM 5743 O O . ALA A 1 737 ? -16.982 11.444 15.275 1.00 95.88 737 ALA A O 1
ATOM 5744 N N . THR A 1 738 ? -17.346 10.219 13.447 1.00 93.62 738 THR A N 1
ATOM 5745 C CA . THR A 1 738 ? -17.752 11.354 12.602 1.00 93.62 738 THR A CA 1
ATOM 5746 C C . THR A 1 738 ? -19.260 11.622 12.630 1.00 93.62 738 THR A C 1
ATOM 5748 O O . THR A 1 738 ? -19.680 12.748 12.376 1.00 93.62 738 THR A O 1
ATOM 5751 N N . VAL A 1 739 ? -20.073 10.614 12.970 1.00 92.31 739 VAL A N 1
ATOM 5752 C CA . VAL A 1 739 ? -21.547 10.676 12.931 1.00 92.31 739 VAL A CA 1
ATOM 5753 C C . VAL A 1 739 ? -22.155 10.888 14.324 1.00 92.31 739 VAL A C 1
ATOM 5755 O O . VAL A 1 739 ? -22.966 11.788 14.523 1.00 92.31 739 VAL A O 1
ATOM 5758 N N . ASP A 1 740 ? -21.769 10.060 15.295 1.00 95.06 740 ASP A N 1
ATOM 5759 C CA . ASP A 1 740 ? -22.193 10.099 16.697 1.00 95.06 740 ASP A CA 1
ATOM 5760 C C . ASP A 1 740 ? -21.028 9.663 17.606 1.00 95.06 740 ASP A C 1
ATOM 5762 O O . ASP A 1 740 ? -20.821 8.484 17.913 1.00 95.06 740 ASP A O 1
ATOM 5766 N N . VAL A 1 741 ? -20.267 10.656 18.070 1.00 96.31 741 VAL A N 1
ATOM 5767 C CA . VAL A 1 741 ? -19.099 10.475 18.943 1.00 96.31 741 VAL A CA 1
ATOM 5768 C C . VAL A 1 741 ? -19.439 9.736 20.251 1.00 96.31 741 VAL A C 1
ATOM 5770 O O . VAL A 1 741 ? -18.607 8.982 20.762 1.00 96.31 741 VAL A O 1
ATOM 5773 N N . ASN A 1 742 ? -20.649 9.896 20.804 1.00 96.56 742 ASN A N 1
ATOM 5774 C CA . ASN A 1 742 ? -21.038 9.190 22.031 1.00 96.56 742 ASN A CA 1
ATOM 5775 C C . ASN A 1 742 ? -21.251 7.699 21.766 1.00 96.56 742 ASN A C 1
ATOM 5777 O O . ASN A 1 742 ? -20.832 6.858 22.566 1.00 96.56 742 ASN A O 1
ATOM 5781 N N . LEU A 1 743 ? -21.886 7.371 20.640 1.00 95.81 743 LEU A N 1
ATOM 5782 C CA . LEU A 1 743 ? -22.063 5.993 20.202 1.00 95.81 743 LEU A CA 1
ATOM 5783 C C . LEU A 1 743 ? -20.709 5.329 19.922 1.00 95.81 743 LEU A C 1
ATOM 5785 O O . LEU A 1 743 ? -20.460 4.222 20.403 1.00 95.81 743 LEU A O 1
ATOM 5789 N N . ALA A 1 744 ? -19.810 6.043 19.240 1.00 96.94 744 ALA A N 1
ATOM 5790 C CA . ALA A 1 744 ? -18.438 5.603 19.004 1.00 96.94 744 ALA A CA 1
ATOM 5791 C C . ALA A 1 744 ? -17.704 5.308 20.320 1.00 96.94 744 ALA A C 1
ATOM 5793 O O . ALA A 1 744 ? -17.115 4.240 20.462 1.00 96.94 744 ALA A O 1
ATOM 5794 N N . TYR A 1 745 ? -17.799 6.199 21.315 1.00 97.75 745 TYR A N 1
ATOM 5795 C CA . TYR A 1 745 ? -17.197 5.996 22.636 1.00 97.75 745 TYR A CA 1
ATOM 5796 C C . TYR A 1 745 ? -17.719 4.730 23.335 1.00 97.75 745 TYR A C 1
ATOM 5798 O O . TYR A 1 745 ? -16.923 3.930 23.834 1.00 97.75 745 TYR A O 1
ATOM 5806 N N . ARG A 1 746 ? -19.042 4.507 23.360 1.00 97.31 746 ARG A N 1
ATOM 5807 C CA . ARG A 1 746 ? -19.625 3.306 23.992 1.00 97.31 746 ARG A CA 1
ATOM 5808 C C . ARG A 1 746 ? -19.154 2.024 23.317 1.00 97.31 746 ARG A C 1
ATOM 5810 O O . ARG A 1 746 ? -18.771 1.075 24.007 1.00 97.31 746 ARG A O 1
ATOM 5817 N N . LEU A 1 747 ? -19.157 2.007 21.985 1.00 96.81 747 LEU A N 1
ATOM 5818 C CA . LEU A 1 747 ? -18.726 0.849 21.212 1.00 96.81 747 LEU A CA 1
ATOM 5819 C C . LEU A 1 747 ? -17.217 0.599 21.374 1.00 96.81 747 LEU A C 1
ATOM 5821 O O . LEU A 1 747 ? -16.798 -0.539 21.598 1.00 96.81 747 LEU A O 1
ATOM 5825 N N . GLN A 1 748 ? -16.405 1.659 21.369 1.00 97.56 748 GLN A N 1
ATOM 5826 C CA . GLN A 1 748 ? -14.962 1.601 21.610 1.00 97.56 748 GLN A CA 1
ATOM 5827 C C . GLN A 1 748 ? -14.631 1.062 23.004 1.00 97.56 748 GLN A C 1
ATOM 5829 O O . GLN A 1 748 ? -13.753 0.212 23.142 1.00 97.56 748 GLN A O 1
ATOM 5834 N N . LYS A 1 749 ? -15.361 1.495 24.040 1.00 97.75 749 LYS A N 1
ATOM 5835 C CA . LYS A 1 749 ? -15.181 1.020 25.420 1.00 97.75 749 LYS A CA 1
ATOM 5836 C C . LYS A 1 749 ? -15.400 -0.489 25.536 1.00 97.75 749 LYS A C 1
ATOM 5838 O O . LYS A 1 749 ? -14.593 -1.181 26.155 1.00 97.75 749 LYS A O 1
ATOM 5843 N N . ARG A 1 750 ? -16.470 -1.006 24.921 1.00 97.06 750 ARG A N 1
ATOM 5844 C CA . ARG A 1 750 ? -16.764 -2.449 24.887 1.00 97.06 750 ARG A CA 1
ATOM 5845 C C . ARG A 1 750 ? -15.709 -3.222 24.103 1.00 97.06 750 ARG A C 1
ATOM 5847 O O . ARG A 1 750 ? -15.208 -4.232 24.587 1.00 97.06 750 ARG A O 1
ATOM 5854 N N . THR A 1 751 ? -15.323 -2.702 22.940 1.00 96.44 751 THR A N 1
ATOM 5855 C CA . THR A 1 751 ? -14.281 -3.290 22.086 1.00 96.44 751 THR A CA 1
ATOM 5856 C C . THR A 1 751 ? -12.954 -3.417 22.829 1.00 96.44 751 THR A C 1
ATOM 5858 O O . THR A 1 751 ? -12.356 -4.490 22.838 1.00 96.44 751 THR A O 1
ATOM 5861 N N . HIS A 1 752 ? -12.517 -2.355 23.510 1.00 97.38 752 HIS A N 1
ATOM 5862 C CA . HIS A 1 752 ? -11.307 -2.376 24.328 1.00 97.38 752 HIS A CA 1
ATOM 5863 C C . HIS A 1 752 ? -11.393 -3.423 25.451 1.00 97.38 752 HIS A C 1
ATOM 5865 O O . HIS A 1 752 ? -10.451 -4.188 25.625 1.00 97.38 752 HIS A O 1
ATOM 5871 N N . GLY A 1 753 ? -12.533 -3.534 26.145 1.00 96.12 753 GLY A N 1
ATOM 5872 C CA . GLY A 1 753 ? -12.735 -4.558 27.180 1.00 96.12 753 GLY A CA 1
ATOM 5873 C C . GLY A 1 753 ? -12.627 -5.996 26.653 1.00 96.12 753 GLY A C 1
ATOM 5874 O O . GLY A 1 753 ? -11.982 -6.836 27.280 1.00 96.12 753 GLY A O 1
ATOM 5875 N N . VAL A 1 754 ? -13.198 -6.268 25.473 1.00 94.56 754 VAL A N 1
ATOM 5876 C CA . VAL A 1 754 ? -13.080 -7.574 24.800 1.00 94.56 754 VAL A CA 1
ATOM 5877 C C . VAL A 1 754 ? -11.626 -7.855 24.404 1.00 94.56 754 VAL A C 1
ATOM 5879 O O . VAL A 1 754 ? -11.116 -8.938 24.685 1.00 94.56 754 VAL A O 1
ATOM 5882 N N . LEU A 1 755 ? -10.936 -6.881 23.800 1.00 94.94 755 LEU A N 1
ATOM 5883 C CA . LEU A 1 755 ? -9.537 -7.026 23.382 1.00 94.94 755 LEU A CA 1
ATOM 5884 C C . LEU A 1 755 ? -8.597 -7.248 24.570 1.00 94.94 755 LEU A C 1
ATOM 5886 O O . LEU A 1 755 ? -7.752 -8.137 24.512 1.00 94.94 755 LEU A O 1
ATOM 5890 N N . GLN A 1 756 ? -8.774 -6.497 25.657 1.00 95.25 756 GLN A N 1
ATOM 5891 C CA . GLN A 1 756 ? -7.959 -6.617 26.865 1.00 95.25 756 GLN A CA 1
ATOM 5892 C C . GLN A 1 756 ? -8.051 -8.020 27.477 1.00 95.25 756 GLN A C 1
ATOM 5894 O O . GLN A 1 756 ? -7.033 -8.590 27.864 1.00 95.25 756 GLN A O 1
ATOM 5899 N N . LYS A 1 757 ? -9.255 -8.608 27.524 1.00 92.88 757 LYS A N 1
ATOM 5900 C CA . LYS A 1 757 ? -9.453 -9.984 28.008 1.00 92.88 757 LYS A CA 1
ATOM 5901 C C . LYS A 1 757 ? -8.933 -11.044 27.047 1.00 92.88 757 LYS A C 1
ATOM 5903 O O . LYS A 1 757 ? -8.591 -12.134 27.490 1.00 92.88 757 LYS A O 1
ATOM 5908 N N . ALA A 1 758 ? -8.904 -10.750 25.752 1.00 90.50 758 ALA A N 1
ATOM 5909 C CA . ALA A 1 758 ? -8.483 -11.708 24.743 1.00 90.50 758 ALA A CA 1
ATOM 5910 C C . ALA A 1 758 ? -6.960 -11.824 24.590 1.00 90.50 758 ALA A C 1
ATOM 5912 O O . ALA A 1 758 ? -6.502 -12.777 23.962 1.00 90.50 758 ALA A O 1
ATOM 5913 N N . ILE A 1 759 ? -6.168 -10.897 25.148 1.00 89.38 759 ILE A N 1
ATOM 5914 C CA . ILE A 1 759 ? -4.704 -11.017 25.160 1.00 89.38 759 ILE A CA 1
ATOM 5915 C C . ILE A 1 759 ? -4.325 -12.216 26.041 1.00 89.38 759 ILE A C 1
ATOM 5917 O O . ILE A 1 759 ? -4.518 -12.170 27.258 1.00 89.38 759 ILE A O 1
ATOM 5921 N N . PRO A 1 760 ? -3.741 -13.288 25.480 1.00 77.88 760 PRO A N 1
ATOM 5922 C CA . PRO A 1 760 ? -3.337 -14.430 26.280 1.00 77.88 760 PRO A CA 1
ATOM 5923 C C . PRO A 1 760 ? -2.151 -14.036 27.163 1.00 77.88 760 PRO A C 1
ATOM 5925 O O . PRO A 1 760 ? -1.133 -13.545 26.670 1.00 77.88 760 PRO A O 1
ATOM 5928 N N . GLY A 1 761 ? -2.262 -14.291 28.470 1.00 79.31 761 GLY A N 1
ATOM 5929 C CA . GLY A 1 761 ? -1.229 -13.951 29.456 1.00 79.31 761 GLY A CA 1
ATOM 5930 C C . GLY A 1 761 ? 0.122 -14.650 29.238 1.00 79.31 761 GLY A C 1
ATOM 5931 O O . GLY A 1 761 ? 1.119 -14.234 29.820 1.00 79.31 761 GLY A O 1
ATOM 5932 N N . ASN A 1 762 ? 0.187 -15.681 28.385 1.00 75.06 762 ASN A N 1
ATOM 5933 C CA . ASN A 1 762 ? 1.423 -16.388 28.048 1.00 75.06 762 ASN A CA 1
ATOM 5934 C C . ASN A 1 762 ? 1.450 -16.850 26.577 1.00 75.06 762 ASN A C 1
ATOM 5936 O O . ASN A 1 762 ? 1.314 -18.029 26.265 1.00 75.06 762 ASN A O 1
ATOM 5940 N N . LEU A 1 763 ? 1.633 -15.909 25.649 1.00 68.12 763 LEU A N 1
ATOM 5941 C CA . LEU A 1 763 ? 1.782 -16.178 24.207 1.00 68.12 763 LEU A CA 1
ATOM 5942 C C . LEU A 1 763 ? 3.142 -16.790 23.811 1.00 68.12 763 LEU A C 1
ATOM 5944 O O . LEU A 1 763 ? 3.428 -16.945 22.624 1.00 68.12 763 LEU A O 1
ATOM 5948 N N . ASN A 1 764 ? 4.032 -17.068 24.767 1.00 58.94 764 ASN A N 1
ATOM 5949 C CA . ASN A 1 764 ? 5.453 -16.951 24.471 1.00 58.94 764 ASN A CA 1
ATOM 5950 C C . ASN A 1 764 ? 6.106 -18.083 23.664 1.00 58.94 764 ASN A C 1
ATOM 5952 O O . ASN A 1 764 ? 7.189 -17.806 23.167 1.00 58.94 764 ASN A O 1
ATOM 5956 N N . ASN A 1 765 ? 5.558 -19.285 23.425 1.00 57.94 765 ASN A N 1
ATOM 5957 C CA . ASN A 1 765 ? 6.456 -20.390 23.005 1.00 57.94 765 ASN A CA 1
ATOM 5958 C C . ASN A 1 765 ? 6.072 -21.343 21.856 1.00 57.94 765 ASN A C 1
ATOM 5960 O O . ASN A 1 765 ? 6.923 -22.163 21.523 1.00 57.94 765 ASN A O 1
ATOM 5964 N N . ASN A 1 766 ? 4.912 -21.262 21.193 1.00 77.19 766 ASN A N 1
ATOM 5965 C CA . ASN A 1 766 ? 4.506 -22.412 20.356 1.00 77.19 766 ASN A CA 1
ATOM 5966 C C . ASN A 1 766 ? 4.749 -22.266 18.837 1.00 77.19 766 ASN A C 1
ATOM 5968 O O . ASN A 1 766 ? 5.159 -23.240 18.214 1.00 77.19 766 ASN A O 1
ATOM 5972 N N . SER A 1 767 ? 4.570 -21.086 18.221 1.00 89.06 767 SER A N 1
ATOM 5973 C CA . SER A 1 767 ? 4.909 -20.884 16.796 1.00 89.06 767 SER A CA 1
ATOM 5974 C C . SER A 1 767 ? 5.191 -19.414 16.433 1.00 89.06 767 SER A C 1
ATOM 5976 O O . SER A 1 767 ? 4.686 -18.508 17.109 1.00 89.06 767 SER A O 1
ATOM 5978 N N . PRO A 1 768 ? 5.966 -19.138 15.361 1.00 90.38 768 PRO A N 1
ATOM 5979 C CA . PRO A 1 768 ? 6.160 -17.780 14.841 1.00 90.38 768 PRO A CA 1
ATOM 5980 C C . PRO A 1 768 ? 4.842 -17.082 14.465 1.00 90.38 768 PRO A C 1
ATOM 5982 O O . PRO A 1 768 ? 4.677 -15.894 14.736 1.00 90.38 768 PRO A O 1
ATOM 5985 N N . ASP A 1 769 ? 3.882 -17.813 13.893 1.00 90.06 769 ASP A N 1
ATOM 5986 C CA . ASP A 1 769 ? 2.560 -17.295 13.522 1.00 90.06 769 ASP A CA 1
ATOM 5987 C C . ASP A 1 769 ? 1.725 -16.900 14.746 1.00 90.06 769 ASP A C 1
ATOM 5989 O O . ASP A 1 769 ? 1.103 -15.834 14.739 1.00 90.06 769 ASP A O 1
ATOM 5993 N N . ALA A 1 770 ? 1.760 -17.714 15.809 1.00 90.00 770 ALA A N 1
ATOM 5994 C CA . ALA A 1 770 ? 1.108 -17.429 17.085 1.00 90.00 770 ALA A CA 1
ATOM 5995 C C . ALA A 1 770 ? 1.722 -16.207 17.771 1.00 90.00 770 ALA A C 1
ATOM 5997 O O . ALA A 1 770 ? 1.002 -15.328 18.245 1.00 90.00 770 ALA A O 1
ATOM 5998 N N . PHE A 1 771 ? 3.055 -16.123 17.778 1.00 91.44 771 PHE A N 1
ATOM 5999 C CA . PHE A 1 771 ? 3.790 -14.974 18.302 1.00 91.44 771 PHE A CA 1
ATOM 6000 C C . PHE A 1 771 ? 3.400 -13.686 17.572 1.00 91.44 771 PHE A C 1
ATOM 6002 O O . PHE A 1 771 ? 3.072 -12.676 18.200 1.00 91.44 771 PHE A O 1
ATOM 6009 N N . LEU A 1 772 ? 3.386 -13.733 16.238 1.00 92.19 772 LEU A N 1
ATOM 6010 C CA . LEU A 1 772 ? 2.998 -12.602 15.409 1.00 92.19 772 LEU A CA 1
ATOM 6011 C C . LEU A 1 772 ? 1.544 -12.189 15.668 1.00 92.19 772 LEU A C 1
ATOM 6013 O O . LEU A 1 772 ? 1.246 -11.000 15.767 1.00 92.19 772 LEU A O 1
ATOM 6017 N N . HIS A 1 773 ? 0.649 -13.163 15.830 1.00 92.31 773 HIS A N 1
ATOM 6018 C CA . HIS A 1 773 ? -0.764 -12.931 16.125 1.00 92.31 773 HIS A CA 1
ATOM 6019 C C . HIS A 1 773 ? -0.976 -12.295 17.489 1.00 92.31 773 HIS A C 1
ATOM 6021 O O . HIS A 1 773 ? -1.736 -11.336 17.605 1.00 92.31 773 HIS A O 1
ATOM 6027 N N . GLY A 1 774 ? -0.233 -12.752 18.491 1.00 92.38 774 GLY A N 1
ATOM 6028 C CA . GLY A 1 774 ? -0.206 -12.139 19.806 1.00 92.38 774 GLY A CA 1
ATOM 6029 C C . GLY A 1 774 ? 0.250 -10.680 19.776 1.00 92.38 774 GLY A C 1
ATOM 6030 O O . GLY A 1 774 ? -0.408 -9.818 20.354 1.00 92.38 774 GLY A O 1
ATOM 6031 N N . ASN A 1 775 ? 1.330 -10.377 19.051 1.00 93.44 775 ASN A N 1
ATOM 6032 C CA . ASN A 1 775 ? 1.813 -8.998 18.901 1.00 93.44 775 ASN A CA 1
ATOM 6033 C C . ASN A 1 775 ? 0.833 -8.115 18.120 1.00 93.44 775 ASN A C 1
ATOM 6035 O O . ASN A 1 775 ? 0.638 -6.952 18.474 1.00 93.44 775 ASN A O 1
ATOM 6039 N N . TRP A 1 776 ? 0.198 -8.659 17.079 1.00 94.81 776 TRP A N 1
ATOM 6040 C CA . TRP A 1 776 ? -0.866 -7.967 16.354 1.00 94.81 776 TRP A CA 1
ATOM 6041 C C . TRP A 1 776 ? -2.018 -7.607 17.298 1.00 94.81 776 TRP A C 1
ATOM 6043 O O . TRP A 1 776 ? -2.469 -6.464 17.314 1.00 94.81 776 TRP A O 1
ATOM 6053 N N . PHE A 1 777 ? -2.436 -8.548 18.148 1.00 94.25 777 PHE A N 1
ATOM 6054 C CA . PHE A 1 777 ? -3.496 -8.337 19.131 1.00 94.25 777 PHE A CA 1
ATOM 6055 C C . PHE A 1 777 ? -3.140 -7.272 20.167 1.00 94.25 777 PHE A C 1
ATOM 6057 O O . PHE A 1 777 ? -3.932 -6.362 20.397 1.00 94.25 777 PHE A O 1
ATOM 6064 N N . GLN A 1 778 ? -1.931 -7.337 20.732 1.00 95.25 778 GLN A N 1
ATOM 6065 C CA . GLN A 1 778 ? -1.411 -6.320 21.653 1.00 95.25 778 GLN A CA 1
ATOM 6066 C C . GLN A 1 778 ? -1.380 -4.931 21.001 1.00 95.25 778 GLN A C 1
ATOM 6068 O O . GLN A 1 778 ? -1.791 -3.947 21.609 1.00 95.25 778 GLN A O 1
ATOM 6073 N N . THR A 1 779 ? -0.974 -4.852 19.731 1.00 96.19 779 THR A N 1
ATOM 6074 C CA . THR A 1 779 ? -0.977 -3.591 18.972 1.00 96.19 779 THR A CA 1
ATOM 6075 C C . THR A 1 779 ? -2.397 -3.041 18.797 1.00 96.19 779 THR A C 1
ATOM 6077 O O . THR A 1 779 ? -2.614 -1.838 18.937 1.00 96.19 779 THR A O 1
ATOM 6080 N N . ARG A 1 780 ? -3.387 -3.904 18.529 1.00 96.44 780 ARG A N 1
ATOM 6081 C CA . ARG A 1 780 ? -4.794 -3.493 18.370 1.00 96.44 780 ARG A CA 1
ATOM 6082 C C . ARG A 1 780 ? -5.465 -3.111 19.679 1.00 96.44 780 ARG A C 1
ATOM 6084 O O . ARG A 1 780 ? -6.263 -2.181 19.680 1.00 96.44 780 ARG A O 1
ATOM 6091 N N . GLU A 1 781 ? -5.138 -3.779 20.776 1.00 96.75 781 GLU A N 1
ATOM 6092 C CA . GLU A 1 781 ? -5.604 -3.390 22.105 1.00 96.75 781 GLU A CA 1
ATOM 6093 C C . GLU A 1 781 ? -5.050 -2.021 22.511 1.00 96.75 781 GLU A C 1
ATOM 6095 O O . GLU A 1 781 ? -5.825 -1.165 22.939 1.00 96.75 781 GLU A O 1
ATOM 6100 N N . ALA A 1 782 ? -3.758 -1.774 22.277 1.00 97.50 782 ALA A N 1
ATOM 6101 C CA . ALA A 1 782 ? -3.142 -0.481 22.546 1.00 97.50 782 ALA A CA 1
ATOM 6102 C C . ALA A 1 782 ? -3.764 0.630 21.686 1.00 97.50 782 ALA A C 1
ATOM 6104 O O . ALA A 1 782 ? -4.073 1.706 22.196 1.00 97.50 782 ALA A O 1
ATOM 6105 N N . LEU A 1 783 ? -4.025 0.363 20.399 1.00 97.50 783 LEU A N 1
ATOM 6106 C CA . LEU A 1 783 ? -4.747 1.295 19.527 1.00 97.50 783 LEU A CA 1
ATOM 6107 C C . LEU A 1 783 ? -6.162 1.563 20.047 1.00 97.50 783 LEU A C 1
ATOM 6109 O O . LEU A 1 783 ? -6.605 2.709 20.086 1.00 97.50 783 LEU A O 1
ATOM 6113 N N . ALA A 1 784 ? -6.854 0.518 20.501 1.00 97.75 784 ALA A N 1
ATOM 6114 C CA . ALA A 1 784 ? -8.179 0.652 21.076 1.00 97.75 784 ALA A CA 1
ATOM 6115 C C . ALA A 1 784 ? -8.178 1.472 22.380 1.00 97.75 784 ALA A C 1
ATOM 6117 O O . ALA A 1 784 ? -9.112 2.241 22.611 1.00 97.75 784 ALA A O 1
ATOM 6118 N N . ALA A 1 785 ? -7.140 1.349 23.209 1.00 98.06 785 ALA A N 1
ATOM 6119 C CA . ALA A 1 785 ? -6.959 2.163 24.409 1.00 98.06 785 ALA A CA 1
ATOM 6120 C C . ALA A 1 785 ? -6.724 3.643 24.062 1.00 98.06 785 ALA A C 1
ATOM 6122 O O . ALA A 1 785 ? -7.329 4.518 24.679 1.00 98.06 785 ALA A O 1
ATOM 6123 N N . VAL A 1 786 ? -5.906 3.922 23.039 1.00 98.06 786 VAL A N 1
ATOM 6124 C CA . VAL A 1 786 ? -5.649 5.282 22.532 1.00 98.06 786 VAL A CA 1
ATOM 6125 C C . VAL A 1 786 ? -6.936 5.928 22.012 1.00 98.06 786 VAL A C 1
ATOM 6127 O O . VAL A 1 786 ? -7.269 7.034 22.430 1.00 98.06 786 VAL A O 1
ATOM 6130 N N . TYR A 1 787 ? -7.714 5.224 21.183 1.00 97.81 787 TYR A N 1
ATOM 6131 C CA . TYR A 1 787 ? -9.008 5.729 20.705 1.00 97.81 787 TYR A CA 1
ATOM 6132 C C . TYR A 1 787 ? -10.036 5.892 21.823 1.00 97.81 787 TYR A C 1
ATOM 6134 O O . TYR A 1 787 ? -10.810 6.847 21.809 1.00 97.81 787 TYR A O 1
ATOM 6142 N N . LEU A 1 788 ? -10.048 4.999 22.816 1.00 98.06 788 LEU A N 1
ATOM 6143 C CA . LEU A 1 788 ? -10.920 5.149 23.979 1.00 98.06 788 LEU A CA 1
ATOM 6144 C C . LEU A 1 788 ? -10.568 6.405 24.786 1.00 98.06 788 LEU A C 1
ATOM 6146 O O . LEU A 1 788 ? -11.470 7.124 25.213 1.00 98.06 788 LEU A O 1
ATOM 6150 N N . ALA A 1 789 ? -9.273 6.674 24.971 1.00 98.12 789 ALA A N 1
ATOM 6151 C CA . ALA A 1 789 ? -8.779 7.861 25.654 1.00 98.12 789 ALA A CA 1
ATOM 6152 C C . ALA A 1 789 ? -9.176 9.142 24.900 1.00 98.12 789 ALA A C 1
ATOM 6154 O O . ALA A 1 789 ? -9.723 10.063 25.504 1.00 98.12 789 ALA A O 1
ATOM 6155 N N . GLU A 1 790 ? -8.982 9.168 23.580 1.00 97.62 790 GLU A N 1
ATOM 6156 C CA . GLU A 1 790 ? -9.335 10.299 22.715 1.00 97.62 790 GLU A CA 1
ATOM 6157 C C . GLU A 1 790 ? -10.848 10.574 22.701 1.00 97.62 790 GLU A C 1
ATOM 6159 O O . GLU A 1 790 ? -11.284 11.680 23.027 1.00 97.62 790 GLU A O 1
ATOM 6164 N N . LEU A 1 791 ? -11.668 9.558 22.407 1.00 97.69 791 LEU A N 1
ATOM 6165 C CA . LEU A 1 791 ? -13.128 9.690 22.376 1.00 97.69 791 LEU A CA 1
ATOM 6166 C C . LEU A 1 791 ? -13.697 10.025 23.757 1.00 97.69 791 LEU A C 1
ATOM 6168 O O . LEU A 1 791 ? -14.606 10.847 23.877 1.00 97.69 791 LEU A O 1
ATOM 6172 N N . GLY A 1 792 ? -13.167 9.409 24.815 1.00 98.00 792 GLY A N 1
ATOM 6173 C CA . GLY A 1 792 ? -13.595 9.661 26.188 1.00 98.00 792 GLY A CA 1
ATOM 6174 C C . GLY A 1 792 ? -13.261 11.073 26.666 1.00 98.00 792 GLY A C 1
ATOM 6175 O O . GLY A 1 792 ? -14.063 11.680 27.377 1.00 98.00 792 GLY A O 1
ATOM 6176 N N . TYR A 1 793 ? -12.123 11.619 26.234 1.00 97.06 793 TYR A N 1
ATOM 6177 C CA . TYR A 1 793 ? -11.768 13.014 26.477 1.00 97.06 793 TYR A CA 1
ATOM 6178 C C . TYR A 1 793 ? -12.679 13.970 25.696 1.00 97.06 793 TYR A C 1
ATOM 6180 O O . TYR A 1 793 ? -13.263 14.880 26.284 1.00 97.06 793 TYR A O 1
ATOM 6188 N N . ALA A 1 794 ? -12.883 13.721 24.396 1.00 96.44 794 ALA A N 1
ATOM 6189 C CA . ALA A 1 794 ? -13.731 14.549 23.534 1.00 96.44 794 ALA A CA 1
ATOM 6190 C C . ALA A 1 794 ? -15.197 14.603 24.008 1.00 96.44 794 ALA A C 1
ATOM 6192 O O . ALA A 1 794 ? -15.838 15.652 23.959 1.00 96.44 794 ALA A O 1
ATOM 6193 N N . THR A 1 795 ? -15.718 13.485 24.519 1.00 97.06 795 THR A N 1
ATOM 6194 C CA . THR A 1 795 ? -17.077 13.379 25.083 1.00 97.06 795 THR A CA 1
ATOM 6195 C C . THR A 1 795 ? -17.204 13.835 26.531 1.00 97.06 795 THR A C 1
ATOM 6197 O O . THR A 1 795 ? -18.323 13.928 27.034 1.00 97.06 795 THR A O 1
ATOM 6200 N N . LYS A 1 796 ? -16.087 14.102 27.220 1.00 96.75 796 LYS A N 1
ATOM 6201 C CA . LYS A 1 796 ? -16.028 14.350 28.672 1.00 96.75 796 LYS A CA 1
ATOM 6202 C C . LYS A 1 796 ? -16.522 13.174 29.534 1.00 96.75 796 LYS A C 1
ATOM 6204 O O . LYS A 1 796 ? -16.852 13.373 30.702 1.00 96.75 796 LYS A O 1
ATOM 6209 N N . HIS A 1 797 ? -16.555 11.951 28.995 1.00 97.50 797 HIS A N 1
ATOM 6210 C CA . HIS A 1 797 ? -16.866 10.740 29.773 1.00 97.50 797 HIS A CA 1
ATOM 6211 C C . HIS A 1 797 ? -15.666 10.220 30.573 1.00 97.50 797 HIS A C 1
ATOM 6213 O O . HIS A 1 797 ? -15.858 9.471 31.532 1.00 97.50 797 HIS A O 1
ATOM 6219 N N . LEU A 1 798 ? -14.438 10.587 30.190 1.00 97.69 798 LEU A N 1
ATOM 6220 C CA . LEU A 1 798 ? -13.216 10.244 30.919 1.00 97.69 798 LEU A CA 1
ATOM 6221 C C . LEU A 1 798 ? -12.599 11.479 31.568 1.00 97.69 798 LEU A C 1
ATOM 6223 O O . LEU A 1 798 ? -12.513 12.548 30.964 1.00 97.69 798 LEU A O 1
ATOM 6227 N N . LYS A 1 799 ? -12.125 11.302 32.803 1.00 96.00 799 LYS A N 1
ATOM 6228 C CA . LYS A 1 799 ? -11.308 12.309 33.476 1.00 96.00 799 LYS A CA 1
ATOM 6229 C C . LYS A 1 799 ? -9.887 12.315 32.889 1.00 96.00 799 LYS A C 1
ATOM 6231 O O . LYS A 1 799 ? -9.442 11.264 32.414 1.00 96.00 799 LYS A O 1
ATOM 6236 N N . PRO A 1 800 ? -9.158 13.444 32.952 1.00 95.00 800 PRO A N 1
ATOM 6237 C CA . PRO A 1 800 ? -7.766 13.536 32.508 1.00 95.00 800 PRO A CA 1
ATOM 6238 C C . PRO A 1 800 ? -6.862 12.412 33.027 1.00 95.00 800 PRO A C 1
ATOM 6240 O O . PRO A 1 800 ? -6.068 11.872 32.262 1.00 95.00 800 PRO A O 1
ATOM 6243 N N . GLU A 1 801 ? -7.040 12.003 34.286 1.00 95.00 801 GLU A N 1
ATOM 6244 C CA . GLU A 1 801 ? -6.288 10.913 34.924 1.00 95.00 801 GLU A CA 1
ATOM 6245 C C . GLU A 1 801 ? -6.435 9.610 34.122 1.00 95.00 801 GLU A C 1
ATOM 6247 O O . GLU A 1 801 ? -5.454 8.977 33.747 1.00 95.00 801 GLU A O 1
ATOM 6252 N N . SER A 1 802 ? -7.674 9.248 33.776 1.00 96.56 802 SER A N 1
ATOM 6253 C CA . SER A 1 802 ? -7.976 8.014 33.048 1.00 96.56 802 SER A CA 1
ATOM 6254 C C . SER A 1 802 ? -7.459 8.042 31.608 1.00 96.56 802 SER A C 1
ATOM 6256 O O . SER A 1 802 ? -7.074 7.005 31.075 1.00 96.56 802 SER A O 1
ATOM 6258 N N . VAL A 1 803 ? -7.434 9.220 30.973 1.00 97.00 803 VAL A N 1
ATOM 6259 C CA . VAL A 1 803 ? -6.845 9.411 29.634 1.00 97.00 803 VAL A CA 1
ATOM 6260 C C . VAL A 1 803 ? -5.340 9.143 29.685 1.00 97.00 803 VAL A C 1
ATOM 6262 O O . VAL A 1 803 ? -4.812 8.423 28.832 1.00 97.00 803 VAL A O 1
ATOM 6265 N N . VAL A 1 804 ? -4.661 9.677 30.706 1.00 96.19 804 VAL A N 1
ATOM 6266 C CA . VAL A 1 804 ? -3.229 9.453 30.939 1.00 96.19 804 VAL A CA 1
ATOM 6267 C C . VAL A 1 804 ? -2.949 7.976 31.218 1.00 96.19 804 VAL A C 1
ATOM 6269 O O . VAL A 1 804 ? -2.076 7.403 30.566 1.00 96.19 804 VAL A O 1
ATOM 6272 N N . ASP A 1 805 ? -3.725 7.335 32.094 1.00 96.50 805 ASP A N 1
ATOM 6273 C CA . ASP A 1 805 ? -3.561 5.919 32.444 1.00 96.50 805 ASP A CA 1
ATOM 6274 C C . ASP A 1 805 ? -3.721 4.995 31.227 1.00 96.50 805 ASP A C 1
ATOM 6276 O O . ASP A 1 805 ? -2.898 4.098 31.008 1.00 96.50 805 ASP A O 1
ATOM 6280 N N . LEU A 1 806 ? -4.739 5.238 30.391 1.00 97.50 806 LEU A N 1
ATOM 6281 C CA . LEU A 1 806 ? -4.972 4.479 29.157 1.00 97.50 806 LEU A CA 1
ATOM 6282 C C . LEU A 1 806 ? -3.810 4.637 28.171 1.00 97.50 806 LEU A C 1
ATOM 6284 O O . LEU A 1 806 ? -3.296 3.639 27.663 1.00 97.50 806 LEU A O 1
ATOM 6288 N N . CYS A 1 807 ? -3.345 5.868 27.933 1.00 97.88 807 CYS A N 1
ATOM 6289 C CA . CYS A 1 807 ? -2.237 6.117 27.009 1.00 97.88 807 CYS A CA 1
ATOM 6290 C C . CYS A 1 807 ? -0.909 5.544 27.532 1.00 97.88 807 CYS A C 1
ATOM 6292 O O . CYS A 1 807 ? -0.123 4.996 26.758 1.00 97.88 807 CYS A O 1
ATOM 6294 N N . GLN A 1 808 ? -0.653 5.611 28.841 1.00 97.06 808 GLN A N 1
ATOM 6295 C CA . GLN A 1 808 ? 0.528 4.999 29.456 1.00 97.06 808 GLN A CA 1
ATOM 6296 C C . GLN A 1 808 ? 0.471 3.466 29.428 1.00 97.06 808 GLN A C 1
ATOM 6298 O O . GLN A 1 808 ? 1.500 2.817 29.232 1.00 97.06 808 GLN A O 1
ATOM 6303 N N . SER A 1 809 ? -0.710 2.867 29.615 1.00 96.94 809 SER A N 1
ATOM 6304 C CA . SER A 1 809 ? -0.919 1.427 29.423 1.00 96.94 809 SER A CA 1
ATOM 6305 C C . SER A 1 809 ? -0.624 1.014 27.977 1.00 96.94 809 SER A C 1
ATOM 6307 O O . SER A 1 809 ? 0.170 0.100 27.747 1.00 96.94 809 SER A O 1
ATOM 6309 N N . ALA A 1 810 ? -1.163 1.758 27.005 1.00 97.25 810 ALA A N 1
ATOM 6310 C CA . ALA A 1 810 ? -0.906 1.542 25.584 1.00 97.25 810 ALA A CA 1
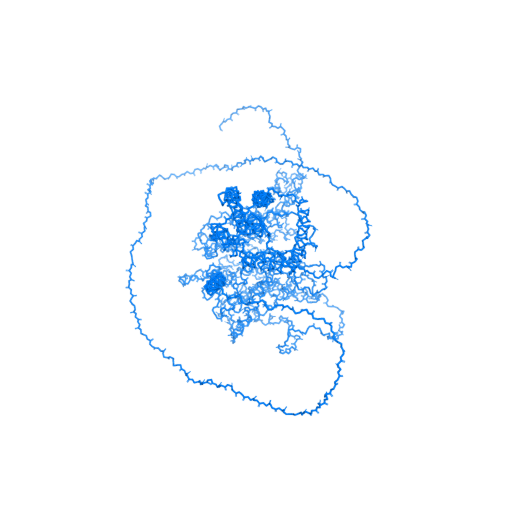ATOM 6311 C C . ALA A 1 810 ? 0.592 1.638 25.250 1.00 97.25 810 ALA A C 1
ATOM 6313 O O . ALA A 1 810 ? 1.130 0.745 24.599 1.00 97.25 810 ALA A O 1
ATOM 6314 N N . LEU A 1 811 ? 1.301 2.660 25.747 1.00 97.38 811 LEU A N 1
ATOM 6315 C CA . LEU A 1 811 ? 2.747 2.794 25.535 1.00 97.38 811 LEU A CA 1
ATOM 6316 C C . LEU A 1 811 ? 3.546 1.626 26.115 1.00 97.38 811 LEU A C 1
ATOM 6318 O O . LEU A 1 811 ? 4.438 1.127 25.438 1.00 97.38 811 LEU A O 1
ATOM 6322 N N . ARG A 1 812 ? 3.213 1.148 27.322 1.00 96.56 812 ARG A N 1
ATOM 6323 C CA . ARG A 1 812 ? 3.882 -0.022 27.919 1.00 96.56 812 ARG A CA 1
ATOM 6324 C C . ARG A 1 812 ? 3.673 -1.288 27.084 1.00 96.56 812 ARG A C 1
ATOM 6326 O O . ARG A 1 812 ? 4.620 -2.046 26.875 1.00 96.56 812 ARG A O 1
ATOM 6333 N N . SER A 1 813 ? 2.456 -1.497 26.579 1.00 95.25 813 SER A N 1
ATOM 6334 C CA . SER A 1 813 ? 2.130 -2.610 25.676 1.00 95.25 813 SER A CA 1
ATOM 6335 C C . SER A 1 813 ? 2.939 -2.522 24.373 1.00 95.25 813 SER A C 1
ATOM 6337 O O . SER A 1 813 ? 3.588 -3.484 23.961 1.00 95.25 813 SER A O 1
ATOM 6339 N N . LE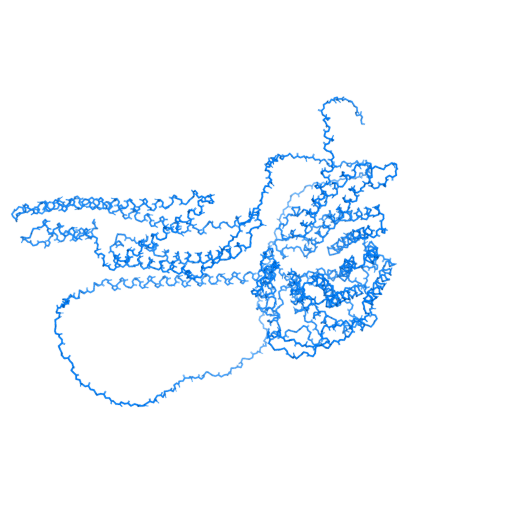U A 1 814 ? 2.999 -1.335 23.765 1.00 96.12 814 LEU A N 1
ATOM 6340 C CA . LEU A 1 814 ? 3.703 -1.101 22.502 1.00 96.12 814 LEU A CA 1
ATOM 6341 C C . LEU A 1 814 ? 5.224 -1.166 22.644 1.00 96.12 814 LEU A C 1
ATOM 6343 O O . LEU A 1 814 ? 5.883 -1.726 21.773 1.00 96.12 814 LEU A O 1
ATOM 6347 N N . ASP A 1 815 ? 5.792 -0.670 23.743 1.00 95.25 815 ASP A N 1
ATOM 6348 C CA . ASP A 1 815 ? 7.213 -0.852 24.049 1.00 95.25 815 ASP A CA 1
ATOM 6349 C C . ASP A 1 815 ? 7.556 -2.332 24.195 1.00 95.25 815 ASP A C 1
ATOM 6351 O O . ASP A 1 815 ? 8.594 -2.775 23.704 1.00 95.25 815 ASP A O 1
ATOM 6355 N N . SER A 1 816 ? 6.675 -3.119 24.824 1.00 94.00 816 SER A N 1
ATOM 6356 C CA . SER A 1 816 ? 6.851 -4.569 24.913 1.00 94.00 816 SER A CA 1
ATOM 6357 C C . SER A 1 816 ? 6.838 -5.215 23.528 1.00 94.00 816 SER A C 1
ATOM 6359 O O . SER A 1 816 ? 7.700 -6.037 23.234 1.00 94.00 816 SER A O 1
ATOM 6361 N N . VAL A 1 817 ? 5.925 -4.819 22.636 1.00 92.75 817 VAL A N 1
ATOM 6362 C CA . VAL A 1 817 ? 5.923 -5.305 21.246 1.00 92.75 817 VAL A CA 1
ATOM 6363 C C . VAL A 1 817 ? 7.214 -4.899 20.527 1.00 92.75 817 VAL A C 1
ATOM 6365 O O . VAL A 1 817 ? 7.863 -5.741 19.916 1.00 92.75 817 VAL A O 1
ATOM 6368 N N . LEU A 1 818 ? 7.628 -3.635 20.616 1.00 92.44 818 LEU A N 1
ATOM 6369 C CA . LEU A 1 818 ? 8.774 -3.103 19.872 1.00 92.44 818 LEU A CA 1
ATOM 6370 C C . LEU A 1 818 ? 10.138 -3.596 20.387 1.00 92.44 818 LEU A C 1
ATOM 6372 O O . LEU A 1 818 ? 11.072 -3.676 19.589 1.00 92.44 818 LEU A O 1
ATOM 6376 N N . SER A 1 819 ? 10.248 -3.938 21.674 1.00 90.75 819 SER A N 1
ATOM 6377 C CA . SER A 1 819 ? 11.481 -4.435 22.311 1.00 90.75 819 SER A CA 1
ATOM 6378 C C . SER A 1 819 ? 11.719 -5.937 22.145 1.00 90.75 819 SER A C 1
ATOM 6380 O O . SER A 1 819 ? 12.838 -6.395 22.362 1.00 90.75 819 SER A O 1
ATOM 6382 N N . LYS A 1 820 ? 10.710 -6.723 21.741 1.00 85.56 820 LYS A N 1
ATOM 6383 C CA . LYS A 1 820 ? 10.864 -8.175 21.553 1.00 85.56 820 LYS A CA 1
ATOM 6384 C C . LYS A 1 820 ? 11.905 -8.490 20.472 1.00 85.56 820 LYS A C 1
ATOM 6386 O O . LYS A 1 820 ? 11.678 -8.275 19.279 1.00 85.56 820 LYS A O 1
ATOM 6391 N N . GLU A 1 821 ? 13.013 -9.093 20.896 1.00 67.44 821 GLU A N 1
ATOM 6392 C CA . GLU A 1 821 ? 14.146 -9.474 20.040 1.00 67.44 821 GLU A CA 1
ATOM 6393 C C . GLU A 1 821 ? 13.780 -10.488 18.948 1.00 67.44 821 GLU A C 1
ATOM 6395 O O . GLU A 1 821 ? 14.391 -10.469 17.886 1.00 67.44 821 GLU A O 1
ATOM 6400 N N . ARG A 1 822 ? 12.733 -11.308 19.137 1.00 70.19 822 ARG A N 1
ATOM 6401 C CA . ARG A 1 822 ? 12.306 -12.339 18.165 1.00 70.19 822 ARG A CA 1
ATOM 6402 C C . ARG A 1 822 ? 11.965 -11.819 16.774 1.00 70.19 822 ARG A C 1
ATOM 6404 O O . ARG A 1 822 ? 11.982 -12.584 15.823 1.00 70.19 822 ARG A O 1
ATOM 6411 N N . PHE A 1 823 ? 11.715 -10.524 16.594 1.00 70.81 823 PHE A N 1
ATOM 6412 C CA . PHE A 1 823 ? 11.625 -9.961 15.244 1.00 70.81 823 PHE A CA 1
ATOM 6413 C C . PHE A 1 823 ? 12.946 -10.032 14.448 1.00 70.81 823 PHE A C 1
ATOM 6415 O O . PHE A 1 823 ? 12.960 -9.670 13.272 1.00 70.81 823 PHE A O 1
ATOM 6422 N N . GLN A 1 824 ? 14.045 -10.457 15.075 1.00 71.56 824 GLN A N 1
ATOM 6423 C CA . GLN A 1 824 ? 15.326 -10.741 14.433 1.00 71.56 824 GLN A CA 1
ATOM 6424 C C . GLN A 1 824 ? 15.430 -12.183 13.901 1.00 71.56 824 GLN A C 1
ATOM 6426 O O . GLN A 1 824 ? 16.367 -12.466 13.152 1.00 71.56 824 GLN A O 1
ATOM 6431 N N . ASP A 1 825 ? 14.480 -13.073 14.224 1.00 80.69 825 ASP A N 1
ATOM 6432 C CA . ASP A 1 825 ? 14.474 -14.450 13.716 1.00 80.69 825 ASP A CA 1
ATOM 6433 C C . ASP A 1 825 ? 14.385 -14.462 12.178 1.00 80.69 825 ASP A C 1
ATOM 6435 O O . ASP A 1 825 ? 13.729 -13.611 11.565 1.00 80.69 825 ASP A O 1
ATOM 6439 N N . GLU A 1 826 ? 14.988 -15.465 11.528 1.00 78.50 826 GLU A N 1
ATOM 6440 C CA . GLU A 1 826 ? 15.010 -15.568 10.057 1.00 78.50 826 GLU A CA 1
ATOM 6441 C C . GLU A 1 826 ? 13.607 -15.549 9.426 1.00 78.50 826 GLU A C 1
ATOM 6443 O O . GLU A 1 826 ? 13.429 -15.034 8.323 1.00 78.50 826 GLU A O 1
ATOM 6448 N N . VAL A 1 827 ? 12.587 -16.031 10.146 1.00 80.69 827 VAL A N 1
ATOM 6449 C CA . VAL A 1 827 ? 11.180 -16.047 9.704 1.00 80.69 827 VAL A CA 1
ATOM 6450 C C . VAL A 1 827 ? 10.597 -14.635 9.537 1.00 80.69 827 VAL A C 1
ATOM 6452 O O . VAL A 1 827 ? 9.682 -14.441 8.730 1.00 80.69 827 VAL A O 1
ATOM 6455 N N . PHE A 1 828 ? 11.146 -13.646 10.245 1.00 85.56 828 PHE A N 1
ATOM 6456 C CA . PHE A 1 828 ? 10.735 -12.240 10.187 1.00 85.56 828 PHE A CA 1
ATOM 6457 C C . PHE A 1 828 ? 11.759 -11.342 9.488 1.00 85.56 828 PHE A C 1
ATOM 6459 O O . PHE A 1 828 ? 11.474 -10.172 9.225 1.00 85.56 828 PHE A O 1
ATOM 6466 N N . LYS A 1 829 ? 12.946 -11.869 9.169 1.00 85.31 829 LYS A N 1
ATOM 6467 C CA . LYS A 1 829 ? 14.016 -11.094 8.550 1.00 85.31 829 LYS A CA 1
ATOM 6468 C C . LYS A 1 829 ? 13.627 -10.679 7.134 1.00 85.31 829 LYS A C 1
ATOM 6470 O O . LYS A 1 829 ? 13.319 -11.510 6.281 1.00 85.31 829 LYS A O 1
ATOM 6475 N N . ARG A 1 830 ? 13.669 -9.376 6.867 1.00 81.62 830 ARG A N 1
ATOM 6476 C CA . ARG A 1 830 ? 13.455 -8.829 5.527 1.00 81.62 830 ARG A CA 1
ATOM 6477 C C . ARG A 1 830 ? 14.669 -9.145 4.651 1.00 81.62 830 ARG A C 1
ATOM 6479 O O . ARG A 1 830 ? 15.806 -8.867 5.025 1.00 81.62 830 ARG A O 1
ATOM 6486 N N . GLY A 1 831 ? 14.425 -9.750 3.498 1.00 81.88 831 GLY A N 1
ATOM 6487 C CA . GLY A 1 831 ? 15.430 -9.994 2.470 1.00 81.88 831 GLY A CA 1
ATOM 6488 C C . GLY A 1 831 ? 15.416 -8.896 1.411 1.00 81.88 831 GLY A C 1
ATOM 6489 O O . GLY A 1 831 ? 14.491 -8.089 1.344 1.00 81.88 831 GLY A O 1
ATOM 6490 N N . GLY A 1 832 ? 16.422 -8.892 0.532 1.00 79.56 832 GLY A N 1
ATOM 6491 C CA . GLY A 1 832 ? 16.476 -7.948 -0.596 1.00 79.56 832 GLY A CA 1
ATOM 6492 C C . GLY A 1 832 ? 15.374 -8.155 -1.647 1.00 79.56 832 GLY A C 1
ATOM 6493 O O . GLY A 1 832 ? 15.165 -7.289 -2.487 1.00 79.56 832 GLY A O 1
ATOM 6494 N N . THR A 1 833 ? 14.675 -9.293 -1.601 1.00 80.50 833 THR A N 1
ATOM 6495 C CA . THR A 1 833 ? 13.481 -9.610 -2.405 1.00 80.50 833 THR A CA 1
ATOM 6496 C C . THR A 1 833 ? 12.440 -10.278 -1.511 1.00 80.50 833 THR A C 1
ATOM 6498 O O . THR A 1 833 ? 12.780 -10.764 -0.422 1.00 80.50 833 THR A O 1
ATOM 6501 N N . ARG A 1 834 ? 11.182 -10.369 -1.961 1.00 77.56 834 ARG A N 1
ATOM 6502 C CA . ARG A 1 834 ? 10.139 -11.065 -1.189 1.00 77.56 834 ARG A CA 1
ATOM 6503 C C . ARG A 1 834 ? 10.467 -12.541 -0.960 1.00 77.56 834 ARG A C 1
ATOM 6505 O O . ARG A 1 834 ? 10.278 -13.035 0.142 1.00 77.56 834 ARG A O 1
ATOM 6512 N N . SER A 1 835 ? 11.022 -13.225 -1.960 1.00 79.44 835 SER A N 1
ATOM 6513 C CA . SER A 1 835 ? 11.457 -14.628 -1.844 1.00 79.44 835 SER A CA 1
ATOM 6514 C C . SER A 1 835 ? 12.636 -14.839 -0.893 1.00 79.44 835 SER A C 1
ATOM 6516 O O . SER A 1 835 ? 12.760 -15.912 -0.312 1.00 79.44 835 SER A O 1
ATOM 6518 N N . ALA A 1 836 ? 13.495 -13.828 -0.733 1.00 82.12 836 ALA A N 1
ATOM 6519 C CA . ALA A 1 836 ? 14.597 -13.850 0.226 1.00 82.12 836 ALA A CA 1
ATOM 6520 C C . ALA A 1 836 ? 14.175 -13.378 1.627 1.00 82.12 836 ALA A C 1
ATOM 6522 O O . ALA A 1 836 ? 14.970 -13.458 2.560 1.00 82.12 836 ALA A O 1
ATOM 6523 N N . SER A 1 837 ? 12.964 -12.833 1.767 1.00 82.50 837 SER A N 1
ATOM 6524 C CA . SER A 1 837 ? 12.411 -12.441 3.057 1.00 82.50 837 SER A CA 1
ATOM 6525 C C . SER A 1 837 ? 11.833 -13.655 3.771 1.00 82.50 837 SER A C 1
ATOM 6527 O O . SER A 1 837 ? 11.268 -14.553 3.145 1.00 82.50 837 SER A O 1
ATOM 6529 N N . GLY A 1 838 ? 11.933 -13.661 5.096 1.00 84.25 838 GLY A N 1
ATOM 6530 C CA . GLY A 1 838 ? 11.200 -14.602 5.924 1.00 84.25 838 GLY A CA 1
ATOM 6531 C C . GLY A 1 838 ? 9.701 -14.538 5.615 1.00 84.25 838 GLY A C 1
ATOM 6532 O O . GLY A 1 838 ? 9.160 -13.478 5.287 1.00 84.25 838 GLY A O 1
ATOM 6533 N N . ARG A 1 839 ? 9.011 -15.680 5.713 1.00 86.56 839 ARG A N 1
ATOM 6534 C CA . ARG A 1 839 ? 7.591 -15.814 5.338 1.00 86.56 839 ARG A CA 1
ATOM 6535 C C . ARG A 1 839 ? 6.680 -14.781 6.013 1.00 86.56 839 ARG A C 1
ATOM 6537 O O . ARG A 1 839 ? 5.664 -14.403 5.433 1.00 86.56 839 ARG A O 1
ATOM 6544 N N . LEU A 1 840 ? 7.024 -14.377 7.233 1.00 89.06 840 LEU A N 1
ATOM 6545 C CA . LEU A 1 840 ? 6.249 -13.458 8.060 1.00 89.06 840 LEU A CA 1
ATOM 6546 C C . LEU A 1 840 ? 6.879 -12.060 8.144 1.00 89.06 840 LEU A C 1
ATOM 6548 O O . LEU A 1 840 ? 6.408 -11.223 8.913 1.00 89.06 840 LEU A O 1
ATOM 6552 N N . ALA A 1 841 ? 7.943 -11.792 7.380 1.00 90.19 841 ALA A N 1
ATOM 6553 C CA . ALA A 1 841 ? 8.678 -10.532 7.436 1.00 90.19 841 ALA A CA 1
ATOM 6554 C C . ALA A 1 841 ? 7.800 -9.325 7.082 1.00 90.19 841 ALA A C 1
ATOM 6556 O O . ALA A 1 841 ? 7.876 -8.288 7.737 1.00 90.19 841 ALA A O 1
ATOM 6557 N N . GLU A 1 842 ? 6.928 -9.461 6.079 1.00 88.06 842 GLU A N 1
ATOM 6558 C CA . GLU A 1 842 ? 6.040 -8.376 5.651 1.00 88.06 842 GLU A CA 1
ATOM 6559 C C . GLU A 1 842 ? 5.000 -8.042 6.732 1.00 88.06 842 GLU A C 1
ATOM 6561 O O . GLU A 1 842 ? 4.793 -6.875 7.060 1.00 88.06 842 GLU A O 1
ATOM 6566 N N . GLN A 1 843 ? 4.377 -9.052 7.338 1.00 91.50 843 GLN A N 1
ATOM 6567 C CA . GLN A 1 843 ? 3.389 -8.873 8.400 1.00 91.50 843 GLN A CA 1
ATOM 6568 C C . GLN A 1 843 ? 4.038 -8.343 9.681 1.00 91.50 843 GLN A C 1
ATOM 6570 O O . GLN A 1 843 ? 3.498 -7.435 10.307 1.00 91.50 843 GLN A O 1
ATOM 6575 N N . ALA A 1 844 ? 5.218 -8.852 10.042 1.00 92.31 844 ALA A N 1
ATOM 6576 C CA . ALA A 1 844 ? 6.005 -8.338 11.159 1.00 92.31 844 ALA A CA 1
ATOM 6577 C C . ALA A 1 844 ? 6.383 -6.870 10.967 1.00 92.31 844 ALA A C 1
ATOM 6579 O O . ALA A 1 844 ? 6.238 -6.073 11.895 1.00 92.31 844 ALA A O 1
ATOM 6580 N N . HIS A 1 845 ? 6.804 -6.494 9.758 1.00 90.06 845 HIS A N 1
ATOM 6581 C CA . HIS A 1 845 ? 7.070 -5.103 9.419 1.00 90.06 845 HIS A CA 1
ATOM 6582 C C . HIS A 1 845 ? 5.813 -4.240 9.573 1.00 90.06 845 HIS A C 1
ATOM 6584 O O . HIS A 1 845 ? 5.871 -3.214 10.245 1.00 90.06 845 HIS A O 1
ATOM 6590 N N . ARG A 1 846 ? 4.668 -4.668 9.016 1.00 90.19 846 ARG A N 1
ATOM 6591 C CA . ARG A 1 846 ? 3.389 -3.943 9.141 1.00 90.19 846 ARG A CA 1
ATOM 6592 C C . ARG A 1 846 ? 2.974 -3.766 10.606 1.00 90.19 846 ARG A C 1
ATOM 6594 O O . ARG A 1 846 ? 2.632 -2.660 10.999 1.00 90.19 846 ARG A O 1
ATOM 6601 N N . ILE A 1 847 ? 3.065 -4.812 11.429 1.00 93.31 847 ILE A N 1
ATOM 6602 C CA . ILE A 1 847 ? 2.731 -4.740 12.864 1.00 93.31 847 ILE A CA 1
ATOM 6603 C C . ILE A 1 847 ? 3.670 -3.784 13.601 1.00 93.31 847 ILE A C 1
ATOM 6605 O O . ILE A 1 847 ? 3.216 -2.986 14.413 1.00 93.31 847 ILE A O 1
ATOM 6609 N N . ARG A 1 848 ? 4.974 -3.817 13.306 1.00 92.06 848 ARG A N 1
ATOM 6610 C CA . ARG A 1 848 ? 5.945 -2.888 13.896 1.00 92.06 848 ARG A CA 1
ATOM 6611 C C . ARG A 1 848 ? 5.658 -1.439 13.497 1.00 92.06 848 ARG A C 1
ATOM 6613 O O . ARG A 1 848 ? 5.754 -0.552 14.341 1.00 92.06 848 ARG A O 1
ATOM 6620 N N . GLU A 1 849 ? 5.317 -1.198 12.236 1.00 91.44 849 GLU A N 1
ATOM 6621 C CA . GLU A 1 849 ? 4.933 0.123 11.732 1.00 91.44 849 GLU A CA 1
ATOM 6622 C C . GLU A 1 849 ? 3.660 0.630 12.426 1.00 91.44 849 GLU A C 1
ATOM 6624 O O . GLU A 1 849 ? 3.642 1.745 12.944 1.00 91.44 849 GLU A O 1
ATOM 6629 N N . GLU A 1 850 ? 2.629 -0.212 12.531 1.00 93.44 850 GLU A N 1
ATOM 6630 C CA . GLU A 1 850 ? 1.389 0.097 13.254 1.00 93.44 850 GLU A CA 1
ATOM 6631 C C . GLU A 1 850 ? 1.625 0.348 14.745 1.00 93.44 850 GLU A C 1
ATOM 6633 O O . GLU A 1 850 ? 1.062 1.289 15.307 1.00 93.44 850 GLU A O 1
ATOM 6638 N N . ALA A 1 851 ? 2.494 -0.437 15.383 1.00 95.19 851 ALA A N 1
ATOM 6639 C CA . ALA A 1 851 ? 2.853 -0.253 16.781 1.00 95.19 851 ALA A CA 1
ATOM 6640 C C . ALA A 1 851 ? 3.559 1.091 17.008 1.00 95.19 851 ALA A C 1
ATOM 6642 O O . ALA A 1 851 ? 3.233 1.806 17.954 1.00 95.19 851 ALA A O 1
ATOM 6643 N N . ARG A 1 852 ? 4.471 1.484 16.110 1.00 93.94 852 ARG A N 1
ATOM 6644 C CA . ARG A 1 852 ? 5.128 2.800 16.152 1.00 93.94 852 ARG A CA 1
ATOM 6645 C C . ARG A 1 852 ? 4.147 3.942 15.919 1.00 93.94 852 ARG A C 1
ATOM 6647 O O . ARG A 1 852 ? 4.170 4.901 16.682 1.00 93.94 852 ARG A O 1
ATOM 6654 N N . MET A 1 853 ? 3.268 3.832 14.920 1.00 94.12 853 MET A N 1
ATOM 6655 C CA . MET A 1 853 ? 2.213 4.826 14.674 1.00 94.12 853 MET A CA 1
ATOM 6656 C C . MET A 1 853 ? 1.345 5.015 15.920 1.00 94.12 853 MET A C 1
ATOM 6658 O O . MET A 1 853 ? 1.166 6.133 16.396 1.00 94.12 853 MET A O 1
ATOM 6662 N N . THR A 1 854 ? 0.881 3.913 16.508 1.00 96.31 854 THR A N 1
ATOM 6663 C CA . THR A 1 854 ? 0.043 3.940 17.713 1.00 96.31 854 THR A CA 1
ATOM 6664 C C . THR A 1 854 ? 0.796 4.529 18.911 1.00 96.31 854 THR A C 1
ATOM 6666 O O . THR A 1 854 ? 0.235 5.315 19.672 1.00 96.31 854 THR A O 1
ATOM 6669 N N . ALA A 1 855 ? 2.087 4.220 19.060 1.00 96.69 855 ALA A N 1
ATOM 6670 C CA . ALA A 1 855 ? 2.912 4.748 20.144 1.00 96.69 855 ALA A CA 1
ATOM 6671 C C . ALA A 1 855 ? 3.188 6.251 19.975 1.00 96.69 855 ALA A C 1
ATOM 6673 O O . ALA A 1 855 ? 3.208 6.994 20.961 1.00 96.69 855 ALA A O 1
ATOM 6674 N N . ALA A 1 856 ? 3.348 6.718 18.733 1.00 95.94 856 ALA A N 1
ATOM 6675 C CA . ALA A 1 856 ? 3.435 8.138 18.417 1.00 95.94 856 ALA A CA 1
ATOM 6676 C C . ALA A 1 856 ? 2.132 8.867 18.780 1.00 95.94 856 ALA A C 1
ATOM 6678 O O . ALA A 1 856 ? 2.183 9.899 19.444 1.00 95.94 856 ALA A O 1
ATOM 6679 N N . MET A 1 857 ? 0.973 8.295 18.432 1.00 96.69 857 MET A N 1
ATOM 6680 C CA . MET A 1 857 ? -0.341 8.845 18.790 1.00 96.69 857 MET A CA 1
ATOM 6681 C C . MET A 1 857 ? -0.536 8.925 20.309 1.00 96.69 857 MET A C 1
ATOM 6683 O O . MET A 1 857 ? -0.849 9.996 20.825 1.00 96.69 857 MET A O 1
ATOM 6687 N N . ALA A 1 858 ? -0.270 7.837 21.040 1.00 97.50 858 ALA A N 1
ATOM 6688 C CA . ALA A 1 858 ? -0.357 7.810 22.502 1.00 97.50 858 ALA A CA 1
ATOM 6689 C C . ALA A 1 858 ? 0.571 8.849 23.154 1.00 97.50 858 ALA A C 1
ATOM 6691 O O . ALA A 1 858 ? 0.173 9.561 24.075 1.00 97.50 858 ALA A O 1
ATOM 6692 N N . SER A 1 859 ? 1.805 8.966 22.650 1.00 97.19 859 SER A N 1
ATOM 6693 C CA . SER A 1 859 ? 2.775 9.956 23.129 1.00 97.19 859 SER A CA 1
ATOM 6694 C C . SER A 1 859 ? 2.313 11.387 22.845 1.00 97.19 859 SER A C 1
ATOM 6696 O O . SER A 1 859 ? 2.451 12.245 23.709 1.00 97.19 859 SER A O 1
ATOM 6698 N N . ASN A 1 860 ? 1.716 11.656 21.681 1.00 96.75 860 ASN A N 1
ATOM 6699 C CA . ASN A 1 860 ? 1.168 12.976 21.362 1.00 96.75 860 ASN A CA 1
ATOM 6700 C C . ASN A 1 860 ? 0.008 13.358 22.280 1.00 96.75 860 ASN A C 1
ATOM 6702 O O . ASN A 1 860 ? -0.004 14.475 22.793 1.00 96.75 860 ASN A O 1
ATOM 6706 N N . ILE A 1 861 ? -0.928 12.437 22.534 1.00 96.88 861 ILE A N 1
ATOM 6707 C CA . ILE A 1 861 ? -2.037 12.682 23.465 1.00 96.88 861 ILE A CA 1
ATOM 6708 C C . ILE A 1 861 ? -1.487 12.991 24.858 1.00 96.88 861 ILE A C 1
ATOM 6710 O O . ILE A 1 861 ? -1.870 13.997 25.447 1.00 96.88 861 ILE A O 1
ATOM 6714 N N . LEU A 1 862 ? -0.531 12.202 25.362 1.00 97.00 862 LEU A N 1
ATOM 6715 C CA . LEU A 1 862 ? 0.120 12.489 26.644 1.00 97.00 862 LEU A CA 1
ATOM 6716 C C . LEU A 1 862 ? 0.802 13.860 26.644 1.00 97.00 862 LEU A C 1
ATOM 6718 O O . LEU A 1 862 ? 0.606 14.628 27.580 1.00 97.00 862 LEU A O 1
ATOM 6722 N N . GLY A 1 863 ? 1.545 14.202 25.588 1.00 95.81 863 GLY A N 1
ATOM 6723 C CA . GLY A 1 863 ? 2.170 15.516 25.440 1.00 95.81 863 GLY A CA 1
ATOM 6724 C C . GLY A 1 863 ? 1.164 16.660 25.576 1.00 95.81 863 GLY A C 1
ATOM 6725 O O . GLY A 1 863 ? 1.394 17.583 26.353 1.00 95.81 863 GLY A O 1
ATOM 6726 N N . ILE A 1 864 ? 0.014 16.549 24.902 1.00 95.38 864 ILE A N 1
ATOM 6727 C CA . ILE A 1 864 ? -1.083 17.526 24.975 1.00 95.38 864 ILE A CA 1
ATOM 6728 C C . ILE A 1 864 ? -1.690 17.580 26.385 1.00 95.38 864 ILE A C 1
ATOM 6730 O O . ILE A 1 864 ? -1.967 18.666 26.893 1.00 95.38 864 ILE A O 1
ATOM 6734 N N . MET A 1 865 ? -1.880 16.434 27.047 1.00 95.44 865 MET A N 1
ATOM 6735 C CA . MET A 1 865 ? -2.411 16.392 28.415 1.00 95.44 865 MET A CA 1
ATOM 6736 C C . MET A 1 865 ? -1.474 17.090 29.409 1.00 95.44 865 MET A C 1
ATOM 6738 O O . MET A 1 865 ? -1.933 17.898 30.213 1.00 95.44 865 MET A O 1
ATOM 6742 N N . PHE A 1 866 ? -0.164 16.837 29.327 1.00 94.31 866 PHE A N 1
ATOM 6743 C CA . PHE A 1 866 ? 0.838 17.475 30.189 1.00 94.31 866 PHE A CA 1
ATOM 6744 C C . PHE A 1 866 ? 1.055 18.959 29.872 1.00 94.31 866 PHE A C 1
ATOM 6746 O O . PHE A 1 866 ? 1.314 19.737 30.788 1.00 94.31 866 PHE A O 1
ATOM 6753 N N . GLU A 1 867 ? 0.911 19.368 28.609 1.00 92.69 867 GLU A N 1
ATOM 6754 C CA . GLU A 1 867 ? 0.961 20.780 28.208 1.00 92.69 867 GLU A CA 1
ATOM 6755 C C . GLU A 1 867 ? -0.208 21.577 28.801 1.00 92.69 867 GLU A C 1
ATOM 6757 O O . GLU A 1 867 ? -0.030 22.717 29.221 1.00 92.69 867 GLU A O 1
ATOM 6762 N N . ASN A 1 868 ? -1.388 20.958 28.887 1.00 92.06 868 ASN A N 1
ATOM 6763 C CA . ASN A 1 868 ? -2.589 21.565 29.457 1.00 92.06 868 ASN A CA 1
ATOM 6764 C C . ASN A 1 868 ? -2.688 21.422 30.984 1.00 92.06 868 ASN A C 1
ATOM 6766 O O . ASN A 1 868 ? -3.718 21.782 31.560 1.00 92.06 868 ASN A O 1
ATOM 6770 N N . CYS A 1 869 ? -1.665 20.886 31.659 1.00 88.25 869 CYS A N 1
ATOM 6771 C CA . CYS A 1 869 ? -1.719 20.785 33.109 1.00 88.25 869 CYS A CA 1
ATOM 6772 C C . CYS A 1 869 ? -1.675 22.190 33.754 1.00 88.25 869 CYS A C 1
ATOM 6774 O O . CYS A 1 869 ? -0.792 22.989 33.430 1.00 88.25 869 CYS A O 1
ATOM 6776 N N . PRO A 1 870 ? -2.601 22.515 34.675 1.00 81.69 870 PRO A N 1
ATOM 6777 C CA . PRO A 1 870 ? -2.644 23.824 35.320 1.00 81.69 870 PRO A CA 1
ATOM 6778 C C . PRO A 1 870 ? -1.368 24.118 36.130 1.00 81.69 870 PRO A C 1
ATOM 6780 O O . PRO A 1 870 ? -1.002 23.375 37.035 1.00 81.69 870 PRO A O 1
ATOM 6783 N N . VAL A 1 871 ? -0.719 25.249 35.826 1.00 74.31 871 VAL A N 1
ATOM 6784 C CA . VAL A 1 871 ? 0.561 25.693 36.427 1.00 74.31 871 VAL A CA 1
ATOM 6785 C C . VAL A 1 871 ? 0.412 26.135 37.892 1.00 74.31 871 VAL A C 1
ATOM 6787 O O . VAL A 1 871 ? 1.359 26.053 38.668 1.00 74.31 871 VAL A O 1
ATOM 6790 N N . ASN A 1 872 ? -0.787 26.566 38.293 1.00 68.56 872 ASN A N 1
ATOM 6791 C CA . ASN A 1 872 ? -1.041 27.216 39.582 1.00 68.56 872 ASN A CA 1
ATOM 6792 C C . ASN A 1 872 ? -2.021 26.413 40.440 1.00 68.56 872 ASN A C 1
ATOM 6794 O O . ASN A 1 872 ? -3.129 26.881 40.703 1.00 68.56 872 ASN A O 1
ATOM 6798 N N . VAL A 1 873 ? -1.645 25.207 40.870 1.00 53.59 873 VAL A N 1
ATOM 6799 C CA . VAL A 1 873 ? -2.510 24.426 41.767 1.00 53.59 873 VAL A CA 1
ATOM 6800 C C . VAL A 1 873 ? -1.901 24.310 43.159 1.00 53.59 873 VAL A C 1
ATOM 6802 O O . VAL A 1 873 ? -0.924 23.611 43.407 1.00 53.59 873 VAL A O 1
ATOM 6805 N N . THR A 1 874 ? -2.536 25.014 44.087 1.00 69.69 874 THR A N 1
ATOM 6806 C CA . THR A 1 874 ? -2.471 24.823 45.537 1.00 69.69 874 THR A CA 1
ATOM 6807 C C . THR A 1 874 ? -2.820 23.376 45.905 1.00 69.69 874 THR A C 1
ATOM 6809 O O . THR A 1 874 ? -3.931 22.987 45.591 1.00 69.69 874 THR A O 1
ATOM 6812 N N . LYS A 1 875 ? -1.924 22.611 46.562 1.00 72.50 875 LYS A N 1
ATOM 6813 C CA . LYS A 1 875 ? -2.069 21.280 47.241 1.00 72.50 875 LYS A CA 1
ATOM 6814 C C . LYS A 1 875 ? -2.943 20.143 46.643 1.00 72.50 875 LYS A C 1
ATOM 6816 O O . LYS A 1 875 ? -2.808 19.019 47.111 1.00 72.50 875 LYS A O 1
ATOM 6821 N N . GLU A 1 876 ? -3.756 20.365 45.620 1.00 74.19 876 GLU A N 1
ATOM 6822 C CA . GLU A 1 876 ? -4.734 19.435 45.040 1.00 74.19 876 GLU A CA 1
ATOM 6823 C C . GLU A 1 876 ? -4.486 19.2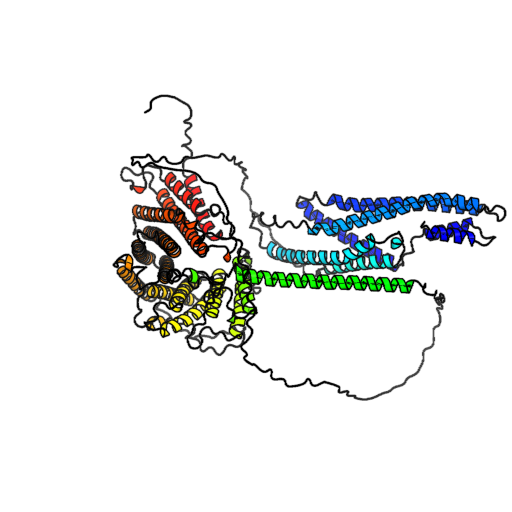35 43.534 1.00 74.19 876 GLU A C 1
ATOM 6825 O O . GLU A 1 876 ? -5.419 19.033 42.756 1.00 74.19 876 GLU A O 1
ATOM 6830 N N . SER A 1 877 ? -3.228 19.318 43.079 1.00 73.19 877 SER A N 1
ATOM 6831 C CA . SER A 1 877 ? -2.921 18.941 41.699 1.00 73.19 877 SER A CA 1
ATOM 6832 C C . SER A 1 877 ? -3.198 17.447 41.510 1.00 73.19 877 SER A C 1
ATOM 6834 O O . SER A 1 877 ? -2.905 16.636 42.397 1.00 73.19 877 SER A O 1
ATOM 6836 N N . PRO A 1 878 ? -3.780 17.049 40.369 1.00 78.25 878 PRO A N 1
ATOM 6837 C CA . PRO A 1 878 ? -4.021 15.645 40.120 1.00 78.25 878 PRO A CA 1
ATOM 6838 C C . PRO A 1 878 ? -2.683 14.897 40.056 1.00 78.25 878 PRO A C 1
ATOM 6840 O O . PRO A 1 878 ? -1.713 15.375 39.463 1.00 78.25 878 PRO A O 1
ATOM 6843 N N . ALA A 1 879 ? -2.635 13.715 40.679 1.00 82.25 879 ALA A N 1
ATOM 6844 C CA . ALA A 1 879 ? -1.399 12.971 40.946 1.00 82.25 879 ALA A CA 1
ATOM 6845 C C . ALA A 1 879 ? -0.532 12.714 39.698 1.00 82.25 879 ALA A C 1
ATOM 6847 O O . ALA A 1 879 ? 0.687 12.597 39.810 1.00 82.25 879 ALA A O 1
ATOM 6848 N N . TRP A 1 880 ? -1.139 12.665 38.507 1.00 84.62 880 TRP A N 1
ATOM 6849 C CA . TRP A 1 880 ? -0.424 12.449 37.249 1.00 84.62 880 TRP A CA 1
ATOM 6850 C C . TRP A 1 880 ? 0.415 13.646 36.794 1.00 84.62 880 TRP A C 1
ATOM 6852 O O . TRP A 1 880 ? 1.368 13.438 36.050 1.00 84.62 880 TRP A O 1
ATOM 6862 N N . CYS A 1 881 ? 0.108 14.875 37.224 1.00 81.69 881 CYS A N 1
ATOM 6863 C CA . CYS A 1 881 ? 0.854 16.056 36.785 1.00 81.69 881 CYS A CA 1
ATOM 6864 C C . CYS A 1 881 ? 2.196 16.236 37.523 1.00 81.69 881 CYS A C 1
ATOM 6866 O O . CYS A 1 881 ? 3.092 16.916 37.027 1.00 81.69 881 CYS A O 1
ATOM 6868 N N . GLY A 1 882 ? 2.391 15.545 38.652 1.00 76.25 882 GLY A N 1
ATOM 6869 C CA . GLY A 1 882 ? 3.636 15.588 39.421 1.00 76.25 882 GLY A CA 1
ATOM 6870 C C . GLY A 1 882 ? 4.009 16.992 39.921 1.00 76.25 882 GLY A C 1
ATOM 6871 O O . GLY A 1 882 ? 3.263 17.956 39.779 1.00 76.25 882 GLY A O 1
ATOM 6872 N N . SER A 1 883 ? 5.182 17.105 40.548 1.00 73.62 883 SER A N 1
ATOM 6873 C CA . SER A 1 883 ? 5.767 18.389 40.972 1.00 73.62 883 SER A CA 1
ATOM 6874 C C . SER A 1 883 ? 6.641 19.041 39.894 1.00 73.62 883 SER A C 1
ATOM 6876 O O . SER A 1 883 ? 7.135 20.151 40.089 1.00 73.62 883 SER A O 1
ATOM 6878 N N . GLN A 1 884 ? 6.870 18.353 38.770 1.00 71.62 884 GLN A N 1
ATOM 6879 C CA . GLN A 1 884 ? 7.644 18.897 37.659 1.00 71.62 884 GLN A CA 1
ATOM 6880 C C . GLN A 1 884 ? 6.783 19.849 36.821 1.00 71.62 884 GLN A C 1
ATOM 6882 O O . GLN A 1 884 ? 5.590 19.600 36.651 1.00 71.62 884 GLN A O 1
ATOM 6887 N N . PRO A 1 885 ? 7.365 20.921 36.253 1.00 74.62 885 PRO A N 1
ATOM 6888 C CA . PRO A 1 885 ? 6.630 21.802 35.356 1.00 74.62 885 PRO A CA 1
ATOM 6889 C C . PRO A 1 885 ? 6.097 20.991 34.168 1.00 74.62 885 PRO A C 1
ATOM 6891 O O . PRO A 1 885 ? 6.874 20.328 33.476 1.00 74.62 885 PRO A O 1
ATOM 6894 N N . GLY A 1 886 ? 4.782 21.057 33.921 1.00 77.00 886 GLY A N 1
ATOM 6895 C CA . GLY A 1 886 ? 4.096 20.275 32.879 1.00 77.00 886 GLY A CA 1
ATOM 6896 C C . GLY A 1 886 ? 4.755 20.370 31.496 1.00 77.00 886 GLY A C 1
ATOM 6897 O O . GLY A 1 886 ? 4.797 19.385 30.758 1.00 77.00 886 GLY A O 1
ATOM 6898 N N . CYS A 1 887 ? 5.400 21.503 31.192 1.00 83.69 887 CYS A N 1
ATOM 6899 C CA . CYS A 1 887 ? 6.177 21.716 29.969 1.00 83.69 887 CYS A CA 1
ATOM 6900 C C . CYS A 1 887 ? 7.325 20.705 29.769 1.00 83.69 887 CYS A C 1
ATOM 6902 O O . CYS A 1 887 ? 7.582 20.300 28.635 1.00 83.69 887 CYS A O 1
ATOM 6904 N N . SER A 1 888 ? 8.005 20.260 30.832 1.00 89.50 888 SER A N 1
ATOM 6905 C CA . SER A 1 888 ? 9.114 19.297 30.724 1.00 89.50 888 SER A CA 1
ATOM 6906 C C . SER A 1 888 ? 8.615 17.898 30.363 1.00 89.50 888 SER A C 1
ATOM 6908 O O . SER A 1 888 ? 9.160 17.257 29.460 1.00 89.50 888 SER A O 1
ATOM 6910 N N . SER A 1 889 ? 7.537 17.446 31.008 1.00 92.25 889 SER A N 1
ATOM 6911 C CA . SER A 1 889 ? 6.888 16.169 30.689 1.00 92.25 889 SER A CA 1
ATOM 6912 C C . SER A 1 889 ? 6.298 16.190 29.280 1.00 92.25 889 SER A C 1
ATOM 6914 O O . SER A 1 889 ? 6.531 15.263 28.503 1.00 92.25 889 SER A O 1
ATOM 6916 N N . ALA A 1 890 ? 5.615 17.278 28.905 1.00 93.94 890 ALA A N 1
ATOM 6917 C CA . ALA A 1 890 ? 5.081 17.461 27.557 1.00 93.94 890 ALA A CA 1
ATOM 6918 C C . ALA A 1 890 ? 6.187 17.364 26.493 1.00 93.94 890 ALA A C 1
ATOM 6920 O O . ALA A 1 890 ? 6.068 16.600 25.533 1.00 93.94 890 ALA A O 1
ATOM 6921 N N . LYS A 1 891 ? 7.316 18.056 26.710 1.00 94.56 891 LYS A N 1
ATOM 6922 C CA . LYS A 1 891 ? 8.499 17.987 25.841 1.00 94.56 891 LYS A CA 1
ATOM 6923 C C . LYS A 1 891 ? 9.028 16.558 25.693 1.00 94.56 891 LYS A C 1
ATOM 6925 O O . LYS A 1 891 ? 9.337 16.135 24.574 1.00 94.56 891 LYS A O 1
ATOM 6930 N N . ALA A 1 892 ? 9.127 15.806 26.790 1.00 95.31 892 ALA A N 1
ATOM 6931 C CA . ALA A 1 892 ? 9.591 14.421 26.762 1.00 95.31 892 ALA A CA 1
ATOM 6932 C C . ALA A 1 892 ? 8.669 13.529 25.912 1.00 95.31 892 ALA A C 1
ATOM 6934 O O . ALA A 1 892 ? 9.155 12.748 25.089 1.00 95.31 892 ALA A O 1
ATOM 6935 N N . PHE A 1 893 ? 7.350 13.689 26.042 1.00 96.44 893 PHE A N 1
ATOM 6936 C CA . PHE A 1 893 ? 6.378 12.921 25.265 1.00 96.44 893 PHE A CA 1
ATOM 6937 C C . PHE A 1 893 ? 6.345 13.306 23.779 1.00 96.44 893 PHE A C 1
ATOM 6939 O O . PHE A 1 893 ? 6.369 12.409 22.939 1.00 96.44 893 PHE A O 1
ATOM 6946 N N . PHE A 1 894 ? 6.404 14.592 23.415 1.00 96.50 894 PHE A N 1
ATOM 6947 C CA . PHE A 1 894 ? 6.502 14.987 22.000 1.00 96.50 894 PHE A CA 1
ATOM 6948 C C . PHE A 1 894 ? 7.816 14.524 21.356 1.00 96.50 894 PHE A C 1
ATOM 6950 O O . PHE A 1 894 ? 7.828 14.051 20.219 1.00 96.50 894 PHE A O 1
ATOM 6957 N N . THR A 1 895 ? 8.924 14.560 22.102 1.00 95.62 895 THR A N 1
ATOM 6958 C CA . THR A 1 895 ? 10.205 13.995 21.643 1.00 95.62 895 THR A CA 1
ATOM 6959 C C . THR A 1 895 ? 10.089 12.490 21.409 1.00 95.62 895 THR A C 1
ATOM 6961 O O . THR A 1 895 ? 10.590 11.961 20.416 1.00 95.62 895 THR A O 1
ATOM 6964 N N . ARG A 1 896 ? 9.397 11.782 22.305 1.00 95.81 896 ARG A N 1
ATOM 6965 C CA . ARG A 1 896 ? 9.123 10.353 22.162 1.00 95.81 896 ARG A CA 1
ATOM 6966 C C . ARG A 1 896 ? 8.233 10.058 20.947 1.00 95.81 896 ARG A C 1
ATOM 6968 O O . ARG A 1 896 ? 8.535 9.125 20.207 1.00 95.81 896 ARG A O 1
ATOM 6975 N N . ALA A 1 897 ? 7.215 10.879 20.685 1.00 95.38 897 ALA A N 1
ATOM 6976 C CA . ALA A 1 897 ? 6.368 10.768 19.496 1.00 95.38 897 ALA A CA 1
ATOM 6977 C C . ALA A 1 897 ? 7.169 10.929 18.192 1.00 95.38 897 ALA A C 1
ATOM 6979 O O . ALA A 1 897 ? 7.004 10.136 17.260 1.00 95.38 897 ALA A O 1
ATOM 6980 N N . LEU A 1 898 ? 8.098 11.892 18.149 1.00 94.56 898 LEU A N 1
ATOM 6981 C CA . LEU A 1 898 ? 9.013 12.073 17.018 1.00 94.56 898 LEU A CA 1
ATOM 6982 C C . LEU A 1 898 ? 9.912 10.854 16.804 1.00 94.56 898 LEU A C 1
ATOM 6984 O O . LEU A 1 898 ? 10.062 10.424 15.666 1.00 94.56 898 LEU A O 1
ATOM 6988 N N . ARG A 1 899 ? 10.455 10.253 17.874 1.00 93.56 899 ARG A N 1
ATOM 6989 C CA . ARG A 1 899 ? 11.282 9.034 17.771 1.00 93.56 899 ARG A CA 1
ATOM 6990 C C . ARG A 1 899 ? 10.513 7.852 17.188 1.00 93.56 899 ARG A C 1
ATOM 6992 O O . ARG A 1 899 ? 11.067 7.120 16.377 1.00 93.56 899 ARG A O 1
ATOM 6999 N N . TYR A 1 900 ? 9.251 7.664 17.573 1.00 93.38 900 TYR A N 1
ATOM 7000 C CA . TYR A 1 900 ? 8.423 6.622 16.960 1.00 93.38 900 TYR A CA 1
ATOM 7001 C C . TYR A 1 900 ? 8.095 6.923 15.495 1.00 93.38 900 TYR A C 1
ATOM 7003 O O . TYR A 1 900 ? 8.000 5.988 14.703 1.00 93.38 900 TYR A O 1
ATOM 7011 N N . SER A 1 901 ? 7.954 8.204 15.143 1.00 91.50 901 SER A N 1
ATOM 7012 C CA . SER A 1 901 ? 7.633 8.670 13.787 1.00 91.50 901 SER A CA 1
ATOM 7013 C C . SER A 1 901 ? 8.839 8.698 12.838 1.00 91.50 901 SER A C 1
ATOM 7015 O O . SER A 1 901 ? 8.663 8.805 11.626 1.00 91.50 901 SER A O 1
ATOM 7017 N N . ASP A 1 902 ? 10.061 8.610 13.365 1.00 86.88 902 ASP A N 1
ATOM 7018 C CA . ASP A 1 902 ? 11.290 8.711 12.585 1.00 86.88 902 ASP A CA 1
ATOM 7019 C C . ASP A 1 902 ? 11.579 7.422 11.796 1.00 86.88 902 ASP A C 1
ATOM 7021 O O . ASP A 1 902 ? 11.978 6.384 12.344 1.00 86.88 902 ASP A O 1
ATOM 7025 N N . ALA A 1 903 ? 11.399 7.513 10.476 1.00 70.38 903 ALA A N 1
ATOM 7026 C CA . ALA A 1 903 ? 11.665 6.437 9.527 1.00 70.38 903 ALA A CA 1
ATOM 7027 C C . ALA A 1 903 ? 13.155 6.054 9.458 1.00 70.38 903 ALA A C 1
ATOM 7029 O O . ALA A 1 903 ? 13.471 4.898 9.161 1.00 70.38 903 ALA A O 1
ATOM 7030 N N . SER A 1 904 ? 14.072 6.975 9.789 1.00 69.44 904 SER A N 1
ATOM 7031 C CA . SER A 1 904 ? 15.524 6.754 9.687 1.00 69.44 904 SER A CA 1
ATOM 7032 C C . SER A 1 904 ? 16.043 5.693 10.660 1.00 69.44 904 SER A C 1
ATOM 7034 O O . SER A 1 904 ? 17.061 5.050 10.412 1.00 69.44 904 SER A O 1
ATOM 7036 N N . THR A 1 905 ? 15.298 5.441 11.740 1.00 60.56 905 THR A N 1
ATOM 7037 C CA . THR A 1 905 ? 15.607 4.380 12.709 1.00 60.56 905 THR A CA 1
ATOM 7038 C C . THR A 1 905 ? 15.396 2.974 12.147 1.00 60.56 905 THR A C 1
ATOM 7040 O O . THR A 1 905 ? 15.814 1.995 12.765 1.00 60.56 905 THR A O 1
ATOM 7043 N N . THR A 1 906 ? 14.738 2.840 10.991 1.00 63.12 906 THR A N 1
ATOM 7044 C CA . THR A 1 906 ? 14.687 1.576 10.254 1.00 63.12 906 THR A CA 1
ATOM 7045 C C . THR A 1 906 ? 15.758 1.586 9.176 1.00 63.12 906 THR A C 1
ATOM 7047 O O . THR A 1 906 ? 15.702 2.369 8.235 1.00 63.12 906 THR A O 1
ATOM 7050 N N . SER A 1 907 ? 16.729 0.683 9.283 1.00 56.09 907 SER A N 1
ATOM 7051 C CA . SER A 1 907 ? 17.812 0.488 8.308 1.00 56.09 907 SER A CA 1
ATOM 7052 C C . SER A 1 907 ? 17.348 0.117 6.890 1.00 56.09 907 SER A C 1
ATOM 7054 O O . SER A 1 907 ? 18.179 -0.070 6.005 1.00 56.09 907 SER A O 1
ATOM 7056 N N . ASP A 1 908 ? 16.042 -0.022 6.657 1.00 56.78 908 ASP A N 1
ATOM 7057 C CA . ASP A 1 908 ? 15.507 -0.810 5.548 1.00 56.78 908 ASP A CA 1
ATOM 7058 C C . ASP A 1 908 ? 15.148 0.013 4.298 1.00 56.78 908 ASP A C 1
ATOM 7060 O O . ASP A 1 908 ? 14.761 -0.5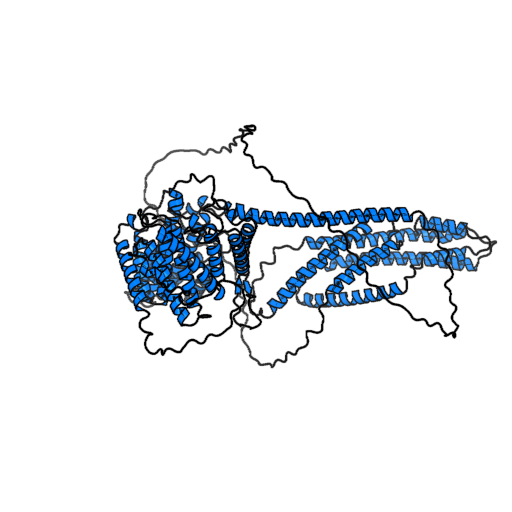75 3.291 1.00 56.78 908 ASP A O 1
ATOM 7064 N N . GLY A 1 909 ? 15.307 1.344 4.313 1.00 55.59 909 GLY A N 1
ATOM 7065 C CA . GLY A 1 909 ? 15.427 2.199 3.115 1.00 55.59 909 GLY A CA 1
ATOM 7066 C C . GLY A 1 909 ? 14.319 2.135 2.044 1.00 55.59 909 GLY A C 1
ATOM 7067 O O . GLY A 1 909 ? 14.519 2.647 0.944 1.00 55.59 909 GLY A O 1
ATOM 7068 N N . LEU A 1 910 ? 13.167 1.509 2.309 1.00 53.84 910 LEU A N 1
ATOM 7069 C CA . LEU A 1 910 ? 12.141 1.214 1.302 1.00 53.84 910 LEU A CA 1
ATOM 7070 C C . LEU A 1 910 ? 10.796 1.887 1.626 1.00 53.84 910 LEU A C 1
ATOM 7072 O O . LEU A 1 910 ? 9.989 1.356 2.384 1.00 53.84 910 LEU A O 1
ATOM 7076 N N . GLY A 1 911 ? 10.545 3.033 0.982 1.00 52.94 911 GLY A N 1
ATOM 7077 C CA . GLY A 1 911 ? 9.259 3.446 0.386 1.00 52.94 911 GLY A CA 1
ATOM 7078 C C . GLY A 1 911 ? 8.033 3.748 1.265 1.00 52.94 911 GLY A C 1
ATOM 7079 O O . GLY A 1 911 ? 7.044 4.246 0.733 1.00 52.94 911 GLY A O 1
ATOM 7080 N N . GLY A 1 912 ? 8.055 3.486 2.574 1.00 53.38 912 GLY A N 1
ATOM 7081 C CA . GLY A 1 912 ? 6.900 3.691 3.468 1.00 53.38 912 GLY A CA 1
ATOM 7082 C C . GLY A 1 912 ? 6.691 5.121 3.995 1.00 53.38 912 GLY A C 1
ATOM 7083 O O . GLY A 1 912 ? 5.761 5.356 4.761 1.00 53.38 912 GLY A O 1
ATOM 7084 N N . GLU A 1 913 ? 7.533 6.087 3.609 1.00 55.91 913 GLU A N 1
ATOM 7085 C CA . GLU A 1 913 ? 7.706 7.362 4.332 1.00 55.91 913 GLU A CA 1
ATOM 7086 C C . GLU A 1 913 ? 6.434 8.214 4.494 1.00 55.91 913 GLU A C 1
ATOM 7088 O O . GLU A 1 913 ? 6.292 8.918 5.490 1.00 55.91 913 GLU A O 1
ATOM 7093 N N . ASN A 1 914 ? 5.461 8.145 3.584 1.00 63.69 914 ASN A N 1
ATOM 7094 C CA . ASN A 1 914 ? 4.415 9.173 3.534 1.00 63.69 914 ASN A CA 1
ATOM 7095 C C . ASN A 1 914 ? 3.419 9.166 4.710 1.00 63.69 914 ASN A C 1
ATOM 7097 O O . ASN A 1 914 ? 2.876 10.223 5.026 1.00 63.69 914 ASN A O 1
ATOM 7101 N N . ARG A 1 915 ? 3.144 8.021 5.356 1.00 70.56 915 ARG A N 1
ATOM 7102 C CA . ARG A 1 915 ? 2.113 7.959 6.418 1.00 70.56 915 ARG A CA 1
ATOM 7103 C C . ARG A 1 915 ? 2.578 8.560 7.741 1.00 70.56 915 ARG A C 1
ATOM 7105 O O . ARG A 1 915 ? 1.788 9.199 8.425 1.00 70.56 915 ARG A O 1
ATOM 7112 N N . MET A 1 916 ? 3.853 8.387 8.077 1.00 79.38 916 MET A N 1
ATOM 7113 C CA . MET A 1 916 ? 4.422 8.887 9.331 1.00 79.38 916 MET A CA 1
ATOM 7114 C C . MET A 1 916 ? 4.764 10.374 9.284 1.00 79.38 916 MET A C 1
ATOM 7116 O O . MET A 1 916 ? 4.823 11.019 10.325 1.00 79.38 916 MET A O 1
ATOM 7120 N N . VAL A 1 917 ? 4.935 10.947 8.090 1.00 83.88 917 VAL A N 1
ATOM 7121 C CA . VAL A 1 917 ? 5.314 12.357 7.920 1.00 83.88 917 VAL A CA 1
ATOM 7122 C C . VAL A 1 917 ? 4.266 13.316 8.489 1.00 83.88 917 VAL A C 1
ATOM 7124 O O . VAL A 1 917 ? 4.637 14.332 9.072 1.00 83.88 917 VAL A O 1
ATOM 7127 N N . SER A 1 918 ? 2.966 13.019 8.378 1.00 85.19 918 SER A N 1
ATOM 7128 C CA . SER A 1 918 ? 1.925 13.888 8.951 1.00 85.19 918 SER A CA 1
ATOM 7129 C C . SER A 1 918 ? 1.980 13.911 10.482 1.00 85.19 918 SER A C 1
ATOM 7131 O O . SER A 1 918 ? 2.016 14.991 11.070 1.00 85.19 918 SER A O 1
ATOM 7133 N N . LEU A 1 919 ? 2.067 12.736 11.117 1.00 83.62 919 LEU A N 1
ATOM 7134 C CA . LEU A 1 919 ? 2.225 12.598 12.569 1.00 83.62 919 LEU A CA 1
ATOM 7135 C C . LEU A 1 919 ? 3.535 13.224 13.049 1.00 83.62 919 LEU A C 1
ATOM 7137 O O . LEU A 1 919 ? 3.549 13.916 14.068 1.00 83.62 919 LEU A O 1
ATOM 7141 N N . TRP A 1 920 ? 4.623 13.041 12.301 1.00 91.00 920 TRP A N 1
ATOM 7142 C CA . TRP A 1 920 ? 5.909 13.665 12.588 1.00 91.00 920 TRP A CA 1
ATOM 7143 C C . TRP A 1 920 ? 5.794 15.194 12.568 1.00 91.00 920 TRP A C 1
ATOM 7145 O O . TRP A 1 920 ? 6.165 15.844 13.542 1.00 91.00 920 TRP A O 1
ATOM 7155 N N . ASN A 1 921 ? 5.200 15.767 11.514 1.00 90.44 921 ASN A N 1
ATOM 7156 C CA . ASN A 1 921 ? 5.006 17.214 11.380 1.00 90.44 921 ASN A CA 1
ATOM 7157 C C . ASN A 1 921 ? 4.133 17.778 12.508 1.00 90.44 921 ASN A C 1
ATOM 7159 O O . ASN A 1 921 ? 4.457 18.822 13.075 1.00 90.44 921 ASN A O 1
ATOM 7163 N N . GLN A 1 922 ? 3.055 17.077 12.868 1.00 89.31 922 GLN A N 1
ATOM 7164 C CA . GLN A 1 922 ? 2.194 17.462 13.985 1.00 89.31 922 GLN A CA 1
ATOM 7165 C C . GLN A 1 922 ? 2.962 17.441 15.315 1.00 89.31 922 GLN A C 1
ATOM 7167 O O . GLN A 1 922 ? 2.953 18.429 16.048 1.00 89.31 922 GLN A O 1
ATOM 7172 N N . SER A 1 923 ? 3.680 16.352 15.604 1.00 89.81 923 SER A N 1
ATOM 7173 C CA . SER A 1 923 ? 4.487 16.215 16.828 1.00 89.81 923 SER A CA 1
ATOM 7174 C C . SER A 1 923 ? 5.568 17.295 16.907 1.00 89.81 923 SER A C 1
ATOM 7176 O O . SER A 1 923 ? 5.798 17.876 17.967 1.00 89.81 923 SER A O 1
ATOM 7178 N N . ARG A 1 924 ? 6.207 17.605 15.770 1.00 92.38 924 ARG A N 1
ATOM 7179 C CA . ARG A 1 924 ? 7.230 18.649 15.659 1.00 92.38 924 ARG A CA 1
ATOM 7180 C C . ARG A 1 924 ? 6.647 20.021 15.966 1.00 92.38 924 ARG A C 1
ATOM 7182 O O . ARG A 1 924 ? 7.230 20.760 16.752 1.00 92.38 924 ARG A O 1
ATOM 7189 N N . HIS A 1 925 ? 5.476 20.326 15.412 1.00 93.88 925 HIS A N 1
ATOM 7190 C CA . HIS A 1 925 ? 4.788 21.586 15.663 1.00 93.88 925 HIS A CA 1
ATOM 7191 C C . HIS A 1 925 ? 4.461 21.787 17.151 1.00 93.88 925 HIS A C 1
ATOM 7193 O O . HIS A 1 925 ? 4.693 22.869 17.693 1.00 93.88 925 HIS A O 1
ATOM 7199 N N . HIS A 1 926 ? 3.965 20.746 17.831 1.00 91.88 926 HIS A N 1
ATOM 7200 C CA . HIS A 1 926 ? 3.715 20.802 19.273 1.00 91.88 926 HIS A CA 1
ATOM 7201 C C . HIS A 1 926 ? 5.005 20.954 20.087 1.00 91.88 926 HIS A C 1
ATOM 7203 O O . HIS A 1 926 ? 5.050 21.770 21.006 1.00 91.88 926 HIS A O 1
ATOM 7209 N N . LEU A 1 927 ? 6.072 20.238 19.721 1.00 93.25 927 LEU A N 1
ATOM 7210 C CA . LEU A 1 927 ? 7.374 20.375 20.371 1.00 93.25 927 LEU A CA 1
ATOM 7211 C C . LEU A 1 927 ? 7.913 21.810 20.262 1.00 93.25 927 LEU A C 1
ATOM 7213 O O . LEU A 1 927 ? 8.265 22.403 21.278 1.00 93.25 927 LEU A O 1
ATOM 7217 N N . ASP A 1 928 ? 7.897 22.394 19.061 1.00 92.62 928 ASP A N 1
ATOM 7218 C CA . ASP A 1 928 ? 8.354 23.770 18.820 1.00 92.62 928 ASP A CA 1
ATOM 7219 C C . ASP A 1 928 ? 7.488 24.806 19.572 1.00 92.62 928 ASP A C 1
ATOM 7221 O O . ASP A 1 928 ? 7.940 25.908 19.898 1.00 92.62 928 ASP A O 1
ATOM 7225 N N . ARG A 1 929 ? 6.216 24.490 19.857 1.00 92.81 929 ARG A N 1
ATOM 7226 C CA . ARG A 1 929 ? 5.345 25.319 20.706 1.00 92.81 929 ARG A CA 1
ATOM 7227 C C . ARG A 1 929 ? 5.745 25.228 22.179 1.00 92.81 929 ARG A C 1
ATOM 7229 O O . ARG A 1 929 ? 5.910 26.269 22.810 1.00 92.81 929 ARG A O 1
ATOM 7236 N N . VAL A 1 930 ? 5.945 24.020 22.706 1.00 91.56 930 VAL A N 1
ATOM 7237 C CA . VAL A 1 930 ? 6.374 23.811 24.099 1.00 91.56 930 VAL A CA 1
ATOM 7238 C C . VAL A 1 930 ? 7.743 24.443 24.351 1.00 91.56 930 VAL A C 1
ATOM 7240 O O . VAL A 1 930 ? 7.918 25.119 25.359 1.00 91.56 930 VAL A O 1
ATOM 7243 N N . GLU A 1 931 ? 8.696 24.302 23.426 1.00 91.94 931 GLU A N 1
ATOM 7244 C CA . GLU A 1 931 ? 10.041 24.877 23.572 1.00 91.94 931 GLU A CA 1
ATOM 7245 C C . GLU A 1 931 ? 10.043 26.408 23.622 1.00 91.94 931 GLU A C 1
ATOM 7247 O O . GLU A 1 931 ? 10.823 26.983 24.377 1.00 91.94 931 GLU A O 1
ATOM 7252 N N . ARG A 1 932 ? 9.140 27.072 22.890 1.00 90.81 932 ARG A N 1
ATOM 7253 C CA . ARG A 1 932 ? 8.982 28.536 22.952 1.00 90.81 932 ARG A CA 1
ATOM 7254 C C . ARG A 1 932 ? 8.374 29.026 24.264 1.00 90.81 932 ARG A C 1
ATOM 7256 O O . ARG A 1 932 ? 8.629 30.160 24.656 1.00 90.81 932 ARG A O 1
ATOM 7263 N N . ASN A 1 933 ? 7.576 28.190 24.924 1.00 86.44 933 ASN A N 1
ATOM 7264 C CA . ASN A 1 933 ? 6.891 28.542 26.167 1.00 86.44 933 ASN A CA 1
ATOM 7265 C C . ASN A 1 933 ? 7.736 28.269 27.419 1.00 86.44 933 ASN A C 1
ATOM 7267 O O . ASN A 1 933 ? 7.354 28.700 28.505 1.00 86.44 933 ASN A O 1
ATOM 7271 N N . ILE A 1 934 ? 8.864 27.561 27.299 1.00 84.75 934 ILE A N 1
ATOM 7272 C CA . ILE A 1 934 ? 9.798 27.363 28.411 1.00 84.75 934 ILE A CA 1
ATOM 7273 C C . ILE A 1 934 ? 10.618 28.655 28.562 1.00 84.75 934 ILE A C 1
ATOM 7275 O O . ILE A 1 934 ? 11.383 28.988 27.655 1.00 84.75 934 ILE A O 1
ATOM 7279 N N . PRO A 1 935 ? 10.477 29.406 29.674 1.00 78.81 935 PRO A N 1
ATOM 7280 C CA . PRO A 1 935 ? 11.213 30.647 29.852 1.00 78.81 935 PRO A CA 1
ATOM 7281 C C . PRO A 1 935 ? 12.716 30.359 29.848 1.00 78.81 935 PRO A C 1
ATOM 7283 O O . PRO A 1 935 ? 13.211 29.535 30.616 1.00 78.81 935 PRO A O 1
ATOM 7286 N N . SER A 1 936 ? 13.457 31.068 28.992 1.00 71.50 936 SER A N 1
ATOM 7287 C CA . SER A 1 936 ? 14.911 30.930 28.824 1.00 71.50 936 SER A CA 1
ATOM 7288 C C . SER A 1 936 ? 15.722 31.344 30.060 1.00 71.50 936 SER A C 1
ATOM 7290 O O . SER A 1 936 ? 16.946 31.335 30.028 1.00 71.50 936 SER A O 1
ATOM 7292 N N . THR A 1 937 ? 15.059 31.736 31.149 1.00 56.81 937 THR A N 1
ATOM 7293 C CA . THR A 1 937 ? 15.662 32.327 32.347 1.00 56.81 937 THR A CA 1
ATOM 7294 C C . THR A 1 937 ? 16.239 31.305 33.327 1.00 56.81 937 THR A C 1
ATOM 7296 O O . THR A 1 937 ? 16.771 31.713 34.349 1.00 56.81 937 THR A O 1
ATOM 7299 N N . ALA A 1 938 ? 16.169 30.002 33.034 1.00 53.31 938 ALA A N 1
ATOM 7300 C CA . ALA A 1 938 ? 16.778 28.947 33.854 1.00 53.31 938 ALA A CA 1
ATOM 7301 C C . ALA A 1 938 ? 18.143 28.460 33.321 1.00 53.31 938 ALA A C 1
ATOM 7303 O O . ALA A 1 938 ? 18.598 27.374 33.678 1.00 53.31 938 ALA A O 1
ATOM 7304 N N . SER A 1 939 ? 18.819 29.237 32.467 1.00 49.25 939 SER A N 1
ATOM 7305 C CA . SER A 1 939 ? 20.259 29.068 32.243 1.00 49.25 939 SER A CA 1
ATOM 7306 C C . SER A 1 939 ? 21.025 29.711 33.405 1.00 49.25 939 SER A C 1
ATOM 7308 O O . SER A 1 939 ? 21.641 30.765 33.249 1.00 49.25 939 SER A O 1
ATOM 7310 N N . ASP A 1 940 ? 20.926 29.106 34.588 1.00 43.22 940 ASP A N 1
ATOM 7311 C CA . ASP A 1 940 ? 21.712 29.505 35.751 1.00 43.22 940 ASP A CA 1
ATOM 7312 C C . ASP A 1 940 ? 23.204 29.209 35.502 1.00 43.22 940 ASP A C 1
ATOM 7314 O O . ASP A 1 940 ? 23.567 28.068 35.191 1.00 43.22 940 ASP A O 1
ATOM 7318 N N . PRO A 1 941 ? 24.108 30.191 35.672 1.00 48.69 941 PRO A N 1
ATOM 7319 C CA . PRO A 1 941 ? 25.545 29.971 35.659 1.00 48.69 941 PRO A CA 1
ATOM 7320 C C . PRO A 1 941 ? 25.984 29.389 37.012 1.00 48.69 941 PRO A C 1
ATOM 7322 O O . PRO A 1 941 ? 26.651 30.052 37.801 1.00 48.69 941 PRO A O 1
ATOM 7325 N N . ILE A 1 942 ? 25.621 28.139 37.309 1.00 49.12 942 ILE A N 1
ATOM 7326 C CA . ILE A 1 942 ? 26.176 27.407 38.459 1.00 49.12 942 ILE A CA 1
ATOM 7327 C C . ILE A 1 942 ? 27.277 26.479 37.945 1.00 49.12 942 ILE A C 1
ATOM 7329 O O . ILE A 1 942 ? 27.117 25.273 37.797 1.00 49.12 942 ILE A O 1
ATOM 7333 N N . SER A 1 943 ? 28.428 27.076 37.647 1.00 49.09 943 SER A N 1
ATOM 7334 C CA . SER A 1 943 ? 29.703 26.366 37.542 1.00 49.09 943 SER A CA 1
ATOM 7335 C C . SER A 1 943 ? 30.836 27.308 37.936 1.00 49.09 943 SER A C 1
ATOM 7337 O O . SER A 1 943 ? 31.585 27.803 37.104 1.00 49.09 943 SER A O 1
ATOM 7339 N N . SER A 1 944 ? 30.913 27.603 39.235 1.00 49.53 944 SER A N 1
ATOM 7340 C CA . SER A 1 944 ? 32.180 27.749 39.961 1.00 49.53 944 SER A CA 1
ATOM 7341 C C . SER A 1 944 ? 31.890 28.081 41.426 1.00 49.53 944 SER A C 1
ATOM 7343 O O . SER A 1 944 ? 31.680 29.250 41.750 1.00 49.53 944 SER A O 1
ATOM 7345 N N . LYS A 1 945 ? 31.884 27.076 42.313 1.00 44.03 945 LYS A N 1
ATOM 7346 C CA . LYS A 1 945 ? 32.529 27.123 43.644 1.00 44.03 945 LYS A CA 1
ATOM 7347 C C . LYS A 1 945 ? 32.243 25.866 44.481 1.00 44.03 945 LYS A C 1
ATOM 7349 O O . LYS A 1 945 ? 31.134 25.354 44.501 1.00 44.03 945 LYS A O 1
ATOM 7354 N N . SER A 1 946 ? 33.306 25.467 45.185 1.00 40.25 946 SER A N 1
ATOM 7355 C CA . SER A 1 946 ? 33.411 24.624 46.389 1.00 40.25 946 SER A CA 1
ATOM 7356 C C . SER A 1 946 ? 33.100 23.122 46.319 1.00 40.25 946 SER A C 1
ATOM 7358 O O . SER A 1 946 ? 31.989 22.664 46.549 1.00 40.25 946 SER A O 1
ATOM 7360 N N . SER A 1 947 ? 34.182 22.372 46.100 1.00 40.62 947 SER A N 1
ATOM 7361 C CA . SER A 1 947 ? 34.729 21.317 46.971 1.00 40.62 947 SER A CA 1
ATOM 7362 C C . SER A 1 947 ? 33.987 20.899 48.258 1.00 40.62 947 SER A C 1
ATOM 7364 O O . SER A 1 947 ? 33.685 21.734 49.107 1.00 40.62 947 SER A O 1
ATOM 7366 N N . SER A 1 948 ? 34.020 19.578 48.481 1.00 41.03 948 SER A N 1
ATOM 7367 C CA . SER A 1 948 ? 34.450 18.860 49.702 1.00 41.03 948 SER A CA 1
ATOM 7368 C C . SER A 1 948 ? 33.415 17.999 50.450 1.00 41.03 948 SER A C 1
ATOM 7370 O O . SER A 1 948 ? 32.430 18.478 50.995 1.00 41.03 948 SER A O 1
ATOM 7372 N N . SER A 1 949 ? 33.810 16.725 50.577 1.00 42.59 949 SER A N 1
ATOM 7373 C CA . SER A 1 949 ? 33.582 15.792 51.691 1.00 42.59 949 SER A CA 1
ATOM 7374 C C . SER A 1 949 ? 32.416 14.781 51.641 1.00 42.59 949 SER A C 1
ATOM 7376 O O . SER A 1 949 ? 31.246 15.130 51.569 1.00 42.59 949 SER A O 1
ATOM 7378 N N . LEU A 1 950 ? 32.845 13.517 51.802 1.00 36.81 950 LEU A N 1
ATOM 7379 C CA . LEU A 1 950 ? 32.226 12.390 52.521 1.00 36.81 950 LEU A CA 1
ATOM 7380 C C . LEU A 1 950 ? 31.233 11.455 51.792 1.00 36.81 950 LEU A C 1
ATOM 7382 O O . LEU A 1 950 ? 30.026 11.655 51.761 1.00 36.81 950 LEU A O 1
ATOM 7386 N N . SER A 1 951 ? 31.825 10.361 51.300 1.00 37.00 951 SER A N 1
ATOM 7387 C CA . SER A 1 951 ? 31.350 8.960 51.253 1.00 37.00 951 SER A CA 1
ATOM 7388 C C . SER A 1 951 ? 31.166 8.371 52.680 1.00 37.00 951 SER A C 1
ATOM 7390 O O . SER A 1 951 ? 31.697 8.980 53.616 1.00 37.00 951 SER A O 1
ATOM 7392 N N . PRO A 1 952 ? 30.480 7.223 52.908 1.00 54.22 952 PRO A N 1
ATOM 7393 C CA . PRO A 1 952 ? 30.387 6.006 52.080 1.00 54.22 952 PRO A CA 1
ATOM 7394 C C . PRO A 1 952 ? 29.044 5.745 51.395 1.00 54.22 952 PRO A C 1
ATOM 7396 O O . PRO A 1 952 ? 27.987 5.984 52.020 1.00 54.22 952 PRO A O 1
#

Organism: NCBI:txid708437

Foldseek 3Di:
DPPVVVVVLVVVLVPDDQPDLSLLVSLVVLVVVVDDPPDPPVVVVVVVVVVVVVVVVVVVVVVVVVVCVVVDDDDPPPPLVVLLVVLQVLLVVLVVVLVVQSVVLSVVSVVVSVVDDSVPDDPVVNVVSCVSNVVNVVSNVSSVVSVLVSLVSVLVVLPPVVPPPPVPPPPPDDDDDDPPPVVVVVVVVVVVVVVLVVVLSVVLSVLVNVLSVVVNPDPDDCLVVDVVNVVVVVVNVVVNVVSVVVPDDDPPPPDDDDDDDDDDDDDDDDDDDDDDDDDDDDDDDDDDDDDDDDDDDDDDDDDDDDDDDDDDDDDDDDDDDDDDDDDDDDDDDDDDDDDDDDDDDDDDDDDDDDDDDDDDDDDDDDDDPDDDDPDPPCVVVVVVVVVVVVVVVVVVVVCVVVVVVVVVVCVLVVLLVCCQPFFFNQQPPVCPVPDPVVCLQVPVVVPLPLFPNVVRTGADCLLPDQLSSLSSQLVCLVAPQFPQWDFPPPDDPPPPVCRQTFRVSLVSSLVSLVVSLVSSVVSVDDCADPLDGDPNSLSSLQVNLVSLVNRLDLVSLVSSLVSLVVSLVSLVSNVVVCPPPPLPDVSLLVNLLSLLVNLVSLQSNLVVPPDDDPVSSLLSNVSSLLSLLVSLCVLLVPPPPPCPVVVPSPDPCVVDPDDDDDDDDDDDDDDDDDDDDDPDPPPPSPVVSVVSLVVLLVSLVVLLPDQLCCNDPNPRHRSSSNVSNLSSLVSSLVVCCVVPLVSSLSSLVSSLSNLVRNQDPDQDDDDPSSVLSNLLSLLSSLLSLLSNLVSCVVVVVDDLVSSLVSLVSSLVSLCVSLVPPCCVPQLQADDPTPNSHRVCVVSSVVSNLSSLQSNLSSLQSLLVSLVPQDPDDDPDGDVVNPPDRSLVSSLVSLVSSLVSLDPVVDPPPDDPNPPSVVSNVVSVVSNVVSVVPPPPPPPDPPPDDDDDDDDD

Radius of gyration: 44.51 Å; Cα contacts (8 Å, |Δi|>4): 727; chains: 1; bounding box: 116×94×143 Å

Mean predicted aligned error: 17.49 Å

Solvent-accessible surface area (backbone atoms only — not comparable to full-atom values): 56936 Å² total; per-residue (Å²): 101,52,80,65,52,49,51,51,48,53,50,52,61,72,66,56,58,93,87,58,65,60,41,45,53,50,28,52,50,53,50,58,74,64,49,72,78,81,69,55,72,67,52,54,52,50,50,50,53,49,51,52,49,51,51,51,52,48,54,51,49,52,51,54,48,55,65,43,61,77,63,74,82,86,91,78,71,69,71,61,60,53,49,39,54,48,26,49,53,50,21,50,53,31,46,54,50,32,52,51,50,48,51,51,38,33,49,52,25,45,60,50,38,77,72,65,43,87,88,74,67,49,71,67,60,55,53,60,57,48,53,66,46,61,59,31,34,60,32,51,54,49,25,53,51,26,50,52,50,30,52,51,53,51,53,54,58,73,59,51,67,82,76,68,78,66,87,79,72,87,82,78,84,90,84,84,91,84,76,61,85,74,44,54,65,55,46,51,54,47,48,55,48,48,53,49,48,52,51,52,50,51,53,48,48,65,63,44,51,60,58,53,53,52,62,71,70,56,85,80,69,60,67,82,70,39,65,69,46,56,48,52,56,47,52,53,53,49,54,50,55,53,60,61,59,72,71,69,77,80,84,85,84,78,87,77,88,86,87,83,87,88,82,87,88,84,88,89,83,88,86,82,89,80,87,84,81,89,78,90,82,87,82,84,83,85,85,79,86,85,78,87,87,83,90,84,90,81,88,79,81,92,79,93,83,80,95,78,84,86,82,87,79,92,75,91,78,82,88,83,88,84,85,90,80,92,78,85,84,92,82,87,85,85,89,83,87,90,80,89,84,90,80,91,80,86,86,84,87,88,81,92,78,90,81,90,84,83,89,82,88,90,80,92,77,81,81,77,87,73,77,82,71,78,78,62,85,59,57,66,56,54,50,51,52,50,54,54,50,50,52,51,51,53,50,51,50,52,52,47,54,51,47,53,52,49,50,51,52,50,50,54,52,48,51,51,50,43,41,36,55,34,63,19,35,45,43,60,75,88,50,77,76,58,55,71,74,66,60,53,47,33,63,74,77,68,44,85,57,77,18,32,52,94,77,39,19,16,57,57,71,85,43,31,73,71,21,39,51,25,45,49,51,15,49,48,24,56,71,73,41,62,86,43,71,32,72,59,79,82,64,62,95,67,84,64,90,74,67,56,70,27,42,47,16,36,57,50,16,41,55,26,35,54,55,18,50,55,44,22,41,74,68,68,56,46,55,64,49,99,68,45,65,32,63,69,53,49,45,53,46,52,50,40,20,49,37,22,48,72,49,65,39,74,70,33,30,52,50,16,34,57,43,33,51,55,52,34,54,44,25,52,60,35,50,69,70,46,57,92,79,48,84,81,47,65,52,56,56,50,31,34,52,35,24,31,50,34,14,52,37,22,44,51,56,36,70,59,64,80,85,58,58,73,66,57,31,55,53,33,35,53,54,12,51,50,27,20,51,49,22,28,40,55,33,71,61,50,76,66,77,69,66,63,73,71,67,64,58,81,57,88,58,84,84,54,96,70,78,82,95,78,80,100,80,85,90,85,78,91,77,90,77,83,90,72,92,85,87,84,78,85,82,64,79,66,58,62,61,55,54,54,50,51,52,52,50,54,51,44,52,55,47,53,71,46,59,48,69,56,58,56,67,27,103,77,36,50,50,43,39,42,52,53,19,53,51,22,46,51,53,46,36,59,52,30,49,77,77,41,48,66,59,18,34,56,51,37,49,44,51,31,53,38,41,61,49,44,55,66,94,75,58,83,80,87,48,74,63,54,41,52,50,47,46,46,48,50,40,48,29,24,43,32,29,36,50,35,26,52,38,22,50,77,70,64,78,38,55,72,67,56,33,46,52,32,24,53,50,21,39,56,49,36,50,54,56,73,64,49,66,70,63,68,39,67,52,31,29,77,37,100,40,60,57,62,21,18,91,44,14,68,60,50,49,52,45,53,51,51,30,26,52,44,37,19,52,28,23,40,54,46,13,54,55,27,56,68,46,78,89,83,59,77,98,71,60,63,81,87,56,62,93,58,63,32,56,59,58,12,43,53,24,17,54,50,14,34,59,44,36,44,65,80,81,49,92,72,86,69,91,67,63,74,72,37,48,58,58,28,53,53,28,49,53,52,37,58,49,47,61,70,68,51,73,81,82,75,76,69,89,84,83,85,86,81,88,86,88,82,83,134

Secondary structure (DSSP, 8-state):
--HHHHHHHHHHHHTPPTTS-HHHHHHHHHHHHHSPP---HHHHHHHHHHHHHHHHHHHHHHHHHHHHHTT----SSHHHHHHHHHHHHHHHHHHHHHHHHHHHHHHHHHHHHHT--GGG--HHHHHHHHHHHHHHHHHHHHHHHHHHHHHHHHHHHHHGGGG---TTSTT------SS-TTHHHHHHHHHHHHHHHHHHHHHHHHHHHHHHHHHHH--SSGGGT-HHHHHHHHHHHHHHHHHHHTT---GGG------------------------------PPPPPPP-------------------------------------------PPPP-----------------------------------PPPPTTHHHHHHHHHHHHHHHHHHHHHHHHHHHHHHHHHHHHHHHHIIIIIS----GGGTTS-HHHHHT-HHHHS--SS-GGGTSSS-GGG-HHHHHHHHHHHHHHHHSTT-EEE-TT--S---TT--EEEHHHHHHHHHHHHHHHHHHHTT--SEETTEE-HHHHHHHHHHHHHHHHH--HHHHHHHHHHHHHHHHHHHHHHHHHGGG-TT-HHHHHHHHHHHHHHHHHHHHHHH-SSS-HHHHHHHHHHHHHHHHHHHHHHTT---SSTHHHHTS--TTTT--------S-------PPP-----S-TTSTTHHHHHHHHHHHHHHHHHHHS-HHHHSSSTTS-HHHHHHHHHHHHHHHHHHHHH-HHHHHHHHHHHHHHHHHHS-TT--SS-HHHHHHHHHHHHHHHHHHHHHHHHHHHTT-S-HHHHHHHHHHHHHHHHHHHH-GGGGSTTTPPPSSTTTS-TTHHHHHHHHHHHHHHHHHHHHHHHHHHHTS-S--SS---GGG-SS-HHHHHHHHHHHHHHHH-GGGSTT--S-THHHHHHHHHHHHHHHHHHHHS-GGG--------------